Protein AF-0000000074725317 (afdb_homodimer)

Nearest PDB structures (foldseek):
  8hu6-assembly1_C  TM=9.445E-01  e=3.585E-54  Homo sapiens
  8hu6-assembly1_B  TM=9.367E-01  e=2.154E-54  Homo sapiens
  8hu6-assembly1_D  TM=9.399E-01  e=1.196E-53  Homo sapiens
  8hu6-assembly1_A  TM=9.157E-01  e=9.801E-55  Homo sapiens
  8hub-assembly1_D  TM=8.598E-01  e=1.452E-42  Homo sapiens

Sequence (1514 aa):
MTDMSREEICSQLRQALELRRKYCAPLQKQSSFPSSSGLELNWKDGLMQVCEKSSETPLLQVPSLDEYYSDMTQLFQIRSSGPVSSYAYQRLRLLQTKFELYTMVFGDQESQDAMDTGHRDFYNVRKVDTHIHHSAAMNAKHLLRFMKKKLKRFPEDIIDEKNGEKRTLQKTFDDMGIGWTDLCIDRLQVWADKSCLHRFDRFNNKYSPLGQNELRTIFLKTDNAVGGRYLAELTKELICDLEESKYQHAEWRLSIYGRKKSEWDNLSKWVLGRAGKGTDKALLSPNIMWMIQIPRLFALYKSTNQLNNFGEMLENIFTPIFEATLFPEKYPDVAEFLQHISGFDTVDDESRSERPVDRTFSSKSRAPPEWDIADNPSYKYYSYFIQSNLRLLNMLRHQKGLNTFAYRPHAGEAGEVHHLDTAFLLADGVNHGLNLRKSMGLQYLFYLAQIGLAMSPCSNNQLFLAYEKSPFPVYFARGLNVSLSTDDPLMFHQTKEPLMEEYSIAKQIWHFTSVDLCEIARNSVLQSGFPDEIKASWFGTTDFVDENKPPSTNVPNLRIAYRRRTYKEEMSLLEGCADAAGDVGAMCNLLLLSPSKRLEESELPSFGLDSPRMRPYPASLPVPGEENALEDLGSLLDSSVQQGGQADLGEQVDWAVQRNNHGGSCTSMSKMACEAILEGQTSRKKSSELISHKGTAALPNEQSGLMTEKAKDELLNRITAEIRHTQPSRDSFSAVGLAAFLGSVGGFAAAWFMQHQMTDMSREEICSQLRQALELRRKYCAPLQKQSSFPSSSGLELNWKDGLMQVCEKSSETPLLQVPSLDEYYSDMTQLFQIRSSGPVSSYAYQRLRLLQTKFELYTMVFGDQESQDAMDTGHRDFYNVRKVDTHIHHSAAMNAKHLLRFMKKKLKRFPEDIIDEKNGEKRTLQKTFDDMGIGWTDLCIDRLQVWADKSCLHRFDRFNNKYSPLGQNELRTIFLKTDNAVGGRYLAELTKELICDLEESKYQHAEWRLSIYGRKKSEWDNLSKWVLGRAGKGTDKALLSPNIMWMIQIPRLFALYKSTNQLNNFGEMLENIFTPIFEATLFPEKYPDVAEFLQHISGFDTVDDESRSERPVDRTFSSKSRAPPEWDIADNPSYKYYSYFIQSNLRLLNMLRHQKGLNTFAYRPHAGEAGEVHHLDTAFLLADGVNHGLNLRKSMGLQYLFYLAQIGLAMSPCSNNQLFLAYEKSPFPVYFARGLNVSLSTDDPLMFHQTKEPLMEEYSIAKQIWHFTSVDLCEIARNSVLQSGFPDEIKASWFGTTDFVDENKPPSTNVPNLRIAYRRRTYKEEMSLLEGCADAAGDVGAMCNLLLLSPSKRLEESELPSFGLDSPRMRPYPASLPVPGEENALEDLGSLLDSSVQQGGQADLGEQVDWAVQRNNHGGSCTSMSKMACEAILEGQTSRKKSSELISHKGTAALPNEQSGLMTEKAKDELLNRITAEIRHTQPSRDSFSAVGLAAFLGSVGGFAAAWFMQHQ

pLDDT: mean 74.7, std 31.29, range [13.34, 98.66]

Structure (mmCIF, N/CA/C/O backbone):
data_AF-0000000074725317-model_v1
#
loop_
_entity.id
_entity.type
_entity.pdbx_description
1 polymer 'AMP deaminase'
#
loop_
_atom_site.group_PDB
_atom_site.id
_atom_site.type_symbol
_atom_site.label_atom_id
_atom_site.label_alt_id
_atom_site.label_comp_id
_atom_site.label_asym_id
_atom_site.label_entity_id
_atom_site.label_seq_id
_atom_site.pdbx_PDB_ins_code
_atom_site.Cartn_x
_atom_site.Cartn_y
_atom_site.Cartn_z
_atom_site.occupancy
_atom_site.B_iso_or_equiv
_atom_site.auth_seq_id
_atom_site.auth_comp_id
_atom_site.auth_asym_id
_atom_site.auth_atom_id
_atom_site.pdbx_PDB_model_num
ATOM 1 N N . MET A 1 1 ? -3.511 45 -22.399 1 33.13 1 MET A N 1
ATOM 2 C CA . MET A 1 1 ? -2.894 44.356 -21.243 1 33.13 1 MET A CA 1
ATOM 3 C C . MET A 1 1 ? -1.389 44.599 -21.225 1 33.13 1 MET A C 1
ATOM 5 O O . MET A 1 1 ? -0.673 44.153 -22.123 1 33.13 1 MET A O 1
ATOM 9 N N . THR A 1 2 ? -0.974 45.67 -20.824 1 43.46 2 THR A N 1
ATOM 10 C CA . THR A 1 2 ? 0.34 46.302 -20.851 1 43.46 2 THR A CA 1
ATOM 11 C C . THR A 1 2 ? 1.411 45.346 -20.333 1 43.46 2 THR A C 1
ATOM 13 O O . THR A 1 2 ? 1.217 44.682 -19.314 1 43.46 2 THR A O 1
ATOM 16 N N . ASP A 1 3 ? 2.311 44.869 -21.131 1 57.2 3 ASP A N 1
ATOM 17 C CA . ASP A 1 3 ? 3.452 43.973 -20.97 1 57.2 3 ASP A CA 1
ATOM 18 C C . ASP A 1 3 ? 4.332 44.41 -19.801 1 57.2 3 ASP A C 1
ATOM 20 O O . ASP A 1 3 ? 4.913 45.497 -19.827 1 57.2 3 ASP A O 1
ATOM 24 N N . MET A 1 4 ? 3.915 44.119 -18.525 1 73.11 4 MET A N 1
ATOM 25 C CA . MET A 1 4 ? 4.752 44.415 -17.365 1 73.11 4 MET A CA 1
ATOM 26 C C . MET A 1 4 ? 6.169 43.89 -17.568 1 73.11 4 MET A C 1
ATOM 28 O O . MET A 1 4 ? 6.361 42.82 -18.149 1 73.11 4 MET A O 1
ATOM 32 N N . SER A 1 5 ? 7.102 44.779 -17.37 1 78.15 5 SER A N 1
ATOM 33 C CA . SER A 1 5 ? 8.505 44.384 -17.435 1 78.15 5 SER A CA 1
ATOM 34 C C . SER A 1 5 ? 8.834 43.337 -16.378 1 78.15 5 SER A C 1
ATOM 36 O O . SER A 1 5 ? 8.075 43.148 -15.425 1 78.15 5 SER A O 1
ATOM 38 N N . ARG A 1 6 ? 9.754 42.584 -16.55 1 84.5 6 ARG A N 1
ATOM 39 C CA . ARG A 1 6 ? 10.229 41.575 -15.61 1 84.5 6 ARG A CA 1
ATOM 40 C C . ARG A 1 6 ? 10.527 42.192 -14.247 1 84.5 6 ARG A C 1
ATOM 42 O O . ARG A 1 6 ? 10.253 41.584 -13.211 1 84.5 6 ARG A O 1
ATOM 49 N N . GLU A 1 7 ? 11.013 43.365 -14.307 1 85.94 7 GLU A N 1
ATOM 50 C CA . GLU A 1 7 ? 11.345 44.055 -13.064 1 85.94 7 GLU A CA 1
ATOM 51 C C . GLU A 1 7 ? 10.088 44.385 -12.263 1 85.94 7 GLU A C 1
ATOM 53 O O . GLU A 1 7 ? 10.091 44.306 -11.033 1 85.94 7 GLU A O 1
ATOM 58 N N . GLU A 1 8 ? 9.175 44.745 -12.97 1 90.47 8 GLU A N 1
ATOM 59 C CA . GLU A 1 8 ? 7.918 45.064 -12.3 1 90.47 8 GLU A CA 1
ATOM 60 C C . GLU A 1 8 ? 7.288 43.817 -11.686 1 90.47 8 GLU A C 1
ATOM 62 O O . GLU A 1 8 ? 6.723 43.875 -10.592 1 90.47 8 GLU A O 1
ATOM 67 N N . ILE A 1 9 ? 7.374 42.784 -12.432 1 93.21 9 ILE A N 1
ATOM 68 C CA . ILE A 1 9 ? 6.828 41.522 -11.944 1 93.21 9 ILE A CA 1
ATOM 69 C C . ILE A 1 9 ? 7.57 41.092 -10.681 1 93.21 9 ILE A C 1
ATOM 71 O O . ILE A 1 9 ? 6.948 40.71 -9.687 1 93.21 9 ILE A O 1
ATOM 75 N N . CYS A 1 10 ? 8.847 41.179 -10.671 1 93.2 10 CYS A N 1
ATOM 76 C CA . CYS A 1 10 ? 9.668 40.8 -9.527 1 93.2 10 CYS A CA 1
ATOM 77 C C . CYS A 1 10 ? 9.386 41.701 -8.331 1 93.2 10 CYS A C 1
ATOM 79 O O . CYS A 1 10 ? 9.388 41.242 -7.187 1 93.2 10 CYS A O 1
ATOM 81 N N . SER A 1 11 ? 9.219 42.917 -8.661 1 93.33 11 SER A N 1
ATOM 82 C CA . SER A 1 11 ? 8.881 43.848 -7.589 1 93.33 11 SER A CA 1
ATOM 83 C C . SER A 1 11 ? 7.558 43.474 -6.929 1 93.33 11 SER A C 1
ATOM 85 O O . SER A 1 11 ? 7.42 43.565 -5.708 1 93.33 11 SER A O 1
ATOM 87 N N . GLN A 1 12 ? 6.642 43.109 -7.721 1 95.26 12 GLN A N 1
ATOM 88 C CA . GLN A 1 12 ? 5.348 42.689 -7.194 1 95.26 12 GLN A CA 1
ATOM 89 C C . GLN A 1 12 ? 5.485 41.435 -6.336 1 95.26 12 GLN A C 1
ATOM 91 O O . GLN A 1 12 ? 4.858 41.327 -5.28 1 95.26 12 GLN A O 1
ATOM 96 N N . LEU A 1 13 ? 6.239 40.519 -6.771 1 96.35 13 LEU A N 1
ATOM 97 C CA . LEU A 1 13 ? 6.456 39.287 -6.021 1 96.35 13 LEU A CA 1
ATOM 98 C C . LEU A 1 13 ? 7.165 39.573 -4.701 1 96.35 13 LEU A C 1
ATOM 100 O O . LEU A 1 13 ? 6.844 38.968 -3.676 1 96.35 13 LEU A O 1
ATOM 104 N N . ARG A 1 14 ? 8.088 40.47 -4.7 1 96.09 14 ARG A N 1
ATOM 105 C CA . ARG A 1 14 ? 8.746 40.89 -3.466 1 96.09 14 ARG A CA 1
ATOM 106 C C . ARG A 1 14 ? 7.752 41.54 -2.51 1 96.09 14 ARG A C 1
ATOM 108 O O . ARG A 1 14 ? 7.828 41.337 -1.296 1 96.09 14 ARG A O 1
ATOM 115 N N . GLN A 1 15 ? 7.008 42.308 -3.138 1 96.33 15 GLN A N 1
ATOM 116 C CA . GLN A 1 15 ? 5.98 42.951 -2.326 1 96.33 15 GLN A CA 1
ATOM 117 C C . GLN A 1 15 ? 5.095 41.915 -1.638 1 96.33 15 GLN A C 1
ATOM 119 O O . GLN A 1 15 ? 4.737 42.075 -0.469 1 96.33 15 GLN A O 1
ATOM 124 N N . ALA A 1 16 ? 4.698 40.9 -2.356 1 97.57 16 ALA A N 1
ATOM 125 C CA . ALA A 1 16 ? 3.891 39.832 -1.772 1 97.57 16 ALA A CA 1
ATOM 126 C C . ALA A 1 16 ? 4.622 39.165 -0.61 1 97.57 16 ALA A C 1
ATOM 128 O O . ALA A 1 16 ? 4.016 38.857 0.419 1 97.57 16 ALA A O 1
ATOM 129 N N . LEU A 1 17 ? 5.859 38.905 -0.739 1 97.34 17 LEU A N 1
ATOM 130 C CA . LEU A 1 17 ? 6.66 38.297 0.318 1 97.34 17 LEU A CA 1
ATOM 131 C C . LEU A 1 17 ? 6.755 39.221 1.527 1 97.34 17 LEU A C 1
ATOM 133 O O . LEU A 1 17 ? 6.774 38.756 2.669 1 97.34 17 LEU A O 1
ATOM 137 N N . GLU A 1 18 ? 6.833 40.494 1.228 1 96.47 18 GLU A N 1
ATOM 138 C CA . GLU A 1 18 ? 6.863 41.469 2.314 1 96.47 18 GLU A CA 1
ATOM 139 C C . GLU A 1 18 ? 5.537 41.496 3.068 1 96.47 18 GLU A C 1
ATOM 141 O O . GLU A 1 18 ? 5.511 41.708 4.282 1 96.47 18 GLU A O 1
ATOM 146 N N . LEU A 1 19 ? 4.527 41.428 2.279 1 97.57 19 LEU A N 1
ATOM 147 C CA . LEU A 1 19 ? 3.221 41.342 2.924 1 97.57 19 LEU A CA 1
ATOM 148 C C . LEU A 1 19 ? 3.168 40.163 3.889 1 97.57 19 LEU A C 1
ATOM 150 O O . LEU A 1 19 ? 2.65 40.288 5 1 97.57 19 LEU A O 1
ATOM 154 N N . ARG A 1 20 ? 3.642 39.01 3.507 1 97.59 20 ARG A N 1
ATOM 155 C CA . ARG A 1 20 ? 3.651 37.833 4.37 1 97.59 20 ARG A CA 1
ATOM 156 C C . ARG A 1 20 ? 4.496 38.075 5.617 1 97.59 20 ARG A C 1
ATOM 158 O O . ARG A 1 20 ? 4.118 37.666 6.717 1 97.59 20 ARG A O 1
ATOM 165 N N . ARG A 1 21 ? 5.617 38.7 5.471 1 95.67 21 ARG A N 1
ATOM 166 C CA . ARG A 1 21 ? 6.531 38.951 6.58 1 95.67 21 ARG A CA 1
ATOM 167 C C . ARG A 1 21 ? 5.856 39.778 7.669 1 95.67 21 ARG A C 1
ATOM 169 O O . ARG A 1 21 ? 6.166 39.627 8.853 1 95.67 21 ARG A O 1
ATOM 176 N N . LYS A 1 22 ? 4.951 40.583 7.223 1 95.52 22 LYS A N 1
ATOM 177 C CA . LYS A 1 22 ? 4.201 41.408 8.167 1 95.52 22 LYS A CA 1
ATOM 178 C C . LYS A 1 22 ? 3.45 40.543 9.176 1 95.52 22 LYS A C 1
ATOM 180 O O . LYS A 1 22 ? 3.271 40.94 10.329 1 95.52 22 LYS A O 1
ATOM 185 N N . TYR A 1 23 ? 3.035 39.383 8.799 1 96.5 23 TYR A N 1
ATOM 186 C CA . TYR A 1 23 ? 2.179 38.544 9.63 1 96.5 23 TYR A CA 1
ATOM 187 C C . TYR A 1 23 ? 2.962 37.374 10.213 1 96.5 23 TYR A C 1
ATOM 189 O O . TYR A 1 23 ? 2.593 36.829 11.256 1 96.5 23 TYR A O 1
ATOM 197 N N . CYS A 1 24 ? 4.017 36.901 9.569 1 92.72 24 CYS A N 1
ATOM 198 C CA . CYS A 1 24 ? 4.739 35.702 9.98 1 92.72 24 CYS A CA 1
ATOM 199 C C . CYS A 1 24 ? 6.188 36.029 10.324 1 92.72 24 CYS A C 1
ATOM 201 O O . CYS A 1 24 ? 7.036 35.136 10.369 1 92.72 24 CYS A O 1
ATOM 203 N N . ALA A 1 25 ? 6.443 37.229 10.62 1 89.61 25 ALA A N 1
ATOM 204 C CA . ALA A 1 25 ? 7.802 37.623 10.983 1 89.61 25 ALA A CA 1
ATOM 205 C C . ALA A 1 25 ? 8.242 36.944 12.277 1 89.61 25 ALA A C 1
ATOM 207 O O . ALA A 1 25 ? 7.416 36.648 13.142 1 89.61 25 ALA A O 1
ATOM 208 N N . PRO A 1 26 ? 9.485 36.678 12.372 1 89.93 26 PRO A N 1
ATOM 209 C CA . PRO A 1 26 ? 9.993 36.091 13.614 1 89.93 26 PRO A CA 1
ATOM 210 C C . PRO A 1 26 ? 9.693 36.952 14.839 1 89.93 26 PRO A C 1
ATOM 212 O O . PRO A 1 26 ? 9.737 38.182 14.76 1 89.93 26 PRO A O 1
ATOM 215 N N . LEU A 1 27 ? 9.456 36.324 15.868 1 93.03 27 LEU A N 1
ATOM 216 C CA . LEU A 1 27 ? 9.128 36.998 17.12 1 93.03 27 LEU A CA 1
ATOM 217 C C . LEU A 1 27 ? 10.351 37.705 17.694 1 93.03 27 LEU A C 1
ATOM 219 O O . LEU A 1 27 ? 11.47 37.196 17.597 1 93.03 27 LEU A O 1
ATOM 223 N N . GLN A 1 28 ? 10.166 38.849 18.23 1 89.88 28 GLN A N 1
ATOM 224 C CA . GLN A 1 28 ? 11.248 39.628 18.821 1 89.88 28 GLN A CA 1
ATOM 225 C C . GLN A 1 28 ? 11.065 39.769 20.329 1 89.88 28 GLN A C 1
ATOM 227 O O . GLN A 1 28 ? 9.938 39.901 20.813 1 89.88 28 GLN A O 1
ATOM 232 N N . LYS A 1 29 ? 12.139 39.681 21.019 1 90.72 29 LYS A N 1
ATOM 233 C CA . LYS A 1 29 ? 12.11 39.899 22.462 1 90.72 29 LYS A CA 1
ATOM 234 C C . LYS A 1 29 ? 12.248 41.381 22.797 1 90.72 29 LYS A C 1
ATOM 236 O O . LYS A 1 29 ? 13.11 42.069 22.246 1 90.72 29 LYS A O 1
ATOM 241 N N . GLN A 1 30 ? 11.399 41.833 23.607 1 86.35 30 GLN A N 1
ATOM 242 C CA . GLN A 1 30 ? 11.475 43.22 24.054 1 86.35 30 GLN A CA 1
ATOM 243 C C . GLN A 1 30 ? 12.486 43.378 25.186 1 86.35 30 GLN A C 1
ATOM 245 O O . GLN A 1 30 ? 12.66 42.471 26.002 1 86.35 30 GLN A O 1
ATOM 250 N N . SER A 1 31 ? 13.195 44.518 25.137 1 79.28 31 SER A N 1
ATOM 251 C CA . SER A 1 31 ? 14.232 44.794 26.127 1 79.28 31 SER A CA 1
ATOM 252 C C . SER A 1 31 ? 13.659 44.801 27.54 1 79.28 31 SER A C 1
ATOM 254 O O . SER A 1 31 ? 14.29 44.3 28.473 1 79.28 31 SER A O 1
ATOM 256 N N . SER A 1 32 ? 12.509 45.428 27.665 1 82.85 32 SER A N 1
ATOM 257 C CA . SER A 1 32 ? 11.885 45.436 28.985 1 82.85 32 SER A CA 1
ATOM 258 C C . SER A 1 32 ? 10.433 44.975 28.912 1 82.85 32 SER A C 1
ATOM 260 O O . SER A 1 32 ? 9.674 45.429 28.053 1 82.85 32 SER A O 1
ATOM 262 N N . PHE A 1 33 ? 10.094 43.901 29.514 1 87.68 33 PHE A N 1
ATOM 263 C CA . PHE A 1 33 ? 8.729 43.395 29.589 1 87.68 33 PHE A CA 1
ATOM 264 C C . PHE A 1 33 ? 8.296 43.216 31.039 1 87.68 33 PHE A C 1
ATOM 266 O O . PHE A 1 33 ? 9.018 42.615 31.838 1 87.68 33 PHE A O 1
ATOM 273 N N . PRO A 1 34 ? 7.17 43.8 31.398 1 87.04 34 PRO A N 1
ATOM 274 C CA . PRO A 1 34 ? 6.735 43.728 32.795 1 87.04 34 PRO A CA 1
ATOM 275 C C . PRO A 1 34 ? 6.498 42.296 33.267 1 87.04 34 PRO A C 1
ATOM 277 O O . PRO A 1 34 ? 6.29 41.398 32.446 1 87.04 34 PRO A O 1
ATOM 280 N N . SER A 1 35 ? 6.594 42.207 34.512 1 87.66 35 SER A N 1
ATOM 281 C CA . SER A 1 35 ? 6.293 40.903 35.094 1 87.66 35 SER A CA 1
ATOM 282 C C . SER A 1 35 ? 4.808 40.577 34.983 1 87.66 35 SER A C 1
ATOM 284 O O . SER A 1 35 ? 3.989 41.466 34.739 1 87.66 35 SER A O 1
ATOM 286 N N . SER A 1 36 ? 4.417 39.326 35.147 1 88.22 36 SER A N 1
ATOM 287 C CA . SER A 1 36 ? 3.051 38.848 34.963 1 88.22 36 SER A CA 1
ATOM 288 C C . SER A 1 36 ? 2.08 39.584 35.88 1 88.22 36 SER A C 1
ATOM 290 O O . SER A 1 36 ? 0.938 39.849 35.499 1 88.22 36 SER A O 1
ATOM 292 N N . SER A 1 37 ? 2.512 39.866 37.058 1 87.23 37 SER A N 1
ATOM 293 C CA . SER A 1 37 ? 1.663 40.533 38.04 1 87.23 37 SER A CA 1
ATOM 294 C C . SER A 1 37 ? 1.321 41.953 37.602 1 87.23 37 SER A C 1
ATOM 296 O O . SER A 1 37 ? 0.327 42.526 38.054 1 87.23 37 SER A O 1
ATOM 298 N N . GLY A 1 38 ? 2.1 42.438 36.75 1 89.95 38 GLY A N 1
ATOM 299 C CA . GLY A 1 38 ? 1.871 43.794 36.278 1 89.95 38 GLY A CA 1
ATOM 300 C C . GLY A 1 38 ? 1.083 43.851 34.983 1 89.95 38 GLY A C 1
ATOM 301 O O . GLY A 1 38 ? 0.861 44.931 34.432 1 89.95 38 GLY A O 1
ATOM 302 N N . LEU A 1 39 ? 0.705 42.732 34.54 1 93.08 39 LEU A N 1
ATOM 303 C CA . LEU A 1 39 ? 0.029 42.673 33.249 1 93.08 39 LEU A CA 1
ATOM 304 C C . LEU A 1 39 ? -1.453 42.36 33.425 1 93.08 39 LEU A C 1
ATOM 306 O O . LEU A 1 39 ? -1.848 41.748 34.42 1 93.08 39 LEU A O 1
ATOM 310 N N . GLU A 1 40 ? -2.216 42.874 32.558 1 92.85 40 GLU A N 1
ATOM 311 C CA . GLU A 1 40 ? -3.65 42.604 32.517 1 92.85 40 GLU A CA 1
ATOM 312 C C . GLU A 1 40 ? -4.098 42.211 31.112 1 92.85 40 GLU A C 1
ATOM 314 O O . GLU A 1 40 ? -3.543 42.691 30.121 1 92.85 40 GLU A O 1
ATOM 319 N N . LEU A 1 41 ? -5.057 41.288 31.053 1 94.97 41 LEU A N 1
ATOM 320 C CA . LEU A 1 41 ? -5.617 40.815 29.792 1 94.97 41 LEU A CA 1
ATOM 321 C C . LEU A 1 41 ? -6.98 41.449 29.53 1 94.97 41 LEU A C 1
ATOM 323 O O . LEU A 1 41 ? -7.842 41.462 30.411 1 94.97 41 LEU A O 1
ATOM 327 N N . ASN A 1 42 ? -7.16 42.036 28.352 1 94.12 42 ASN A N 1
ATOM 328 C CA . ASN A 1 42 ? -8.434 42.639 27.972 1 94.12 42 ASN A CA 1
ATOM 329 C C . ASN A 1 42 ? -8.805 42.303 26.531 1 94.12 42 ASN A C 1
ATOM 331 O O . ASN A 1 42 ? -7.941 42.274 25.653 1 94.12 42 ASN A O 1
ATOM 335 N N . TRP A 1 43 ? -10.046 41.986 26.327 1 95.77 43 TRP A N 1
ATOM 336 C CA . TRP A 1 43 ? -10.527 41.726 24.974 1 95.77 43 TRP A CA 1
ATOM 337 C C . TRP A 1 43 ? -10.975 43.017 24.297 1 95.77 43 TRP A C 1
ATOM 339 O O . TRP A 1 43 ? -11.662 43.839 24.908 1 95.77 43 TRP A O 1
ATOM 349 N N . LYS A 1 44 ? -10.488 43.207 23.132 1 94 44 LYS A N 1
ATOM 350 C CA . LYS A 1 44 ? -10.939 44.328 22.313 1 94 44 LYS A CA 1
ATOM 351 C C . LYS A 1 44 ? -11.164 43.897 20.866 1 94 44 LYS A C 1
ATOM 353 O O . LYS A 1 44 ? -10.226 43.479 20.184 1 94 44 LYS A O 1
ATOM 358 N N . ASP A 1 45 ? -12.371 44 20.343 1 92.63 45 ASP A N 1
ATOM 359 C CA . ASP A 1 45 ? -12.754 43.728 18.961 1 92.63 45 ASP A CA 1
ATOM 360 C C . ASP A 1 45 ? -12.255 42.357 18.512 1 92.63 45 ASP A C 1
ATOM 362 O O . ASP A 1 45 ? -11.7 42.219 17.42 1 92.63 45 ASP A O 1
ATOM 366 N N . GLY A 1 46 ? -12.293 41.413 19.386 1 94.92 46 GLY A N 1
ATOM 367 C CA . GLY A 1 46 ? -11.986 40.035 19.039 1 94.92 46 GLY A CA 1
ATOM 368 C C . GLY A 1 46 ? -10.529 39.675 19.258 1 94.92 46 GLY A C 1
ATOM 369 O O . GLY A 1 46 ? -10.126 38.532 19.032 1 94.92 46 GLY A O 1
ATOM 370 N N . LEU A 1 47 ? -9.698 40.601 19.748 1 96.95 47 LEU A N 1
ATOM 371 C CA . LEU A 1 47 ? -8.282 40.351 19.992 1 96.95 47 LEU A CA 1
ATOM 372 C C . LEU A 1 47 ? -7.946 40.522 21.469 1 96.95 47 LEU A C 1
ATOM 374 O O . LEU A 1 47 ? -8.429 41.454 22.116 1 96.95 47 LEU A O 1
ATOM 378 N N . MET A 1 48 ? -7.194 39.588 21.989 1 96.65 48 MET A N 1
ATOM 379 C CA . MET A 1 48 ? -6.713 39.693 23.363 1 96.65 48 MET A CA 1
ATOM 380 C C . MET A 1 48 ? -5.585 40.714 23.469 1 96.65 48 MET A C 1
ATOM 382 O O . MET A 1 48 ? -4.573 40.601 22.775 1 96.65 48 MET A O 1
ATOM 386 N N . GLN A 1 49 ? -5.761 41.695 24.349 1 95.45 49 GLN A N 1
ATOM 387 C CA . GLN A 1 49 ? -4.746 42.721 24.561 1 95.45 49 GLN A CA 1
ATOM 388 C C . GLN A 1 49 ? -4.008 42.501 25.878 1 95.45 49 GLN A C 1
ATOM 390 O O . GLN A 1 49 ? -4.632 42.243 26.91 1 95.45 49 GLN A O 1
ATOM 395 N N . VAL A 1 50 ? -2.742 42.506 25.755 1 94.84 50 VAL A N 1
ATOM 396 C CA . VAL A 1 50 ? -1.899 42.447 26.945 1 94.84 50 VAL A CA 1
ATOM 397 C C . VAL A 1 50 ? -1.443 43.854 27.325 1 94.84 50 VAL A C 1
ATOM 399 O O . VAL A 1 50 ? -0.713 44.502 26.571 1 94.84 50 VAL A O 1
ATOM 402 N N . CYS A 1 51 ? -1.879 44.312 28.438 1 94.36 51 CYS A N 1
ATOM 403 C CA . CYS A 1 51 ? -1.581 45.672 28.874 1 94.36 51 CYS A CA 1
ATOM 404 C C . CYS A 1 51 ? -0.939 45.673 30.256 1 94.36 51 CYS A C 1
ATOM 406 O O . CYS A 1 51 ? -1.113 44.728 31.027 1 94.36 51 CYS A O 1
ATOM 408 N N . GLU A 1 52 ? -0.181 46.697 30.432 1 92.04 52 GLU A N 1
ATOM 409 C CA . GLU A 1 52 ? 0.27 46.935 31.8 1 92.04 52 GLU A CA 1
ATOM 410 C C . GLU A 1 52 ? -0.876 47.427 32.68 1 92.04 52 GLU A C 1
ATOM 412 O O . GLU A 1 52 ? -1.757 48.151 32.214 1 92.04 52 GLU A O 1
ATOM 417 N N . LYS A 1 53 ? -0.733 47.015 33.899 1 88.59 53 LYS A N 1
ATOM 418 C CA . LYS A 1 53 ? -1.784 47.456 34.81 1 88.59 53 LYS A CA 1
ATOM 419 C C . LYS A 1 53 ? -1.903 48.978 34.817 1 88.59 53 LYS A C 1
ATOM 421 O O . LYS A 1 53 ? -0.895 49.684 34.902 1 88.59 53 LYS A O 1
ATOM 426 N N . SER A 1 54 ? -3.044 49.561 34.663 1 83.18 54 SER A N 1
ATOM 427 C CA . SER A 1 54 ? -3.387 50.979 34.712 1 83.18 54 SER A CA 1
ATOM 428 C C . SER A 1 54 ? -3.07 51.67 33.39 1 83.18 54 SER A C 1
ATOM 430 O O . SER A 1 54 ? -3.113 52.899 33.301 1 83.18 54 SER A O 1
ATOM 432 N N . SER A 1 55 ? -2.62 50.841 32.469 1 86.31 55 SER A N 1
ATOM 433 C CA . SER A 1 55 ? -2.402 51.398 31.139 1 86.31 55 SER A CA 1
ATOM 434 C C . SER A 1 55 ? -3.388 50.821 30.129 1 86.31 55 SER A C 1
ATOM 436 O O . SER A 1 55 ? -3.772 49.654 30.225 1 86.31 55 SER A O 1
ATOM 438 N N . GLU A 1 56 ? -3.838 51.624 29.302 1 84.18 56 GLU A N 1
ATOM 439 C CA . GLU A 1 56 ? -4.775 51.159 28.284 1 84.18 56 GLU A CA 1
ATOM 440 C C . GLU A 1 56 ? -4.054 50.821 26.982 1 84.18 56 GLU A C 1
ATOM 442 O O . GLU A 1 56 ? -4.648 50.244 26.069 1 84.18 56 GLU A O 1
ATOM 447 N N . THR A 1 57 ? -2.818 51.007 26.96 1 88.8 57 THR A N 1
ATOM 448 C CA . THR A 1 57 ? -2.078 50.765 25.727 1 88.8 57 THR A CA 1
ATOM 449 C C . THR A 1 57 ? -1.559 49.33 25.681 1 88.8 57 THR A C 1
ATOM 451 O O . THR A 1 57 ? -0.842 48.895 26.584 1 88.8 57 THR A O 1
ATOM 454 N N . PRO A 1 58 ? -1.885 48.62 24.613 1 92.77 58 PRO A N 1
ATOM 455 C CA . PRO A 1 58 ? -1.403 47.241 24.511 1 92.77 58 PRO A CA 1
ATOM 456 C C . PRO A 1 58 ? 0.106 47.158 24.294 1 92.77 58 PRO A C 1
ATOM 458 O O . PRO A 1 58 ? 0.676 47.977 23.568 1 92.77 58 PRO A O 1
ATOM 461 N N . LEU A 1 59 ? 0.786 46.254 24.907 1 92.56 59 LEU A N 1
ATOM 462 C CA . LEU A 1 59 ? 2.227 46.047 24.813 1 92.56 59 LEU A CA 1
ATOM 463 C C . LEU A 1 59 ? 2.585 45.288 23.539 1 92.56 59 LEU A C 1
ATOM 465 O O . LEU A 1 59 ? 3.708 45.396 23.042 1 92.56 59 LEU A O 1
ATOM 469 N N . LEU A 1 60 ? 1.66 44.496 23.082 1 94.06 60 LEU A N 1
ATOM 470 C CA . LEU A 1 60 ? 1.841 43.673 21.891 1 94.06 60 LEU A CA 1
ATOM 471 C C . LEU A 1 60 ? 0.824 44.041 20.816 1 94.06 60 LEU A C 1
ATOM 473 O O . LEU A 1 60 ? -0.334 44.331 21.124 1 94.06 60 LEU A O 1
ATOM 477 N N . GLN A 1 61 ? 1.276 44.055 19.583 1 92.68 61 GLN A N 1
ATOM 478 C CA . GLN A 1 61 ? 0.381 44.482 18.513 1 92.68 61 GLN A CA 1
ATOM 479 C C . GLN A 1 61 ? 0.524 43.586 17.286 1 92.68 61 GLN A C 1
ATOM 481 O O . GLN A 1 61 ? 1.607 43.062 17.017 1 92.68 61 GLN A O 1
ATOM 486 N N . VAL A 1 62 ? -0.546 43.382 16.616 1 95.81 62 VAL A N 1
ATOM 487 C CA . VAL A 1 62 ? -0.634 42.699 15.329 1 95.81 62 VAL A CA 1
ATOM 488 C C . VAL A 1 62 ? -1.31 43.609 14.306 1 95.81 62 VAL A C 1
ATOM 490 O O . VAL A 1 62 ? -1.94 44.605 14.672 1 95.81 62 VAL A O 1
ATOM 493 N N . PRO A 1 63 ? -1.117 43.326 13.018 1 95.81 63 PRO A N 1
ATOM 494 C CA . PRO A 1 63 ? -1.811 44.151 12.026 1 95.81 63 PRO A CA 1
ATOM 495 C C . PRO A 1 63 ? -3.326 44.154 12.217 1 95.81 63 PRO A C 1
ATOM 497 O O . PRO A 1 63 ? -3.912 43.119 12.548 1 95.81 63 PRO A O 1
ATOM 500 N N . SER A 1 64 ? -3.944 45.269 12.054 1 94.33 64 SER A N 1
ATOM 501 C CA . SER A 1 64 ? -5.385 45.412 12.241 1 94.33 64 SER A CA 1
ATOM 502 C C . SER A 1 64 ? -6.159 44.677 11.151 1 94.33 64 SER A C 1
ATOM 504 O O . SER A 1 64 ? -5.59 44.301 10.124 1 94.33 64 SER A O 1
ATOM 506 N N . LEU A 1 65 ? -7.445 44.438 11.31 1 93.71 65 LEU A N 1
ATOM 507 C CA . LEU A 1 65 ? -8.311 43.773 10.342 1 93.71 65 LEU A CA 1
ATOM 508 C C . LEU A 1 65 ? -8.354 44.547 9.029 1 93.71 65 LEU A C 1
ATOM 510 O O . LEU A 1 65 ? -8.358 43.949 7.951 1 93.71 65 LEU A O 1
ATOM 514 N N . ASP A 1 66 ? -8.391 45.878 9.189 1 92.27 66 ASP A N 1
ATOM 515 C CA . ASP A 1 66 ? -8.421 46.726 8.001 1 92.27 66 ASP A CA 1
ATOM 516 C C . ASP A 1 66 ? -7.137 46.577 7.188 1 92.27 66 ASP A C 1
ATOM 518 O O . ASP A 1 66 ? -7.179 46.503 5.958 1 92.27 66 ASP A O 1
ATOM 522 N N . GLU A 1 67 ? -6.075 46.587 7.911 1 94.81 67 GLU A N 1
ATOM 523 C CA . GLU A 1 67 ? -4.795 46.382 7.24 1 94.81 67 GLU A CA 1
ATOM 524 C C . GLU A 1 67 ? -4.74 45.016 6.562 1 94.81 67 GLU A C 1
ATOM 526 O O . GLU A 1 67 ? -4.232 44.891 5.446 1 94.81 67 GLU A O 1
ATOM 531 N N . TYR A 1 68 ? -5.221 44.097 7.212 1 95.21 68 TYR A N 1
ATOM 532 C CA . TYR A 1 68 ? -5.244 42.733 6.697 1 95.21 68 TYR A CA 1
ATOM 533 C C . TYR A 1 68 ? -6.032 42.655 5.395 1 95.21 68 TYR A C 1
ATOM 535 O O . TYR A 1 68 ? -5.571 42.061 4.417 1 95.21 68 TYR A O 1
ATOM 543 N N . TYR A 1 69 ? -7.187 43.213 5.339 1 92.84 69 TYR A N 1
ATOM 544 C CA . TYR A 1 69 ? -8.008 43.169 4.134 1 92.84 69 TYR A CA 1
ATOM 545 C C . TYR A 1 69 ? -7.348 43.939 2.997 1 92.84 69 TYR A C 1
ATOM 547 O O . TYR A 1 69 ? -7.444 43.543 1.833 1 92.84 69 TYR A O 1
ATOM 555 N N . SER A 1 70 ? -6.789 45.027 3.377 1 94.77 70 SER A N 1
ATOM 556 C CA . SER A 1 70 ? -6.044 45.774 2.369 1 94.77 70 SER A CA 1
ATOM 557 C C . SER A 1 70 ? -4.898 44.945 1.801 1 94.77 70 SER A C 1
ATOM 559 O O . SER A 1 70 ? -4.685 44.919 0.587 1 94.77 70 SER A O 1
ATOM 561 N N . ASP A 1 71 ? -4.205 44.312 2.68 1 96.84 71 ASP A N 1
ATOM 562 C CA . ASP A 1 71 ? -3.09 43.467 2.261 1 96.84 71 ASP A CA 1
ATOM 563 C C . ASP A 1 71 ? -3.58 42.284 1.428 1 96.84 71 ASP A C 1
ATOM 565 O O . ASP A 1 71 ? -2.915 41.87 0.477 1 96.84 71 ASP A O 1
ATOM 569 N N . MET A 1 72 ? -4.689 41.716 1.768 1 95.34 72 MET A N 1
ATOM 570 C CA . MET A 1 72 ? -5.279 40.616 1.009 1 95.34 72 MET A CA 1
ATOM 571 C C . MET A 1 72 ? -5.619 41.057 -0.411 1 95.34 72 MET A C 1
ATOM 573 O O . MET A 1 72 ? -5.422 40.3 -1.364 1 95.34 72 MET A O 1
ATOM 577 N N . THR A 1 73 ? -6.176 42.208 -0.497 1 94.36 73 THR A N 1
ATOM 578 C CA . THR A 1 73 ? -6.517 42.75 -1.808 1 94.36 73 THR A CA 1
ATOM 579 C C . THR A 1 73 ? -5.263 42.939 -2.658 1 94.36 73 THR A C 1
ATOM 581 O O . THR A 1 73 ? -5.259 42.615 -3.847 1 94.36 73 THR A O 1
ATOM 584 N N . GLN A 1 74 ? -4.289 43.458 -1.995 1 96.38 74 GLN A N 1
ATOM 585 C CA . GLN A 1 74 ? -3.027 43.642 -2.704 1 96.38 74 GLN A CA 1
ATOM 586 C C . GLN A 1 74 ? -2.457 42.305 -3.168 1 96.38 74 GLN A C 1
ATOM 588 O O . GLN A 1 74 ? -1.998 42.181 -4.306 1 96.38 74 GLN A O 1
ATOM 593 N N . LEU A 1 75 ? -2.465 41.359 -2.345 1 97.16 75 LEU A N 1
ATOM 594 C CA . LEU A 1 75 ? -1.98 40.031 -2.705 1 97.16 75 LEU A CA 1
ATOM 595 C C . LEU A 1 75 ? -2.78 39.458 -3.87 1 97.16 75 LEU A C 1
ATOM 597 O O . LEU A 1 75 ? -2.209 38.867 -4.79 1 97.16 75 LEU A O 1
ATOM 601 N N . PHE A 1 76 ? -4.049 39.592 -3.76 1 94.5 76 PHE A N 1
ATOM 602 C CA . PHE A 1 76 ? -4.926 39.09 -4.811 1 94.5 76 PHE A CA 1
ATOM 603 C C . PHE A 1 76 ? -4.58 39.724 -6.153 1 94.5 76 PHE A C 1
ATOM 605 O O . PHE A 1 76 ? -4.543 39.04 -7.178 1 94.5 76 PHE A O 1
ATOM 612 N N . GLN A 1 77 ? -4.345 40.992 -6.125 1 94.46 77 GLN A N 1
ATOM 613 C CA . GLN A 1 77 ? -3.992 41.707 -7.347 1 94.46 77 GLN A CA 1
ATOM 614 C C . GLN A 1 77 ? -2.676 41.193 -7.925 1 94.46 77 GLN A C 1
ATOM 616 O O . GLN A 1 77 ? -2.547 41.029 -9.14 1 94.46 77 GLN A O 1
ATOM 621 N N . ILE A 1 78 ? -1.797 40.926 -7.093 1 95.62 78 ILE A N 1
ATOM 622 C CA . ILE A 1 78 ? -0.476 40.49 -7.532 1 95.62 78 ILE A CA 1
ATOM 623 C C . ILE A 1 78 ? -0.569 39.094 -8.142 1 95.62 78 ILE A C 1
ATOM 625 O O . ILE A 1 78 ? -0.162 38.881 -9.287 1 95.62 78 ILE A O 1
ATOM 629 N N . ARG A 1 79 ? -1.129 38.134 -7.466 1 91.62 79 ARG A N 1
ATOM 630 C CA . ARG A 1 79 ? -1.06 36.74 -7.892 1 91.62 79 ARG A CA 1
ATOM 631 C C . ARG A 1 79 ? -2.02 36.472 -9.046 1 91.62 79 ARG A C 1
ATOM 633 O O . ARG A 1 79 ? -1.847 35.507 -9.794 1 91.62 79 ARG A O 1
ATOM 640 N N . SER A 1 80 ? -3.056 37.353 -9.202 1 89.98 80 SER A N 1
ATOM 641 C CA . SER A 1 80 ? -4.026 37.15 -10.272 1 89.98 80 SER A CA 1
ATOM 642 C C . SER A 1 80 ? -3.63 37.916 -11.53 1 89.98 80 SER A C 1
ATOM 644 O O . SER A 1 80 ? -4.319 37.845 -12.55 1 89.98 80 SER A O 1
ATOM 646 N N . SER A 1 81 ? -2.556 38.657 -11.398 1 92.18 81 SER A N 1
ATOM 647 C CA . SER A 1 81 ? -2.083 39.4 -12.562 1 92.18 81 SER A CA 1
ATOM 648 C C . SER A 1 81 ? -1.658 38.458 -13.683 1 92.18 81 SER A C 1
ATOM 650 O O . SER A 1 81 ? -0.98 37.458 -13.437 1 92.18 81 SER A O 1
ATOM 652 N N . GLY A 1 82 ? -2.094 38.701 -14.868 1 89.82 82 GLY A N 1
ATOM 653 C CA . GLY A 1 82 ? -1.727 37.889 -16.018 1 89.82 82 GLY A CA 1
ATOM 654 C C . GLY A 1 82 ? -0.228 37.725 -16.177 1 89.82 82 GLY A C 1
ATOM 655 O O . GLY A 1 82 ? 0.27 36.603 -16.294 1 89.82 82 GLY A O 1
ATOM 656 N N . PRO A 1 83 ? 0.461 38.86 -16.155 1 92.17 83 PRO A N 1
ATOM 657 C CA . PRO A 1 83 ? 1.917 38.787 -16.294 1 92.17 83 PRO A CA 1
ATOM 658 C C . PRO A 1 83 ? 2.575 37.96 -15.191 1 92.17 83 PRO A C 1
ATOM 660 O O . PRO A 1 83 ? 3.506 37.197 -15.459 1 92.17 83 PRO A O 1
ATOM 663 N N . VAL A 1 84 ? 2.133 38.106 -14.002 1 94.19 84 VAL A N 1
ATOM 664 C CA . VAL A 1 84 ? 2.699 37.347 -12.891 1 94.19 84 VAL A CA 1
ATOM 665 C C . VAL A 1 84 ? 2.405 35.861 -13.077 1 94.19 84 VAL A C 1
ATOM 667 O O . VAL A 1 84 ? 3.268 35.015 -12.831 1 94.19 84 VAL A O 1
ATOM 670 N N . SER A 1 85 ? 1.219 35.56 -13.468 1 93.71 85 SER A N 1
ATOM 671 C CA . SER A 1 85 ? 0.83 34.171 -13.693 1 93.71 85 SER A CA 1
ATOM 672 C C . SER A 1 85 ? 1.685 33.527 -14.779 1 93.71 85 SER A C 1
ATOM 674 O O . SER A 1 85 ? 2.119 32.382 -14.638 1 93.71 85 SER A O 1
ATOM 676 N N . SER A 1 86 ? 1.832 34.264 -15.855 1 92.69 86 SER A N 1
ATOM 677 C CA . SER A 1 86 ? 2.644 33.747 -16.951 1 92.69 86 SER A CA 1
ATOM 678 C C . SER A 1 86 ? 4.096 33.561 -16.522 1 92.69 86 SER A C 1
ATOM 680 O O . SER A 1 86 ? 4.729 32.562 -16.87 1 92.69 86 SER A O 1
ATOM 682 N N . TYR A 1 87 ? 4.552 34.539 -15.819 1 93.11 87 TYR A N 1
ATOM 683 C CA . TYR A 1 87 ? 5.92 34.46 -15.319 1 93.11 87 TYR A CA 1
ATOM 684 C C . TYR A 1 87 ? 6.083 33.288 -14.359 1 93.11 87 TYR A C 1
ATOM 686 O O . TYR A 1 87 ? 7.043 32.52 -14.465 1 93.11 87 TYR A O 1
ATOM 694 N N . ALA A 1 88 ? 5.191 33.163 -13.427 1 95.85 88 ALA A N 1
ATOM 695 C CA . ALA A 1 88 ? 5.23 32.08 -12.448 1 95.85 88 ALA A CA 1
ATOM 696 C C . ALA A 1 88 ? 5.16 30.718 -13.132 1 95.85 88 ALA A C 1
ATOM 698 O O . ALA A 1 88 ? 5.848 29.778 -12.73 1 95.85 88 ALA A O 1
ATOM 699 N N . TYR A 1 89 ? 4.311 30.617 -14.093 1 94.94 89 TYR A N 1
ATOM 700 C CA . TYR A 1 89 ? 4.196 29.373 -14.847 1 94.94 89 TYR A CA 1
ATOM 701 C C . TYR A 1 89 ? 5.534 28.984 -15.464 1 94.94 89 TYR A C 1
ATOM 703 O O . TYR A 1 89 ? 5.952 27.827 -15.376 1 94.94 89 TYR A O 1
ATOM 711 N N . GLN A 1 90 ? 6.104 29.911 -16.055 1 92.27 90 GLN A N 1
ATOM 712 C CA . GLN A 1 90 ? 7.388 29.662 -16.702 1 92.27 90 GLN A CA 1
ATOM 713 C C . GLN A 1 90 ? 8.448 29.256 -15.683 1 92.27 90 GLN A C 1
ATOM 715 O O . GLN A 1 90 ? 9.22 28.324 -15.919 1 92.27 90 GLN A O 1
ATOM 720 N N . ARG A 1 91 ? 8.502 29.962 -14.595 1 93.69 91 ARG A N 1
ATOM 721 C CA . ARG A 1 91 ? 9.495 29.672 -13.566 1 93.69 91 ARG A CA 1
ATOM 722 C C . ARG A 1 91 ? 9.278 28.285 -12.97 1 93.69 91 ARG A C 1
ATOM 724 O O . ARG A 1 91 ? 10.236 27.539 -12.756 1 93.69 91 ARG A O 1
ATOM 731 N N . LEU A 1 92 ? 8.083 27.999 -12.693 1 96.81 92 LEU A N 1
ATOM 732 C CA . LEU A 1 92 ? 7.747 26.698 -12.125 1 96.81 92 LEU A CA 1
ATOM 733 C C . LEU A 1 92 ? 8.083 25.576 -13.103 1 96.81 92 LEU A C 1
ATOM 735 O O . LEU A 1 92 ? 8.575 24.521 -12.697 1 96.81 92 LEU A O 1
ATOM 739 N N . ARG A 1 93 ? 7.745 25.803 -14.317 1 94.29 93 ARG A N 1
ATOM 740 C CA . ARG A 1 93 ? 8.082 24.815 -15.336 1 94.29 93 ARG A CA 1
ATOM 741 C C . ARG A 1 93 ? 9.592 24.623 -15.435 1 94.29 93 ARG A C 1
ATOM 743 O O . ARG A 1 93 ? 10.07 23.501 -15.617 1 94.29 93 ARG A O 1
ATOM 750 N N . LEU A 1 94 ? 10.288 25.705 -15.326 1 91.86 94 LEU A N 1
ATOM 751 C CA . LEU A 1 94 ? 11.745 25.641 -15.359 1 91.86 94 LEU A CA 1
ATOM 752 C C . LEU A 1 94 ? 12.281 24.845 -14.173 1 91.86 94 LEU A C 1
ATOM 754 O O . LEU A 1 94 ? 13.201 24.039 -14.327 1 91.86 94 LEU A O 1
ATOM 758 N N . LEU A 1 95 ? 11.754 25.1 -13.046 1 95.47 95 LEU A N 1
ATOM 759 C CA . LEU A 1 95 ? 12.17 24.367 -11.855 1 95.47 95 LEU A CA 1
ATOM 760 C C . LEU A 1 95 ? 11.922 22.872 -12.022 1 95.47 95 LEU A C 1
ATOM 762 O O . LEU A 1 95 ? 12.768 22.053 -11.654 1 95.47 95 LEU A O 1
ATOM 766 N N . GLN A 1 96 ? 10.791 22.559 -12.546 1 95.96 96 GLN A N 1
ATOM 767 C CA . GLN A 1 96 ? 10.442 21.163 -12.788 1 95.96 96 GLN A CA 1
ATOM 768 C C . GLN A 1 96 ? 11.418 20.515 -13.766 1 95.96 96 GLN A C 1
ATOM 770 O O . GLN A 1 96 ? 11.892 19.401 -13.531 1 95.96 96 GLN A O 1
ATOM 775 N N . THR A 1 97 ? 11.684 21.19 -14.837 1 92.39 97 THR A N 1
ATOM 776 C CA . THR A 1 97 ? 12.579 20.68 -15.871 1 92.39 97 THR A CA 1
ATOM 777 C C . THR A 1 97 ? 14.004 20.557 -15.339 1 92.39 97 THR A C 1
ATOM 779 O O . THR A 1 97 ? 14.711 19.598 -15.659 1 92.39 97 THR A O 1
ATOM 782 N N . LYS A 1 98 ? 14.396 21.53 -14.565 1 91.45 98 LYS A N 1
ATOM 783 C CA . LYS A 1 98 ? 15.717 21.472 -13.945 1 91.45 98 LYS A CA 1
ATOM 784 C C . LYS A 1 98 ? 15.868 20.218 -13.089 1 91.45 98 LYS A C 1
ATOM 786 O O . LYS A 1 98 ? 16.924 19.583 -13.09 1 91.45 98 LYS A O 1
ATOM 791 N N . PHE A 1 99 ? 14.884 19.924 -12.393 1 95.54 99 PHE A N 1
ATOM 792 C CA . PHE A 1 99 ? 14.95 18.748 -11.533 1 95.54 99 PHE A CA 1
ATOM 793 C C . PHE A 1 99 ? 15.034 17.473 -12.364 1 95.54 99 PHE A C 1
ATOM 795 O O . PHE A 1 99 ? 15.766 16.545 -12.014 1 95.54 99 PHE A O 1
ATOM 802 N N . GLU A 1 100 ? 14.243 17.415 -13.366 1 90.94 100 GLU A N 1
ATOM 803 C CA . GLU A 1 100 ? 14.294 16.261 -14.258 1 90.94 100 GLU A CA 1
ATOM 804 C C . GLU A 1 100 ? 15.695 16.068 -14.831 1 90.94 100 GLU A C 1
ATOM 806 O O . GLU A 1 100 ? 16.209 14.948 -14.865 1 90.94 100 GLU A O 1
ATOM 811 N N . LEU A 1 101 ? 16.253 17.176 -15.25 1 88.31 101 LEU A N 1
ATOM 812 C CA . LEU A 1 101 ? 17.611 17.131 -15.782 1 88.31 101 LEU A CA 1
ATOM 813 C C . LEU A 1 101 ? 18.603 16.712 -14.703 1 88.31 101 LEU A C 1
ATOM 815 O O . LEU A 1 101 ? 19.503 15.909 -14.959 1 88.31 101 LEU A O 1
ATOM 819 N N . TYR A 1 102 ? 18.443 17.269 -13.561 1 91.76 102 TYR A N 1
ATOM 820 C CA . TYR A 1 102 ? 19.302 16.934 -12.431 1 91.76 102 TYR A CA 1
ATOM 821 C C . TYR A 1 102 ? 19.276 15.436 -12.151 1 91.76 102 TYR A C 1
ATOM 823 O O . TYR A 1 102 ? 20.325 14.814 -11.97 1 91.76 102 TYR A O 1
ATOM 831 N N . THR A 1 103 ? 18.141 14.861 -12.121 1 92.22 103 THR A N 1
ATOM 832 C CA . THR A 1 103 ? 17.994 13.446 -11.799 1 92.22 103 THR A CA 1
ATOM 833 C C . THR A 1 103 ? 18.583 12.576 -12.905 1 92.22 103 THR A C 1
ATOM 835 O O . THR A 1 103 ? 19.111 11.494 -12.637 1 92.22 103 THR A O 1
ATOM 838 N N . MET A 1 104 ? 18.477 13.027 -14.101 1 86.71 104 MET A N 1
ATOM 839 C CA . MET A 1 104 ? 19.035 12.287 -15.229 1 86.71 104 MET A CA 1
ATOM 840 C C . MET A 1 104 ? 20.558 12.254 -15.159 1 86.71 104 MET A C 1
ATOM 842 O O . MET A 1 104 ? 21.178 11.244 -15.496 1 86.71 104 MET A O 1
ATOM 846 N N . VAL A 1 105 ? 21.112 13.345 -14.653 1 85.83 105 VAL A N 1
ATOM 847 C CA . VAL A 1 105 ? 22.564 13.484 -14.685 1 85.83 105 VAL A CA 1
ATOM 848 C C . VAL A 1 105 ? 23.165 12.934 -13.393 1 85.83 105 VAL A C 1
ATOM 850 O O . VAL A 1 105 ? 24.193 12.254 -13.42 1 85.83 105 VAL A O 1
ATOM 853 N N . PHE A 1 106 ? 22.468 13.208 -12.306 1 90.03 106 PHE A N 1
ATOM 854 C CA . PHE A 1 106 ? 23.107 12.938 -11.024 1 90.03 106 PHE A CA 1
ATOM 855 C C . PHE A 1 106 ? 22.389 11.813 -10.288 1 90.03 106 PHE A C 1
ATOM 857 O O . PHE A 1 106 ? 22.761 11.461 -9.167 1 90.03 106 PHE A O 1
ATOM 864 N N . GLY A 1 107 ? 21.433 11.265 -10.862 1 89.65 107 GLY A N 1
ATOM 865 C CA . GLY A 1 107 ? 20.664 10.218 -10.207 1 89.65 107 GLY A CA 1
ATOM 866 C C . GLY A 1 107 ? 21.52 9.065 -9.719 1 89.65 107 GLY A C 1
ATOM 867 O O . GLY A 1 107 ? 21.358 8.599 -8.589 1 89.65 107 GLY A O 1
ATOM 868 N N . ASP A 1 108 ? 22.405 8.612 -10.486 1 86.77 108 ASP A N 1
ATOM 869 C CA . ASP A 1 108 ? 23.272 7.491 -10.137 1 86.77 108 ASP A CA 1
ATOM 870 C C . ASP A 1 108 ? 24.218 7.864 -8.998 1 86.77 108 ASP A C 1
ATOM 872 O O . ASP A 1 108 ? 24.467 7.056 -8.1 1 86.77 108 ASP A O 1
ATOM 876 N N . GLN A 1 109 ? 24.697 9.049 -9.132 1 90.26 109 GLN A N 1
ATOM 877 C CA . GLN A 1 109 ? 25.586 9.517 -8.074 1 90.26 109 GLN A CA 1
ATOM 878 C C . GLN A 1 109 ? 24.85 9.621 -6.742 1 90.26 109 GLN A C 1
ATOM 880 O O . GLN A 1 109 ? 25.397 9.269 -5.695 1 90.26 109 GLN A O 1
ATOM 885 N N . GLU A 1 110 ? 23.646 10.135 -6.75 1 92.53 110 GLU A N 1
ATOM 886 C CA . GLU A 1 110 ? 22.841 10.209 -5.533 1 92.53 110 GLU A CA 1
ATOM 887 C C . GLU A 1 110 ? 22.639 8.826 -4.92 1 92.53 110 GLU A C 1
ATOM 889 O O . GLU A 1 110 ? 22.716 8.665 -3.7 1 92.53 110 GLU A O 1
ATOM 894 N N . SER A 1 111 ? 22.355 7.93 -5.787 1 90.06 111 SER A N 1
ATOM 895 C CA . SER A 1 111 ? 22.14 6.565 -5.32 1 90.06 111 SER A CA 1
ATOM 896 C C . SER A 1 111 ? 23.397 5.998 -4.67 1 90.06 111 SER A C 1
ATOM 898 O O . SER A 1 111 ? 23.32 5.328 -3.638 1 90.06 111 SER A O 1
ATOM 900 N N . GLN A 1 112 ? 24.495 6.262 -5.287 1 89.53 112 GLN A N 1
ATOM 901 C CA . GLN A 1 112 ? 25.766 5.797 -4.741 1 89.53 112 GLN A CA 1
ATOM 902 C C . GLN A 1 112 ? 26.058 6.45 -3.393 1 89.53 112 GLN A C 1
ATOM 904 O O . GLN A 1 112 ? 26.504 5.783 -2.457 1 89.53 112 GLN A O 1
ATOM 909 N N . ASP A 1 113 ? 25.828 7.746 -3.354 1 92.43 113 ASP A N 1
ATOM 910 C CA . ASP A 1 113 ? 26.046 8.462 -2.101 1 92.43 113 ASP A CA 1
ATOM 911 C C . ASP A 1 113 ? 25.18 7.886 -0.982 1 92.43 113 ASP A C 1
ATOM 913 O O . ASP A 1 113 ? 25.63 7.767 0.159 1 92.43 113 ASP A O 1
ATOM 917 N N . ALA A 1 114 ? 23.97 7.62 -1.308 1 90.47 114 ALA A N 1
ATOM 918 C CA . ALA A 1 114 ? 23.06 7.039 -0.324 1 90.47 114 ALA A CA 1
ATOM 919 C C . ALA A 1 114 ? 23.553 5.671 0.137 1 90.47 114 ALA A C 1
ATOM 921 O O . ALA A 1 114 ? 23.435 5.326 1.316 1 90.47 114 ALA A O 1
ATOM 922 N N . MET A 1 115 ? 24.081 4.914 -0.756 1 88.04 115 MET A N 1
ATOM 923 C CA . MET A 1 115 ? 24.616 3.593 -0.437 1 88.04 115 MET A CA 1
ATOM 924 C C . MET A 1 115 ? 25.835 3.705 0.472 1 88.04 115 MET A C 1
ATOM 926 O O . MET A 1 115 ? 26.044 2.859 1.344 1 88.04 115 MET A O 1
ATOM 930 N N . ASP A 1 116 ? 26.534 4.754 0.305 1 87.68 116 ASP A N 1
ATOM 931 C CA . ASP A 1 116 ? 27.797 4.922 1.016 1 87.68 116 ASP A CA 1
ATOM 932 C C . ASP A 1 116 ? 27.567 5.478 2.42 1 87.68 116 ASP A C 1
ATOM 934 O O . ASP A 1 116 ? 28.462 5.432 3.266 1 87.68 116 ASP A O 1
ATOM 938 N N . THR A 1 117 ? 26.498 6.134 2.692 1 85.23 117 THR A N 1
ATOM 939 C CA . THR A 1 117 ? 26.195 6.686 4.008 1 85.23 117 THR A CA 1
ATOM 940 C C . THR A 1 117 ? 26.136 5.581 5.058 1 85.23 117 THR A C 1
ATOM 942 O O . THR A 1 117 ? 26.468 5.806 6.224 1 85.23 117 THR A O 1
ATOM 945 N N . GLY A 1 118 ? 26.015 4.442 4.713 1 76.56 118 GLY A N 1
ATOM 946 C CA . GLY A 1 118 ? 25.97 3.302 5.615 1 76.56 118 GLY A CA 1
ATOM 947 C C . GLY A 1 118 ? 24.953 3.461 6.729 1 76.56 118 GLY A C 1
ATOM 948 O O . GLY A 1 118 ? 24.506 4.575 7.013 1 76.56 118 GLY A O 1
ATOM 949 N N . HIS A 1 119 ? 24.326 2.596 7.266 1 81.4 119 HIS A N 1
ATOM 950 C CA . HIS A 1 119 ? 23.512 2.338 8.448 1 81.4 119 HIS A CA 1
ATOM 951 C C . HIS A 1 119 ? 22.141 2.995 8.328 1 81.4 119 HIS A C 1
ATOM 953 O O . HIS A 1 119 ? 21.207 2.629 9.045 1 81.4 119 HIS A O 1
ATOM 959 N N . ARG A 1 120 ? 22.058 4.081 7.472 1 87.61 120 ARG A N 1
ATOM 960 C CA . ARG A 1 120 ? 20.791 4.801 7.394 1 87.61 120 ARG A CA 1
ATOM 961 C C . ARG A 1 120 ? 20.091 4.533 6.065 1 87.61 120 ARG A C 1
ATOM 963 O O . ARG A 1 120 ? 20.738 4.478 5.017 1 87.61 120 ARG A O 1
ATOM 970 N N . ASP A 1 121 ? 18.904 4.291 6.202 1 91.11 121 ASP A N 1
ATOM 971 C CA . ASP A 1 121 ? 18.054 4.093 5.031 1 91.11 121 ASP A CA 1
ATOM 972 C C . ASP A 1 121 ? 16.644 4.623 5.281 1 91.11 121 ASP A C 1
ATOM 974 O O . ASP A 1 121 ? 16.388 5.264 6.302 1 91.11 121 ASP A O 1
ATOM 978 N N . PHE A 1 122 ? 15.819 4.478 4.381 1 93.29 122 PHE A N 1
ATOM 979 C CA . PHE A 1 122 ? 14.469 5.027 4.434 1 93.29 122 PHE A CA 1
ATOM 980 C C . PHE A 1 122 ? 13.749 4.571 5.697 1 93.29 122 PHE A C 1
ATOM 982 O O . PHE A 1 122 ? 12.976 5.331 6.286 1 93.29 122 PHE A O 1
ATOM 989 N N . TYR A 1 123 ? 13.974 3.366 6.173 1 91.53 123 TYR A N 1
ATOM 990 C CA . TYR A 1 123 ? 13.245 2.813 7.309 1 91.53 123 TYR A CA 1
ATOM 991 C C . TYR A 1 123 ? 13.717 3.438 8.617 1 91.53 123 TYR A C 1
ATOM 993 O O . TYR A 1 123 ? 12.931 3.599 9.554 1 91.53 123 TYR A O 1
ATOM 1001 N N . ASN A 1 124 ? 14.99 3.79 8.666 1 92.58 124 ASN A N 1
ATOM 1002 C CA . ASN A 1 124 ? 15.511 4.23 9.956 1 92.58 124 ASN A CA 1
ATOM 1003 C C . ASN A 1 124 ? 15.856 5.716 9.944 1 92.58 124 ASN A C 1
ATOM 1005 O O . ASN A 1 124 ? 16.684 6.172 10.734 1 92.58 124 ASN A O 1
ATOM 1009 N N . VAL A 1 125 ? 15.366 6.459 8.988 1 95.77 125 VAL A N 1
ATOM 1010 C CA . VAL A 1 125 ? 15.4 7.915 9.074 1 95.77 125 VAL A CA 1
ATOM 1011 C C . VAL A 1 125 ? 14.131 8.422 9.755 1 95.77 125 VAL A C 1
ATOM 1013 O O . VAL A 1 125 ? 13.076 7.789 9.667 1 95.77 125 VAL A O 1
ATOM 1016 N N . ARG A 1 126 ? 14.29 9.58 10.407 1 97.06 126 ARG A N 1
ATOM 1017 C CA . ARG A 1 126 ? 13.151 10.129 11.135 1 97.06 126 ARG A CA 1
ATOM 1018 C C . ARG A 1 126 ? 12.097 10.67 10.174 1 97.06 126 ARG A C 1
ATOM 1020 O O . ARG A 1 126 ? 12.431 11.287 9.161 1 97.06 126 ARG A O 1
ATOM 1027 N N . LYS A 1 127 ? 10.915 10.349 10.385 1 97.55 127 LYS A N 1
ATOM 1028 C CA . LYS A 1 127 ? 9.778 10.866 9.628 1 97.55 127 LYS A CA 1
ATOM 1029 C C . LYS A 1 127 ? 8.61 11.201 10.552 1 97.55 127 LYS A C 1
ATOM 1031 O O . LYS A 1 127 ? 8.385 10.515 11.551 1 97.55 127 LYS A O 1
ATOM 1036 N N . VAL A 1 128 ? 7.877 12.254 10.278 1 98.53 128 VAL A N 1
ATOM 1037 C CA . VAL A 1 128 ? 6.797 12.726 11.138 1 98.53 128 VAL A CA 1
ATOM 1038 C C . VAL A 1 128 ? 5.489 12.764 10.351 1 98.53 128 VAL A C 1
ATOM 1040 O O . VAL A 1 128 ? 5.44 13.298 9.241 1 98.53 128 VAL A O 1
ATOM 1043 N N . ASP A 1 129 ? 4.476 12.129 10.836 1 98.31 129 ASP A N 1
ATOM 1044 C CA . ASP A 1 129 ? 3.124 12.333 10.326 1 98.31 129 ASP A CA 1
ATOM 1045 C C . ASP A 1 129 ? 2.551 13.664 10.808 1 98.31 129 ASP A C 1
ATOM 1047 O O . ASP A 1 129 ? 1.959 13.738 11.887 1 98.31 129 ASP A O 1
ATOM 1051 N N . THR A 1 130 ? 2.612 14.703 10.015 1 97.9 130 THR A N 1
ATOM 1052 C CA . THR A 1 130 ? 2.35 16.072 10.447 1 97.9 130 THR A CA 1
ATOM 1053 C C . THR A 1 130 ? 0.863 16.398 10.336 1 97.9 130 THR A C 1
ATOM 1055 O O . THR A 1 130 ? 0.423 17.466 10.769 1 97.9 130 THR A O 1
ATOM 1058 N N . HIS A 1 131 ? 0.076 15.55 9.751 1 98 131 HIS A N 1
ATOM 1059 C CA . HIS A 1 131 ? -1.361 15.765 9.62 1 98 131 HIS A CA 1
ATOM 1060 C C . HIS A 1 131 ? -2.135 14.473 9.861 1 98 131 HIS A C 1
ATOM 1062 O O . HIS A 1 131 ? -2.27 13.646 8.956 1 98 131 HIS A O 1
ATOM 1068 N N . ILE A 1 132 ? -2.638 14.376 11.029 1 97.53 132 ILE A N 1
ATOM 1069 C CA . ILE A 1 132 ? -3.357 13.171 11.43 1 97.53 132 ILE A CA 1
ATOM 1070 C C . ILE A 1 132 ? -4.329 13.503 12.56 1 97.53 132 ILE A C 1
ATOM 1072 O O . ILE A 1 132 ? -3.942 14.108 13.562 1 97.53 132 ILE A O 1
ATOM 1076 N N . HIS A 1 133 ? -5.557 13.127 12.393 1 96.63 133 HIS A N 1
ATOM 1077 C CA . HIS A 1 133 ? -6.566 13.304 13.431 1 96.63 133 HIS A CA 1
ATOM 1078 C C . HIS A 1 133 ? -6.463 12.213 14.491 1 96.63 133 HIS A C 1
ATOM 1080 O O . HIS A 1 133 ? -6.511 11.023 14.171 1 96.63 133 HIS A O 1
ATOM 1086 N N . HIS A 1 134 ? -6.42 12.558 15.683 1 97.32 134 HIS A N 1
ATOM 1087 C CA . HIS A 1 134 ? -6.156 11.62 16.769 1 97.32 134 HIS A CA 1
ATOM 1088 C C . HIS A 1 134 ? -7.258 10.572 16.872 1 97.32 134 HIS A C 1
ATOM 1090 O O . HIS A 1 134 ? -6.976 9.376 16.976 1 97.32 134 HIS A O 1
ATOM 1096 N N . SER A 1 135 ? -8.497 10.982 16.859 1 94.84 135 SER A N 1
ATOM 1097 C CA . SER A 1 135 ? -9.623 10.077 17.069 1 94.84 135 SER A CA 1
ATOM 1098 C C . SER A 1 135 ? -9.753 9.082 15.921 1 94.84 135 SER A C 1
ATOM 1100 O O . SER A 1 135 ? -10.522 8.122 16.01 1 94.84 135 SER A O 1
ATOM 1102 N N . ALA A 1 136 ? -9.001 9.314 14.876 1 95.5 136 ALA A N 1
ATOM 1103 C CA . ALA A 1 136 ? -8.998 8.409 13.73 1 95.5 136 ALA A CA 1
ATOM 1104 C C . ALA A 1 136 ? -7.582 7.944 13.402 1 95.5 136 ALA A C 1
ATOM 1106 O O . ALA A 1 136 ? -7.268 7.657 12.244 1 95.5 136 ALA A O 1
ATOM 1107 N N . ALA A 1 137 ? -6.785 7.873 14.402 1 95.69 137 ALA A N 1
ATOM 1108 C CA . ALA A 1 137 ? -5.372 7.579 14.181 1 95.69 137 ALA A CA 1
ATOM 1109 C C . ALA A 1 137 ? -5.133 6.075 14.081 1 95.69 137 ALA A C 1
ATOM 1111 O O . ALA A 1 137 ? -4.089 5.637 13.593 1 95.69 137 ALA A O 1
ATOM 1112 N N . MET A 1 138 ? -6.094 5.283 14.528 1 94.22 138 MET A N 1
ATOM 1113 C CA . MET A 1 138 ? -5.964 3.832 14.429 1 94.22 138 MET A CA 1
ATOM 1114 C C . MET A 1 138 ? -6.562 3.319 13.124 1 94.22 138 MET A C 1
ATOM 1116 O O . MET A 1 138 ? -7.379 4 12.501 1 94.22 138 MET A O 1
ATOM 1120 N N . ASN A 1 139 ? -6.147 2.206 12.654 1 91.02 139 ASN A N 1
ATOM 1121 C CA . ASN A 1 139 ? -6.863 1.622 11.525 1 91.02 139 ASN A CA 1
ATOM 1122 C C . ASN A 1 139 ? -8.117 0.881 11.978 1 91.02 139 ASN A C 1
ATOM 1124 O O . ASN A 1 139 ? -8.342 0.709 13.178 1 91.02 139 ASN A O 1
ATOM 1128 N N . ALA A 1 140 ? -8.892 0.425 11.11 1 92.92 140 ALA A N 1
ATOM 1129 C CA . ALA A 1 140 ? -10.203 -0.152 11.396 1 92.92 140 ALA A CA 1
ATOM 1130 C C . ALA A 1 140 ? -10.069 -1.465 12.162 1 92.92 140 ALA A C 1
ATOM 1132 O O . ALA A 1 140 ? -10.865 -1.752 13.059 1 92.92 140 ALA A O 1
ATOM 1133 N N . LYS A 1 141 ? -9.116 -2.263 11.808 1 92.27 141 LYS A N 1
ATOM 1134 C CA . LYS A 1 141 ? -8.899 -3.54 12.482 1 92.27 141 LYS A CA 1
ATOM 1135 C C . LYS A 1 141 ? -8.562 -3.333 13.956 1 92.27 141 LYS A C 1
ATOM 1137 O O . LYS A 1 141 ? -9.035 -4.078 14.817 1 92.27 141 LYS A O 1
ATOM 1142 N N . HIS A 1 142 ? -7.725 -2.382 14.225 1 94.42 142 HIS A N 1
ATOM 1143 C CA . HIS A 1 142 ? -7.334 -2.081 15.597 1 94.42 142 HIS A CA 1
ATOM 1144 C C . HIS A 1 142 ? -8.534 -1.642 16.429 1 94.42 142 HIS A C 1
ATOM 1146 O O . HIS A 1 142 ? -8.708 -2.094 17.563 1 94.42 142 HIS A O 1
ATOM 1152 N N . LEU A 1 143 ? -9.34 -0.742 15.922 1 95.62 143 LEU A N 1
ATOM 1153 C CA . LEU A 1 143 ? -10.532 -0.287 16.629 1 95.62 143 LEU A CA 1
ATOM 1154 C C . LEU A 1 143 ? -11.483 -1.449 16.895 1 95.62 143 LEU A C 1
ATOM 1156 O O . LEU A 1 143 ? -12.023 -1.576 17.996 1 95.62 143 LEU A O 1
ATOM 1160 N N . LEU A 1 144 ? -11.647 -2.282 15.867 1 94.23 144 LEU A N 1
ATOM 1161 C CA . LEU A 1 144 ? -12.534 -3.433 15.995 1 94.23 144 LEU A CA 1
ATOM 1162 C C . LEU A 1 144 ? -12.062 -4.361 17.109 1 94.23 144 LEU A C 1
ATOM 1164 O O . LEU A 1 144 ? -12.86 -4.791 17.945 1 94.23 144 LEU A O 1
ATOM 1168 N N . ARG A 1 145 ? -10.802 -4.683 17.055 1 93.83 145 ARG A N 1
ATOM 1169 C CA . ARG A 1 145 ? -10.236 -5.555 18.078 1 93.83 145 ARG A CA 1
ATOM 1170 C C . ARG A 1 145 ? -10.412 -4.955 19.469 1 93.83 145 ARG A C 1
ATOM 1172 O O . ARG A 1 145 ? -10.715 -5.67 20.426 1 93.83 145 ARG A O 1
ATOM 1179 N N . PHE A 1 146 ? -10.236 -3.638 19.583 1 96.05 146 PHE A N 1
ATOM 1180 C CA . PHE A 1 146 ? -10.375 -2.954 20.863 1 96.05 146 PHE A CA 1
ATOM 1181 C C . PHE A 1 146 ? -11.812 -3.029 21.364 1 96.05 146 PHE A C 1
ATOM 1183 O O . PHE A 1 146 ? -12.052 -3.338 22.533 1 96.05 146 PHE A O 1
ATOM 1190 N N . MET A 1 147 ? -12.719 -2.785 20.526 1 94.85 147 MET A N 1
ATOM 1191 C CA . MET A 1 147 ? -14.134 -2.815 20.886 1 94.85 147 MET A CA 1
ATOM 1192 C C . MET A 1 147 ? -14.556 -4.215 21.319 1 94.85 147 MET A C 1
ATOM 1194 O O . MET A 1 147 ? -15.257 -4.375 22.319 1 94.85 147 MET A O 1
ATOM 1198 N N . LYS A 1 148 ? -14.099 -5.216 20.554 1 93.68 148 LYS A N 1
ATOM 1199 C CA . LYS A 1 148 ? -14.406 -6.599 20.909 1 93.68 148 LYS A CA 1
ATOM 1200 C C . LYS A 1 148 ? -13.826 -6.958 22.273 1 93.68 148 LYS A C 1
ATOM 1202 O O . LYS A 1 148 ? -14.493 -7.601 23.087 1 93.68 148 LYS A O 1
ATOM 1207 N N . LYS A 1 149 ? -12.634 -6.571 22.481 1 95 149 LYS A N 1
ATOM 1208 C CA . LYS A 1 149 ? -11.967 -6.827 23.755 1 95 149 LYS A CA 1
ATOM 1209 C C . LYS A 1 149 ? -12.729 -6.188 24.912 1 95 149 LYS A C 1
ATOM 1211 O O . LYS A 1 149 ? -12.917 -6.812 25.959 1 95 149 LYS A O 1
ATOM 1216 N N . LYS A 1 150 ? -13.175 -4.959 24.733 1 94.55 150 LYS A N 1
ATOM 1217 C CA . LYS A 1 150 ? -13.896 -4.255 25.79 1 94.55 150 LYS A CA 1
ATOM 1218 C C . LYS A 1 150 ? -15.251 -4.902 26.056 1 94.55 150 LYS A C 1
ATOM 1220 O O . LYS A 1 150 ? -15.665 -5.036 27.21 1 94.55 150 LYS A O 1
ATOM 1225 N N . LEU A 1 151 ? -15.951 -5.264 25.027 1 93.64 151 LEU A N 1
ATOM 1226 C CA . LEU A 1 151 ? -17.26 -5.892 25.172 1 93.64 151 LEU A CA 1
ATOM 1227 C C . LEU A 1 151 ? -17.142 -7.243 25.87 1 93.64 151 LEU A C 1
ATOM 1229 O O . LEU A 1 151 ? -18.022 -7.626 26.644 1 93.64 151 LEU A O 1
ATOM 1233 N N . LYS A 1 152 ? -16.073 -7.97 25.63 1 93.61 152 LYS A N 1
ATOM 1234 C CA . LYS A 1 152 ? -15.875 -9.304 26.189 1 93.61 152 LYS A CA 1
ATOM 1235 C C . LYS A 1 152 ? -15.374 -9.227 27.629 1 93.61 152 LYS A C 1
ATOM 1237 O O . LYS A 1 152 ? -15.835 -9.976 28.493 1 93.61 152 LYS A O 1
ATOM 1242 N N . ARG A 1 153 ? -14.495 -8.32 27.88 1 93.76 153 ARG A N 1
ATOM 1243 C CA . ARG A 1 153 ? -13.788 -8.333 29.156 1 93.76 153 ARG A CA 1
ATOM 1244 C C . ARG A 1 153 ? -14.428 -7.367 30.148 1 93.76 153 ARG A C 1
ATOM 1246 O O . ARG A 1 153 ? -14.327 -7.558 31.361 1 93.76 153 ARG A O 1
ATOM 1253 N N . PHE A 1 154 ? -15.078 -6.295 29.588 1 93.88 154 PHE A N 1
ATOM 1254 C CA . PHE A 1 154 ? -15.636 -5.283 30.478 1 93.88 154 PHE A CA 1
ATOM 1255 C C . PHE A 1 154 ? -17.076 -4.962 30.098 1 93.88 154 PHE A C 1
ATOM 1257 O O . PHE A 1 154 ? -17.434 -3.794 29.931 1 93.88 154 PHE A O 1
ATOM 1264 N N . PRO A 1 155 ? -17.894 -5.92 30.009 1 93.58 155 PRO A N 1
ATOM 1265 C CA . PRO A 1 155 ? -19.28 -5.699 29.588 1 93.58 155 PRO A CA 1
ATOM 1266 C C . PRO A 1 155 ? -20.085 -4.895 30.607 1 93.58 155 PRO A C 1
ATOM 1268 O O . PRO A 1 155 ? -21.057 -4.228 30.244 1 93.58 155 PRO A O 1
ATOM 1271 N N . GLU A 1 156 ? -19.633 -4.846 31.845 1 93.35 156 GLU A N 1
ATOM 1272 C CA . GLU A 1 156 ? -20.415 -4.232 32.914 1 93.35 156 GLU A CA 1
ATOM 1273 C C . GLU A 1 156 ? -19.982 -2.79 33.157 1 93.35 156 GLU A C 1
ATOM 1275 O O . GLU A 1 156 ? -20.554 -2.098 34.002 1 93.35 156 GLU A O 1
ATOM 1280 N N . ASP A 1 157 ? -19.078 -2.319 32.393 1 93.02 157 ASP A N 1
ATOM 1281 C CA . ASP A 1 157 ? -18.657 -0.93 32.544 1 93.02 157 ASP A CA 1
ATOM 1282 C C . ASP A 1 157 ? -19.827 0.026 32.326 1 93.02 157 ASP A C 1
ATOM 1284 O O . ASP A 1 157 ? -20.613 -0.149 31.392 1 93.02 157 ASP A O 1
ATOM 1288 N N . ILE A 1 158 ? -19.96 0.931 33.183 1 91.36 158 ILE A N 1
ATOM 1289 C CA . ILE A 1 158 ? -21.006 1.939 33.047 1 91.36 158 ILE A CA 1
ATOM 1290 C C . ILE A 1 158 ? -20.557 3.02 32.066 1 91.36 158 ILE A C 1
ATOM 1292 O O . ILE A 1 158 ? -19.559 3.705 32.302 1 91.36 158 ILE A O 1
ATOM 1296 N N . ILE A 1 159 ? -21.282 3.19 30.957 1 89.28 159 ILE A N 1
ATOM 1297 C CA . ILE A 1 159 ? -20.828 4.055 29.874 1 89.28 159 ILE A CA 1
ATOM 1298 C C . ILE A 1 159 ? -21.64 5.347 29.871 1 89.28 159 ILE A C 1
ATOM 1300 O O . ILE A 1 159 ? -21.204 6.361 29.32 1 89.28 159 ILE A O 1
ATOM 1304 N N . ASP A 1 160 ? -22.921 5.287 30.282 1 83.4 160 ASP A N 1
ATOM 1305 C CA . ASP A 1 160 ? -23.776 6.469 30.276 1 83.4 160 ASP A CA 1
ATOM 1306 C C . ASP A 1 160 ? -24.825 6.395 31.383 1 83.4 160 ASP A C 1
ATOM 1308 O O . ASP A 1 160 ? -25.034 5.335 31.977 1 83.4 160 ASP A O 1
ATOM 1312 N N . GLU A 1 161 ? -25.228 7.481 31.844 1 79.81 161 GLU A N 1
ATOM 1313 C CA . GLU A 1 161 ? -26.326 7.581 32.801 1 79.81 161 GLU A CA 1
ATOM 1314 C C . GLU A 1 161 ? -27.451 8.46 32.26 1 79.81 161 GLU A C 1
ATOM 1316 O O . GLU A 1 161 ? -27.234 9.632 31.948 1 79.81 161 GLU A O 1
ATOM 1321 N N . LYS A 1 162 ? -28.476 7.867 31.705 1 72.84 162 LYS A N 1
ATOM 1322 C CA . LYS A 1 162 ? -29.648 8.581 31.207 1 72.84 162 LYS A CA 1
ATOM 1323 C C . LYS A 1 162 ? -30.851 8.37 32.123 1 72.84 162 LYS A C 1
ATOM 1325 O O . LYS A 1 162 ? -31.225 7.232 32.412 1 72.84 162 LYS A O 1
ATOM 1330 N N . ASN A 1 163 ? -31.549 9.596 32.418 1 71.91 163 ASN A N 1
ATOM 1331 C CA . ASN A 1 163 ? -32.762 9.636 33.227 1 71.91 163 ASN A CA 1
ATOM 1332 C C . ASN A 1 163 ? -32.626 8.781 34.484 1 71.91 163 ASN A C 1
ATOM 1334 O O . ASN A 1 163 ? -33.547 8.044 34.841 1 71.91 163 ASN A O 1
ATOM 1338 N N . GLY A 1 164 ? -31.315 8.7 35.161 1 73.73 164 GLY A N 1
ATOM 1339 C CA . GLY A 1 164 ? -31.075 8.004 36.415 1 73.73 164 GLY A CA 1
ATOM 1340 C C . GLY A 1 164 ? -30.732 6.539 36.228 1 73.73 164 GLY A C 1
ATOM 1341 O O . GLY A 1 164 ? -30.397 5.846 37.192 1 73.73 164 GLY A O 1
ATOM 1342 N N . GLU A 1 165 ? -30.777 6.061 35.066 1 81.72 165 GLU A N 1
ATOM 1343 C CA . GLU A 1 165 ? -30.462 4.657 34.822 1 81.72 165 GLU A CA 1
ATOM 1344 C C . GLU A 1 165 ? -29.067 4.5 34.223 1 81.72 165 GLU A C 1
ATOM 1346 O O . GLU A 1 165 ? -28.744 5.132 33.215 1 81.72 165 GLU A O 1
ATOM 1351 N N . LYS A 1 166 ? -28.241 3.726 34.939 1 88.42 166 LYS A N 1
ATOM 1352 C CA . LYS A 1 166 ? -26.896 3.4 34.474 1 88.42 166 LYS A CA 1
ATOM 1353 C C . LYS A 1 166 ? -26.938 2.386 33.335 1 88.42 166 LYS A C 1
ATOM 1355 O O . LYS A 1 166 ? -27.632 1.371 33.426 1 88.42 166 LYS A O 1
ATOM 1360 N N . ARG A 1 167 ? -26.365 2.736 32.297 1 91.61 167 ARG A N 1
ATOM 1361 C CA . ARG A 1 167 ? -26.298 1.848 31.142 1 91.61 167 ARG A CA 1
ATOM 1362 C C . ARG A 1 167 ? -24.903 1.25 30.991 1 91.61 167 ARG A C 1
ATOM 1364 O O . ARG A 1 167 ? -23.907 1.976 31 1 91.61 167 ARG A O 1
ATOM 1371 N N . THR A 1 168 ? -24.871 0.009 30.91 1 94.35 168 THR A N 1
ATOM 1372 C CA . THR A 1 168 ? -23.6 -0.692 30.761 1 94.35 168 THR A CA 1
ATOM 1373 C C . THR A 1 168 ? -23.224 -0.823 29.288 1 94.35 168 THR A C 1
ATOM 1375 O O . THR A 1 168 ? -24.049 -0.574 28.407 1 94.35 168 THR A O 1
ATOM 1378 N N . LEU A 1 169 ? -22.003 -1.15 29.052 1 94.66 169 LEU A N 1
ATOM 1379 C CA . LEU A 1 169 ? -21.543 -1.367 27.685 1 94.66 169 LEU A CA 1
ATOM 1380 C C . LEU A 1 169 ? -22.341 -2.479 27.013 1 94.66 169 LEU A C 1
ATOM 1382 O O . LEU A 1 169 ? -22.761 -2.34 25.862 1 94.66 169 LEU A O 1
ATOM 1386 N N . GLN A 1 170 ? -22.533 -3.541 27.693 1 94.18 170 GLN A N 1
ATOM 1387 C CA . GLN A 1 170 ? -23.295 -4.673 27.175 1 94.18 170 GLN A CA 1
ATOM 1388 C C . GLN A 1 170 ? -24.716 -4.256 26.806 1 94.18 170 GLN A C 1
ATOM 1390 O O . GLN A 1 170 ? -25.218 -4.62 25.741 1 94.18 170 GLN A O 1
ATOM 1395 N N . LYS A 1 171 ? -25.343 -3.579 27.685 1 92.34 171 LYS A N 1
ATOM 1396 C CA . LYS A 1 171 ? -26.714 -3.139 27.441 1 92.34 171 LYS A CA 1
ATOM 1397 C C . LYS A 1 171 ? -26.792 -2.242 26.209 1 92.34 171 LYS A C 1
ATOM 1399 O O . LYS A 1 171 ? -27.751 -2.32 25.438 1 92.34 171 LYS A O 1
ATOM 1404 N N . THR A 1 172 ? -25.847 -1.372 26.077 1 92 172 THR A N 1
ATOM 1405 C CA . THR A 1 172 ? -25.806 -0.486 24.919 1 92 172 THR A CA 1
ATOM 1406 C C . THR A 1 172 ? -25.764 -1.291 23.623 1 92 172 THR A C 1
ATOM 1408 O O . THR A 1 172 ? -26.485 -0.985 22.672 1 92 172 THR A O 1
ATOM 1411 N N . PHE A 1 173 ? -24.943 -2.321 23.597 1 93.07 173 PHE A N 1
ATOM 1412 C CA . PHE A 1 173 ? -24.831 -3.15 22.403 1 93.07 173 PHE A CA 1
ATOM 1413 C C . PHE A 1 173 ? -26.075 -4.012 22.225 1 93.07 173 PHE A C 1
ATOM 1415 O O . PHE A 1 173 ? -26.53 -4.23 21.1 1 93.07 173 PHE A O 1
ATOM 1422 N N . ASP A 1 174 ? -26.616 -4.452 23.3 1 91.98 174 ASP A N 1
ATOM 1423 C CA . ASP A 1 174 ? -27.848 -5.232 23.238 1 91.98 174 ASP A CA 1
ATOM 1424 C C . ASP A 1 174 ? -28.994 -4.404 22.661 1 91.98 174 ASP A C 1
ATOM 1426 O O . ASP A 1 174 ? -29.804 -4.912 21.883 1 91.98 174 ASP A O 1
ATOM 1430 N N . ASP A 1 175 ? -29.03 -3.171 23.073 1 90.06 175 ASP A N 1
ATOM 1431 C CA . ASP A 1 175 ? -30.068 -2.269 22.583 1 90.06 175 ASP A CA 1
ATOM 1432 C C . ASP A 1 175 ? -29.972 -2.092 21.07 1 90.06 175 ASP A C 1
ATOM 1434 O O . ASP A 1 175 ? -30.979 -1.846 20.403 1 90.06 175 ASP A O 1
ATOM 1438 N N . MET A 1 176 ? -28.769 -2.26 20.617 1 89 176 MET A N 1
ATOM 1439 C CA . MET A 1 176 ? -28.556 -2.132 19.179 1 89 176 MET A CA 1
ATOM 1440 C C . MET A 1 176 ? -28.74 -3.475 18.48 1 89 176 MET A C 1
ATOM 1442 O O . MET A 1 176 ? -28.682 -3.554 17.252 1 89 176 MET A O 1
ATOM 1446 N N . GLY A 1 177 ? -28.878 -4.501 19.232 1 87.37 177 GLY A N 1
ATOM 1447 C CA . GLY A 1 177 ? -29.04 -5.839 18.687 1 87.37 177 GLY A CA 1
ATOM 1448 C C . GLY A 1 177 ? -27.754 -6.413 18.121 1 87.37 177 GLY A C 1
ATOM 1449 O O . GLY A 1 177 ? -27.78 -7.162 17.143 1 87.37 177 GLY A O 1
ATOM 1450 N N . ILE A 1 178 ? -26.673 -5.965 18.725 1 88.41 178 ILE A N 1
ATOM 1451 C CA . ILE A 1 178 ? -25.385 -6.381 18.181 1 88.41 178 ILE A CA 1
ATOM 1452 C C . ILE A 1 178 ? -24.583 -7.111 19.256 1 88.41 178 ILE A C 1
ATOM 1454 O O . ILE A 1 178 ? -24.372 -6.58 20.349 1 88.41 178 ILE A O 1
ATOM 1458 N N . GLY A 1 179 ? -24.238 -8.309 18.989 1 84.95 179 GLY A N 1
ATOM 1459 C CA . GLY A 1 179 ? -23.311 -9.035 19.843 1 84.95 179 GLY A CA 1
ATOM 1460 C C . GLY A 1 179 ? -21.873 -8.954 19.367 1 84.95 179 GLY A C 1
ATOM 1461 O O . GLY A 1 179 ? -21.6 -8.427 18.287 1 84.95 179 GLY A O 1
ATOM 1462 N N . TRP A 1 180 ? -20.993 -9.42 20.232 1 84.03 180 TRP A N 1
ATOM 1463 C CA . TRP A 1 180 ? -19.576 -9.318 19.898 1 84.03 180 TRP A CA 1
ATOM 1464 C C . TRP A 1 180 ? -19.252 -10.127 18.647 1 84.03 180 TRP A C 1
ATOM 1466 O O . TRP A 1 180 ? -18.34 -9.776 17.893 1 84.03 180 TRP A O 1
ATOM 1476 N N . THR A 1 181 ? -19.998 -11.147 18.265 1 83.49 181 THR A N 1
ATOM 1477 C CA . THR A 1 181 ? -19.775 -11.986 17.093 1 83.49 181 THR A CA 1
ATOM 1478 C C . THR A 1 181 ? -20.266 -11.288 15.827 1 83.49 181 THR A C 1
ATOM 1480 O O . THR A 1 181 ? -19.906 -11.683 14.716 1 83.49 181 THR A O 1
ATOM 1483 N N . ASP A 1 182 ? -21.045 -10.272 16.09 1 85.39 182 ASP A N 1
ATOM 1484 C CA . ASP A 1 182 ? -21.608 -9.558 14.948 1 85.39 182 ASP A CA 1
ATOM 1485 C C . ASP A 1 182 ? -20.662 -8.46 14.467 1 85.39 182 ASP A C 1
ATOM 1487 O O . ASP A 1 182 ? -20.838 -7.917 13.374 1 85.39 182 ASP A O 1
ATOM 1491 N N . LEU A 1 183 ? -19.684 -8.24 15.279 1 89.11 183 LEU A N 1
ATOM 1492 C CA . LEU A 1 183 ? -18.784 -7.134 14.968 1 89.11 183 LEU A CA 1
ATOM 1493 C C . LEU A 1 183 ? -17.766 -7.543 13.909 1 89.11 183 LEU A C 1
ATOM 1495 O O . LEU A 1 183 ? -17.072 -8.55 14.065 1 89.11 183 LEU A O 1
ATOM 1499 N N . CYS A 1 184 ? -17.78 -6.8 12.848 1 90.15 184 CYS A N 1
ATOM 1500 C CA . CYS A 1 184 ? -16.797 -6.958 11.781 1 90.15 184 CYS A CA 1
ATOM 1501 C C . CYS A 1 184 ? -16.507 -5.623 11.105 1 90.15 184 CYS A C 1
ATOM 1503 O O . CYS A 1 184 ? -17.183 -4.628 11.372 1 90.15 184 CYS A O 1
ATOM 1505 N N . ILE A 1 185 ? -15.581 -5.563 10.317 1 90.81 185 ILE A N 1
ATOM 1506 C CA . ILE A 1 185 ? -15.13 -4.319 9.704 1 90.81 185 ILE A CA 1
ATOM 1507 C C . ILE A 1 185 ? -16.233 -3.754 8.812 1 90.81 185 ILE A C 1
ATOM 1509 O O . ILE A 1 185 ? -16.431 -2.538 8.753 1 90.81 185 ILE A O 1
ATOM 1513 N N . ASP A 1 186 ? -16.889 -4.586 8.15 1 89.67 186 ASP A N 1
ATOM 1514 C CA . ASP A 1 186 ? -17.946 -4.145 7.245 1 89.67 186 ASP A CA 1
ATOM 1515 C C . ASP A 1 186 ? -19.095 -3.501 8.017 1 89.67 186 ASP A C 1
ATOM 1517 O O . ASP A 1 186 ? -19.685 -2.521 7.557 1 89.67 186 ASP A O 1
ATOM 1521 N N . ARG A 1 187 ? -19.336 -4.059 9.118 1 89.18 187 ARG A N 1
ATOM 1522 C CA . ARG A 1 187 ? -20.414 -3.526 9.944 1 89.18 187 ARG A CA 1
ATOM 1523 C C . ARG A 1 187 ? -19.996 -2.221 10.615 1 89.18 187 ARG A C 1
ATOM 1525 O O . ARG A 1 187 ? -20.833 -1.353 10.871 1 89.18 187 ARG A O 1
ATOM 1532 N N . LEU A 1 188 ? -18.723 -2.149 10.925 1 90.91 188 LEU A N 1
ATOM 1533 C CA . LEU A 1 188 ? -18.219 -0.922 11.531 1 90.91 188 LEU A CA 1
ATOM 1534 C C . LEU A 1 188 ? -18.469 0.276 10.621 1 90.91 188 LEU A C 1
ATOM 1536 O O . LEU A 1 188 ? -18.665 1.395 11.101 1 90.91 188 LEU A O 1
ATOM 1540 N N . GLN A 1 189 ? -18.346 0.104 9.274 1 88.19 189 GLN A N 1
ATOM 1541 C CA . GLN A 1 189 ? -18.648 1.099 8.25 1 88.19 189 GLN A CA 1
ATOM 1542 C C . GLN A 1 189 ? -17.782 2.344 8.421 1 88.19 189 GLN A C 1
ATOM 1544 O O . GLN A 1 189 ? -18.278 3.469 8.331 1 88.19 189 GLN A O 1
ATOM 1549 N N . VAL A 1 190 ? -16.567 2.125 8.699 1 91.15 190 VAL A N 1
ATOM 1550 C CA . VAL A 1 190 ? -15.701 3.274 8.945 1 91.15 190 VAL A CA 1
ATOM 1551 C C . VAL A 1 190 ? -14.858 3.562 7.705 1 91.15 190 VAL A C 1
ATOM 1553 O O . VAL A 1 190 ? -14.294 4.65 7.569 1 91.15 190 VAL A O 1
ATOM 1556 N N . TRP A 1 191 ? -14.752 2.596 6.797 1 89.22 191 TRP A N 1
ATOM 1557 C CA . TRP A 1 191 ? -13.937 2.794 5.602 1 89.22 191 TRP A CA 1
ATOM 1558 C C . TRP A 1 191 ? -14.61 3.767 4.64 1 89.22 191 TRP A C 1
ATOM 1560 O O . TRP A 1 191 ? -15.82 3.691 4.415 1 89.22 191 TRP A O 1
ATOM 1570 N N . ALA A 1 192 ? -13.757 4.61 4.183 1 88.81 192 ALA A N 1
ATOM 1571 C CA . ALA A 1 192 ? -14.252 5.48 3.119 1 88.81 192 ALA A CA 1
ATOM 1572 C C . ALA A 1 192 ? -14.405 4.712 1.809 1 88.81 192 ALA A C 1
ATOM 1574 O O . ALA A 1 192 ? -13.586 3.846 1.491 1 88.81 192 ALA A O 1
ATOM 1575 N N . ASP A 1 193 ? -15.523 4.95 1.114 1 81.95 193 ASP A N 1
ATOM 1576 C CA . ASP A 1 193 ? -15.777 4.285 -0.161 1 81.95 193 ASP A CA 1
ATOM 1577 C C . ASP A 1 193 ? -16.177 5.293 -1.236 1 81.95 193 ASP A C 1
ATOM 1579 O O . ASP A 1 193 ? -16.027 6.502 -1.048 1 81.95 193 ASP A O 1
ATOM 1583 N N . LYS A 1 194 ? -16.547 4.822 -2.27 1 78.2 194 LYS A N 1
ATOM 1584 C CA . LYS A 1 194 ? -16.847 5.648 -3.436 1 78.2 194 LYS A CA 1
ATOM 1585 C C . LYS A 1 194 ? -17.98 6.627 -3.14 1 78.2 194 LYS A C 1
ATOM 1587 O O . LYS A 1 194 ? -18.078 7.681 -3.771 1 78.2 194 LYS A O 1
ATOM 1592 N N . SER A 1 195 ? -18.748 6.273 -2.158 1 77.58 195 SER A N 1
ATOM 1593 C CA . SER A 1 195 ? -19.886 7.13 -1.843 1 77.58 195 SER A CA 1
ATOM 1594 C C . SER A 1 195 ? -19.434 8.425 -1.177 1 77.58 195 SER A C 1
ATOM 1596 O O . SER A 1 195 ? -20.203 9.385 -1.089 1 77.58 195 SER A O 1
ATOM 1598 N N . CYS A 1 196 ? -18.16 8.453 -0.81 1 81.54 196 CYS A N 1
ATOM 1599 C CA . CYS A 1 196 ? -17.658 9.612 -0.079 1 81.54 196 CYS A CA 1
ATOM 1600 C C . CYS A 1 196 ? -17.109 10.664 -1.036 1 81.54 196 CYS A C 1
ATOM 1602 O O . CYS A 1 196 ? -16.842 11.797 -0.632 1 81.54 196 CYS A O 1
ATOM 1604 N N . LEU A 1 197 ? -17.038 10.326 -2.249 1 77.05 197 LEU A N 1
ATOM 1605 C CA . LEU A 1 197 ? -16.44 11.257 -3.2 1 77.05 197 LEU A CA 1
ATOM 1606 C C . LEU A 1 197 ? -17.272 12.53 -3.31 1 77.05 197 LEU A C 1
ATOM 1608 O O . LEU A 1 197 ? -18.426 12.488 -3.744 1 77.05 197 LEU A O 1
ATOM 1612 N N . HIS A 1 198 ? -16.759 13.584 -2.881 1 71.45 198 HIS A N 1
ATOM 1613 C CA . HIS A 1 198 ? -17.356 14.914 -2.882 1 71.45 198 HIS A CA 1
ATOM 1614 C C . HIS A 1 198 ? -18.549 14.982 -1.933 1 71.45 198 HIS A C 1
ATOM 1616 O O . HIS A 1 198 ? -19.459 15.79 -2.131 1 71.45 198 HIS A O 1
ATOM 1622 N N . ARG A 1 199 ? -18.954 13.92 -0.792 1 74.4 199 ARG A N 1
ATOM 1623 C CA . ARG A 1 199 ? -19.996 13.875 0.229 1 74.4 199 ARG A CA 1
ATOM 1624 C C . ARG A 1 199 ? -19.39 13.796 1.626 1 74.4 199 ARG A C 1
ATOM 1626 O O . ARG A 1 199 ? -19.329 12.718 2.221 1 74.4 199 ARG A O 1
ATOM 1633 N N . PHE A 1 200 ? -18.812 15.029 1.796 1 77.11 200 PHE A N 1
ATOM 1634 C CA . PHE A 1 200 ? -18.148 15.143 3.089 1 77.11 200 PHE A CA 1
ATOM 1635 C C . PHE A 1 200 ? -19.081 14.719 4.216 1 77.11 200 PHE A C 1
ATOM 1637 O O . PHE A 1 200 ? -18.629 14.233 5.255 1 77.11 200 PHE A O 1
ATOM 1644 N N . ASP A 1 201 ? -20.364 14.933 3.991 1 75.73 201 ASP A N 1
ATOM 1645 C CA . ASP A 1 201 ? -21.338 14.511 4.992 1 75.73 201 ASP A CA 1
ATOM 1646 C C . ASP A 1 201 ? -21.272 13.003 5.221 1 75.73 201 ASP A C 1
ATOM 1648 O O . ASP A 1 201 ? -21.313 12.541 6.364 1 75.73 201 ASP A O 1
ATOM 1652 N N . ARG A 1 202 ? -21.099 12.359 4.096 1 79.64 202 ARG A N 1
ATOM 1653 C CA . ARG A 1 202 ? -20.991 10.909 4.211 1 79.64 202 ARG A CA 1
ATOM 1654 C C . ARG A 1 202 ? -19.663 10.507 4.843 1 79.64 202 ARG A C 1
ATOM 1656 O O . ARG A 1 202 ? -19.588 9.509 5.563 1 79.64 202 ARG A O 1
ATOM 1663 N N . PHE A 1 203 ? -18.761 11.286 4.523 1 84.59 203 PHE A N 1
ATOM 1664 C CA . PHE A 1 203 ? -17.451 11.029 5.111 1 84.59 203 PHE A CA 1
ATOM 1665 C C . PHE A 1 203 ? -17.495 11.194 6.625 1 84.59 203 PHE A C 1
ATOM 1667 O O . PHE A 1 203 ? -16.936 10.377 7.36 1 84.59 203 PHE A O 1
ATOM 1674 N N . ASN A 1 204 ? -18.141 12.204 7.098 1 80.1 204 ASN A N 1
ATOM 1675 C CA . ASN A 1 204 ? -18.222 12.47 8.53 1 80.1 204 ASN A CA 1
ATOM 1676 C C . ASN A 1 204 ? -18.923 11.337 9.273 1 80.1 204 ASN A C 1
ATOM 1678 O O . ASN A 1 204 ? -18.611 11.063 10.434 1 80.1 204 ASN A O 1
ATOM 1682 N N . ASN A 1 205 ? -19.759 10.688 8.519 1 82.7 205 ASN A N 1
ATOM 1683 C CA . ASN A 1 205 ? -20.48 9.57 9.118 1 82.7 205 ASN A CA 1
ATOM 1684 C C . ASN A 1 205 ? -19.555 8.387 9.389 1 82.7 205 ASN A C 1
ATOM 1686 O O . ASN A 1 205 ? -19.862 7.532 10.222 1 82.7 205 ASN A O 1
ATOM 1690 N N . LYS A 1 206 ? -18.5 8.432 8.753 1 87.52 206 LYS A N 1
ATOM 1691 C CA . LYS A 1 206 ? -17.581 7.304 8.88 1 87.52 206 LYS A CA 1
ATOM 1692 C C . LYS A 1 206 ? -16.864 7.329 10.227 1 87.52 206 LYS A C 1
ATOM 1694 O O . LYS A 1 206 ? -16.279 6.327 10.643 1 87.52 206 LYS A O 1
ATOM 1699 N N . TYR A 1 207 ? -17.034 8.434 10.924 1 88.26 207 TYR A N 1
ATOM 1700 C CA . TYR A 1 207 ? -16.451 8.533 12.258 1 88.26 207 TYR A CA 1
ATOM 1701 C C . TYR A 1 207 ? -17.321 7.823 13.288 1 88.26 207 TYR A C 1
ATOM 1703 O O . TYR A 1 207 ? -16.915 7.649 14.439 1 88.26 207 TYR A O 1
ATOM 1711 N N . SER A 1 208 ? -18.449 7.331 12.86 1 89.63 208 SER A N 1
ATOM 1712 C CA . SER A 1 208 ? -19.38 6.661 13.762 1 89.63 208 SER A CA 1
ATOM 1713 C C . SER A 1 208 ? -19.413 5.158 13.508 1 89.63 208 SER A C 1
ATOM 1715 O O . SER A 1 208 ? -20.176 4.682 12.664 1 89.63 208 SER A O 1
ATOM 1717 N N . PRO A 1 209 ? -18.695 4.501 14.372 1 88.95 209 PRO A N 1
ATOM 1718 C CA . PRO A 1 209 ? -18.705 3.051 14.16 1 88.95 209 PRO A CA 1
ATOM 1719 C C . PRO A 1 209 ? -20.116 2.468 14.139 1 88.95 209 PRO A C 1
ATOM 1721 O O . PRO A 1 209 ? -20.964 2.865 14.941 1 88.95 209 PRO A O 1
ATOM 1724 N N . LEU A 1 210 ? -20.387 1.564 13.167 1 85.31 210 LEU A N 1
ATOM 1725 C CA . LEU A 1 210 ? -21.677 0.916 12.958 1 85.31 210 LEU A CA 1
ATOM 1726 C C . LEU A 1 210 ? -22.735 1.933 12.544 1 85.31 210 LEU A C 1
ATOM 1728 O O . LEU A 1 210 ? -23.934 1.661 12.638 1 85.31 210 LEU A O 1
ATOM 1732 N N . GLY A 1 211 ? -21.769 2.93 11.545 1 82.67 211 GLY A N 1
ATOM 1733 C CA . GLY A 1 211 ? -22.67 4.014 11.189 1 82.67 211 GLY A CA 1
ATOM 1734 C C . GLY A 1 211 ? -23.366 4.629 12.389 1 82.67 211 GLY A C 1
ATOM 1735 O O . GLY A 1 211 ? -24.366 5.334 12.239 1 82.67 211 GLY A O 1
ATOM 1736 N N . GLN A 1 212 ? -23.338 4.508 14.206 1 86.44 212 GLN A N 1
ATOM 1737 C CA . GLN A 1 212 ? -23.988 4.927 15.444 1 86.44 212 GLN A CA 1
ATOM 1738 C C . GLN A 1 212 ? -23.184 6.018 16.144 1 86.44 212 GLN A C 1
ATOM 1740 O O . GLN A 1 212 ? -22.068 5.774 16.608 1 86.44 212 GLN A O 1
ATOM 1745 N N . ASN A 1 213 ? -23.796 7.081 16.455 1 86.82 213 ASN A N 1
ATOM 1746 C CA . ASN A 1 213 ? -23.136 8.203 17.113 1 86.82 213 ASN A CA 1
ATOM 1747 C C . ASN A 1 213 ? -22.785 7.875 18.562 1 86.82 213 ASN A C 1
ATOM 1749 O O . ASN A 1 213 ? -21.791 8.374 19.092 1 86.82 213 ASN A O 1
ATOM 1753 N N . GLU A 1 214 ? -23.605 7.035 19.07 1 88.78 214 GLU A N 1
ATOM 1754 C CA . GLU A 1 214 ? -23.373 6.651 20.46 1 88.78 214 GLU A CA 1
ATOM 1755 C C . GLU A 1 214 ? -22.026 5.953 20.622 1 88.78 214 GLU A C 1
ATOM 1757 O O . GLU A 1 214 ? -21.324 6.17 21.612 1 88.78 214 GLU A O 1
ATOM 1762 N N . LEU A 1 215 ? -21.728 5.143 19.729 1 91.19 215 LEU A N 1
ATOM 1763 C CA . LEU A 1 215 ? -20.467 4.414 19.813 1 91.19 215 LEU A CA 1
ATOM 1764 C C . LEU A 1 215 ? -19.283 5.349 19.588 1 91.19 215 LEU A C 1
ATOM 1766 O O . LEU A 1 215 ? -18.209 5.147 20.16 1 91.19 215 LEU A O 1
ATOM 1770 N N . ARG A 1 216 ? -19.486 6.364 18.785 1 92.62 216 ARG A N 1
ATOM 1771 C CA . ARG A 1 216 ? -18.461 7.391 18.631 1 92.62 216 ARG A CA 1
ATOM 1772 C C . ARG A 1 216 ? -18.18 8.088 19.958 1 92.62 216 ARG A C 1
ATOM 1774 O O . ARG A 1 216 ? -17.021 8.291 20.325 1 92.62 216 ARG A O 1
ATOM 1781 N N . THR A 1 217 ? -19.225 8.412 20.631 1 92.1 217 THR A N 1
ATOM 1782 C CA . THR A 1 217 ? -19.107 9.106 21.909 1 92.1 217 THR A CA 1
ATOM 1783 C C . THR A 1 217 ? -18.412 8.223 22.942 1 92.1 217 THR A C 1
ATOM 1785 O O . THR A 1 217 ? -17.563 8.696 23.7 1 92.1 217 THR A O 1
ATOM 1788 N N . ILE A 1 218 ? -18.721 6.964 22.908 1 93.39 218 ILE A N 1
ATOM 1789 C CA . ILE A 1 218 ? -18.209 6.037 23.911 1 93.39 218 ILE A CA 1
ATOM 1790 C C . ILE A 1 218 ? -16.731 5.757 23.649 1 93.39 218 ILE A C 1
ATOM 1792 O O . ILE A 1 218 ? -15.915 5.782 24.573 1 93.39 218 ILE A O 1
ATOM 1796 N N . PHE A 1 219 ? -16.372 5.593 22.437 1 94.8 219 PHE A N 1
ATOM 1797 C CA . PHE A 1 219 ? -15.053 5.036 22.16 1 94.8 219 PHE A CA 1
ATOM 1798 C C . PHE A 1 219 ? -14.108 6.114 21.644 1 94.8 219 PHE A C 1
ATOM 1800 O O . PHE A 1 219 ? -12.887 5.965 21.723 1 94.8 219 PHE A O 1
ATOM 1807 N N . LEU A 1 220 ? -14.632 7.273 21.116 1 94.72 220 LEU A N 1
ATOM 1808 C CA . LEU A 1 220 ? -13.743 8.131 20.341 1 94.72 220 LEU A CA 1
ATOM 1809 C C . LEU A 1 220 ? -13.792 9.567 20.851 1 94.72 220 LEU A C 1
ATOM 1811 O O . LEU A 1 220 ? -13.297 10.482 20.19 1 94.72 220 LEU A O 1
ATOM 1815 N N . LYS A 1 221 ? -14.328 9.769 21.983 1 93.12 221 LYS A N 1
ATOM 1816 C CA . LYS A 1 221 ? -14.363 11.115 22.547 1 93.12 221 LYS A CA 1
ATOM 1817 C C . LYS A 1 221 ? -13.59 11.182 23.861 1 93.12 221 LYS A C 1
ATOM 1819 O O . LYS A 1 221 ? -13.569 10.214 24.624 1 93.12 221 LYS A O 1
ATOM 1824 N N . THR A 1 222 ? -13.044 12.299 24.08 1 91.62 222 THR A N 1
ATOM 1825 C CA . THR A 1 222 ? -12.249 12.516 25.284 1 91.62 222 THR A CA 1
ATOM 1826 C C . THR A 1 222 ? -13.14 12.92 26.455 1 91.62 222 THR A C 1
ATOM 1828 O O . THR A 1 222 ? -12.766 12.742 27.616 1 91.62 222 THR A O 1
ATOM 1831 N N . ASP A 1 223 ? -14.253 13.516 26.069 1 87.83 223 ASP A N 1
ATOM 1832 C CA . ASP A 1 223 ? -15.168 14.03 27.083 1 87.83 223 ASP A CA 1
ATOM 1833 C C . ASP A 1 223 ? -16.52 13.322 27.013 1 87.83 223 ASP A C 1
ATOM 1835 O O . ASP A 1 223 ? -17.406 13.738 26.264 1 87.83 223 ASP A O 1
ATOM 1839 N N . ASN A 1 224 ? -16.621 12.25 27.662 1 88.7 224 ASN A N 1
ATOM 1840 C CA . ASN A 1 224 ? -17.864 11.493 27.755 1 88.7 224 ASN A CA 1
ATOM 1841 C C . ASN A 1 224 ? -18.117 11.002 29.178 1 88.7 224 ASN A C 1
ATOM 1843 O O . ASN A 1 224 ? -17.421 11.407 30.111 1 88.7 224 ASN A O 1
ATOM 1847 N N . ALA A 1 225 ? -19.093 10.211 29.345 1 85.63 225 ALA A N 1
ATOM 1848 C CA . ALA A 1 225 ? -19.55 9.823 30.677 1 85.63 225 ALA A CA 1
ATOM 1849 C C . ALA A 1 225 ? -18.497 8.985 31.396 1 85.63 225 ALA A C 1
ATOM 1851 O O . ALA A 1 225 ? -18.444 8.966 32.628 1 85.63 225 ALA A O 1
ATOM 1852 N N . VAL A 1 226 ? -17.576 8.385 30.634 1 88.02 226 VAL A N 1
ATOM 1853 C CA . VAL A 1 226 ? -16.55 7.557 31.259 1 88.02 226 VAL A CA 1
ATOM 1854 C C . VAL A 1 226 ? -15.232 8.324 31.318 1 88.02 226 VAL A C 1
ATOM 1856 O O . VAL A 1 226 ? -14.18 7.743 31.597 1 88.02 226 VAL A O 1
ATOM 1859 N N . GLY A 1 227 ? -15.331 9.606 30.947 1 88.46 227 GLY A N 1
ATOM 1860 C CA . GLY A 1 227 ? -14.149 10.451 31.022 1 88.46 227 GLY A CA 1
ATOM 1861 C C . GLY A 1 227 ? -13.152 10.181 29.911 1 88.46 227 GLY A C 1
ATOM 1862 O O . GLY A 1 227 ? -11.942 10.306 30.111 1 88.46 227 GLY A O 1
ATOM 1863 N N . GLY A 1 228 ? -13.624 9.574 28.873 1 93.15 228 GLY A N 1
ATOM 1864 C CA . GLY A 1 228 ? -12.756 9.29 27.742 1 93.15 228 GLY A CA 1
ATOM 1865 C C . GLY A 1 228 ? -11.822 8.12 27.985 1 93.15 228 GLY A C 1
ATOM 1866 O O . GLY A 1 228 ? -10.779 8.006 27.338 1 93.15 228 GLY A O 1
ATOM 1867 N N . ARG A 1 229 ? -12.097 7.305 28.902 1 94.18 229 ARG A N 1
ATOM 1868 C CA . ARG A 1 229 ? -11.233 6.21 29.329 1 94.18 229 ARG A CA 1
ATOM 1869 C C . ARG A 1 229 ? -10.892 5.293 28.159 1 94.18 229 ARG A C 1
ATOM 1871 O O . ARG A 1 229 ? -9.733 4.914 27.978 1 94.18 229 ARG A O 1
ATOM 1878 N N . TYR A 1 230 ? -11.874 4.9 27.393 1 95.22 230 TYR A N 1
ATOM 1879 C CA . TYR A 1 230 ? -11.637 3.971 26.294 1 95.22 230 TYR A CA 1
ATOM 1880 C C . TYR A 1 230 ? -10.7 4.579 25.258 1 95.22 230 TYR A C 1
ATOM 1882 O O . TYR A 1 230 ? -9.783 3.912 24.774 1 95.22 230 TYR A O 1
ATOM 1890 N N . LEU A 1 231 ? -10.924 5.822 24.935 1 96.05 231 LEU A N 1
ATOM 1891 C CA . LEU A 1 231 ? -10.041 6.473 23.973 1 96.05 231 LEU A CA 1
ATOM 1892 C C . LEU A 1 231 ? -8.628 6.603 24.533 1 96.05 231 LEU A C 1
ATOM 1894 O O . LEU A 1 231 ? -7.65 6.494 23.79 1 96.05 231 LEU A O 1
ATOM 1898 N N . ALA A 1 232 ? -8.544 6.87 25.791 1 96.41 232 ALA A N 1
ATOM 1899 C CA . ALA A 1 232 ? -7.238 6.965 26.438 1 96.41 232 ALA A CA 1
ATOM 1900 C C . ALA A 1 232 ? -6.49 5.637 26.361 1 96.41 232 ALA A C 1
ATOM 1902 O O . ALA A 1 232 ? -5.29 5.609 26.077 1 96.41 232 ALA A O 1
ATOM 1903 N N . GLU A 1 233 ? -7.238 4.582 26.671 1 95.98 233 GLU A N 1
ATOM 1904 C CA . GLU A 1 233 ? -6.628 3.257 26.605 1 95.98 233 GLU A CA 1
ATOM 1905 C C . GLU A 1 233 ? -6.196 2.919 25.181 1 95.98 233 GLU A C 1
ATOM 1907 O O . GLU A 1 233 ? -5.119 2.356 24.971 1 95.98 233 GLU A O 1
ATOM 1912 N N . LEU A 1 234 ? -7.029 3.219 24.268 1 96.53 234 LEU A N 1
ATOM 1913 C CA . LEU A 1 234 ? -6.691 3.01 22.864 1 96.53 234 LEU A CA 1
ATOM 1914 C C . LEU A 1 234 ? -5.463 3.825 22.473 1 96.53 234 LEU A C 1
ATOM 1916 O O . LEU A 1 234 ? -4.59 3.335 21.754 1 96.53 234 LEU A O 1
ATOM 1920 N N . THR A 1 235 ? -5.41 5.053 22.929 1 97.21 235 THR A N 1
ATOM 1921 C CA . THR A 1 235 ? -4.29 5.943 22.644 1 97.21 235 THR A CA 1
ATOM 1922 C C . THR A 1 235 ? -2.99 5.375 23.207 1 97.21 235 THR A C 1
ATOM 1924 O O . THR A 1 235 ? -1.935 5.486 22.58 1 97.21 235 THR A O 1
ATOM 1927 N N . LYS A 1 236 ? -3.039 4.798 24.331 1 96.35 236 LYS A N 1
ATOM 1928 C CA . LYS A 1 236 ? -1.859 4.173 24.921 1 96.35 236 LYS A CA 1
ATOM 1929 C C . LYS A 1 236 ? -1.326 3.053 24.031 1 96.35 236 LYS A C 1
ATOM 1931 O O . LYS A 1 236 ? -0.113 2.896 23.881 1 96.35 236 LYS A O 1
ATOM 1936 N N . GLU A 1 237 ? -2.28 2.311 23.472 1 96.22 237 GLU A N 1
ATOM 1937 C CA . GLU A 1 237 ? -1.86 1.26 22.55 1 96.22 237 GLU A CA 1
ATOM 1938 C C . GLU A 1 237 ? -1.183 1.849 21.315 1 96.22 237 GLU A C 1
ATOM 1940 O O . GLU A 1 237 ? -0.19 1.305 20.826 1 96.22 237 GLU A O 1
ATOM 1945 N N . LEU A 1 238 ? -1.711 2.902 20.848 1 96.69 238 LEU A N 1
ATOM 1946 C CA . LEU A 1 238 ? -1.145 3.549 19.669 1 96.69 238 LEU A CA 1
ATOM 1947 C C . LEU A 1 238 ? 0.241 4.109 19.97 1 96.69 238 LEU A C 1
ATOM 1949 O O . LEU A 1 238 ? 1.132 4.062 19.119 1 96.69 238 LEU A O 1
ATOM 1953 N N . ILE A 1 239 ? 0.429 4.674 21.181 1 97.04 239 ILE A N 1
ATOM 1954 C CA . ILE A 1 239 ? 1.724 5.201 21.6 1 97.04 239 ILE A CA 1
ATOM 1955 C C . ILE A 1 239 ? 2.751 4.071 21.643 1 97.04 239 ILE A C 1
ATOM 1957 O O . ILE A 1 239 ? 3.883 4.235 21.182 1 97.04 239 ILE A O 1
ATOM 1961 N N . CYS A 1 240 ? 2.308 2.959 22.099 1 95.88 240 CYS A N 1
ATOM 1962 C CA . CYS A 1 240 ? 3.193 1.8 22.149 1 95.88 240 CYS A CA 1
ATOM 1963 C C . CYS A 1 240 ? 3.625 1.383 20.748 1 95.88 240 CYS A C 1
ATOM 1965 O O . CYS A 1 240 ? 4.795 1.071 20.522 1 95.88 240 CYS A O 1
ATOM 1967 N N . ASP A 1 241 ? 2.707 1.364 19.888 1 93.69 241 ASP A N 1
ATOM 1968 C CA . ASP A 1 241 ? 3.016 1.012 18.505 1 93.69 241 ASP A CA 1
ATOM 1969 C C . ASP A 1 241 ? 4.014 1.994 17.898 1 93.69 241 ASP A C 1
ATOM 1971 O O . ASP A 1 241 ? 4.937 1.591 17.187 1 93.69 241 ASP A O 1
ATOM 1975 N N . LEU A 1 242 ? 3.805 3.271 18.135 1 94.01 242 LEU A N 1
ATOM 1976 C CA . LEU A 1 242 ?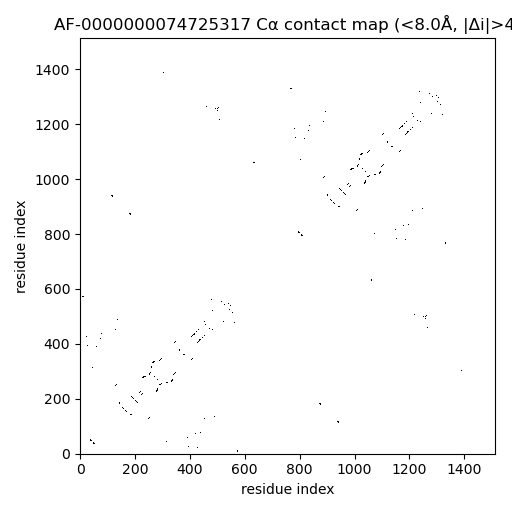 4.68 4.308 17.6 1 94.01 242 LEU A CA 1
ATOM 1977 C C . LEU A 1 242 ? 6.081 4.197 18.193 1 94.01 242 LEU A C 1
ATOM 1979 O O . LEU A 1 242 ? 7.074 4.409 17.494 1 94.01 242 LEU A O 1
ATOM 1983 N N . GLU A 1 243 ? 6.148 3.883 19.47 1 94.45 243 GLU A N 1
ATOM 1984 C CA . GLU A 1 243 ? 7.439 3.74 20.136 1 94.45 243 GLU A CA 1
ATOM 1985 C C . GLU A 1 243 ? 8.191 2.514 19.627 1 94.45 243 GLU A C 1
ATOM 1987 O O . GLU A 1 243 ? 9.421 2.518 19.558 1 94.45 243 GLU A O 1
ATOM 1992 N N . GLU A 1 244 ? 7.43 1.529 19.261 1 90.91 244 GLU A N 1
ATOM 1993 C CA . GLU A 1 244 ? 8.045 0.346 18.667 1 90.91 244 GLU A CA 1
ATOM 1994 C C . GLU A 1 244 ? 8.619 0.656 17.288 1 90.91 244 GLU A C 1
ATOM 1996 O O . GLU A 1 244 ? 9.626 0.07 16.883 1 90.91 244 GLU A O 1
ATOM 2001 N N . SER A 1 245 ? 7.95 1.535 16.632 1 89.07 245 SER A N 1
ATOM 2002 C CA . SER A 1 245 ? 8.468 2.035 15.362 1 89.07 245 SER A CA 1
ATOM 2003 C C . SER A 1 245 ? 9.408 3.217 15.576 1 89.07 245 SER A C 1
ATOM 2005 O O . SER A 1 245 ? 9.078 4.351 15.222 1 89.07 245 SER A O 1
ATOM 2007 N N . LYS A 1 246 ? 10.531 3.089 16.013 1 87.21 246 LYS A N 1
ATOM 2008 C CA . LYS A 1 246 ? 11.497 4.018 16.59 1 87.21 246 LYS A CA 1
ATOM 2009 C C . LYS A 1 246 ? 11.634 5.272 15.731 1 87.21 246 LYS A C 1
ATOM 2011 O O . LYS A 1 246 ? 11.777 6.378 16.257 1 87.21 246 LYS A O 1
ATOM 2016 N N . TYR A 1 247 ? 11.529 5.227 14.52 1 93.99 247 TYR A N 1
ATOM 2017 C CA . TYR A 1 247 ? 11.903 6.34 13.656 1 93.99 247 TYR A CA 1
ATOM 2018 C C . TYR A 1 247 ? 10.668 7.021 13.077 1 93.99 247 TYR A C 1
ATOM 2020 O O . TYR A 1 247 ? 10.774 7.838 12.16 1 93.99 247 TYR A O 1
ATOM 2028 N N . GLN A 1 248 ? 9.5 6.674 13.55 1 95.85 248 GLN A N 1
ATOM 2029 C CA . GLN A 1 248 ? 8.253 7.307 13.136 1 95.85 248 GLN A CA 1
ATOM 2030 C C . GLN A 1 248 ? 7.665 8.153 14.262 1 95.85 248 GLN A C 1
ATOM 2032 O O . GLN A 1 248 ? 7.638 7.725 15.417 1 95.85 248 GLN A O 1
ATOM 2037 N N . HIS A 1 249 ? 7.276 9.352 13.963 1 97.97 249 HIS A N 1
ATOM 2038 C CA . HIS A 1 249 ? 6.704 10.305 14.907 1 97.97 249 HIS A CA 1
ATOM 2039 C C . HIS A 1 249 ? 5.39 10.876 14.384 1 97.97 249 HIS A C 1
ATOM 2041 O O . HIS A 1 249 ? 5.058 10.705 13.209 1 97.97 249 HIS A O 1
ATOM 2047 N N . ALA A 1 250 ? 4.611 11.515 15.302 1 98.18 250 ALA A N 1
ATOM 2048 C CA . ALA A 1 250 ? 3.307 11.998 14.858 1 98.18 250 ALA A CA 1
ATOM 2049 C C . ALA A 1 250 ? 2.905 13.264 15.611 1 98.18 250 ALA A C 1
ATOM 2051 O O . ALA A 1 250 ? 3.278 13.447 16.771 1 98.18 250 ALA A O 1
ATOM 2052 N N . GLU A 1 251 ? 2.208 14.133 14.973 1 98.26 251 GLU A N 1
ATOM 2053 C CA . GLU A 1 251 ? 1.497 15.255 15.579 1 98.26 251 GLU A CA 1
ATOM 2054 C C . GLU A 1 251 ? -0.011 15.025 15.565 1 98.26 251 GLU A C 1
ATOM 2056 O O . GLU A 1 251 ? -0.698 15.43 14.625 1 98.26 251 GLU A O 1
ATOM 2061 N N . TRP A 1 252 ? -0.526 14.462 16.605 1 98.2 252 TRP A N 1
ATOM 2062 C CA . TRP A 1 252 ? -1.936 14.094 16.681 1 98.2 252 TRP A CA 1
ATOM 2063 C C . TRP A 1 252 ? -2.8 15.311 16.993 1 98.2 252 TRP A C 1
ATOM 2065 O O . TRP A 1 252 ? -2.467 16.109 17.872 1 98.2 252 TRP A O 1
ATOM 2075 N N . ARG A 1 253 ? -3.872 15.467 16.341 1 98.05 253 ARG A N 1
ATOM 2076 C CA . ARG A 1 253 ? -4.76 16.613 16.51 1 98.05 253 ARG A CA 1
ATOM 2077 C C . ARG A 1 253 ? -5.885 16.295 17.49 1 98.05 253 ARG A C 1
ATOM 2079 O O . ARG A 1 253 ? -6.604 15.309 17.318 1 98.05 253 ARG A O 1
ATOM 2086 N N . LEU A 1 254 ? -5.964 17.085 18.486 1 97.73 254 LEU A N 1
ATOM 2087 C CA . LEU A 1 254 ? -7.073 17.079 19.434 1 97.73 254 LEU A CA 1
ATOM 2088 C C . LEU A 1 254 ? -7.989 18.276 19.206 1 97.73 254 LEU A C 1
ATOM 2090 O O . LEU A 1 254 ? -7.523 19.363 18.857 1 97.73 254 LEU A O 1
ATOM 2094 N N . SER A 1 255 ? -9.209 18.142 19.571 1 95.76 255 SER A N 1
ATOM 2095 C CA . SER A 1 255 ? -10.166 19.175 19.185 1 95.76 255 SER A CA 1
ATOM 2096 C C . SER A 1 255 ? -10.497 20.089 20.359 1 95.76 255 SER A C 1
ATOM 2098 O O . SER A 1 255 ? -10.698 19.62 21.481 1 95.76 255 SER A O 1
ATOM 2100 N N . ILE A 1 256 ? -10.486 21.334 20.16 1 97.36 256 ILE A N 1
ATOM 2101 C CA . ILE A 1 256 ? -11.109 22.387 20.955 1 97.36 256 ILE A CA 1
ATOM 2102 C C . ILE A 1 256 ? -12.196 23.078 20.135 1 97.36 256 ILE A C 1
ATOM 2104 O O . ILE A 1 256 ? -11.913 23.674 19.093 1 97.36 256 ILE A O 1
ATOM 2108 N N . TYR A 1 257 ? -13.351 23.116 20.622 1 95.32 257 TYR A N 1
ATOM 2109 C CA . TYR A 1 257 ? -14.499 23.544 19.829 1 95.32 257 TYR A CA 1
ATOM 2110 C C . TYR A 1 257 ? -14.828 25.008 20.093 1 95.32 257 TYR A C 1
ATOM 2112 O O . TYR A 1 257 ? -15.518 25.649 19.296 1 95.32 257 TYR A O 1
ATOM 2120 N N . GLY A 1 258 ? -14.378 25.529 21.199 1 96.43 258 GLY A N 1
ATOM 2121 C CA . GLY A 1 258 ? -14.633 26.918 21.546 1 96.43 258 GLY A CA 1
ATOM 2122 C C . GLY A 1 258 ? -16.027 27.148 22.099 1 96.43 258 GLY A C 1
ATOM 2123 O O . GLY A 1 258 ? -16.54 28.268 22.054 1 96.43 258 GLY A O 1
ATOM 2124 N N . ARG A 1 259 ? -16.644 26.103 22.648 1 95.54 259 ARG A N 1
ATOM 2125 C CA . ARG A 1 259 ? -17.99 26.216 23.203 1 95.54 259 ARG A CA 1
ATOM 2126 C C . ARG A 1 259 ? -17.948 26.718 24.642 1 95.54 259 ARG A C 1
ATOM 2128 O O . ARG A 1 259 ? -18.826 27.471 25.068 1 95.54 259 ARG A O 1
ATOM 2135 N N . LYS A 1 260 ? -16.944 26.192 25.308 1 95.2 260 LYS A N 1
ATOM 2136 C CA . LYS A 1 260 ? -16.782 26.535 26.718 1 95.2 260 LYS A CA 1
ATOM 2137 C C . LYS A 1 260 ? -15.307 26.65 27.09 1 95.2 260 LYS A C 1
ATOM 2139 O O . LYS A 1 260 ? -14.459 25.971 26.506 1 95.2 260 LYS A O 1
ATOM 2144 N N . LYS A 1 261 ? -15.037 27.417 28.057 1 93.89 261 LYS A N 1
ATOM 2145 C CA . LYS A 1 261 ? -13.67 27.611 28.531 1 93.89 261 LYS A CA 1
ATOM 2146 C C . LYS A 1 261 ? -13.136 26.348 29.2 1 93.89 261 LYS A C 1
ATOM 2148 O O . LYS A 1 261 ? -11.926 26.112 29.215 1 93.89 261 LYS A O 1
ATOM 2153 N N . SER A 1 262 ? -14.059 25.55 29.682 1 94.86 262 SER A N 1
ATOM 2154 C CA . SER A 1 262 ? -13.685 24.366 30.449 1 94.86 262 SER A CA 1
ATOM 2155 C C . SER A 1 262 ? -13.086 23.291 29.548 1 94.86 262 SER A C 1
ATOM 2157 O O . SER A 1 262 ? -12.472 22.338 30.033 1 94.86 262 SER A O 1
ATOM 2159 N N . GLU A 1 263 ? -13.221 23.483 28.246 1 96.43 263 GLU A N 1
ATOM 2160 C CA . GLU A 1 263 ? -12.69 22.492 27.314 1 96.43 263 GLU A CA 1
ATOM 2161 C C . GLU A 1 263 ? -11.189 22.298 27.511 1 96.43 263 GLU A C 1
ATOM 2163 O O . GLU A 1 263 ? -10.688 21.174 27.437 1 96.43 263 GLU A O 1
ATOM 2168 N N . TRP A 1 264 ? -10.484 23.345 27.757 1 97.93 264 TRP A N 1
ATOM 2169 C CA . TRP A 1 264 ? -9.038 23.284 27.939 1 97.93 264 TRP A CA 1
ATOM 2170 C C . TRP A 1 264 ? -8.68 22.509 29.203 1 97.93 264 TRP A C 1
ATOM 2172 O O . TRP A 1 264 ? -7.762 21.685 29.195 1 97.93 264 TRP A O 1
ATOM 2182 N N . ASP A 1 265 ? -9.377 22.809 30.24 1 96.11 265 ASP A N 1
ATOM 2183 C CA . ASP A 1 265 ? -9.131 22.115 31.501 1 96.11 265 ASP A CA 1
ATOM 2184 C C . ASP A 1 265 ? -9.39 20.617 31.363 1 96.11 265 ASP A C 1
ATOM 2186 O O . ASP A 1 265 ? -8.577 19.798 31.797 1 96.11 265 ASP A O 1
ATOM 2190 N N . ASN A 1 266 ? -10.51 20.32 30.763 1 95.16 266 ASN A N 1
ATOM 2191 C CA . ASN A 1 266 ? -10.883 18.921 30.584 1 95.16 266 ASN A CA 1
ATOM 2192 C C . ASN A 1 266 ? -9.873 18.178 29.714 1 95.16 266 ASN A C 1
ATOM 2194 O O . ASN A 1 266 ? -9.449 17.072 30.054 1 95.16 266 ASN A O 1
ATOM 2198 N N . LEU A 1 267 ? -9.5 18.783 28.627 1 96.95 267 LEU A N 1
ATOM 2199 C CA . LEU A 1 267 ? -8.584 18.146 27.686 1 96.95 267 LEU A CA 1
ATOM 2200 C C . LEU A 1 267 ? -7.204 17.966 28.308 1 96.95 267 LEU A C 1
ATOM 2202 O O . LEU A 1 267 ? -6.568 16.924 28.128 1 96.95 267 LEU A O 1
ATOM 2206 N N . SER A 1 268 ? -6.727 19.004 29.056 1 97.48 268 SER A N 1
ATOM 2207 C CA . SER A 1 268 ? -5.415 18.929 29.692 1 97.48 268 SER A CA 1
ATOM 2208 C C . SER A 1 268 ? -5.366 17.81 30.726 1 97.48 268 SER A C 1
ATOM 2210 O O . SER A 1 268 ? -4.4 17.045 30.776 1 97.48 268 SER A O 1
ATOM 2212 N N . LYS A 1 269 ? -6.385 17.719 31.489 1 95.97 269 LYS A N 1
ATOM 2213 C CA . LYS A 1 269 ? -6.447 16.667 32.501 1 95.97 269 LYS A CA 1
ATOM 2214 C C . LYS A 1 269 ? -6.503 15.286 31.855 1 95.97 269 LYS A C 1
ATOM 2216 O O . LYS A 1 269 ? -5.927 14.328 32.375 1 95.97 269 LYS A O 1
ATOM 2221 N N . TRP A 1 270 ? -7.163 15.226 30.73 1 96.39 270 TRP A N 1
ATOM 2222 C CA . TRP A 1 270 ? -7.266 13.958 30.016 1 96.39 270 TRP A CA 1
ATOM 2223 C C . TRP A 1 270 ? -5.904 13.518 29.49 1 96.39 270 TRP A C 1
ATOM 2225 O O . TRP A 1 270 ? -5.509 12.362 29.661 1 96.39 270 TRP A O 1
ATOM 2235 N N . VAL A 1 271 ? -5.143 14.385 28.896 1 97.7 271 VAL A N 1
ATOM 2236 C CA . VAL A 1 271 ? -3.844 14.066 28.312 1 97.7 271 VAL A CA 1
ATOM 2237 C C . VAL A 1 271 ? -2.845 13.739 29.42 1 97.7 271 VAL A C 1
ATOM 2239 O O . VAL A 1 271 ? -2.036 12.819 29.283 1 97.7 271 VAL A O 1
ATOM 2242 N N . LEU A 1 272 ? -2.988 14.485 30.572 1 96.92 272 LEU A N 1
ATOM 2243 C CA . LEU A 1 272 ? -2.013 14.353 31.649 1 96.92 272 LEU A CA 1
ATOM 2244 C C . LEU A 1 272 ? -2.391 13.212 32.588 1 96.92 272 LEU A C 1
ATOM 2246 O O . LEU A 1 272 ? -1.666 12.922 33.542 1 96.92 272 LEU A O 1
ATOM 2250 N N . GLY A 1 273 ? -3.475 12.553 32.261 1 93.95 273 GLY A N 1
ATOM 2251 C CA . GLY A 1 273 ? -3.897 11.418 33.066 1 93.95 273 GLY A CA 1
ATOM 2252 C C . GLY A 1 273 ? -4.432 11.818 34.428 1 93.95 273 GLY A C 1
ATOM 2253 O O . GLY A 1 273 ? -4.16 11.151 35.428 1 93.95 273 GLY A O 1
ATOM 2254 N N . ARG A 1 274 ? -5.126 13.006 34.483 1 91.22 274 ARG A N 1
ATOM 2255 C CA . ARG A 1 274 ? -5.607 13.541 35.753 1 91.22 274 ARG A CA 1
ATOM 2256 C C . ARG A 1 274 ? -7.121 13.722 35.733 1 91.22 274 ARG A C 1
ATOM 2258 O O . ARG A 1 274 ? -7.679 14.426 36.577 1 91.22 274 ARG A O 1
ATOM 2265 N N . ALA A 1 275 ? -7.792 13.261 34.63 1 82.56 275 ALA A N 1
ATOM 2266 C CA . ALA A 1 275 ? -9.231 13.454 34.469 1 82.56 275 ALA A CA 1
ATOM 2267 C C . ALA A 1 275 ? -10.016 12.496 35.362 1 82.56 275 ALA A C 1
ATOM 2269 O O . ALA A 1 275 ? -11.228 12.649 35.531 1 82.56 275 ALA A O 1
ATOM 2270 N N . GLY A 1 276 ? -9.353 11.621 35.926 1 73.01 276 GLY A N 1
ATOM 2271 C CA . GLY A 1 276 ? -10.062 10.667 36.762 1 73.01 276 GLY A CA 1
ATOM 2272 C C . GLY A 1 276 ? -10.749 9.572 35.968 1 73.01 276 GLY A C 1
ATOM 2273 O O . GLY A 1 276 ? -10.51 9.426 34.767 1 73.01 276 GLY A O 1
ATOM 2274 N N . LYS A 1 277 ? -11.458 8.68 36.412 1 73.37 277 LYS A N 1
ATOM 2275 C CA . LYS A 1 277 ? -12.302 7.624 35.861 1 73.37 277 LYS A CA 1
ATOM 2276 C C . LYS A 1 277 ? -11.483 6.642 35.029 1 73.37 277 LYS A C 1
ATOM 2278 O O . LYS A 1 277 ? -11.857 6.312 33.902 1 73.37 277 LYS A O 1
ATOM 2283 N N . GLY A 1 278 ? -10.296 6.438 35.428 1 70.9 278 GLY A N 1
ATOM 2284 C CA . GLY A 1 278 ? -9.538 5.356 34.819 1 70.9 278 GLY A CA 1
ATOM 2285 C C . GLY A 1 278 ? -8.468 5.843 33.861 1 70.9 278 GLY A C 1
ATOM 2286 O O . GLY A 1 278 ? -7.761 5.038 33.251 1 70.9 278 GLY A O 1
ATOM 2287 N N . THR A 1 279 ? -8.452 7.102 33.727 1 76.09 279 THR A N 1
ATOM 2288 C CA . THR A 1 279 ? -7.376 7.654 32.911 1 76.09 279 THR A CA 1
ATOM 2289 C C . THR A 1 279 ? -6.166 7.999 33.774 1 76.09 279 THR A C 1
ATOM 2291 O O . THR A 1 279 ? -5.936 9.168 34.092 1 76.09 279 THR A O 1
ATOM 2294 N N . ASP A 1 280 ? -5.476 7.101 34.191 1 79.9 280 ASP A N 1
ATOM 2295 C CA . ASP A 1 280 ? -4.487 7.358 35.232 1 79.9 280 ASP A CA 1
ATOM 2296 C C . ASP A 1 280 ? -3.093 7.537 34.634 1 79.9 280 ASP A C 1
ATOM 2298 O O . ASP A 1 280 ? -2.146 7.88 35.344 1 79.9 280 ASP A O 1
ATOM 2302 N N . LYS A 1 281 ? -3.042 7.364 33.461 1 88.39 281 LYS A N 1
ATOM 2303 C CA . LYS A 1 281 ? -1.704 7.495 32.892 1 88.39 281 LYS A CA 1
ATOM 2304 C C . LYS A 1 281 ? -1.662 8.594 31.833 1 88.39 281 LYS A C 1
ATOM 2306 O O . LYS A 1 281 ? -2.571 8.703 31.008 1 88.39 281 LYS A O 1
ATOM 2311 N N . ALA A 1 282 ? -0.611 9.415 31.982 1 95.53 282 ALA A N 1
ATOM 2312 C CA . ALA A 1 282 ? -0.434 10.501 31.021 1 95.53 282 ALA A CA 1
ATOM 2313 C C . ALA A 1 282 ? -0.242 9.957 29.608 1 95.53 282 ALA A C 1
ATOM 2315 O O . ALA A 1 282 ? 0.409 8.928 29.415 1 95.53 282 ALA A O 1
ATOM 2316 N N . LEU A 1 283 ? -0.83 10.589 28.699 1 97.24 283 LEU A N 1
ATOM 2317 C CA . LEU A 1 283 ? -0.711 10.234 27.289 1 97.24 283 LEU A CA 1
ATOM 2318 C C . LEU A 1 283 ? 0.388 11.048 26.615 1 97.24 283 LEU A C 1
ATOM 2320 O O . LEU A 1 283 ? 0.117 11.819 25.691 1 97.24 283 LEU A O 1
ATOM 2324 N N . LEU A 1 284 ? 1.603 10.892 27.111 1 96.95 284 LEU A N 1
ATOM 2325 C CA . LEU A 1 284 ? 2.774 11.602 26.607 1 96.95 284 LEU A CA 1
ATOM 2326 C C . LEU A 1 284 ? 3.84 10.623 26.13 1 96.95 284 LEU A C 1
ATOM 2328 O O . LEU A 1 284 ? 3.945 9.51 26.651 1 96.95 284 LEU A O 1
ATOM 2332 N N . SER A 1 285 ? 4.469 10.996 25.064 1 96.68 285 SER A N 1
ATOM 2333 C CA . SER A 1 285 ? 5.559 10.215 24.488 1 96.68 285 SER A CA 1
ATOM 2334 C C . SER A 1 285 ? 6.533 11.104 23.724 1 96.68 285 SER A C 1
ATOM 2336 O O . SER A 1 285 ? 6.142 12.138 23.179 1 96.68 285 SER A O 1
ATOM 2338 N N . PRO A 1 286 ? 7.827 10.734 23.696 1 95.36 286 PRO A N 1
ATOM 2339 C CA . PRO A 1 286 ? 8.772 11.483 22.864 1 95.36 286 PRO A CA 1
ATOM 2340 C C . PRO A 1 286 ? 8.453 11.385 21.374 1 95.36 286 PRO A C 1
ATOM 2342 O O . PRO A 1 286 ? 8.973 12.168 20.575 1 95.36 286 PRO A O 1
ATOM 2345 N N . ASN A 1 287 ? 7.594 10.436 21.06 1 97.02 287 ASN A N 1
ATOM 2346 C CA . ASN A 1 287 ? 7.3 10.217 19.648 1 97.02 287 ASN A CA 1
ATOM 2347 C C . ASN A 1 287 ? 6.072 11.005 19.202 1 97.02 287 ASN A C 1
ATOM 2349 O O . ASN A 1 287 ? 5.681 10.946 18.035 1 97.02 287 ASN A O 1
ATOM 2353 N N . ILE A 1 288 ? 5.523 11.802 20.14 1 97.68 288 ILE A N 1
ATOM 2354 C CA . ILE A 1 288 ? 4.307 12.489 19.717 1 97.68 288 ILE A CA 1
ATOM 2355 C C . ILE A 1 288 ? 4.333 13.934 20.209 1 97.68 288 ILE A C 1
ATOM 2357 O O . ILE A 1 288 ? 4.985 14.244 21.209 1 97.68 288 ILE A O 1
ATOM 2361 N N . MET A 1 289 ? 3.769 14.775 19.52 1 97.95 289 MET A N 1
ATOM 2362 C CA . MET A 1 289 ? 3.334 16.114 19.905 1 97.95 289 MET A CA 1
ATOM 2363 C C . MET A 1 289 ? 1.852 16.312 19.605 1 97.95 289 MET A C 1
ATOM 2365 O O . MET A 1 289 ? 1.288 15.617 18.758 1 97.95 289 MET A O 1
ATOM 2369 N N . TRP A 1 290 ? 1.309 17.168 20.337 1 98.41 290 TRP A N 1
ATOM 2370 C CA . TRP A 1 290 ? -0.115 17.41 20.129 1 98.41 290 TRP A CA 1
ATOM 2371 C C . TRP A 1 290 ? -0.338 18.679 19.314 1 98.41 290 TRP A C 1
ATOM 2373 O O . TRP A 1 290 ? 0.448 19.626 19.4 1 98.41 290 TRP A O 1
ATOM 2383 N N . MET A 1 291 ? -1.353 18.68 18.524 1 98.27 291 MET A N 1
ATOM 2384 C CA . MET A 1 291 ? -1.886 19.863 17.855 1 98.27 291 MET A CA 1
ATOM 2385 C C . MET A 1 291 ? -3.35 20.081 18.221 1 98.27 291 MET A C 1
ATOM 2387 O O . MET A 1 291 ? -4.074 19.124 18.502 1 98.27 291 MET A O 1
ATOM 2391 N N . ILE A 1 292 ? -3.695 21.292 18.242 1 98.56 292 ILE A N 1
ATOM 2392 C CA . ILE A 1 292 ? -5.08 21.613 18.572 1 98.56 292 ILE A CA 1
ATOM 2393 C C . ILE A 1 292 ? -5.849 21.948 17.297 1 98.56 292 ILE A C 1
ATOM 2395 O O . ILE A 1 292 ? -5.445 22.828 16.533 1 98.56 292 ILE A O 1
ATOM 2399 N N . GLN A 1 293 ? -6.838 21.217 17.113 1 97.77 293 GLN A N 1
ATOM 2400 C CA . GLN A 1 293 ? -7.682 21.448 15.945 1 97.77 293 GLN A CA 1
ATOM 2401 C C . GLN A 1 293 ? -8.967 22.176 16.33 1 97.77 293 GLN A C 1
ATOM 2403 O O . GLN A 1 293 ? -9.705 21.722 17.206 1 97.77 293 GLN A O 1
ATOM 2408 N N . ILE A 1 294 ? -9.261 23.293 15.712 1 97.55 294 ILE A N 1
ATOM 2409 C CA . ILE A 1 294 ? -10.464 24.088 15.935 1 97.55 294 ILE A CA 1
ATOM 2410 C C . ILE A 1 294 ? -11.392 23.97 14.728 1 97.55 294 ILE A C 1
ATOM 2412 O O . ILE A 1 294 ? -11.196 24.649 13.717 1 97.55 294 ILE A O 1
ATOM 2416 N N . PRO A 1 295 ? -12.39 23.195 14.864 1 94.39 295 PRO A N 1
ATOM 2417 C CA . PRO A 1 295 ? -13.346 23.119 13.757 1 94.39 295 PRO A CA 1
ATOM 2418 C C . PRO A 1 295 ? -14.131 24.415 13.565 1 94.39 295 PRO A C 1
ATOM 2420 O O . PRO A 1 295 ? -14.526 25.053 14.544 1 94.39 295 PRO A O 1
ATOM 2423 N N . ARG A 1 296 ? -14.35 24.872 12.418 1 92.71 296 ARG A N 1
ATOM 2424 C CA . ARG A 1 296 ? -15.109 26.083 12.118 1 92.71 296 ARG A CA 1
ATOM 2425 C C . ARG A 1 296 ? -16.609 25.812 12.154 1 92.71 296 ARG A C 1
ATOM 2427 O O . ARG A 1 296 ? -17.282 25.879 11.123 1 92.71 296 ARG A O 1
ATOM 2434 N N . LEU A 1 297 ? -17.077 25.696 13.352 1 91.02 297 LEU A N 1
ATOM 2435 C CA . LEU A 1 297 ? -18.454 25.253 13.542 1 91.02 297 LEU A CA 1
ATOM 2436 C C . LEU A 1 297 ? -19.256 26.292 14.319 1 91.02 297 LEU A C 1
ATOM 2438 O O . LEU A 1 297 ? -20.144 25.94 15.099 1 91.02 297 LEU A O 1
ATOM 2442 N N . PHE A 1 298 ? -18.953 27.54 14.216 1 92.1 298 PHE A N 1
ATOM 2443 C CA . PHE A 1 298 ? -19.674 28.589 14.929 1 92.1 298 PHE A CA 1
ATOM 2444 C C . PHE A 1 298 ? -21.157 28.561 14.577 1 92.1 298 PHE A C 1
ATOM 2446 O O . PHE A 1 298 ? -22.011 28.68 15.458 1 92.1 298 PHE A O 1
ATOM 2453 N N . ALA A 1 299 ? -21.468 28.411 13.293 1 89.16 299 ALA A N 1
ATOM 2454 C CA . ALA A 1 299 ? -22.854 28.412 12.831 1 89.16 299 ALA A CA 1
ATOM 2455 C C . ALA A 1 299 ? -23.679 27.362 13.57 1 89.16 299 ALA A C 1
ATOM 2457 O O . ALA A 1 299 ? -24.821 27.62 13.957 1 89.16 299 ALA A O 1
ATOM 2458 N N . LEU A 1 300 ? -23.092 26.278 13.702 1 88.86 300 LEU A N 1
ATOM 2459 C CA . LEU A 1 300 ? -23.778 25.188 14.388 1 88.86 300 LEU A CA 1
ATOM 2460 C C . LEU A 1 300 ? -24.015 25.532 15.854 1 88.86 300 LEU A C 1
ATOM 2462 O O . LEU A 1 300 ? -25.113 25.322 16.376 1 88.86 300 LEU A O 1
ATOM 2466 N N . TYR A 1 301 ? -23.082 26.135 16.518 1 93.65 301 TYR A N 1
ATOM 2467 C CA . TYR A 1 301 ? -23.18 26.447 17.94 1 93.65 301 TYR A CA 1
ATOM 2468 C C . TYR A 1 301 ? -24.113 27.629 18.175 1 93.65 301 TYR A C 1
ATOM 2470 O O . TYR A 1 301 ? -24.81 27.686 19.191 1 93.65 301 TYR A O 1
ATOM 2478 N N . LYS A 1 302 ? -24.098 28.507 17.231 1 92.27 302 LYS A N 1
ATOM 2479 C CA . LYS A 1 302 ? -25.01 29.644 17.309 1 92.27 302 LYS A CA 1
ATOM 2480 C C . LYS A 1 302 ? -26.458 29.201 17.119 1 92.27 302 LYS A C 1
ATOM 2482 O O . LYS A 1 302 ? -27.347 29.631 17.858 1 92.27 302 LYS A O 1
ATOM 2487 N N . SER A 1 303 ? -26.739 28.34 16.07 1 91.19 303 SER A N 1
ATOM 2488 C CA . SER A 1 303 ? -28.09 27.879 15.768 1 91.19 303 SER A CA 1
ATOM 2489 C C . SER A 1 303 ? -28.663 27.056 16.916 1 91.19 303 SER A C 1
ATOM 2491 O O . SER A 1 303 ? -29.878 27.033 17.124 1 91.19 303 SER A O 1
ATOM 2493 N N . THR A 1 304 ? -27.75 26.436 17.74 1 92.05 304 THR A N 1
ATOM 2494 C CA . THR A 1 304 ? -28.189 25.624 18.869 1 92.05 304 THR A CA 1
ATOM 2495 C C . THR A 1 304 ? -28.082 26.408 20.174 1 92.05 304 THR A C 1
ATOM 2497 O O . THR A 1 304 ? -28.126 25.826 21.26 1 92.05 304 THR A O 1
ATOM 2500 N N . ASN A 1 305 ? -27.769 27.623 20.141 1 92.33 305 ASN A N 1
ATOM 2501 C CA . ASN A 1 305 ? -27.754 28.587 21.236 1 92.33 305 ASN A CA 1
ATOM 2502 C C . ASN A 1 305 ? -26.681 28.248 22.267 1 92.33 305 ASN A C 1
ATOM 2504 O O . ASN A 1 305 ? -26.891 28.424 23.468 1 92.33 305 ASN A O 1
ATOM 2508 N N . GLN A 1 306 ? -25.64 27.696 21.839 1 93.42 306 GLN A N 1
ATOM 2509 C CA . GLN A 1 306 ? -24.518 27.418 22.729 1 93.42 306 GLN A CA 1
ATOM 2510 C C . GLN A 1 306 ? -23.577 28.615 22.819 1 93.42 306 GLN A C 1
ATOM 2512 O O . GLN A 1 306 ? -22.827 28.751 23.788 1 93.42 306 GLN A O 1
ATOM 2517 N N . LEU A 1 307 ? -23.61 29.463 21.799 1 95.84 307 LEU A N 1
ATOM 2518 C CA . LEU A 1 307 ? -22.816 30.685 21.735 1 95.84 307 LEU A CA 1
ATOM 2519 C C . LEU A 1 307 ? -23.679 31.873 21.323 1 95.84 307 LEU A C 1
ATOM 2521 O O . LEU A 1 307 ? -24.617 31.721 20.537 1 95.84 307 LEU A O 1
ATOM 2525 N N . ASN A 1 308 ? -23.274 32.977 21.779 1 94.43 308 ASN A N 1
ATOM 2526 C CA . ASN A 1 308 ? -24.038 34.177 21.456 1 94.43 308 ASN A CA 1
ATOM 2527 C C . ASN A 1 308 ? -23.463 34.897 20.24 1 94.43 308 ASN A C 1
ATOM 2529 O O . ASN A 1 308 ? -24.206 35.493 19.457 1 94.43 308 ASN A O 1
ATOM 2533 N N . ASN A 1 309 ? -22.303 34.918 20.154 1 94.47 309 ASN A N 1
ATOM 2534 C CA . ASN A 1 309 ? -21.591 35.57 19.06 1 94.47 309 ASN A CA 1
ATOM 2535 C C . ASN A 1 309 ? -20.208 34.96 18.849 1 94.47 309 ASN A C 1
ATOM 2537 O O . ASN A 1 309 ? -19.785 34.091 19.613 1 94.47 309 ASN A O 1
ATOM 2541 N N . PHE A 1 310 ? -19.572 35.35 17.778 1 95.04 310 PHE A N 1
ATOM 2542 C CA . PHE A 1 310 ? -18.281 34.777 17.416 1 95.04 310 PHE A CA 1
ATOM 2543 C C . PHE A 1 310 ? -17.208 35.184 18.419 1 95.04 310 PHE A C 1
ATOM 2545 O O . PHE A 1 310 ? -16.257 34.436 18.656 1 95.04 310 PHE A O 1
ATOM 2552 N N . GLY A 1 311 ? -17.285 36.372 19.036 1 96.42 311 GLY A N 1
ATOM 2553 C CA . GLY A 1 311 ? -16.352 36.822 20.056 1 96.42 311 GLY A CA 1
ATOM 2554 C C . GLY A 1 311 ? -16.287 35.897 21.256 1 96.42 311 GLY A C 1
ATOM 2555 O O . GLY A 1 311 ? -15.213 35.677 21.819 1 96.42 311 GLY A O 1
ATOM 2556 N N . GLU A 1 312 ? -17.428 35.424 21.611 1 97.04 312 GLU A N 1
ATOM 2557 C CA . GLU A 1 312 ? -17.491 34.486 22.727 1 97.04 312 GLU A CA 1
ATOM 2558 C C . GLU A 1 312 ? -16.707 33.212 22.422 1 97.04 312 GLU A C 1
ATOM 2560 O O . GLU A 1 312 ? -16.057 32.651 23.306 1 97.04 312 GLU A O 1
ATOM 2565 N N . MET A 1 313 ? -16.797 32.74 21.219 1 97.38 313 MET A N 1
ATOM 2566 C CA . MET A 1 313 ? -16.035 31.562 20.815 1 97.38 313 MET A CA 1
ATOM 2567 C C . MET A 1 313 ? -14.537 31.805 20.966 1 97.38 313 MET A C 1
ATOM 2569 O O . MET A 1 313 ? -13.817 30.958 21.497 1 97.38 313 MET A O 1
ATOM 2573 N N . LEU A 1 314 ? -14.093 32.961 20.506 1 98.13 314 LEU A N 1
ATOM 2574 C CA . LEU A 1 314 ? -12.681 33.317 20.595 1 98.13 314 LEU A CA 1
ATOM 2575 C C . LEU A 1 314 ? -12.233 33.401 22.051 1 98.13 314 LEU A C 1
ATOM 2577 O O . LEU A 1 314 ? -11.134 32.957 22.393 1 98.13 314 LEU A O 1
ATOM 2581 N N . GLU A 1 315 ? -13.047 33.953 22.87 1 97.98 315 GLU A N 1
ATOM 2582 C CA . GLU A 1 315 ? -12.735 34.065 24.291 1 97.98 315 GLU A CA 1
ATOM 2583 C C . GLU A 1 315 ? -12.587 32.689 24.935 1 97.98 315 GLU A C 1
ATOM 2585 O O . GLU A 1 315 ? -11.678 32.469 25.738 1 97.98 315 GLU A O 1
ATOM 2590 N N . ASN A 1 316 ? -13.518 31.839 24.541 1 97.92 316 ASN A N 1
ATOM 2591 C CA . ASN A 1 316 ? -13.479 30.486 25.084 1 97.92 316 ASN A CA 1
ATOM 2592 C C . ASN A 1 316 ? -12.209 29.75 24.663 1 97.92 316 ASN A C 1
ATOM 2594 O O . ASN A 1 316 ? -11.692 28.919 25.411 1 97.92 316 ASN A O 1
ATOM 2598 N N . ILE A 1 317 ? -11.731 30.042 23.52 1 98.35 317 ILE A N 1
ATOM 2599 C CA . ILE A 1 317 ? -10.574 29.339 22.978 1 98.35 317 ILE A CA 1
ATOM 2600 C C . ILE A 1 317 ? -9.292 29.925 23.565 1 98.35 317 ILE A C 1
ATOM 2602 O O . ILE A 1 317 ? -8.397 29.185 23.98 1 98.35 317 ILE A O 1
ATOM 2606 N N . PHE A 1 318 ? -9.206 31.268 23.725 1 98.57 318 PHE A N 1
ATOM 2607 C CA . PHE A 1 318 ? -7.888 31.861 23.917 1 98.57 318 PHE A CA 1
ATOM 2608 C C . PHE A 1 318 ? -7.717 32.347 25.351 1 98.57 318 PHE A C 1
ATOM 2610 O O . PHE A 1 318 ? -6.598 32.402 25.864 1 98.57 318 PHE A O 1
ATOM 2617 N N . THR A 1 319 ? -8.786 32.737 26.077 1 98.14 319 THR A N 1
ATOM 2618 C CA . THR A 1 319 ? -8.657 33.249 27.436 1 98.14 319 THR A CA 1
ATOM 2619 C C . THR A 1 319 ? -7.925 32.247 28.325 1 98.14 319 THR A C 1
ATOM 2621 O O . THR A 1 319 ? -6.967 32.604 29.014 1 98.14 319 THR A O 1
ATOM 2624 N N . PRO A 1 320 ? -8.326 30.963 28.253 1 98.03 320 PRO A N 1
ATOM 2625 C CA . PRO A 1 320 ? -7.681 30.001 29.15 1 98.03 320 PRO A CA 1
ATOM 2626 C C . PRO A 1 320 ? -6.183 29.863 28.889 1 98.03 320 PRO A C 1
ATOM 2628 O O . PRO A 1 320 ? -5.402 29.689 29.828 1 98.03 320 PRO A O 1
ATOM 2631 N N . ILE A 1 321 ? -5.767 29.892 27.696 1 98.09 321 ILE A N 1
ATOM 2632 C CA . ILE A 1 321 ? -4.365 29.617 27.4 1 98.09 321 ILE A CA 1
ATOM 2633 C C . ILE A 1 321 ? -3.531 30.873 27.641 1 98.09 321 ILE A C 1
ATOM 2635 O O . ILE A 1 321 ? -2.358 30.785 28.012 1 98.09 321 ILE A O 1
ATOM 2639 N N . PHE A 1 322 ? -4.118 32.113 27.456 1 98.15 322 PHE A N 1
ATOM 2640 C CA . PHE A 1 322 ? -3.435 33.335 27.862 1 98.15 322 PHE A CA 1
ATOM 2641 C C . PHE A 1 322 ? -3.258 33.38 29.375 1 98.15 322 PHE A C 1
ATOM 2643 O O . PHE A 1 322 ? -2.183 33.725 29.87 1 98.15 322 PHE A O 1
ATOM 2650 N N . GLU A 1 323 ? -4.339 33.043 30.082 1 97.21 323 GLU A N 1
ATOM 2651 C CA . GLU A 1 323 ? -4.296 33.056 31.541 1 97.21 323 GLU A CA 1
ATOM 2652 C C . GLU A 1 323 ? -3.29 32.038 32.072 1 97.21 323 GLU A C 1
ATOM 2654 O O . GLU A 1 323 ? -2.541 32.328 33.007 1 97.21 323 GLU A O 1
ATOM 2659 N N . ALA A 1 324 ? -3.269 30.877 31.471 1 97.58 324 ALA A N 1
ATOM 2660 C CA . ALA A 1 324 ? -2.337 29.839 31.904 1 97.58 324 ALA A CA 1
ATOM 2661 C C . ALA A 1 324 ? -0.894 30.247 31.623 1 97.58 324 ALA A C 1
ATOM 2663 O O . ALA A 1 324 ? 0.025 29.831 32.334 1 97.58 324 ALA A O 1
ATOM 2664 N N . THR A 1 325 ? -0.675 31.04 30.557 1 97.3 325 THR A N 1
ATOM 2665 C CA . THR A 1 325 ? 0.66 31.519 30.215 1 97.3 325 THR A CA 1
ATOM 2666 C C . THR A 1 325 ? 1.124 32.582 31.206 1 97.3 325 THR A C 1
ATOM 2668 O O . THR A 1 325 ? 2.285 32.586 31.622 1 97.3 325 THR A O 1
ATOM 2671 N N . LEU A 1 326 ? 0.241 33.418 31.661 1 95.63 326 LEU A N 1
ATOM 2672 C CA . LEU A 1 326 ? 0.583 34.518 32.556 1 95.63 326 LEU A CA 1
ATOM 2673 C C . LEU A 1 326 ? 0.63 34.045 34.005 1 95.63 326 LEU A C 1
ATOM 2675 O O . LEU A 1 326 ? 1.455 34.518 34.791 1 95.63 326 LEU A O 1
ATOM 2679 N N . PHE A 1 327 ? -0.427 33.163 34.332 1 94.39 327 PHE A N 1
ATOM 2680 C CA . PHE A 1 327 ? -0.562 32.692 35.706 1 94.39 327 PHE A CA 1
ATOM 2681 C C . PHE A 1 327 ? -0.567 31.169 35.758 1 94.39 327 PHE A C 1
ATOM 2683 O O . PHE A 1 327 ? -1.564 30.559 36.152 1 94.39 327 PHE A O 1
ATOM 2690 N N . PRO A 1 328 ? 0.506 30.577 35.482 1 95.66 328 PRO A N 1
ATOM 2691 C CA . PRO A 1 328 ? 0.556 29.114 35.427 1 95.66 328 PRO A CA 1
ATOM 2692 C C . PRO A 1 328 ? 0.199 28.46 36.759 1 95.66 328 PRO A C 1
ATOM 2694 O O . PRO A 1 328 ? -0.295 27.33 36.784 1 95.66 328 PRO A O 1
ATOM 2697 N N . GLU A 1 329 ? 0.384 29.102 37.853 1 95.42 329 GLU A N 1
ATOM 2698 C CA . GLU A 1 329 ? 0.082 28.544 39.168 1 95.42 329 GLU A CA 1
ATOM 2699 C C . GLU A 1 329 ? -1.422 28.386 39.37 1 95.42 329 GLU A C 1
ATOM 2701 O O . GLU A 1 329 ? -1.868 27.47 40.063 1 95.42 329 GLU A O 1
ATOM 2706 N N . LYS A 1 330 ? -2.171 29.296 38.794 1 94.96 330 LYS A N 1
ATOM 2707 C CA . LYS A 1 330 ? -3.626 29.244 38.911 1 94.96 330 LYS A CA 1
ATOM 2708 C C . LYS A 1 330 ? -4.213 28.178 37.989 1 94.96 330 LYS A C 1
ATOM 2710 O O . LYS A 1 330 ? -5.294 27.648 38.254 1 94.96 330 LYS A O 1
ATOM 2715 N N . TYR A 1 331 ? -3.478 27.919 36.909 1 96.39 331 TYR A N 1
ATOM 2716 C CA . TYR A 1 331 ? -3.917 26.956 35.905 1 96.39 331 TYR A CA 1
ATOM 2717 C C . TYR A 1 331 ? -2.816 25.947 35.599 1 96.39 331 TYR A C 1
ATOM 2719 O O . TYR A 1 331 ? -2.369 25.834 34.455 1 96.39 331 TYR A O 1
ATOM 2727 N N . PRO A 1 332 ? -2.413 25.12 36.483 1 96.77 332 PRO A N 1
ATOM 2728 C CA . PRO A 1 332 ? -1.215 24.287 36.354 1 96.77 332 PRO A CA 1
ATOM 2729 C C . PRO A 1 332 ? -1.349 23.226 35.264 1 96.77 332 PRO A C 1
ATOM 2731 O O . PRO A 1 332 ? -0.395 22.971 34.525 1 96.77 332 PRO A O 1
ATOM 2734 N N . ASP A 1 333 ? -2.548 22.581 35.163 1 96.95 333 ASP A N 1
ATOM 2735 C CA . ASP A 1 333 ? -2.732 21.515 34.184 1 96.95 333 ASP A CA 1
ATOM 2736 C C . ASP A 1 333 ? -2.666 22.06 32.759 1 96.95 333 ASP A C 1
ATOM 2738 O O . ASP A 1 333 ? -1.998 21.484 31.898 1 96.95 333 ASP A O 1
ATOM 2742 N N . VAL A 1 334 ? -3.337 23.143 32.521 1 98.27 334 VAL A N 1
ATOM 2743 C CA . VAL A 1 334 ? -3.334 23.746 31.192 1 98.27 334 VAL A CA 1
ATOM 2744 C C . VAL A 1 334 ? -1.926 24.227 30.846 1 98.27 334 VAL A C 1
ATOM 2746 O O . VAL A 1 334 ? -1.456 24.035 29.723 1 98.27 334 VAL A O 1
ATOM 2749 N N . ALA A 1 335 ? -1.245 24.835 31.805 1 98.05 335 ALA A N 1
ATOM 2750 C CA . ALA A 1 335 ? 0.11 25.338 31.593 1 98.05 335 ALA A CA 1
ATOM 2751 C C . ALA A 1 335 ? 1.061 24.207 31.21 1 98.05 335 ALA A C 1
ATOM 2753 O O . ALA A 1 335 ? 1.895 24.365 30.315 1 98.05 335 ALA A O 1
ATOM 2754 N N . GLU A 1 336 ? 0.936 23.134 31.908 1 97.68 336 GLU A N 1
ATOM 2755 C CA . GLU A 1 336 ? 1.784 21.986 31.603 1 97.68 336 GLU A CA 1
ATOM 2756 C C . GLU A 1 336 ? 1.45 21.401 30.234 1 97.68 336 GLU A C 1
ATOM 2758 O O . GLU A 1 336 ? 2.349 21.053 29.465 1 97.68 336 GLU A O 1
ATOM 2763 N N . PHE A 1 337 ? 0.174 21.239 29.945 1 98 337 PHE A N 1
ATOM 2764 C CA . PHE A 1 337 ? -0.279 20.673 28.68 1 98 337 PHE A CA 1
ATOM 2765 C C . PHE A 1 337 ? 0.235 21.494 27.504 1 98 337 PHE A C 1
ATOM 2767 O O . PHE A 1 337 ? 0.638 20.938 26.481 1 98 337 PHE A O 1
ATOM 2774 N N . LEU A 1 338 ? 0.259 22.815 27.629 1 98.24 338 LEU A N 1
ATOM 2775 C CA . LEU A 1 338 ? 0.664 23.729 26.565 1 98.24 338 LEU A CA 1
ATOM 2776 C C . LEU A 1 338 ? 2.11 23.476 26.153 1 98.24 338 LEU A C 1
ATOM 2778 O O . LEU A 1 338 ? 2.495 23.762 25.017 1 98.24 338 LEU A O 1
ATOM 2782 N N . GLN A 1 339 ? 2.87 22.911 27 1 96.91 339 GLN A N 1
ATOM 2783 C CA . GLN A 1 339 ? 4.267 22.628 26.691 1 96.91 339 GLN A CA 1
ATOM 2784 C C . GLN A 1 339 ? 4.388 21.474 25.7 1 96.91 339 GLN A C 1
ATOM 2786 O O . GLN A 1 339 ? 5.436 21.292 25.076 1 96.91 339 GLN A O 1
ATOM 2791 N N . HIS A 1 340 ? 3.31 20.752 25.557 1 97.76 340 HIS A N 1
ATOM 2792 C CA . HIS A 1 340 ? 3.335 19.575 24.696 1 97.76 340 HIS A CA 1
ATOM 2793 C C . HIS A 1 340 ? 2.592 19.832 23.389 1 97.76 340 HIS A C 1
ATOM 2795 O O . HIS A 1 340 ? 2.398 18.914 22.589 1 97.76 340 HIS A O 1
ATOM 2801 N N . ILE A 1 341 ? 2.201 21.09 23.166 1 98.31 341 ILE A N 1
ATOM 2802 C CA . ILE A 1 341 ? 1.456 21.453 21.966 1 98.31 341 ILE A CA 1
ATOM 2803 C C . ILE A 1 341 ? 2.393 22.11 20.955 1 98.31 341 ILE A C 1
ATOM 2805 O O . ILE A 1 341 ? 3.18 22.991 21.31 1 98.31 341 ILE A O 1
ATOM 2809 N N . SER A 1 342 ? 2.219 21.646 19.726 1 97.29 342 SER A N 1
ATOM 2810 C CA . SER A 1 342 ? 3.106 22.158 18.687 1 97.29 342 SER A CA 1
ATOM 2811 C C . SER A 1 342 ? 2.421 23.237 17.856 1 97.29 342 SER A C 1
ATOM 2813 O O . SER A 1 342 ? 3.087 24.085 17.259 1 97.29 342 SER A O 1
ATOM 2815 N N . GLY A 1 343 ? 1.181 23.164 17.818 1 98.06 343 GLY A N 1
ATOM 2816 C CA . GLY A 1 343 ? 0.525 24.135 16.957 1 98.06 343 GLY A CA 1
ATOM 2817 C C . GLY A 1 343 ? -0.984 23.984 16.93 1 98.06 343 GLY A C 1
ATOM 2818 O O . GLY A 1 343 ? -1.556 23.261 17.748 1 98.06 343 GLY A O 1
ATOM 2819 N N . PHE A 1 344 ? -1.621 24.785 16.064 1 98.36 344 PHE A N 1
ATOM 2820 C CA . PHE A 1 344 ? -3.07 24.84 15.909 1 98.36 344 PHE A CA 1
ATOM 2821 C C . PHE A 1 344 ? -3.467 24.623 14.454 1 98.36 344 PHE A C 1
ATOM 2823 O O . PHE A 1 344 ? -2.703 24.945 13.541 1 98.36 344 PHE A O 1
ATOM 2830 N N . ASP A 1 345 ? -4.614 24.055 14.338 1 97.23 345 ASP A N 1
ATOM 2831 C CA . ASP A 1 345 ? -5.217 23.763 13.041 1 97.23 345 ASP A CA 1
ATOM 2832 C C . ASP A 1 345 ? -6.685 24.185 13.011 1 97.23 345 ASP A C 1
ATOM 2834 O O . ASP A 1 345 ? -7.358 24.184 14.044 1 97.23 345 ASP A O 1
ATOM 2838 N N . THR A 1 346 ? -7.149 24.685 11.883 1 96.37 346 THR A N 1
ATOM 2839 C CA . THR A 1 346 ? -8.572 24.918 11.659 1 96.37 346 THR A CA 1
ATOM 2840 C C . THR A 1 346 ? -9.084 24.064 10.503 1 96.37 346 THR A C 1
ATOM 2842 O O . THR A 1 346 ? -8.385 23.878 9.505 1 96.37 346 THR A O 1
ATOM 2845 N N . VAL A 1 347 ? -10.213 23.493 10.733 1 90.73 347 VAL A N 1
ATOM 2846 C CA . VAL A 1 347 ? -10.71 22.561 9.726 1 90.73 347 VAL A CA 1
ATOM 2847 C C . VAL A 1 347 ? -12.205 22.784 9.509 1 90.73 347 VAL A C 1
ATOM 2849 O O . VAL A 1 347 ? -12.915 23.207 10.424 1 90.73 347 VAL A O 1
ATOM 2852 N N . ASP A 1 348 ? -12.63 22.649 8.263 1 80.01 348 ASP A N 1
ATOM 2853 C CA . ASP A 1 348 ? -14.041 22.592 7.893 1 80.01 348 ASP A CA 1
ATOM 2854 C C . ASP A 1 348 ? -14.214 22.097 6.459 1 80.01 348 ASP A C 1
ATOM 2856 O O . ASP A 1 348 ? -13.23 21.852 5.759 1 80.01 348 ASP A O 1
ATOM 2860 N N . ASP A 1 349 ? -15.417 21.813 6.197 1 77.68 349 ASP A N 1
ATOM 2861 C CA . ASP A 1 349 ? -15.754 21.493 4.813 1 77.68 349 ASP A CA 1
ATOM 2862 C C . ASP A 1 349 ? -15.585 22.713 3.911 1 77.68 349 ASP A C 1
ATOM 2864 O O . ASP A 1 349 ? -16.48 23.557 3.825 1 77.68 349 ASP A O 1
ATOM 2868 N N . GLU A 1 350 ? -14.529 22.78 3.241 1 77.25 350 GLU A N 1
ATOM 2869 C CA . GLU A 1 350 ? -14.194 23.945 2.427 1 77.25 350 GLU A CA 1
ATOM 2870 C C . GLU A 1 350 ? -15.091 24.034 1.195 1 77.25 350 GLU A C 1
ATOM 2872 O O . GLU A 1 350 ? -15.143 25.072 0.532 1 77.25 350 GLU A O 1
ATOM 2877 N N . SER A 1 351 ? -15.749 22.911 0.823 1 67.47 351 SER A N 1
ATOM 2878 C CA . SER A 1 351 ? -16.557 22.87 -0.392 1 67.47 351 SER A CA 1
ATOM 2879 C C . SER A 1 351 ? -17.859 23.644 -0.216 1 67.47 351 SER A C 1
ATOM 2881 O O . SER A 1 351 ? -18.529 23.973 -1.197 1 67.47 351 SER A O 1
ATOM 2883 N N . ARG A 1 352 ? -18.23 23.888 0.983 1 66.06 352 ARG A N 1
ATOM 2884 C CA . ARG A 1 352 ? -19.466 24.618 1.246 1 66.06 352 ARG A CA 1
ATOM 2885 C C . ARG A 1 352 ? -19.259 26.121 1.085 1 66.06 352 ARG A C 1
ATOM 2887 O O . ARG A 1 352 ? -18.3 26.681 1.62 1 66.06 352 ARG A O 1
ATOM 2894 N N . SER A 1 353 ? -20.071 26.624 0.036 1 59.31 353 SER A N 1
ATOM 2895 C CA . SER A 1 353 ? -19.931 28.057 -0.206 1 59.31 353 SER A CA 1
ATOM 2896 C C . SER A 1 353 ? -20.408 28.869 0.993 1 59.31 353 SER A C 1
ATOM 2898 O O . SER A 1 353 ? -21.434 28.551 1.597 1 59.31 353 SER A O 1
ATOM 2900 N N . GLU A 1 354 ? -19.603 29.55 1.474 1 56.9 354 GLU A N 1
ATOM 2901 C CA . GLU A 1 354 ? -20.002 30.493 2.514 1 56.9 354 GLU A CA 1
ATOM 2902 C C . GLU A 1 354 ? -21.161 31.37 2.05 1 56.9 354 GLU A C 1
ATOM 2904 O O . GLU A 1 354 ? -21.265 31.695 0.865 1 56.9 354 GLU A O 1
ATOM 2909 N N . ARG A 1 355 ? -22.318 31.215 2.493 1 49.82 355 ARG A N 1
ATOM 2910 C CA . ARG A 1 355 ? -23.435 32.047 2.056 1 49.82 355 ARG A CA 1
ATOM 2911 C C . ARG A 1 355 ? -22.952 33.424 1.613 1 49.82 355 ARG A C 1
ATOM 2913 O O . ARG A 1 355 ? -21.942 33.924 2.113 1 49.82 355 ARG A O 1
ATOM 2920 N N . PRO A 1 356 ? -23.531 33.861 0.423 1 47.87 356 PRO A N 1
ATOM 2921 C CA . PRO A 1 356 ? -23.183 35.079 -0.312 1 47.87 356 PRO A CA 1
ATOM 2922 C C . PRO A 1 356 ? -22.729 36.212 0.605 1 47.87 356 PRO A C 1
ATOM 2924 O O . PRO A 1 356 ? -22.124 37.182 0.141 1 47.87 356 PRO A O 1
ATOM 2927 N N . VAL A 1 357 ? -23.135 36.139 1.719 1 45.7 357 VAL A N 1
ATOM 2928 C CA . VAL A 1 357 ? -23.054 37.41 2.432 1 45.7 357 VAL A CA 1
ATOM 2929 C C . VAL A 1 357 ? -21.591 37.805 2.621 1 45.7 357 VAL A C 1
ATOM 2931 O O . VAL A 1 357 ? -21.252 38.99 2.585 1 45.7 357 VAL A O 1
ATOM 2934 N N . ASP A 1 358 ? -20.651 36.943 2.856 1 49.66 358 ASP A N 1
ATOM 2935 C CA . ASP A 1 358 ? -19.356 37.466 3.282 1 49.66 358 ASP A CA 1
ATOM 2936 C C . ASP A 1 358 ? -18.306 37.293 2.187 1 49.66 358 ASP A C 1
ATOM 2938 O O . ASP A 1 358 ? -17.105 37.342 2.459 1 49.66 358 ASP A O 1
ATOM 2942 N N . ARG A 1 359 ? -18.704 36.818 1.033 1 48.45 359 ARG A N 1
ATOM 2943 C CA . ARG A 1 359 ? -17.742 36.791 -0.064 1 48.45 359 ARG A CA 1
ATOM 2944 C C . ARG A 1 359 ? -17.149 38.174 -0.307 1 48.45 359 ARG A C 1
ATOM 2946 O O . ARG A 1 359 ? -16.042 38.297 -0.835 1 48.45 359 ARG A O 1
ATOM 2953 N N . THR A 1 360 ? -18.042 39.202 -0.029 1 45.2 360 THR A N 1
ATOM 2954 C CA . THR A 1 360 ? -17.698 40.565 -0.42 1 45.2 360 THR A CA 1
ATOM 2955 C C . THR A 1 360 ? -17.125 41.339 0.763 1 45.2 360 THR A C 1
ATOM 2957 O O . THR A 1 360 ? -17.284 42.558 0.851 1 45.2 360 THR A O 1
ATOM 2960 N N . PHE A 1 361 ? -16.162 40.839 1.464 1 52.33 361 PHE A N 1
ATOM 2961 C CA . PHE A 1 361 ? -15.449 41.53 2.531 1 52.33 361 PHE A CA 1
ATOM 2962 C C . PHE A 1 361 ? -16.426 42.203 3.488 1 52.33 361 PHE A C 1
ATOM 2964 O O . PHE A 1 361 ? -16.084 43.194 4.137 1 52.33 361 PHE A O 1
ATOM 2971 N N . SER A 1 362 ? -17.858 41.904 3.475 1 51.54 362 SER A N 1
ATOM 2972 C CA . SER A 1 362 ? -18.851 42.543 4.333 1 51.54 362 SER A CA 1
ATOM 2973 C C . SER A 1 362 ? -18.53 42.325 5.807 1 51.54 362 SER A C 1
ATOM 2975 O O . SER A 1 362 ? -19.022 43.055 6.67 1 51.54 362 SER A O 1
ATOM 2977 N N . SER A 1 363 ? -17.681 41.364 6.052 1 57.82 363 SER A N 1
ATOM 2978 C CA . SER A 1 363 ? -17.312 41.04 7.426 1 57.82 363 SER A CA 1
ATOM 2979 C C . SER A 1 363 ? -16.342 42.069 7.996 1 57.82 363 SER A C 1
ATOM 2981 O O . SER A 1 363 ? -16.155 42.149 9.212 1 57.82 363 SER A O 1
ATOM 2983 N N . LYS A 1 364 ? -15.882 42.945 7.146 1 63.78 364 LYS A N 1
ATOM 2984 C CA . LYS A 1 364 ? -14.934 43.96 7.595 1 63.78 364 LYS A CA 1
ATOM 2985 C C . LYS A 1 364 ? -15.563 44.875 8.642 1 63.78 364 LYS A C 1
ATOM 2987 O O . LYS A 1 364 ? -14.879 45.35 9.551 1 63.78 364 LYS A O 1
ATOM 2992 N N . SER A 1 365 ? -16.81 44.882 8.546 1 66.52 365 SER A N 1
ATOM 2993 C CA . SER A 1 365 ? -17.436 45.929 9.347 1 66.52 365 SER A CA 1
ATOM 2994 C C . SER A 1 365 ? -17.966 45.375 10.665 1 66.52 365 SER A C 1
ATOM 2996 O O . SER A 1 365 ? -18.423 46.132 11.524 1 66.52 365 SER A O 1
ATOM 2998 N N . ARG A 1 366 ? -17.804 44.138 10.927 1 82.77 366 ARG A N 1
ATOM 2999 C CA . ARG A 1 366 ? -18.36 43.595 12.161 1 82.77 366 ARG A CA 1
ATOM 3000 C C . ARG A 1 366 ? -17.274 42.944 13.012 1 82.77 366 ARG A C 1
ATOM 3002 O O . ARG A 1 366 ? -16.671 41.95 12.603 1 82.77 366 ARG A O 1
ATOM 3009 N N . ALA A 1 367 ? -17.117 43.558 14.149 1 90.72 367 ALA A N 1
ATOM 3010 C CA . ALA A 1 367 ? -16.188 42.929 15.084 1 90.72 367 ALA A CA 1
ATOM 3011 C C . ALA A 1 367 ? -16.758 41.623 15.629 1 90.72 367 ALA A C 1
ATOM 3013 O O . ALA A 1 367 ? -17.976 41.433 15.655 1 90.72 367 ALA A O 1
ATOM 3014 N N . PRO A 1 368 ? -15.976 40.705 16.058 1 93.87 368 PRO A N 1
ATOM 3015 C CA . PRO A 1 368 ? -16.414 39.368 16.467 1 93.87 368 PRO A CA 1
ATOM 3016 C C . PRO A 1 368 ? -17.518 39.406 17.521 1 93.87 368 PRO A C 1
ATOM 3018 O O . PRO A 1 368 ? -18.466 38.62 17.456 1 93.87 368 PRO A O 1
ATOM 3021 N N . PRO A 1 369 ? -17.458 40.335 18.537 1 93.53 369 PRO A N 1
ATOM 3022 C CA . PRO A 1 369 ? -18.554 40.377 19.508 1 93.53 369 PRO A CA 1
ATOM 3023 C C . PRO A 1 369 ? -19.88 40.803 18.882 1 93.53 369 PRO A C 1
ATOM 3025 O O . PRO A 1 369 ? -20.945 40.558 19.456 1 93.53 369 PRO A O 1
ATOM 3028 N N . GLU A 1 370 ? -19.783 41.348 17.738 1 91.51 370 GLU A N 1
ATOM 3029 C CA . GLU A 1 370 ? -20.983 41.794 17.035 1 91.51 370 GLU A CA 1
ATOM 3030 C C . GLU A 1 370 ? -21.438 40.759 16.011 1 91.51 370 GLU A C 1
ATOM 3032 O O . GLU A 1 370 ? -22.52 40.884 15.433 1 91.51 370 GLU A O 1
ATOM 3037 N N . TRP A 1 371 ? -20.642 39.788 15.78 1 91.15 371 TRP A N 1
ATOM 3038 C CA . TRP A 1 371 ? -21.034 38.733 14.851 1 91.15 371 TRP A CA 1
ATOM 3039 C C . TRP A 1 371 ? -22.006 37.76 15.51 1 91.15 371 TRP A C 1
ATOM 3041 O O . TRP A 1 371 ? -21.603 36.697 15.986 1 91.15 371 TRP A O 1
ATOM 3051 N N . ASP A 1 372 ? -23.236 38.015 15.437 1 88.84 372 ASP A N 1
ATOM 3052 C CA . ASP A 1 372 ? -24.249 37.206 16.108 1 88.84 372 ASP A CA 1
ATOM 3053 C C . ASP A 1 372 ? -25.201 36.57 15.098 1 88.84 372 ASP A C 1
ATOM 3055 O O . ASP A 1 372 ? -26.324 36.198 15.444 1 88.84 372 ASP A O 1
ATOM 3059 N N . ILE A 1 373 ? -24.724 36.515 13.885 1 83.94 373 ILE A N 1
ATOM 3060 C CA . ILE A 1 373 ? -25.548 35.857 12.876 1 83.94 373 ILE A CA 1
ATOM 3061 C C . ILE A 1 373 ? -25.25 34.36 12.862 1 83.94 373 ILE A C 1
ATOM 3063 O O . ILE A 1 373 ? -24.17 33.932 13.275 1 83.94 373 ILE A O 1
ATOM 3067 N N . ALA A 1 374 ? -26.229 33.59 12.382 1 83.5 374 ALA A N 1
ATOM 3068 C CA . ALA A 1 374 ? -26.139 32.133 12.439 1 83.5 374 ALA A CA 1
ATOM 3069 C C . ALA A 1 374 ? -25.338 31.586 11.261 1 83.5 374 ALA A C 1
ATOM 3071 O O . ALA A 1 374 ? -25.676 30.538 10.706 1 83.5 374 ALA A O 1
ATOM 3072 N N . ASP A 1 375 ? -24.424 32.304 10.772 1 82.88 375 ASP A N 1
ATOM 3073 C CA . ASP A 1 375 ? -23.537 31.858 9.702 1 82.88 375 ASP A CA 1
ATOM 3074 C C . ASP A 1 375 ? -22.083 31.831 10.167 1 82.88 375 ASP A C 1
ATOM 3076 O O . ASP A 1 375 ? -21.67 32.665 10.976 1 82.88 375 ASP A O 1
ATOM 3080 N N . ASN A 1 376 ? -21.379 30.903 9.639 1 86.89 376 ASN A N 1
ATOM 3081 C CA . ASN A 1 376 ? -19.946 30.918 9.911 1 86.89 376 ASN A CA 1
ATOM 3082 C C . ASN A 1 376 ? -19.27 32.137 9.29 1 86.89 376 ASN A C 1
ATOM 3084 O O . ASN A 1 376 ? -19.604 32.535 8.172 1 86.89 376 ASN A O 1
ATOM 3088 N N . PRO A 1 377 ? -18.387 32.706 10.079 1 87.22 377 PRO A N 1
ATOM 3089 C CA . PRO A 1 377 ? -17.569 33.717 9.406 1 87.22 377 PRO A CA 1
ATOM 3090 C C . PRO A 1 377 ? -16.785 33.151 8.224 1 87.22 377 PRO A C 1
ATOM 3092 O O . PRO A 1 377 ? -16.536 31.944 8.165 1 87.22 377 PRO A O 1
ATOM 3095 N N . SER A 1 378 ? -16.488 33.974 7.315 1 87.06 378 SER A N 1
ATOM 3096 C CA . SER A 1 378 ? -15.713 33.536 6.158 1 87.06 378 SER A CA 1
ATOM 3097 C C . SER A 1 378 ? -14.376 32.938 6.583 1 87.06 378 SER A C 1
ATOM 3099 O O . SER A 1 378 ? -13.89 33.208 7.683 1 87.06 378 SER A O 1
ATOM 3101 N N . TYR A 1 379 ? -13.836 32.137 5.737 1 91.71 379 TYR A N 1
ATOM 3102 C CA . TYR A 1 379 ? -12.555 31.493 6.007 1 91.71 379 TYR A CA 1
ATO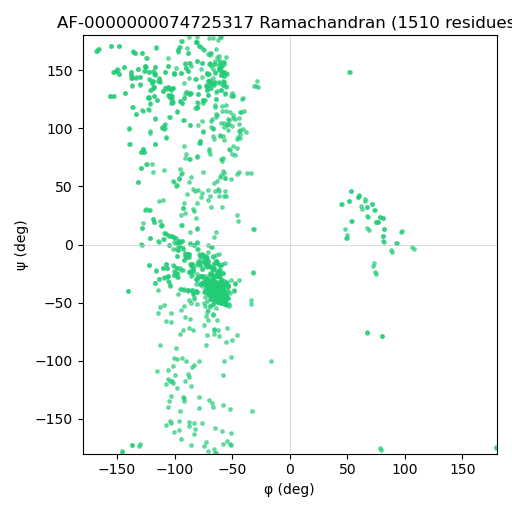M 3103 C C . TYR A 1 379 ? -11.492 32.524 6.371 1 91.71 379 TYR A C 1
ATOM 3105 O O . TYR A 1 379 ? -10.727 32.327 7.318 1 91.71 379 TYR A O 1
ATOM 3113 N N . LYS A 1 380 ? -11.363 33.649 5.631 1 91.99 380 LYS A N 1
ATOM 3114 C CA . LYS A 1 380 ? -10.342 34.67 5.845 1 91.99 380 LYS A CA 1
ATOM 3115 C C . LYS A 1 380 ? -10.544 35.378 7.182 1 91.99 380 LYS A C 1
ATOM 3117 O O . LYS A 1 380 ? -9.58 35.643 7.902 1 91.99 380 LYS A O 1
ATOM 3122 N N . TYR A 1 381 ? -11.84 35.666 7.432 1 92.32 381 TYR A N 1
ATOM 3123 C CA . TYR A 1 381 ? -12.176 36.338 8.683 1 92.32 381 TYR A CA 1
ATOM 3124 C C . TYR A 1 381 ? -11.868 35.446 9.88 1 92.32 381 TYR A C 1
ATOM 3126 O O . TYR A 1 381 ? -11.227 35.883 10.839 1 92.32 381 TYR A O 1
ATOM 3134 N N . TYR A 1 382 ? -12.29 34.261 9.787 1 92.91 382 TYR A N 1
ATOM 3135 C CA . TYR A 1 382 ? -12.069 33.274 10.838 1 92.91 382 TYR A CA 1
ATOM 3136 C C . TYR A 1 382 ? -10.58 33.065 11.086 1 92.91 382 TYR A C 1
ATOM 3138 O O . TYR A 1 382 ? -10.121 33.115 12.23 1 92.91 382 TYR A O 1
ATOM 3146 N N . SER A 1 383 ? -9.851 32.889 10.051 1 95.38 383 SER A N 1
ATOM 3147 C CA . SER A 1 383 ? -8.423 32.597 10.134 1 95.38 383 SER A CA 1
ATOM 3148 C C . SER A 1 383 ? -7.646 33.79 10.679 1 95.38 383 SER A C 1
ATOM 3150 O O . SER A 1 383 ? -6.658 33.619 11.396 1 95.38 383 SER A O 1
ATOM 3152 N N . TYR A 1 384 ? -8.066 34.968 10.317 1 95.81 384 TYR A N 1
ATOM 3153 C CA . TYR A 1 384 ? -7.397 36.159 10.828 1 95.81 384 TYR A CA 1
ATOM 3154 C C . TYR A 1 384 ? -7.446 36.201 12.351 1 95.81 384 TYR A C 1
ATOM 3156 O O . TYR A 1 384 ? -6.424 36.422 13.005 1 95.81 384 TYR A O 1
ATOM 3164 N N . PHE A 1 385 ? -8.589 36.022 12.882 1 96.78 385 PHE A N 1
ATOM 3165 C CA . PHE A 1 385 ? -8.738 36.178 14.324 1 96.78 385 PHE A CA 1
ATOM 3166 C C . PHE A 1 385 ? -8.06 35.032 15.066 1 96.78 385 PHE A C 1
ATOM 3168 O O . PHE A 1 385 ? -7.52 35.226 16.157 1 96.78 385 PHE A O 1
ATOM 3175 N N . ILE A 1 386 ? -8.079 33.823 14.484 1 97.8 386 ILE A N 1
ATOM 3176 C CA . ILE A 1 386 ? -7.381 32.709 15.118 1 97.8 386 ILE A CA 1
ATOM 3177 C C . ILE A 1 386 ? -5.876 32.967 15.103 1 97.8 386 ILE A C 1
ATOM 3179 O O . ILE A 1 386 ? -5.214 32.875 16.14 1 97.8 386 ILE A O 1
ATOM 3183 N N . GLN A 1 387 ? -5.39 33.277 13.99 1 98.16 387 GLN A N 1
ATOM 3184 C CA . GLN A 1 387 ? -3.948 33.45 13.848 1 98.16 387 GLN A CA 1
ATOM 3185 C C . GLN A 1 387 ? -3.46 34.664 14.634 1 98.16 387 GLN A C 1
ATOM 3187 O O . GLN A 1 387 ? -2.388 34.627 15.241 1 98.16 387 GLN A O 1
ATOM 3192 N N . SER A 1 388 ? -4.167 35.787 14.599 1 97.74 388 SER A N 1
ATOM 3193 C CA . SER A 1 388 ? -3.742 36.998 15.293 1 97.74 388 SER A CA 1
ATOM 3194 C C . SER A 1 388 ? -3.686 36.78 16.802 1 97.74 388 SER A C 1
ATOM 3196 O O . SER A 1 388 ? -2.758 37.243 17.468 1 97.74 388 SER A O 1
ATOM 3198 N N . ASN A 1 389 ? -4.689 36.14 17.317 1 98.42 389 ASN A N 1
ATOM 3199 C CA . ASN A 1 389 ? -4.645 35.825 18.741 1 98.42 389 ASN A CA 1
ATOM 3200 C C . ASN A 1 389 ? -3.507 34.863 19.067 1 98.42 389 ASN A C 1
ATOM 3202 O O . ASN A 1 389 ? -2.864 34.986 20.111 1 98.42 389 ASN A O 1
ATOM 3206 N N . LEU A 1 390 ? -3.297 33.89 18.196 1 98.34 390 LEU A N 1
ATOM 3207 C CA . LEU A 1 390 ? -2.183 32.966 18.384 1 98.34 390 LEU A CA 1
ATOM 3208 C C . LEU A 1 390 ? -0.851 33.708 18.356 1 98.34 390 LEU A C 1
ATOM 3210 O O . LEU A 1 390 ? 0.056 33.393 19.13 1 98.34 390 LEU A O 1
ATOM 3214 N N . ARG A 1 391 ? -0.745 34.614 17.422 1 97.95 391 ARG A N 1
ATOM 3215 C CA . ARG A 1 391 ? 0.487 35.388 17.312 1 97.95 391 ARG A CA 1
ATOM 3216 C C . ARG A 1 391 ? 0.725 36.221 18.567 1 97.95 391 ARG A C 1
ATOM 3218 O O . ARG A 1 391 ? 1.854 36.311 19.054 1 97.95 391 ARG A O 1
ATOM 3225 N N . LEU A 1 392 ? -0.343 36.893 19.076 1 97.65 392 LEU A N 1
ATOM 3226 C CA . LEU A 1 392 ? -0.238 37.643 20.322 1 97.65 392 LEU A CA 1
ATOM 3227 C C . LEU A 1 392 ? 0.201 36.736 21.467 1 97.65 392 LEU A C 1
ATOM 3229 O O . LEU A 1 392 ? 1.051 37.117 22.275 1 97.65 392 LEU A O 1
ATOM 3233 N N . LEU A 1 393 ? -0.407 35.571 21.492 1 98.09 393 LEU A N 1
ATOM 3234 C CA . LEU A 1 393 ? -0.024 34.599 22.511 1 98.09 393 LEU A CA 1
ATOM 3235 C C . LEU A 1 393 ? 1.441 34.203 22.361 1 98.09 393 LEU A C 1
ATOM 3237 O O . LEU A 1 393 ? 2.167 34.105 23.353 1 98.09 393 LEU A O 1
ATOM 3241 N N . ASN A 1 394 ? 1.848 33.913 21.173 1 98.05 394 ASN A N 1
ATOM 3242 C CA . ASN A 1 394 ? 3.23 33.535 20.898 1 98.05 394 ASN A CA 1
ATOM 3243 C C . ASN A 1 394 ? 4.205 34.631 21.318 1 98.05 394 ASN A C 1
ATOM 3245 O O . ASN A 1 394 ? 5.282 34.341 21.842 1 98.05 394 ASN A O 1
ATOM 3249 N N . MET A 1 395 ? 3.856 35.906 21.032 1 96.83 395 MET A N 1
ATOM 3250 C CA . MET A 1 395 ? 4.695 37.022 21.459 1 96.83 395 MET A CA 1
ATOM 3251 C C . MET A 1 395 ? 4.851 37.035 22.976 1 96.83 395 MET A C 1
ATOM 3253 O O . MET A 1 395 ? 5.952 37.243 23.49 1 96.83 395 MET A O 1
ATOM 3257 N N . LEU A 1 396 ? 3.732 36.843 23.649 1 96.16 396 LEU A N 1
ATOM 3258 C CA . LEU A 1 396 ? 3.758 36.801 25.107 1 96.16 396 LEU A CA 1
ATOM 3259 C C . LEU A 1 396 ? 4.617 35.643 25.603 1 96.16 396 LEU A C 1
ATOM 3261 O O . LEU A 1 396 ? 5.463 35.824 26.482 1 96.16 396 LEU A O 1
ATOM 3265 N N . ARG A 1 397 ? 4.398 34.468 25.037 1 96.9 397 ARG A N 1
ATOM 3266 C CA . ARG A 1 397 ? 5.127 33.277 25.461 1 96.9 397 ARG A CA 1
ATOM 3267 C C . ARG A 1 397 ? 6.615 33.406 25.15 1 96.9 397 ARG A C 1
ATOM 3269 O O . ARG A 1 397 ? 7.459 32.974 25.938 1 96.9 397 ARG A O 1
ATOM 3276 N N . HIS A 1 398 ? 6.836 33.969 23.986 1 96.14 398 HIS A N 1
ATOM 3277 C CA . HIS A 1 398 ? 8.228 34.193 23.612 1 96.14 398 HIS A CA 1
ATOM 3278 C C . HIS A 1 398 ? 8.933 35.091 24.623 1 96.14 398 HIS A C 1
ATOM 3280 O O . HIS A 1 398 ? 10.092 34.852 24.969 1 96.14 398 HIS A O 1
ATOM 3286 N N . GLN A 1 399 ? 8.245 36.141 25.132 1 94.54 399 GLN A N 1
ATOM 3287 C CA . GLN A 1 399 ? 8.805 37.04 26.135 1 94.54 399 GLN A CA 1
ATOM 3288 C C . GLN A 1 399 ? 9.107 36.296 27.433 1 94.54 399 GLN A C 1
ATOM 3290 O O . GLN A 1 399 ? 10.047 36.645 28.151 1 94.54 399 GLN A O 1
ATOM 3295 N N . LYS A 1 400 ? 8.381 35.241 27.655 1 93.37 400 LYS A N 1
ATOM 3296 C CA . LYS A 1 400 ? 8.508 34.496 28.904 1 93.37 400 LYS A CA 1
ATOM 3297 C C . LYS A 1 400 ? 9.433 33.294 28.736 1 93.37 400 LYS A C 1
ATOM 3299 O O . LYS A 1 400 ? 9.638 32.525 29.678 1 93.37 400 LYS A O 1
ATOM 3304 N N . GLY A 1 401 ? 9.902 33.03 27.507 1 92.23 401 GLY A N 1
ATOM 3305 C CA . GLY A 1 401 ? 10.823 31.937 27.239 1 92.23 401 GLY A CA 1
ATOM 3306 C C . GLY A 1 401 ? 10.133 30.591 27.119 1 92.23 401 GLY A C 1
ATOM 3307 O O . GLY A 1 401 ? 10.737 29.552 27.393 1 92.23 401 GLY A O 1
ATOM 3308 N N . LEU A 1 402 ? 8.883 30.573 26.818 1 95.45 402 LEU A N 1
ATOM 3309 C CA . LEU A 1 402 ? 8.103 29.35 26.66 1 95.45 402 LEU A CA 1
ATOM 3310 C C . LEU A 1 402 ? 8.004 28.954 25.191 1 95.45 402 LEU A C 1
ATOM 3312 O O . LEU A 1 402 ? 8.398 29.72 24.309 1 95.45 402 LEU A O 1
ATOM 3316 N N . ASN A 1 403 ? 7.551 27.763 24.941 1 95.84 403 ASN A N 1
ATOM 3317 C CA . ASN A 1 403 ? 7.37 27.325 23.561 1 95.84 403 ASN A CA 1
ATOM 3318 C C . ASN A 1 403 ? 6.285 28.132 22.854 1 95.84 403 ASN A C 1
ATOM 3320 O O . ASN A 1 403 ? 5.396 28.687 23.503 1 95.84 403 ASN A O 1
ATOM 3324 N N . THR A 1 404 ? 6.323 28.226 21.571 1 97.05 404 THR A N 1
ATOM 3325 C CA . THR A 1 404 ? 5.342 28.92 20.744 1 97.05 404 THR A CA 1
ATOM 3326 C C . THR A 1 404 ? 4.62 27.94 19.823 1 97.05 404 THR A C 1
ATOM 3328 O O . THR A 1 404 ? 4.993 26.767 19.742 1 97.05 404 THR A O 1
ATOM 3331 N N . PHE A 1 405 ? 3.575 28.376 19.173 1 97.88 405 PHE A N 1
ATOM 3332 C CA . PHE A 1 405 ? 2.689 27.495 18.422 1 97.88 405 PHE A CA 1
ATOM 3333 C C . PHE A 1 405 ? 2.658 27.887 16.949 1 97.88 405 PHE A C 1
ATOM 3335 O O . PHE A 1 405 ? 2.64 29.075 16.618 1 97.88 405 PHE A O 1
ATOM 3342 N N . ALA A 1 406 ? 2.662 26.866 16.117 1 97.53 406 ALA A N 1
ATOM 3343 C CA . ALA A 1 406 ? 2.485 27.095 14.686 1 97.53 406 ALA A CA 1
ATOM 3344 C C . ALA A 1 406 ? 1.006 27.091 14.309 1 97.53 406 ALA A C 1
ATOM 3346 O O . ALA A 1 406 ? 0.188 26.461 14.984 1 97.53 406 ALA A O 1
ATOM 3347 N N . TYR A 1 407 ? 0.655 27.847 13.307 1 98.14 407 TYR A N 1
ATOM 3348 C CA . TYR A 1 407 ? -0.677 27.791 12.716 1 98.14 407 TYR A CA 1
ATOM 3349 C C . TYR A 1 407 ? -0.651 27.056 11.381 1 98.14 407 TYR A C 1
ATOM 3351 O O . TYR A 1 407 ? -0.097 27.557 10.4 1 98.14 407 TYR A O 1
ATOM 3359 N N . ARG A 1 408 ? -1.222 25.848 11.302 1 98.07 408 ARG A N 1
ATOM 3360 C CA . ARG A 1 408 ? -1.223 25.009 10.108 1 98.07 408 ARG A CA 1
ATOM 3361 C C . ARG A 1 408 ? -2.639 24.579 9.742 1 98.07 408 ARG A C 1
ATOM 3363 O O . ARG A 1 408 ? -2.991 23.405 9.875 1 98.07 408 ARG A O 1
ATOM 3370 N N . PRO A 1 409 ? -3.41 25.41 9.116 1 97.61 409 PRO A N 1
ATOM 3371 C CA . PRO A 1 409 ? -4.819 25.141 8.819 1 97.61 409 PRO A CA 1
ATOM 3372 C C . PRO A 1 409 ? -5.005 24.249 7.594 1 97.61 409 PRO A C 1
ATOM 3374 O O . PRO A 1 409 ? -4.09 24.119 6.776 1 97.61 409 PRO A O 1
ATOM 3377 N N . HIS A 1 410 ? -6.12 23.623 7.515 1 95.92 410 HIS A N 1
ATOM 3378 C CA . HIS A 1 410 ? -6.572 23.056 6.25 1 95.92 410 HIS A CA 1
ATOM 3379 C C . HIS A 1 410 ? -6.833 24.149 5.218 1 95.92 410 HIS A C 1
ATOM 3381 O O . HIS A 1 410 ? -7.542 25.118 5.5 1 95.92 410 HIS A O 1
ATOM 3387 N N . ALA A 1 411 ? -6.236 24.036 4.144 1 95.61 411 ALA A N 1
ATOM 3388 C CA . ALA A 1 411 ? -6.456 25.04 3.106 1 95.61 411 ALA A CA 1
ATOM 3389 C C . ALA A 1 411 ? -6.227 24.451 1.717 1 95.61 411 ALA A C 1
ATOM 3391 O O . ALA A 1 411 ? -5.185 23.844 1.458 1 95.61 411 ALA A O 1
ATOM 3392 N N . GLY A 1 412 ? -7.174 24.613 0.866 1 92.99 412 GLY A N 1
ATOM 3393 C CA . GLY A 1 412 ? -7.028 24.221 -0.527 1 92.99 412 GLY A CA 1
ATOM 3394 C C . GLY A 1 412 ? -7.276 22.743 -0.76 1 92.99 412 GLY A C 1
ATOM 3395 O O . GLY A 1 412 ? -6.786 22.173 -1.737 1 92.99 412 GLY A O 1
ATOM 3396 N N . GLU A 1 413 ? -7.804 22.094 0.148 1 90.43 413 GLU A N 1
ATOM 3397 C CA . GLU A 1 413 ? -8.216 20.719 -0.117 1 90.43 413 GLU A CA 1
ATOM 3398 C C . GLU A 1 413 ? -9.353 20.669 -1.133 1 90.43 413 GLU A C 1
ATOM 3400 O O . GLU A 1 413 ? -9.225 20.04 -2.185 1 90.43 413 GLU A O 1
ATOM 3405 N N . ALA A 1 414 ? -10.473 21.299 -0.799 1 86.72 414 ALA A N 1
ATOM 3406 C CA . ALA A 1 414 ? -11.619 21.429 -1.695 1 86.72 414 ALA A CA 1
ATOM 3407 C C . ALA A 1 414 ? -12.077 22.881 -1.794 1 86.72 414 ALA A C 1
ATOM 3409 O O . ALA A 1 414 ? -12.982 23.202 -2.568 1 86.72 414 ALA A O 1
ATOM 3410 N N . GLY A 1 415 ? -11.346 23.726 -1.055 1 85.61 415 GLY A N 1
ATOM 3411 C CA . GLY A 1 415 ? -11.749 25.123 -1.01 1 85.61 415 GLY A CA 1
ATOM 3412 C C . GLY A 1 415 ? -11.268 25.922 -2.206 1 85.61 415 GLY A C 1
ATOM 3413 O O . GLY A 1 415 ? -10.466 25.432 -3.004 1 85.61 415 GLY A O 1
ATOM 3414 N N . GLU A 1 416 ? -11.721 27.097 -2.219 1 87.02 416 GLU A N 1
ATOM 3415 C CA . GLU A 1 416 ? -11.342 28.014 -3.29 1 87.02 416 GLU A CA 1
ATOM 3416 C C . GLU A 1 416 ? -9.909 28.507 -3.114 1 87.02 416 GLU A C 1
ATOM 3418 O O . GLU A 1 416 ? -9.335 28.389 -2.029 1 87.02 416 GLU A O 1
ATOM 3423 N N . VAL A 1 417 ? -9.388 29.085 -4.039 1 91.25 417 VAL A N 1
ATOM 3424 C CA . VAL A 1 417 ? -7.997 29.523 -4.082 1 91.25 417 VAL A CA 1
ATOM 3425 C C . VAL A 1 417 ? -7.772 30.63 -3.055 1 91.25 417 VAL A C 1
ATOM 3427 O O . VAL A 1 417 ? -6.684 30.746 -2.486 1 91.25 417 VAL A O 1
ATOM 3430 N N . HIS A 1 418 ? -8.812 31.374 -2.743 1 89.96 418 HIS A N 1
ATOM 3431 C CA . HIS A 1 418 ? -8.64 32.487 -1.816 1 89.96 418 HIS A CA 1
ATOM 3432 C C . HIS A 1 418 ? -8.326 31.989 -0.409 1 89.96 418 HIS A C 1
ATOM 3434 O O . HIS A 1 418 ? -7.75 32.721 0.399 1 89.96 418 HIS A O 1
ATOM 3440 N N . HIS A 1 419 ? -8.755 30.77 -0.057 1 93.38 419 HIS A N 1
ATOM 3441 C CA . HIS A 1 419 ? -8.321 30.186 1.207 1 93.38 419 HIS A CA 1
ATOM 3442 C C . HIS A 1 419 ? -6.8 30.102 1.281 1 93.38 419 HIS A C 1
ATOM 3444 O O . HIS A 1 419 ? -6.216 30.287 2.352 1 93.38 419 HIS A O 1
ATOM 3450 N N . LEU A 1 420 ? -6.263 29.852 0.117 1 95.99 420 LEU A N 1
ATOM 3451 C CA . LEU A 1 420 ? -4.811 29.725 0.049 1 95.99 420 LEU A CA 1
ATOM 3452 C C . LEU A 1 420 ? -4.143 31.096 0.089 1 95.99 420 LEU A C 1
ATOM 3454 O O . LEU A 1 420 ? -3.014 31.227 0.566 1 95.99 420 LEU A O 1
ATOM 3458 N N . ASP A 1 421 ? -4.852 32.17 -0.38 1 96.09 421 ASP A N 1
ATOM 3459 C CA . ASP A 1 421 ? -4.382 33.534 -0.153 1 96.09 421 ASP A CA 1
ATOM 3460 C C . ASP A 1 421 ? -4.244 33.826 1.339 1 96.09 421 ASP A C 1
ATOM 3462 O O . ASP A 1 421 ? -3.227 34.367 1.779 1 96.09 421 ASP A O 1
ATOM 3466 N N . THR A 1 422 ? -5.287 33.432 2.002 1 95.99 422 THR A N 1
ATOM 3467 C CA . THR A 1 422 ? -5.326 33.621 3.448 1 95.99 422 THR A CA 1
ATOM 3468 C C . THR A 1 422 ? -4.186 32.864 4.124 1 95.99 422 THR A C 1
ATOM 3470 O O . THR A 1 422 ? -3.486 33.416 4.975 1 95.99 422 THR A O 1
ATOM 3473 N N . ALA A 1 423 ? -4.015 31.648 3.733 1 97.06 423 ALA A N 1
ATOM 3474 C CA . ALA A 1 423 ? -2.977 30.811 4.328 1 97.06 423 ALA A CA 1
ATOM 3475 C C . ALA A 1 423 ? -1.587 31.363 4.025 1 97.06 423 ALA A C 1
ATOM 3477 O O . ALA A 1 423 ? -0.676 31.257 4.85 1 97.06 423 ALA A O 1
ATOM 3478 N N . PHE A 1 424 ? -1.399 31.898 2.854 1 98.07 424 PHE A N 1
ATOM 3479 C CA . PHE A 1 424 ? -0.103 32.468 2.503 1 98.07 424 PHE A CA 1
ATOM 3480 C C . PHE A 1 424 ? 0.287 33.57 3.481 1 98.07 424 PHE A C 1
ATOM 3482 O O . PHE A 1 424 ? 1.432 33.63 3.932 1 98.07 424 PHE A O 1
ATOM 3489 N N . LEU A 1 425 ? -0.619 34.412 3.821 1 97.98 425 LEU A N 1
ATOM 3490 C CA . LEU A 1 425 ? -0.322 35.551 4.683 1 97.98 425 LEU A CA 1
ATOM 3491 C C . LEU A 1 425 ? -0.184 35.111 6.137 1 97.98 425 LEU A C 1
ATOM 3493 O O . LEU A 1 425 ? 0.627 35.664 6.883 1 97.98 425 LEU A O 1
ATOM 3497 N N . LEU A 1 426 ? -0.944 34.105 6.483 1 97.95 426 LEU A N 1
ATOM 3498 C CA . LEU A 1 426 ? -1.134 33.92 7.918 1 97.95 426 LEU A CA 1
ATOM 3499 C C . LEU A 1 426 ? -0.49 32.619 8.387 1 97.95 426 LEU A C 1
ATOM 3501 O O . LEU A 1 426 ? -0.1 32.5 9.551 1 97.95 426 LEU A O 1
ATOM 3505 N N . ALA A 1 427 ? -0.374 31.578 7.6 1 97.92 427 ALA A N 1
ATOM 3506 C CA . ALA A 1 427 ? -0.102 30.223 8.074 1 97.92 427 ALA A CA 1
ATOM 3507 C C . ALA A 1 427 ? 1.393 29.921 8.042 1 97.92 427 ALA A C 1
ATOM 3509 O O . ALA A 1 427 ? 2.108 30.383 7.149 1 97.92 427 ALA A O 1
ATOM 3510 N N . ASP A 1 428 ? 1.82 29.117 8.966 1 97.14 428 ASP A N 1
ATOM 3511 C CA . ASP A 1 428 ? 3.189 28.61 8.979 1 97.14 428 ASP A CA 1
ATOM 3512 C C . ASP A 1 428 ? 3.33 27.387 8.076 1 97.14 428 ASP A C 1
ATOM 3514 O O . ASP A 1 428 ? 4.439 27.033 7.67 1 97.14 428 ASP A O 1
ATOM 3518 N N . GLY A 1 429 ? 2.263 26.756 7.794 1 97.53 429 GLY A N 1
ATOM 3519 C CA . GLY A 1 429 ? 2.104 25.592 6.936 1 97.53 429 GLY A CA 1
ATOM 3520 C C . GLY A 1 429 ? 0.655 25.291 6.602 1 97.53 429 GLY A C 1
ATOM 3521 O O . GLY A 1 429 ? -0.258 25.859 7.205 1 97.53 429 GLY A O 1
ATOM 3522 N N . VAL A 1 430 ? 0.517 24.449 5.634 1 97.59 430 VAL A N 1
ATOM 3523 C CA . VAL A 1 430 ? -0.834 24.153 5.168 1 97.59 430 VAL A CA 1
ATOM 3524 C C . VAL A 1 430 ? -1.037 22.641 5.099 1 97.59 430 VAL A C 1
ATOM 3526 O O . VAL A 1 430 ? -0.136 21.905 4.691 1 97.59 430 VAL A O 1
ATOM 3529 N N . ASN A 1 431 ? -2.169 22.197 5.531 1 97.18 431 ASN A N 1
ATOM 3530 C CA . ASN A 1 431 ? -2.559 20.806 5.328 1 97.18 431 ASN A CA 1
ATOM 3531 C C . ASN A 1 431 ? -3.311 20.622 4.012 1 97.18 431 ASN A C 1
ATOM 3533 O O . ASN A 1 431 ? -4.226 21.387 3.703 1 97.18 431 ASN A O 1
ATOM 3537 N N . HIS A 1 432 ? -2.965 19.614 3.127 1 95.37 432 HIS A N 1
ATOM 3538 C CA . HIS A 1 432 ? -3.488 19.244 1.817 1 95.37 432 HIS A CA 1
ATOM 3539 C C . HIS A 1 432 ? -2.918 20.141 0.723 1 95.37 432 HIS A C 1
ATOM 3541 O O . HIS A 1 432 ? -1.838 19.87 0.193 1 95.37 432 HIS A O 1
ATOM 3547 N N . GLY A 1 433 ? -3.458 21.357 0.583 1 95.85 433 GLY A N 1
ATOM 3548 C CA . GLY A 1 433 ? -2.925 22.288 -0.398 1 95.85 433 GLY A CA 1
ATOM 3549 C C . GLY A 1 433 ? -3.167 21.849 -1.83 1 95.85 433 GLY A C 1
ATOM 3550 O O . GLY A 1 433 ? -2.443 22.257 -2.741 1 95.85 433 GLY A O 1
ATOM 3551 N N . LEU A 1 434 ? -4.135 21.044 -2.143 1 94.7 434 LEU A N 1
ATOM 3552 C CA . LEU A 1 434 ? -4.418 20.442 -3.441 1 94.7 434 LEU A CA 1
ATOM 3553 C C . LEU A 1 434 ? -4.678 21.515 -4.493 1 94.7 434 LEU A C 1
ATOM 3555 O O . LEU A 1 434 ? -4.156 21.438 -5.607 1 94.7 434 LEU A O 1
ATOM 3559 N N . ASN A 1 435 ? -5.39 22.491 -4.178 1 94.65 435 ASN A N 1
ATOM 3560 C CA . ASN A 1 435 ? -5.894 23.46 -5.145 1 94.65 435 ASN A CA 1
ATOM 3561 C C . ASN A 1 435 ? -4.856 24.536 -5.453 1 94.65 435 ASN A C 1
ATOM 3563 O O . ASN A 1 435 ? -5.102 25.425 -6.27 1 94.65 435 ASN A O 1
ATOM 3567 N N . LEU A 1 436 ? -3.762 24.401 -4.825 1 96.1 436 LEU A N 1
ATOM 3568 C CA . LEU A 1 436 ? -2.659 25.271 -5.218 1 96.1 436 LEU A CA 1
ATOM 3569 C C . LEU A 1 436 ? -2.322 25.088 -6.694 1 96.1 436 LEU A C 1
ATOM 3571 O O . LEU A 1 436 ? -1.771 25.992 -7.326 1 96.1 436 LEU A O 1
ATOM 3575 N N . ARG A 1 437 ? -2.655 23.939 -7.223 1 95.2 437 ARG A N 1
ATOM 3576 C CA . ARG A 1 437 ? -2.406 23.604 -8.621 1 95.2 437 ARG A CA 1
ATOM 3577 C C . ARG A 1 437 ? -3.175 24.536 -9.552 1 95.2 437 ARG A C 1
ATOM 3579 O O . ARG A 1 437 ? -2.84 24.657 -10.733 1 95.2 437 ARG A O 1
ATOM 3586 N N . LYS A 1 438 ? -4.164 25.251 -9.047 1 94.09 438 LYS A N 1
ATOM 3587 C CA . LYS A 1 438 ? -5.045 26.075 -9.87 1 94.09 438 LYS A CA 1
ATOM 3588 C C . LYS A 1 438 ? -4.502 27.495 -10.004 1 94.09 438 LYS A C 1
ATOM 3590 O O . LYS A 1 438 ? -5.008 28.287 -10.802 1 94.09 438 LYS A O 1
ATOM 3595 N N . SER A 1 439 ? -3.502 27.848 -9.269 1 95.48 439 SER A N 1
ATOM 3596 C CA . SER A 1 439 ? -2.928 29.189 -9.313 1 95.48 439 SER A CA 1
ATOM 3597 C C . SER A 1 439 ? -1.405 29.137 -9.38 1 95.48 439 SER A C 1
ATOM 3599 O O . SER A 1 439 ? -0.742 28.918 -8.364 1 95.48 439 SER A O 1
ATOM 3601 N N . MET A 1 440 ? -0.881 29.54 -10.48 1 95.61 440 MET A N 1
ATOM 3602 C CA . MET A 1 440 ? 0.565 29.48 -10.676 1 95.61 440 MET A CA 1
ATOM 3603 C C . MET A 1 440 ? 1.269 30.565 -9.868 1 95.61 440 MET A C 1
ATOM 3605 O O . MET A 1 440 ? 2.354 30.339 -9.33 1 95.61 440 MET A O 1
ATOM 3609 N N . GLY A 1 441 ? 0.606 31.735 -9.85 1 95.8 441 GLY A N 1
ATOM 3610 C CA . GLY A 1 441 ? 1.181 32.807 -9.053 1 95.8 441 GLY A CA 1
ATOM 3611 C C . GLY A 1 441 ? 1.315 32.453 -7.584 1 95.8 441 GLY A C 1
ATOM 3612 O O . GLY A 1 441 ? 2.371 32.661 -6.984 1 95.8 441 GLY A O 1
ATOM 3613 N N . LEU A 1 442 ? 0.322 31.893 -7.066 1 97.21 442 LEU A N 1
ATOM 3614 C CA . LEU A 1 442 ? 0.331 31.521 -5.656 1 97.21 442 LEU A CA 1
ATOM 3615 C C . LEU A 1 442 ? 1.275 30.349 -5.409 1 97.21 442 LEU A C 1
ATOM 3617 O O . LEU A 1 442 ? 1.955 30.3 -4.381 1 97.21 442 LEU A O 1
ATOM 3621 N N . GLN A 1 443 ? 1.206 29.396 -6.302 1 97.95 443 GLN A N 1
ATOM 3622 C CA . GLN A 1 443 ? 2.104 28.256 -6.16 1 97.95 443 GLN A CA 1
ATOM 3623 C C . GLN A 1 443 ? 3.561 28.707 -6.098 1 97.95 443 GLN A C 1
ATOM 3625 O O . GLN A 1 443 ? 4.342 28.193 -5.294 1 97.95 443 GLN A O 1
ATOM 3630 N N . TYR A 1 444 ? 3.92 29.649 -6.974 1 97.93 444 TYR A N 1
ATOM 3631 C CA . TYR A 1 444 ? 5.28 30.178 -6.989 1 97.93 444 TYR A CA 1
ATOM 3632 C C . TYR A 1 444 ? 5.593 30.911 -5.69 1 97.93 444 TYR A C 1
ATOM 3634 O O . TYR A 1 444 ? 6.696 30.789 -5.152 1 97.93 444 TYR A O 1
ATOM 3642 N N . LEU A 1 445 ? 4.674 31.617 -5.186 1 98.12 445 LEU A N 1
ATOM 3643 C CA . LEU A 1 445 ? 4.859 32.316 -3.918 1 98.12 445 LEU A CA 1
ATOM 3644 C C . LEU A 1 445 ? 5.08 31.326 -2.779 1 98.12 445 LEU A C 1
ATOM 3646 O O . LEU A 1 445 ? 5.902 31.567 -1.893 1 98.12 445 LEU A O 1
ATOM 3650 N N . PHE A 1 446 ? 4.312 30.201 -2.781 1 98.51 446 PHE A N 1
ATOM 3651 C CA . PHE A 1 446 ? 4.497 29.16 -1.778 1 98.51 446 PHE A CA 1
ATOM 3652 C C . PHE A 1 446 ? 5.903 28.577 -1.857 1 98.51 446 PHE A C 1
ATOM 3654 O O . PHE A 1 446 ? 6.504 28.25 -0.831 1 98.51 446 PHE A O 1
ATOM 3661 N N . TYR A 1 447 ? 6.351 28.414 -3.06 1 98.17 447 TYR A N 1
ATOM 3662 C CA . TYR A 1 447 ? 7.723 27.957 -3.254 1 98.17 447 TYR A CA 1
ATOM 3663 C C . TYR A 1 447 ? 8.718 28.966 -2.695 1 98.17 447 TYR A C 1
ATOM 3665 O O . TYR A 1 447 ? 9.626 28.602 -1.943 1 98.17 447 TYR A O 1
ATOM 3673 N N . LEU A 1 448 ? 8.556 30.237 -3.047 1 97.51 448 LEU A N 1
ATOM 3674 C CA . LEU A 1 448 ? 9.492 31.278 -2.637 1 97.51 448 LEU A CA 1
ATOM 3675 C C . LEU A 1 448 ? 9.532 31.406 -1.118 1 97.51 448 LEU A C 1
ATOM 3677 O O . LEU A 1 448 ? 10.595 31.64 -0.538 1 97.51 448 LEU A O 1
ATOM 3681 N N . ALA A 1 449 ? 8.385 31.217 -0.522 1 97.38 449 ALA A N 1
ATOM 3682 C CA . ALA A 1 449 ? 8.311 31.339 0.932 1 97.38 449 ALA A CA 1
ATOM 3683 C C . ALA A 1 449 ? 8.578 29.998 1.609 1 97.38 449 ALA A C 1
ATOM 3685 O O . ALA A 1 449 ? 8.678 29.924 2.836 1 97.38 449 ALA A O 1
ATOM 3686 N N . GLN A 1 450 ? 8.625 28.884 0.855 1 96.6 450 GLN A N 1
ATOM 3687 C CA . GLN A 1 450 ? 8.838 27.522 1.333 1 96.6 450 GLN A CA 1
ATOM 3688 C C . GLN A 1 450 ? 7.849 27.166 2.439 1 96.6 450 GLN A C 1
ATOM 3690 O O . GLN A 1 450 ? 8.245 26.683 3.502 1 96.6 450 GLN A O 1
ATOM 3695 N N . ILE A 1 451 ? 6.601 27.489 2.19 1 98.04 451 ILE A N 1
ATOM 3696 C CA . ILE A 1 451 ? 5.534 27.113 3.11 1 98.04 451 ILE A CA 1
ATOM 3697 C C . ILE A 1 451 ? 5.307 25.604 3.047 1 98.04 451 ILE A C 1
ATOM 3699 O O . ILE A 1 451 ? 5.114 25.044 1.966 1 98.04 451 ILE A O 1
ATOM 3703 N N . GLY A 1 452 ? 5.308 24.983 4.155 1 97.97 452 GLY A N 1
ATOM 3704 C CA . GLY A 1 452 ? 5.139 23.54 4.192 1 97.97 452 GLY A CA 1
ATOM 3705 C C . GLY A 1 452 ? 3.745 23.092 3.795 1 97.97 452 GLY A C 1
ATOM 3706 O O . GLY A 1 452 ? 2.754 23.713 4.184 1 97.97 452 GLY A O 1
ATOM 3707 N N . LEU A 1 453 ? 3.665 22.093 2.975 1 98.44 453 LEU A N 1
ATOM 3708 C CA . LEU A 1 453 ? 2.419 21.446 2.577 1 98.44 453 LEU A CA 1
ATOM 3709 C C . LEU A 1 453 ? 2.396 19.988 3.024 1 98.44 453 LEU A C 1
ATOM 3711 O O . LEU A 1 453 ? 3.113 19.153 2.468 1 98.44 453 LEU A O 1
ATOM 3715 N N . ALA A 1 454 ? 1.602 19.687 3.987 1 98.27 454 ALA A N 1
ATOM 3716 C CA . ALA A 1 454 ? 1.382 18.298 4.382 1 98.27 454 ALA A CA 1
ATOM 3717 C C . ALA A 1 454 ? 0.266 17.663 3.557 1 98.27 454 ALA A C 1
ATOM 3719 O O . ALA A 1 454 ? -0.917 17.872 3.837 1 98.27 454 ALA A O 1
ATOM 3720 N N . MET A 1 455 ? 0.648 16.87 2.62 1 97.76 455 MET A N 1
ATOM 3721 C CA . MET A 1 455 ? -0.333 16.341 1.676 1 97.76 455 MET A CA 1
ATOM 3722 C C . MET A 1 455 ? -0.722 14.912 2.04 1 97.76 455 MET A C 1
ATOM 3724 O O . MET A 1 455 ? 0.083 14.169 2.603 1 97.76 455 MET A O 1
ATOM 3728 N N . SER A 1 456 ? -1.915 14.531 1.777 1 96.78 456 SER A N 1
ATOM 3729 C CA . SER A 1 456 ? -2.478 13.225 2.102 1 96.78 456 SER A CA 1
ATOM 3730 C C . SER A 1 456 ? -3.136 12.588 0.882 1 96.78 456 SER A C 1
ATOM 3732 O O . SER A 1 456 ? -4.363 12.501 0.807 1 96.78 456 SER A O 1
ATOM 3734 N N . PRO A 1 457 ? -2.385 12.012 0.015 1 95.9 457 PRO A N 1
ATOM 3735 C CA . PRO A 1 457 ? -2.92 11.528 -1.26 1 95.9 457 PRO A CA 1
ATOM 3736 C C . PRO A 1 457 ? -3.968 10.433 -1.082 1 95.9 457 PRO A C 1
ATOM 3738 O O . PRO A 1 457 ? -4.931 10.364 -1.85 1 95.9 457 PRO A O 1
ATOM 3741 N N . CYS A 1 458 ? -3.835 9.542 -0.171 1 94.71 458 CYS A N 1
ATOM 3742 C CA . CYS A 1 458 ? -4.822 8.487 0.03 1 94.71 458 CYS A CA 1
ATOM 3743 C C . CYS A 1 458 ? -6.166 9.07 0.448 1 94.71 458 CYS A C 1
ATOM 3745 O O . CYS A 1 458 ? -7.214 8.635 -0.034 1 94.71 458 CYS A O 1
ATOM 3747 N N . SER A 1 459 ? -6.143 10.04 1.342 1 94.09 459 SER A N 1
ATOM 3748 C CA . SER A 1 459 ? -7.36 10.732 1.755 1 94.09 459 SER A CA 1
ATOM 3749 C C . SER A 1 459 ? -7.99 11.486 0.59 1 94.09 459 SER A C 1
ATOM 3751 O O . SER A 1 459 ? -9.194 11.375 0.35 1 94.09 459 SER A O 1
ATOM 3753 N N . ASN A 1 460 ? -7.163 12.236 -0.151 1 93 460 ASN A N 1
ATOM 3754 C CA . ASN A 1 460 ? -7.655 13.027 -1.274 1 93 460 ASN A CA 1
ATOM 3755 C C . ASN A 1 460 ? -8.225 12.14 -2.377 1 93 460 ASN A C 1
ATOM 3757 O O . ASN A 1 460 ? -9.154 12.539 -3.083 1 93 460 ASN A O 1
ATOM 3761 N N . ASN A 1 461 ? -7.626 11.008 -2.516 1 92.06 461 ASN A N 1
ATOM 3762 C CA . ASN A 1 461 ? -8.056 10.044 -3.524 1 92.06 461 ASN A CA 1
ATOM 3763 C C . ASN A 1 461 ? -9.491 9.583 -3.282 1 92.06 461 ASN A C 1
ATOM 3765 O O . ASN A 1 461 ? -10.246 9.366 -4.231 1 92.06 461 ASN A O 1
ATOM 3769 N N . GLN A 1 462 ? -9.876 9.438 -2.096 1 90.51 462 GLN A N 1
ATOM 3770 C CA . GLN A 1 462 ? -11.199 8.929 -1.748 1 90.51 462 GLN A CA 1
ATOM 3771 C C . GLN A 1 462 ? -12.227 10.056 -1.705 1 90.51 462 GLN A C 1
ATOM 3773 O O . GLN A 1 462 ? -13.43 9.81 -1.825 1 90.51 462 GLN A O 1
ATOM 3778 N N . LEU A 1 463 ? -11.737 11.281 -1.643 1 87.65 463 LEU A N 1
ATOM 3779 C CA . LEU A 1 463 ? -12.694 12.341 -1.345 1 87.65 463 LEU A CA 1
ATOM 3780 C C . LEU A 1 463 ? -12.79 13.329 -2.503 1 87.65 463 LEU A C 1
ATOM 3782 O O . LEU A 1 463 ? -13.857 13.894 -2.756 1 87.65 463 LEU A O 1
ATOM 3786 N N . PHE A 1 464 ? -11.613 13.527 -3.209 1 85.82 464 PHE A N 1
ATOM 3787 C CA . PHE A 1 464 ? -11.692 14.702 -4.069 1 85.82 464 PHE A CA 1
ATOM 3788 C C . PHE A 1 464 ? -11.012 14.44 -5.407 1 85.82 464 PHE A C 1
ATOM 3790 O O . PHE A 1 464 ? -11.438 14.963 -6.439 1 85.82 464 PHE A O 1
ATOM 3797 N N . LEU A 1 465 ? -9.877 13.746 -5.297 1 88.67 465 LEU A N 1
ATOM 3798 C CA . LEU A 1 465 ? -9.042 13.638 -6.489 1 88.67 465 LEU A CA 1
ATOM 3799 C C . LEU A 1 465 ? -8.39 12.261 -6.573 1 88.67 465 LEU A C 1
ATOM 3801 O O . LEU A 1 465 ? -7.762 11.807 -5.613 1 88.67 465 LEU A O 1
ATOM 3805 N N . ALA A 1 466 ? -8.534 11.709 -7.721 1 89.26 466 ALA A N 1
ATOM 3806 C CA . ALA A 1 466 ? -7.932 10.393 -7.92 1 89.26 466 ALA A CA 1
ATOM 3807 C C . ALA A 1 466 ? -6.427 10.435 -7.67 1 89.26 466 ALA A C 1
ATOM 3809 O O . ALA A 1 466 ? -5.768 11.43 -7.981 1 89.26 466 ALA A O 1
ATOM 3810 N N . TYR A 1 467 ? -5.914 9.394 -7.21 1 92.47 467 TYR A N 1
ATOM 3811 C CA . TYR A 1 467 ? -4.521 9.318 -6.784 1 92.47 467 TYR A CA 1
ATOM 3812 C C . TYR A 1 467 ? -3.582 9.712 -7.918 1 92.47 467 TYR A C 1
ATOM 3814 O O . TYR A 1 467 ? -2.611 10.441 -7.703 1 92.47 467 TYR A O 1
ATOM 3822 N N . GLU A 1 468 ? -3.834 9.253 -9.141 1 87.19 468 GLU A N 1
ATOM 3823 C CA . GLU A 1 468 ? -2.964 9.473 -10.292 1 87.19 468 GLU A CA 1
ATOM 3824 C C . GLU A 1 468 ? -2.928 10.948 -10.683 1 87.19 468 GLU A C 1
ATOM 3826 O O . GLU A 1 468 ? -1.978 11.403 -11.324 1 87.19 468 GLU A O 1
ATOM 3831 N N . LYS A 1 469 ? -3.898 11.609 -10.278 1 90.65 469 LYS A N 1
ATOM 3832 C CA . LYS A 1 469 ? -4 13.02 -10.638 1 90.65 469 LYS A CA 1
ATOM 3833 C C . LYS A 1 469 ? -3.463 13.913 -9.523 1 90.65 469 LYS A C 1
ATOM 3835 O O . LYS A 1 469 ? -3.46 15.139 -9.65 1 90.65 469 LYS A O 1
ATOM 3840 N N . SER A 1 470 ? -3.025 13.356 -8.493 1 94.5 470 SER A N 1
ATOM 3841 C CA . SER A 1 470 ? -2.484 14.138 -7.386 1 94.5 470 SER A CA 1
ATOM 3842 C C . SER A 1 470 ? -1.325 15.017 -7.845 1 94.5 470 SER A C 1
ATOM 3844 O O . SER A 1 470 ? -0.452 14.565 -8.589 1 94.5 470 SER A O 1
ATOM 3846 N N . PRO A 1 471 ? -1.256 16.252 -7.406 1 96.81 471 PRO A N 1
ATOM 3847 C CA . PRO A 1 471 ? -0.177 17.154 -7.815 1 96.81 471 PRO A CA 1
ATOM 3848 C C . PRO A 1 471 ? 1.111 16.93 -7.026 1 96.81 471 PRO A C 1
ATOM 3850 O O . PRO A 1 471 ? 2.12 17.593 -7.281 1 96.81 471 PRO A O 1
ATOM 3853 N N . PHE A 1 472 ? 1.155 15.998 -6.142 1 97.91 472 PHE A N 1
ATOM 3854 C CA . PHE A 1 472 ? 2.283 15.811 -5.238 1 97.91 472 PHE A CA 1
ATOM 3855 C C . PHE A 1 472 ? 3.584 15.665 -6.018 1 97.91 472 PHE A C 1
ATOM 3857 O O . PHE A 1 472 ? 4.567 16.351 -5.73 1 97.91 472 PHE A O 1
ATOM 3864 N N . PRO A 1 473 ? 3.645 14.752 -7.018 1 97.21 473 PRO A N 1
ATOM 3865 C CA . PRO A 1 473 ? 4.931 14.568 -7.695 1 97.21 473 PRO A CA 1
ATOM 3866 C C . PRO A 1 473 ? 5.405 15.828 -8.415 1 97.21 473 PRO A C 1
ATOM 3868 O O . PRO A 1 473 ? 6.607 16.101 -8.464 1 97.21 473 PRO A O 1
ATOM 3871 N N . VAL A 1 474 ? 4.478 16.624 -8.962 1 97.54 474 VAL A N 1
ATOM 3872 C CA . VAL A 1 474 ? 4.806 17.873 -9.641 1 97.54 474 VAL A CA 1
ATOM 3873 C C . VAL A 1 474 ? 5.317 18.895 -8.628 1 97.54 474 VAL A C 1
ATOM 3875 O O . VAL A 1 474 ? 6.328 19.56 -8.864 1 97.54 474 VAL A O 1
ATOM 3878 N N . TYR A 1 475 ? 4.636 19.03 -7.411 1 98.66 475 TYR A N 1
ATOM 3879 C CA . TYR A 1 475 ? 5.071 19.921 -6.341 1 98.66 475 TYR A CA 1
ATOM 3880 C C . TYR A 1 475 ? 6.478 19.566 -5.874 1 98.66 475 TYR A C 1
ATOM 3882 O O . TYR A 1 475 ? 7.316 20.45 -5.682 1 98.66 475 TYR A O 1
ATOM 3890 N N . PHE A 1 476 ? 6.705 18.288 -5.709 1 98.49 476 PHE A N 1
ATOM 3891 C CA . PHE A 1 476 ? 7.995 17.796 -5.24 1 98.49 476 PHE A CA 1
ATOM 3892 C C . PHE A 1 476 ? 9.1 18.142 -6.231 1 98.49 476 PHE A C 1
ATOM 3894 O O . PHE A 1 476 ? 10.16 18.634 -5.84 1 98.49 476 PHE A O 1
ATOM 3901 N N . ALA A 1 477 ? 8.854 17.889 -7.505 1 97.79 477 ALA A N 1
ATOM 3902 C CA . ALA A 1 477 ? 9.837 18.16 -8.551 1 97.79 477 ALA A CA 1
ATOM 3903 C C . ALA A 1 477 ? 10.172 19.648 -8.617 1 97.79 477 ALA A C 1
ATOM 3905 O O . ALA A 1 477 ? 11.332 20.022 -8.804 1 97.79 477 ALA A O 1
ATOM 3906 N N . ARG A 1 478 ? 9.179 20.477 -8.436 1 97.88 478 ARG A N 1
ATOM 3907 C CA . ARG A 1 478 ? 9.341 21.924 -8.523 1 97.88 478 ARG A CA 1
ATOM 3908 C C . ARG A 1 478 ? 10.074 22.468 -7.301 1 97.88 478 ARG A C 1
ATOM 3910 O O . ARG A 1 478 ? 10.524 23.615 -7.3 1 97.88 478 ARG A O 1
ATOM 3917 N N . GLY A 1 479 ? 10.133 21.62 -6.263 1 97.95 479 GLY A N 1
ATOM 3918 C CA . GLY A 1 479 ? 10.902 22.016 -5.094 1 97.95 479 GLY A CA 1
ATOM 3919 C C . GLY A 1 479 ? 10.047 22.618 -3.994 1 97.95 479 GLY A C 1
ATOM 3920 O O . GLY A 1 479 ? 10.57 23.224 -3.056 1 97.95 479 GLY A O 1
ATOM 3921 N N . LEU A 1 480 ? 8.729 22.532 -4.063 1 98.39 480 LEU A N 1
ATOM 3922 C CA . LEU A 1 480 ? 7.893 22.936 -2.938 1 98.39 480 LEU A CA 1
ATOM 3923 C C . LEU A 1 480 ? 8.187 22.085 -1.708 1 98.39 480 LEU A C 1
ATOM 3925 O O . LEU A 1 480 ? 8.66 20.952 -1.831 1 98.39 480 LEU A O 1
ATOM 3929 N N . ASN A 1 481 ? 8.004 22.655 -0.56 1 98.05 481 ASN A N 1
ATOM 3930 C CA . ASN A 1 481 ? 8.194 21.941 0.698 1 98.05 481 ASN A CA 1
ATOM 3931 C C . ASN A 1 481 ? 7.005 21.04 1.016 1 98.05 481 ASN A C 1
ATOM 3933 O O . ASN A 1 481 ? 6.093 21.44 1.741 1 98.05 481 ASN A O 1
ATOM 3937 N N . VAL A 1 482 ? 7.045 19.8 0.505 1 98.56 482 VAL A N 1
ATOM 3938 C CA . VAL A 1 482 ? 5.899 18.904 0.625 1 98.56 482 VAL A CA 1
ATOM 3939 C C . VAL A 1 482 ? 6.28 17.686 1.462 1 98.56 482 VAL A C 1
ATOM 3941 O O . VAL A 1 482 ? 7.432 17.245 1.439 1 98.56 482 VAL A O 1
ATOM 3944 N N . SER A 1 483 ? 5.382 17.176 2.192 1 98.42 483 SER A N 1
ATOM 3945 C CA . SER A 1 483 ? 5.511 15.94 2.958 1 98.42 483 SER A CA 1
ATOM 3946 C C . SER A 1 483 ? 4.263 15.075 2.826 1 98.42 483 SER A C 1
ATOM 3948 O O . SER A 1 483 ? 3.244 15.522 2.295 1 98.42 483 SER A O 1
ATOM 3950 N N . LEU A 1 484 ? 4.35 13.81 3.222 1 98.21 484 LEU A N 1
ATOM 3951 C CA . LEU A 1 484 ? 3.231 12.875 3.189 1 98.21 484 LEU A CA 1
ATOM 3952 C C . LEU A 1 484 ? 2.656 12.665 4.585 1 98.21 484 LEU A C 1
ATOM 3954 O O . LEU A 1 484 ? 3.404 12.565 5.561 1 98.21 484 LEU A O 1
ATOM 3958 N N . SER A 1 485 ? 1.377 12.714 4.665 1 98.05 485 SER A N 1
ATOM 3959 C CA . SER A 1 485 ? 0.686 12.487 5.93 1 98.05 485 SER A CA 1
ATOM 3960 C C . SER A 1 485 ? -0.498 11.544 5.751 1 98.05 485 SER A C 1
ATOM 3962 O O . SER A 1 485 ? -0.944 11.304 4.627 1 98.05 485 SER A O 1
ATOM 3964 N N . THR A 1 486 ? -1.062 10.988 6.799 1 97.47 486 THR A N 1
ATOM 3965 C CA . THR A 1 486 ? -2.076 9.943 6.712 1 97.47 486 THR A CA 1
ATOM 3966 C C . THR A 1 486 ? -3.476 10.536 6.844 1 97.47 486 THR A C 1
ATOM 3968 O O . THR A 1 486 ? -4.457 9.927 6.412 1 97.47 486 THR A O 1
ATOM 3971 N N . ASP A 1 487 ? -3.651 11.698 7.491 1 95.82 487 ASP A N 1
ATOM 3972 C CA . ASP A 1 487 ? -4.919 12.385 7.712 1 95.82 487 ASP A CA 1
ATOM 3973 C C . ASP A 1 487 ? -5.819 11.588 8.654 1 95.82 487 ASP A C 1
ATOM 3975 O O . ASP A 1 487 ? -5.777 11.78 9.871 1 95.82 487 ASP A O 1
ATOM 3979 N N . ASP A 1 488 ? -6.489 10.463 8.17 1 95.87 488 ASP A N 1
ATOM 3980 C CA . ASP A 1 488 ? -7.352 9.613 8.983 1 95.87 4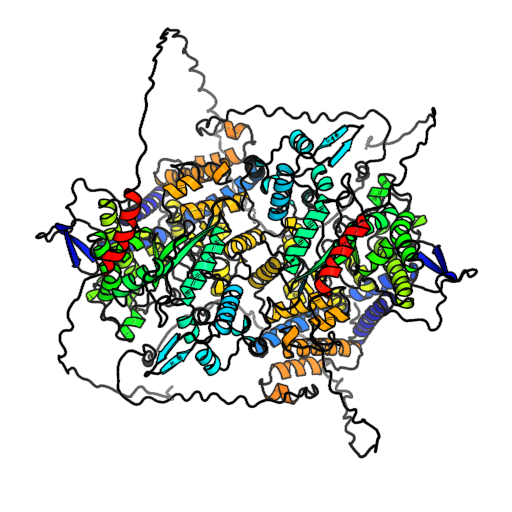88 ASP A CA 1
ATOM 3981 C C . ASP A 1 488 ? -7.131 8.137 8.66 1 95.87 488 ASP A C 1
ATOM 3983 O O . ASP A 1 488 ? -7.934 7.523 7.954 1 95.87 488 ASP A O 1
ATOM 3987 N N . PRO A 1 489 ? -6.198 7.492 9.272 1 95.83 489 PRO A N 1
ATOM 3988 C CA . PRO A 1 489 ? -5.906 6.083 8.997 1 95.83 489 PRO A CA 1
ATOM 3989 C C . PRO A 1 489 ? -7.123 5.18 9.191 1 95.83 489 PRO A C 1
ATOM 3991 O O . PRO A 1 489 ? -7.263 4.17 8.497 1 95.83 489 PRO A O 1
ATOM 3994 N N . LEU A 1 490 ? -8.012 5.472 10.059 1 95.52 490 LEU A N 1
ATOM 3995 C CA . LEU A 1 490 ? -9.214 4.695 10.337 1 95.52 490 LEU A CA 1
ATOM 3996 C C . LEU A 1 490 ? -10.034 4.49 9.067 1 95.52 490 LEU A C 1
ATOM 3998 O O . LEU A 1 490 ? -10.619 3.423 8.866 1 95.52 490 LEU A O 1
ATOM 4002 N N . MET A 1 491 ? -10.025 5.457 8.226 1 94.75 491 MET A N 1
ATOM 4003 C CA . MET A 1 491 ? -10.899 5.45 7.057 1 94.75 491 MET A CA 1
ATOM 4004 C C . MET A 1 491 ? -10.136 5.019 5.809 1 94.75 491 MET A C 1
ATOM 4006 O O . MET A 1 491 ? -10.731 4.515 4.855 1 94.75 491 MET A O 1
ATOM 4010 N N . PHE A 1 492 ? -8.832 5.171 5.816 1 94.08 492 PHE A N 1
ATOM 4011 C CA . PHE A 1 492 ? -8.188 5.15 4.508 1 94.08 492 PHE A CA 1
ATOM 4012 C C . PHE A 1 492 ? -7.13 4.055 4.443 1 94.08 492 PHE A C 1
ATOM 4014 O O . PHE A 1 492 ? -6.685 3.678 3.356 1 94.08 492 PHE A O 1
ATOM 4021 N N . HIS A 1 493 ? -6.667 3.531 5.505 1 93.12 493 HIS A N 1
ATOM 4022 C CA . HIS A 1 493 ? -5.513 2.64 5.467 1 93.12 493 HIS A CA 1
ATOM 4023 C C . HIS A 1 493 ? -5.883 1.238 5.938 1 93.12 493 HIS A C 1
ATOM 4025 O O . HIS A 1 493 ? -6.793 1.072 6.753 1 93.12 493 HIS A O 1
ATOM 4031 N N . GLN A 1 494 ? -5.108 0.243 5.411 1 89.93 494 GLN A N 1
ATOM 4032 C CA . GLN A 1 494 ? -5.457 -1.154 5.644 1 89.93 494 GLN A CA 1
ATOM 4033 C C . GLN A 1 494 ? -4.371 -1.866 6.446 1 89.93 494 GLN A C 1
ATOM 4035 O O . GLN A 1 494 ? -4.627 -2.902 7.064 1 89.93 494 GLN A O 1
ATOM 4040 N N . THR A 1 495 ? -3.177 -1.357 6.425 1 89.35 495 THR A N 1
ATOM 4041 C CA . THR A 1 495 ? -2.075 -2.049 7.085 1 89.35 495 THR A CA 1
ATOM 4042 C C . THR A 1 495 ? -1.873 -1.517 8.5 1 89.35 495 THR A C 1
ATOM 4044 O O . THR A 1 495 ? -2.44 -0.486 8.868 1 89.35 495 THR A O 1
ATOM 4047 N N . LYS A 1 496 ? -0.952 -2.152 9.231 1 87.89 496 LYS A N 1
ATOM 4048 C CA . LYS A 1 496 ? -0.622 -1.767 10.6 1 87.89 496 LYS A CA 1
ATOM 4049 C C . LYS A 1 496 ? 0.28 -0.536 10.623 1 87.89 496 LYS A C 1
ATOM 4051 O O . LYS A 1 496 ? 0.469 0.082 11.672 1 87.89 496 LYS A O 1
ATOM 4056 N N . GLU A 1 497 ? 0.737 -0.149 9.5 1 90.94 497 GLU A N 1
ATOM 4057 C CA . GLU A 1 497 ? 1.649 0.984 9.376 1 90.94 497 GLU A CA 1
ATOM 4058 C C . GLU A 1 497 ? 1.137 1.996 8.356 1 90.94 497 GLU A C 1
ATOM 4060 O O . GLU A 1 497 ? 1.694 2.121 7.263 1 90.94 497 GLU A O 1
ATOM 4065 N N . PRO A 1 498 ? 0.269 2.787 8.816 1 94.01 498 PRO A N 1
ATOM 4066 C CA . PRO A 1 498 ? -0.407 3.66 7.853 1 94.01 498 PRO A CA 1
ATOM 4067 C C . PRO A 1 498 ? 0.552 4.621 7.155 1 94.01 498 PRO A C 1
ATOM 4069 O O . PRO A 1 498 ? 0.423 4.862 5.951 1 94.01 498 PRO A O 1
ATOM 4072 N N . LEU A 1 499 ? 1.493 5.247 7.884 1 96.44 499 LEU A N 1
ATOM 4073 C CA . LEU A 1 499 ? 2.404 6.195 7.252 1 96.44 499 LEU A CA 1
ATOM 4074 C C . LEU A 1 499 ? 3.28 5.499 6.216 1 96.44 499 LEU A C 1
ATOM 4076 O O . LEU A 1 499 ? 3.505 6.032 5.127 1 96.44 499 LEU A O 1
ATOM 4080 N N . MET A 1 500 ? 3.788 4.274 6.502 1 94.37 500 MET A N 1
ATOM 4081 C CA . MET A 1 500 ? 4.584 3.503 5.552 1 94.37 500 MET A CA 1
ATOM 4082 C C . MET A 1 500 ? 3.758 3.131 4.325 1 94.37 500 MET A C 1
ATOM 4084 O O . MET A 1 500 ? 4.285 3.063 3.214 1 94.37 500 MET A O 1
ATOM 4088 N N . GLU A 1 501 ? 2.503 2.812 4.611 1 94.12 501 GLU A N 1
ATOM 4089 C CA . GLU A 1 501 ? 1.602 2.521 3.5 1 94.12 501 GLU A CA 1
ATOM 4090 C C . GLU A 1 501 ? 1.503 3.707 2.544 1 94.12 501 GLU A C 1
ATOM 4092 O O . GLU A 1 501 ? 1.517 3.531 1.324 1 94.12 501 GLU A O 1
ATOM 4097 N N . GLU A 1 502 ? 1.403 4.948 3.145 1 95.94 502 GLU A N 1
ATOM 4098 C CA . GLU A 1 502 ? 1.389 6.158 2.329 1 95.94 502 GLU A CA 1
ATOM 4099 C C . GLU A 1 502 ? 2.631 6.243 1.446 1 95.94 502 GLU A C 1
ATOM 4101 O O . GLU A 1 502 ? 2.532 6.537 0.253 1 95.94 502 GLU A O 1
ATOM 4106 N N . TYR A 1 503 ? 3.77 6.008 2.006 1 96.89 503 TYR A N 1
ATOM 4107 C CA . TYR A 1 503 ? 5.031 6.083 1.277 1 96.89 503 TYR A CA 1
ATOM 4108 C C . TYR A 1 503 ? 5.119 4.983 0.226 1 96.89 503 TYR A C 1
ATOM 4110 O O . TYR A 1 503 ? 5.627 5.207 -0.876 1 96.89 503 TYR A O 1
ATOM 4118 N N . SER A 1 504 ? 4.638 3.785 0.559 1 94.5 504 SER A N 1
ATOM 4119 C CA . SER A 1 504 ? 4.696 2.654 -0.362 1 94.5 504 SER A CA 1
ATOM 4120 C C . SER A 1 504 ? 3.869 2.919 -1.616 1 94.5 504 SER A C 1
ATOM 4122 O O . SER A 1 504 ? 4.324 2.66 -2.732 1 94.5 504 SER A O 1
ATOM 4124 N N . ILE A 1 505 ? 2.689 3.38 -1.433 1 95.16 505 ILE A N 1
ATOM 4125 C CA . ILE A 1 505 ? 1.807 3.664 -2.56 1 95.16 505 ILE A CA 1
ATOM 4126 C C . ILE A 1 505 ? 2.428 4.745 -3.442 1 95.16 505 ILE A C 1
ATOM 4128 O O . ILE A 1 505 ? 2.43 4.628 -4.67 1 95.16 505 ILE A O 1
ATOM 4132 N N . ALA A 1 506 ? 2.951 5.772 -2.743 1 95.51 506 ALA A N 1
ATOM 4133 C CA . ALA A 1 506 ? 3.603 6.849 -3.483 1 95.51 506 ALA A CA 1
ATOM 4134 C C . ALA A 1 506 ? 4.78 6.32 -4.298 1 95.51 506 ALA A C 1
ATOM 4136 O O . ALA A 1 506 ? 4.965 6.706 -5.455 1 95.51 506 ALA A O 1
ATOM 4137 N N . LYS A 1 507 ? 5.566 5.468 -3.715 1 94.11 507 LYS A N 1
ATOM 4138 C CA . LYS A 1 507 ? 6.713 4.879 -4.4 1 94.11 507 LYS A CA 1
ATOM 4139 C C . LYS A 1 507 ? 6.273 4.083 -5.625 1 94.11 507 LYS A C 1
ATOM 4141 O O . LYS A 1 507 ? 6.879 4.191 -6.693 1 94.11 507 LYS A O 1
ATOM 4146 N N . GLN A 1 508 ? 5.256 3.28 -5.434 1 91.67 508 GLN A N 1
ATOM 4147 C CA . GLN A 1 508 ? 4.781 2.406 -6.502 1 91.67 508 GLN A CA 1
ATOM 4148 C C . GLN A 1 508 ? 4.222 3.216 -7.668 1 91.67 508 GLN A C 1
ATOM 4150 O O . GLN A 1 508 ? 4.521 2.931 -8.829 1 91.67 508 GLN A O 1
ATOM 4155 N N . ILE A 1 509 ? 3.524 4.243 -7.384 1 92.45 509 ILE A N 1
ATOM 4156 C CA . ILE A 1 509 ? 2.768 4.939 -8.42 1 92.45 509 ILE A CA 1
ATOM 4157 C C . ILE A 1 509 ? 3.645 6.008 -9.068 1 92.45 509 ILE A C 1
ATOM 4159 O O . ILE A 1 509 ? 3.606 6.197 -10.286 1 92.45 509 ILE A O 1
ATOM 4163 N N . TRP A 1 510 ? 4.429 6.668 -8.234 1 93.88 510 TRP A N 1
ATOM 4164 C CA . TRP A 1 510 ? 5.173 7.804 -8.767 1 93.88 510 TRP A CA 1
ATOM 4165 C C . TRP A 1 510 ? 6.645 7.451 -8.956 1 93.88 510 TRP A C 1
ATOM 4167 O O . TRP A 1 510 ? 7.449 8.302 -9.345 1 93.88 510 TRP A O 1
ATOM 4177 N N . HIS A 1 511 ? 7.059 6.187 -8.612 1 91.22 511 HIS A N 1
ATOM 4178 C CA . HIS A 1 511 ? 8.389 5.639 -8.855 1 91.22 511 HIS A CA 1
ATOM 4179 C C . HIS A 1 511 ? 9.464 6.474 -8.166 1 91.22 511 HIS A C 1
ATOM 4181 O O . HIS A 1 511 ? 10.484 6.804 -8.775 1 91.22 511 HIS A O 1
ATOM 4187 N N . PHE A 1 512 ? 9.186 6.895 -6.983 1 94.31 512 PHE A N 1
ATOM 4188 C CA . PHE A 1 512 ? 10.158 7.633 -6.185 1 94.31 512 PHE A CA 1
ATOM 4189 C C . PHE A 1 512 ? 11.35 6.751 -5.832 1 94.31 512 PHE A C 1
ATOM 4191 O O . PHE A 1 512 ? 11.186 5.563 -5.547 1 94.31 512 PHE A O 1
ATOM 4198 N N . THR A 1 513 ? 12.542 7.342 -5.895 1 93.09 513 THR A N 1
ATOM 4199 C CA . THR A 1 513 ? 13.754 6.653 -5.466 1 93.09 513 THR A CA 1
ATOM 4200 C C . THR A 1 513 ? 13.878 6.674 -3.945 1 93.09 513 THR A C 1
ATOM 4202 O O . THR A 1 513 ? 13.112 7.359 -3.264 1 93.09 513 THR A O 1
ATOM 4205 N N . SER A 1 514 ? 14.803 5.95 -3.453 1 93.32 514 SER A N 1
ATOM 4206 C CA . SER A 1 514 ? 15.073 5.972 -2.019 1 93.32 514 SER A CA 1
ATOM 4207 C C . SER A 1 514 ? 15.461 7.37 -1.551 1 93.32 514 SER A C 1
ATOM 4209 O O . SER A 1 514 ? 15.088 7.789 -0.453 1 93.32 514 SER A O 1
ATOM 4211 N N . VAL A 1 515 ? 16.235 8.062 -2.384 1 95.99 515 VAL A N 1
ATOM 4212 C CA . VAL A 1 515 ? 16.653 9.421 -2.055 1 95.99 515 VAL A CA 1
ATOM 4213 C C . VAL A 1 515 ? 15.431 10.334 -1.98 1 95.99 515 VAL A C 1
ATOM 4215 O O . VAL A 1 515 ? 15.321 11.161 -1.072 1 95.99 515 VAL A O 1
ATOM 4218 N N . ASP A 1 516 ? 14.53 10.174 -2.942 1 97.27 516 ASP A N 1
ATOM 4219 C CA . ASP A 1 516 ? 13.295 10.951 -2.924 1 97.27 516 ASP A CA 1
ATOM 4220 C C . ASP A 1 516 ? 12.528 10.734 -1.621 1 97.27 516 ASP A C 1
ATOM 4222 O O . ASP A 1 516 ? 12.057 11.692 -1.005 1 97.27 516 ASP A O 1
ATOM 4226 N N . LEU A 1 517 ? 12.415 9.515 -1.228 1 97.34 517 LEU A N 1
ATOM 4227 C CA . LEU A 1 517 ? 11.678 9.172 -0.017 1 97.34 517 LEU A CA 1
ATOM 4228 C C . LEU A 1 517 ? 12.321 9.809 1.21 1 97.34 517 LEU A C 1
ATOM 4230 O O . LEU A 1 517 ? 11.623 10.319 2.089 1 97.34 517 LEU A O 1
ATOM 4234 N N . CYS A 1 518 ? 13.593 9.762 1.261 1 97.66 518 CYS A N 1
ATOM 4235 C CA . CYS A 1 518 ? 14.31 10.339 2.392 1 97.66 518 CYS A CA 1
ATOM 4236 C C . CYS A 1 518 ? 14.166 11.856 2.412 1 97.66 518 CYS A C 1
ATOM 4238 O O . CYS A 1 518 ? 14.094 12.463 3.482 1 97.66 518 CYS A O 1
ATOM 4240 N N . GLU A 1 519 ? 14.19 12.47 1.246 1 97.87 519 GLU A N 1
ATOM 4241 C CA . GLU A 1 519 ? 13.969 13.911 1.188 1 97.87 519 GLU A CA 1
ATOM 4242 C C . GLU A 1 519 ? 12.58 14.278 1.701 1 97.87 519 GLU A C 1
ATOM 4244 O O . GLU A 1 519 ? 12.422 15.255 2.437 1 97.87 519 GLU A O 1
ATOM 4249 N N . ILE A 1 520 ? 11.591 13.521 1.289 1 98.57 520 ILE A N 1
ATOM 4250 C CA . ILE A 1 520 ? 10.225 13.755 1.743 1 98.57 520 ILE A CA 1
ATOM 4251 C C . ILE A 1 520 ? 10.15 13.595 3.259 1 98.57 520 ILE A C 1
ATOM 4253 O O . ILE A 1 520 ? 9.497 14.387 3.942 1 98.57 520 ILE A O 1
ATOM 4257 N N . ALA A 1 521 ? 10.794 12.577 3.773 1 98.19 521 ALA A N 1
ATOM 4258 C CA . ALA A 1 521 ? 10.865 12.364 5.216 1 98.19 521 ALA A CA 1
ATOM 4259 C C . ALA A 1 521 ? 11.527 13.549 5.913 1 98.19 521 ALA A C 1
ATOM 4261 O O . ALA A 1 521 ? 11.055 14.007 6.956 1 98.19 521 ALA A O 1
ATOM 4262 N N . ARG A 1 522 ? 12.616 13.997 5.366 1 97.79 522 ARG A N 1
ATOM 4263 C CA . ARG A 1 522 ? 13.302 15.164 5.909 1 97.79 522 ARG A CA 1
ATOM 4264 C C . ARG A 1 522 ? 12.367 16.366 5.98 1 97.79 522 ARG A C 1
ATOM 4266 O O . ARG A 1 522 ? 12.36 17.097 6.973 1 97.79 522 ARG A O 1
ATOM 4273 N N . ASN A 1 523 ? 11.648 16.588 4.922 1 98.03 523 ASN A N 1
ATOM 4274 C CA . ASN A 1 523 ? 10.704 17.7 4.89 1 98.03 523 ASN A CA 1
ATOM 4275 C C . ASN A 1 523 ? 9.646 17.57 5.981 1 98.03 523 ASN A C 1
ATOM 4277 O O . ASN A 1 523 ? 9.2 18.573 6.542 1 98.03 523 ASN A O 1
ATOM 4281 N N . SER A 1 524 ? 9.21 16.343 6.261 1 98.43 524 SER A N 1
ATOM 4282 C CA . SER A 1 524 ? 8.222 16.132 7.315 1 98.43 524 SER A CA 1
ATOM 4283 C C . SER A 1 524 ? 8.759 16.572 8.673 1 98.43 524 SER A C 1
ATOM 4285 O O . SER A 1 524 ? 8.017 17.116 9.493 1 98.43 524 SER A O 1
ATOM 4287 N N . VAL A 1 525 ? 10.033 16.372 8.935 1 98 525 VAL A N 1
ATOM 4288 C CA . VAL A 1 525 ? 10.663 16.785 10.184 1 98 525 VAL A CA 1
ATOM 4289 C C . VAL A 1 525 ? 10.764 18.308 10.233 1 98 525 VAL A C 1
ATOM 4291 O O . VAL A 1 525 ? 10.451 18.925 11.254 1 98 525 VAL A O 1
ATOM 4294 N N . LEU A 1 526 ? 11.115 18.87 9.113 1 97.05 526 LEU A N 1
ATOM 4295 C CA . LEU A 1 526 ? 11.251 20.321 9.048 1 97.05 526 LEU A CA 1
ATOM 4296 C C . LEU A 1 526 ? 9.907 21.003 9.282 1 97.05 526 LEU A C 1
ATOM 4298 O O . LEU A 1 526 ? 9.848 22.076 9.888 1 97.05 526 LEU A O 1
ATOM 4302 N N . GLN A 1 527 ? 8.859 20.391 8.807 1 97.41 527 GLN A N 1
ATOM 4303 C CA . GLN A 1 527 ? 7.523 20.966 8.913 1 97.41 527 GLN A CA 1
ATOM 4304 C C . GLN A 1 527 ? 6.952 20.776 10.315 1 97.41 527 GLN A C 1
ATOM 4306 O O . GLN A 1 527 ? 5.999 21.457 10.701 1 97.41 527 GLN A O 1
ATOM 4311 N N . SER A 1 528 ? 7.521 19.87 11.077 1 97.37 528 SER A N 1
ATOM 4312 C CA . SER A 1 528 ? 6.93 19.47 12.35 1 97.37 528 SER A CA 1
ATOM 4313 C C . SER A 1 528 ? 7.172 20.523 13.426 1 97.37 528 SER A C 1
ATOM 4315 O O . SER A 1 528 ? 8.063 21.364 13.29 1 97.37 528 SER A O 1
ATOM 4317 N N . GLY A 1 529 ? 6.336 20.525 14.413 1 96.07 529 GLY A N 1
ATOM 4318 C CA . GLY A 1 529 ? 6.454 21.468 15.513 1 96.07 529 GLY A CA 1
ATOM 4319 C C . GLY A 1 529 ? 7.228 20.914 16.694 1 96.07 529 GLY A C 1
ATOM 4320 O O . GLY A 1 529 ? 7.099 21.41 17.815 1 96.07 529 GLY A O 1
ATOM 4321 N N . PHE A 1 530 ? 7.993 19.803 16.462 1 96.88 530 PHE A N 1
ATOM 4322 C CA . PHE A 1 530 ? 8.879 19.32 17.514 1 96.88 530 PHE A CA 1
ATOM 4323 C C . PHE A 1 530 ? 9.919 20.374 17.874 1 96.88 530 PHE A C 1
ATOM 4325 O O . PHE A 1 530 ? 10.307 21.184 17.029 1 96.88 530 PHE A O 1
ATOM 4332 N N . PRO A 1 531 ? 10.403 20.401 19.057 1 95.45 531 PRO A N 1
ATOM 4333 C CA . PRO A 1 531 ? 11.398 21.391 19.475 1 95.45 531 PRO A CA 1
ATOM 4334 C C . PRO A 1 531 ? 12.682 21.322 18.651 1 95.45 531 PRO A C 1
ATOM 4336 O O . PRO A 1 531 ? 13.086 20.238 18.22 1 95.45 531 PRO A O 1
ATOM 4339 N N . ASP A 1 532 ? 13.286 22.403 18.504 1 94.09 532 ASP A N 1
ATOM 4340 C CA . ASP A 1 532 ? 14.481 22.515 17.673 1 94.09 532 ASP A CA 1
ATOM 4341 C C . ASP A 1 532 ? 15.594 21.603 18.186 1 94.09 532 ASP A C 1
ATOM 4343 O O . ASP A 1 532 ? 16.373 21.063 17.398 1 94.09 532 ASP A O 1
ATOM 4347 N N . GLU A 1 533 ? 15.647 21.467 19.454 1 94.66 533 GLU A N 1
ATOM 4348 C CA . GLU A 1 533 ? 16.683 20.609 20.021 1 94.66 533 GLU A CA 1
ATOM 4349 C C . GLU A 1 533 ? 16.503 19.159 19.58 1 94.66 533 GLU A C 1
ATOM 4351 O O . GLU A 1 533 ? 17.481 18.468 19.288 1 94.66 533 GLU A O 1
ATOM 4356 N N . ILE A 1 534 ? 15.234 18.783 19.573 1 96.31 534 ILE A N 1
ATOM 4357 C CA . ILE A 1 534 ? 14.925 17.419 19.16 1 96.31 534 ILE A CA 1
ATOM 4358 C C . ILE A 1 534 ? 15.205 17.255 17.668 1 96.31 534 ILE A C 1
ATOM 4360 O O . ILE A 1 534 ? 15.83 16.277 17.251 1 96.31 534 ILE A O 1
ATOM 4364 N N . LYS A 1 535 ? 14.786 18.208 16.885 1 96.75 535 LYS A N 1
ATOM 4365 C CA . LYS A 1 535 ? 15.049 18.157 15.45 1 96.75 535 LYS A CA 1
ATOM 4366 C C . LYS A 1 535 ? 16.548 18.153 15.166 1 96.75 535 LYS A C 1
ATOM 4368 O O . LYS A 1 535 ? 17.015 17.438 14.277 1 96.75 535 LYS A O 1
ATOM 4373 N N . ALA A 1 536 ? 17.268 18.968 15.928 1 96.51 536 ALA A N 1
ATOM 4374 C CA . ALA A 1 536 ? 18.72 19.011 15.776 1 96.51 536 ALA A CA 1
ATOM 4375 C C . ALA A 1 536 ? 19.339 17.64 16.028 1 96.51 536 ALA A C 1
ATOM 4377 O O . ALA A 1 536 ? 20.253 17.223 15.313 1 96.51 536 ALA A O 1
ATOM 4378 N N . SER A 1 537 ? 18.826 17.019 17.016 1 95.49 537 SER A N 1
ATOM 4379 C CA . SER A 1 537 ? 19.317 15.679 17.32 1 95.49 537 SER A CA 1
ATOM 4380 C C . SER A 1 537 ? 18.997 14.704 16.192 1 95.49 537 SER A C 1
ATOM 4382 O O . SER A 1 537 ? 19.805 13.83 15.872 1 95.49 537 SER A O 1
ATOM 4384 N N . TRP A 1 538 ? 17.817 14.817 15.608 1 96.1 538 TRP A N 1
ATOM 4385 C CA . TRP A 1 538 ? 17.395 13.946 14.517 1 96.1 538 TRP A CA 1
ATOM 4386 C C . TRP A 1 538 ? 18.254 14.17 13.277 1 96.1 538 TRP A C 1
ATOM 4388 O O . TRP A 1 538 ? 18.601 13.218 12.574 1 96.1 538 TRP A O 1
ATOM 4398 N N . PHE A 1 539 ? 18.64 15.454 13.066 1 95.87 539 PHE A N 1
ATOM 4399 C CA . PHE A 1 539 ? 19.376 15.829 11.865 1 95.87 539 PHE A CA 1
ATOM 4400 C C . PHE A 1 539 ? 20.879 15.744 12.103 1 95.87 539 PHE A C 1
ATOM 4402 O O . PHE A 1 539 ? 21.668 15.808 11.157 1 95.87 539 PHE A O 1
ATOM 4409 N N . GLY A 1 540 ? 21.332 15.63 13.402 1 93.29 540 GLY A N 1
ATOM 4410 C CA . GLY A 1 540 ? 22.739 15.512 13.753 1 93.29 540 GLY A CA 1
ATOM 4411 C C . GLY A 1 540 ? 23.464 16.844 13.769 1 93.29 540 GLY A C 1
ATOM 4412 O O . GLY A 1 540 ? 24.696 16.886 13.796 1 93.29 540 GLY A O 1
ATOM 4413 N N . THR A 1 541 ? 22.666 17.953 13.608 1 94.12 541 THR A N 1
ATOM 4414 C CA . THR A 1 541 ? 23.25 19.289 13.609 1 94.12 541 THR A CA 1
ATOM 4415 C C . THR A 1 541 ? 22.248 20.318 14.124 1 94.12 541 THR A C 1
ATOM 4417 O O . THR A 1 541 ? 21.047 20.203 13.87 1 94.12 541 THR A O 1
ATOM 4420 N N . THR A 1 542 ? 22.719 21.349 14.743 1 92.25 542 THR A N 1
ATOM 4421 C CA . THR A 1 542 ? 21.866 22.413 15.261 1 92.25 542 THR A CA 1
ATOM 4422 C C . THR A 1 542 ? 21.388 23.321 14.132 1 92.25 542 THR A C 1
ATOM 4424 O O . THR A 1 542 ? 20.357 23.986 14.258 1 92.25 542 THR A O 1
ATOM 4427 N N . ASP A 1 543 ? 22.191 23.39 13.101 1 92.01 543 ASP A N 1
ATOM 4428 C CA . ASP A 1 543 ? 21.799 24.179 11.938 1 92.01 543 ASP A CA 1
ATOM 4429 C C . ASP A 1 543 ? 21.152 23.3 10.871 1 92.01 543 ASP A C 1
ATOM 4431 O O . ASP A 1 543 ? 21.578 23.302 9.714 1 92.01 543 ASP A O 1
ATOM 4435 N N . PHE A 1 544 ? 20.128 22.651 11.307 1 89.64 544 PHE A N 1
ATOM 4436 C CA . PHE A 1 544 ? 19.546 21.617 10.46 1 89.64 544 PHE A CA 1
ATOM 4437 C C . PHE A 1 544 ? 18.791 22.236 9.29 1 89.64 544 PHE A C 1
ATOM 4439 O O . PHE A 1 544 ? 18.484 21.553 8.311 1 89.64 544 PHE A O 1
ATOM 4446 N N . VAL A 1 545 ? 18.529 23.453 9.244 1 84.7 545 VAL A N 1
ATOM 4447 C CA . VAL A 1 545 ? 17.85 24.1 8.126 1 84.7 545 VAL A CA 1
ATOM 4448 C C . VAL A 1 545 ? 18.833 24.313 6.977 1 84.7 545 VAL A C 1
ATOM 4450 O O . VAL A 1 545 ? 18.494 24.088 5.813 1 84.7 545 VAL A O 1
ATOM 4453 N N . ASP A 1 546 ? 20.113 24.584 7.371 1 85.03 546 ASP A N 1
ATOM 4454 C CA . ASP A 1 546 ? 21.083 24.993 6.36 1 85.03 546 ASP A CA 1
ATOM 4455 C C . ASP A 1 546 ? 22.127 23.904 6.129 1 85.03 546 ASP A C 1
ATOM 4457 O O . ASP A 1 546 ? 22.795 23.886 5.093 1 85.03 546 ASP A O 1
ATOM 4461 N N . GLU A 1 547 ? 22.189 23.068 7.146 1 90.16 547 GLU A N 1
ATOM 4462 C CA . GLU A 1 547 ? 23.197 22.017 7.04 1 90.16 547 GLU A CA 1
ATOM 4463 C C . GLU A 1 547 ? 22.548 20.64 6.932 1 90.16 547 GLU A C 1
ATOM 4465 O O . GLU A 1 547 ? 21.513 20.385 7.551 1 90.16 547 GLU A O 1
ATOM 4470 N N . ASN A 1 548 ? 23.182 19.84 6.117 1 92.98 548 ASN A N 1
ATOM 4471 C CA . ASN A 1 548 ? 22.724 18.464 5.951 1 92.98 548 ASN A CA 1
ATOM 4472 C C . ASN A 1 548 ? 23.787 17.463 6.394 1 92.98 548 ASN A C 1
ATOM 4474 O O . ASN A 1 548 ? 24.969 17.629 6.087 1 92.98 548 ASN A O 1
ATOM 4478 N N . LYS A 1 549 ? 23.383 16.558 7.242 1 94.59 549 LYS A N 1
ATOM 4479 C CA . LYS A 1 549 ? 24.234 15.43 7.611 1 94.59 549 LYS A CA 1
ATOM 4480 C C . LYS A 1 549 ? 23.682 14.121 7.056 1 94.59 549 LYS A C 1
ATOM 4482 O O . LYS A 1 549 ? 22.833 13.483 7.682 1 94.59 549 LYS A O 1
ATOM 4487 N N . PRO A 1 550 ? 24.215 13.655 6.018 1 92.98 550 PRO A N 1
ATOM 4488 C CA . PRO A 1 550 ? 23.701 12.455 5.354 1 92.98 550 PRO A CA 1
ATOM 4489 C C . PRO A 1 550 ? 23.574 11.264 6.301 1 92.98 550 PRO A C 1
ATOM 4491 O O . PRO A 1 550 ? 22.6 10.511 6.224 1 92.98 550 PRO A O 1
ATOM 4494 N N . PRO A 1 551 ? 24.445 11.057 7.28 1 91.66 551 PRO A N 1
ATOM 4495 C CA . PRO A 1 551 ? 24.304 9.917 8.189 1 91.66 551 PRO A CA 1
ATOM 4496 C C . PRO A 1 551 ? 23.028 9.985 9.025 1 91.66 551 PRO A C 1
ATOM 4498 O O . PRO A 1 551 ? 22.628 8.986 9.63 1 91.66 551 PRO A O 1
ATOM 4501 N N . SER A 1 552 ? 22.438 11.15 9.026 1 93.94 552 SER A N 1
ATOM 4502 C CA . SER A 1 552 ? 21.208 11.293 9.797 1 93.94 552 SER A CA 1
ATOM 4503 C C . SER A 1 552 ? 19.984 11.303 8.888 1 93.94 552 SER A C 1
ATOM 4505 O O . SER A 1 552 ? 18.932 10.771 9.248 1 93.94 552 SER A O 1
ATOM 4507 N N . THR A 1 553 ? 20.113 11.892 7.7 1 94.74 553 THR A N 1
ATOM 4508 C CA . THR A 1 553 ? 18.95 12.1 6.844 1 94.74 553 THR A CA 1
ATOM 4509 C C . THR A 1 553 ? 18.977 11.145 5.654 1 94.74 553 THR A C 1
ATOM 4511 O O . THR A 1 553 ? 17.966 10.967 4.971 1 94.74 553 THR A O 1
ATOM 4514 N N . ASN A 1 554 ? 20.105 10.545 5.35 1 95.17 554 ASN A N 1
ATOM 4515 C CA . ASN A 1 554 ? 20.363 9.714 4.18 1 95.17 554 ASN A CA 1
ATOM 4516 C C . ASN A 1 554 ? 20.011 10.442 2.886 1 95.17 554 ASN A C 1
ATOM 4518 O O . ASN A 1 554 ? 19.715 9.807 1.872 1 95.17 554 ASN A O 1
ATOM 4522 N N . VAL A 1 555 ? 19.924 11.781 2.896 1 96.51 555 VAL A N 1
ATOM 4523 C CA . VAL A 1 555 ? 19.825 12.611 1.699 1 96.51 555 VAL A CA 1
ATOM 4524 C C . VAL A 1 555 ? 21.217 13.078 1.277 1 96.51 555 VAL A C 1
ATOM 4526 O O . VAL A 1 555 ? 21.923 13.725 2.054 1 96.51 555 VAL A O 1
ATOM 4529 N N . PRO A 1 556 ? 21.552 12.749 0.106 1 95.58 556 PRO A N 1
ATOM 4530 C CA . PRO A 1 556 ? 22.881 13.163 -0.349 1 95.58 556 PRO A CA 1
ATOM 4531 C C . PRO A 1 556 ? 23.062 14.68 -0.339 1 95.58 556 PRO A C 1
ATOM 4533 O O . PRO A 1 556 ? 22.123 15.419 -0.646 1 95.58 556 PRO A O 1
ATOM 4536 N N . ASN A 1 557 ? 24.225 15.124 -0.06 1 94.02 557 ASN A N 1
ATOM 4537 C CA . ASN A 1 557 ? 24.524 16.552 -0.046 1 94.02 557 ASN A CA 1
ATOM 4538 C C . ASN A 1 557 ? 24.275 17.189 -1.411 1 94.02 557 ASN A C 1
ATOM 4540 O O . ASN A 1 557 ? 23.876 18.352 -1.494 1 94.02 557 ASN A O 1
ATOM 4544 N N . LEU A 1 558 ? 24.547 16.406 -2.4 1 93.24 558 LEU A N 1
ATOM 4545 C CA . LEU A 1 558 ? 24.324 16.898 -3.755 1 93.24 558 LEU A CA 1
ATOM 4546 C C . LEU A 1 558 ? 22.88 17.352 -3.937 1 93.24 558 LEU A C 1
ATOM 4548 O O . LEU A 1 558 ? 22.623 18.38 -4.568 1 93.24 558 LEU A O 1
ATOM 4552 N N . ARG A 1 559 ? 21.929 16.594 -3.44 1 95.52 559 ARG A N 1
ATOM 4553 C CA . ARG A 1 559 ? 20.508 16.913 -3.528 1 95.52 559 ARG A CA 1
ATOM 4554 C C . ARG A 1 559 ? 20.191 18.208 -2.787 1 95.52 559 ARG A C 1
ATOM 4556 O O . ARG A 1 559 ? 19.488 19.074 -3.312 1 95.52 559 ARG A O 1
ATOM 4563 N N . ILE A 1 560 ? 20.718 18.369 -1.639 1 95.15 560 ILE A N 1
ATOM 4564 C CA . ILE A 1 560 ? 20.476 19.555 -0.825 1 95.15 560 ILE A CA 1
ATOM 4565 C C . ILE A 1 560 ? 21.127 20.772 -1.478 1 95.15 560 ILE A C 1
ATOM 4567 O O . ILE A 1 560 ? 20.545 21.859 -1.5 1 95.15 560 ILE A O 1
ATOM 4571 N N . ALA A 1 561 ? 22.323 20.57 -1.972 1 92.22 561 ALA A N 1
ATOM 4572 C CA . ALA A 1 561 ? 23.009 21.654 -2.67 1 92.22 561 ALA A CA 1
ATOM 4573 C C . ALA A 1 561 ? 22.214 22.113 -3.888 1 92.22 561 ALA A C 1
ATOM 4575 O O . ALA A 1 561 ? 22.107 23.313 -4.152 1 92.22 561 ALA A O 1
ATOM 4576 N N . TYR A 1 562 ? 21.779 21.13 -4.578 1 92.91 562 TYR A N 1
ATOM 4577 C CA . TYR A 1 562 ? 20.956 21.452 -5.739 1 92.91 562 TYR A CA 1
ATOM 4578 C C . TYR A 1 562 ? 19.741 22.277 -5.334 1 92.91 562 TYR A C 1
ATOM 4580 O O . TYR A 1 562 ? 19.451 23.308 -5.946 1 92.91 562 TYR A O 1
ATOM 4588 N N . ARG A 1 563 ? 18.97 21.831 -4.316 1 95.93 563 ARG A N 1
ATOM 4589 C CA . ARG A 1 563 ? 17.774 22.527 -3.853 1 95.93 563 ARG A CA 1
ATOM 4590 C C . ARG A 1 563 ? 18.106 23.946 -3.403 1 95.93 563 ARG A C 1
ATOM 4592 O O . ARG A 1 563 ? 17.384 24.891 -3.729 1 95.93 563 ARG A O 1
ATOM 4599 N N . ARG A 1 564 ? 19.148 24.122 -2.716 1 93.68 564 ARG A N 1
ATOM 4600 C CA . ARG A 1 564 ? 19.563 25.426 -2.211 1 93.68 564 ARG A CA 1
ATOM 4601 C C . ARG A 1 564 ? 19.95 26.359 -3.353 1 93.68 564 ARG A C 1
ATOM 4603 O O . ARG A 1 564 ? 19.609 27.543 -3.338 1 93.68 564 ARG A O 1
ATOM 4610 N N . ARG A 1 565 ? 20.648 25.81 -4.277 1 90.55 565 ARG A N 1
ATOM 4611 C CA . ARG A 1 565 ? 21.091 26.617 -5.409 1 90.55 565 ARG A CA 1
ATOM 4612 C C . ARG A 1 565 ? 19.902 27.132 -6.213 1 90.55 565 ARG A C 1
ATOM 4614 O O . ARG A 1 565 ? 19.848 28.312 -6.565 1 90.55 565 ARG A O 1
ATOM 4621 N N . THR A 1 566 ? 19.033 26.22 -6.521 1 93.55 566 THR A N 1
ATOM 4622 C CA . THR A 1 566 ? 17.866 26.619 -7.299 1 93.55 566 THR A CA 1
ATOM 4623 C C . THR A 1 566 ? 17.04 27.655 -6.542 1 93.55 566 THR A C 1
ATOM 4625 O O . THR A 1 566 ? 16.522 28.6 -7.14 1 93.55 566 THR A O 1
ATOM 4628 N N . TYR A 1 567 ? 16.964 27.509 -5.286 1 94.54 567 TYR A N 1
ATOM 4629 C CA . TYR A 1 567 ? 16.226 28.463 -4.466 1 94.54 567 TYR A CA 1
ATOM 4630 C C . TYR A 1 567 ? 16.916 29.822 -4.456 1 94.54 567 TYR A C 1
ATOM 4632 O O . TYR A 1 567 ? 16.265 30.857 -4.611 1 94.54 567 TYR A O 1
ATOM 4640 N N . LYS A 1 568 ? 18.197 29.818 -4.266 1 92.55 568 LYS A N 1
ATOM 4641 C CA . LYS A 1 568 ? 18.967 31.059 -4.251 1 92.55 568 LYS A CA 1
ATOM 4642 C C . LYS A 1 568 ? 18.866 31.784 -5.59 1 92.55 568 LYS A C 1
ATOM 4644 O O . LYS A 1 568 ? 18.805 33.014 -5.632 1 92.55 568 LYS A O 1
ATOM 4649 N N . GLU A 1 569 ? 18.904 31.002 -6.614 1 90.16 569 GLU A N 1
ATOM 4650 C CA . GLU A 1 569 ? 18.77 31.585 -7.946 1 90.16 569 GLU A CA 1
ATOM 4651 C C . GLU A 1 569 ? 17.425 32.287 -8.108 1 90.16 569 GLU A C 1
ATOM 4653 O O . GLU A 1 569 ? 17.358 33.398 -8.637 1 90.16 569 GLU A O 1
ATOM 4658 N N . GLU A 1 570 ? 16.396 31.67 -7.672 1 93.4 570 GLU A N 1
ATOM 4659 C CA . GLU A 1 570 ? 15.068 32.268 -7.771 1 93.4 570 GLU A CA 1
ATOM 4660 C C . GLU A 1 570 ? 14.964 33.527 -6.915 1 93.4 570 GLU A C 1
ATOM 4662 O O . GLU A 1 570 ? 14.361 34.519 -7.331 1 93.4 570 GLU A O 1
ATOM 4667 N N . MET A 1 571 ? 15.6 33.511 -5.757 1 93.7 571 MET A N 1
ATOM 4668 C CA . MET A 1 571 ? 15.566 34.668 -4.868 1 93.7 571 MET A CA 1
ATOM 4669 C C . MET A 1 571 ? 16.389 35.818 -5.439 1 93.7 571 MET A C 1
ATOM 4671 O O . MET A 1 571 ? 16.017 36.984 -5.296 1 93.7 571 MET A O 1
ATOM 4675 N N . SER A 1 572 ? 17.444 35.453 -6.068 1 89.51 572 SER A N 1
ATOM 4676 C CA . SER A 1 572 ? 18.29 36.47 -6.684 1 89.51 572 SER A CA 1
ATOM 4677 C C . SER A 1 572 ? 17.58 37.149 -7.85 1 89.51 572 SER A C 1
ATOM 4679 O O . SER A 1 572 ? 17.787 38.337 -8.102 1 89.51 572 SER A O 1
ATOM 4681 N N . LEU A 1 573 ? 16.83 36.383 -8.578 1 87 573 LEU A N 1
ATOM 4682 C CA . LEU A 1 573 ? 16.05 36.948 -9.673 1 87 573 LEU A CA 1
ATOM 4683 C C . LEU A 1 573 ? 15.075 38.003 -9.158 1 87 573 LEU A C 1
ATOM 4685 O O . LEU A 1 573 ? 14.822 39.003 -9.833 1 87 573 LEU A O 1
ATOM 4689 N N . LEU A 1 574 ? 14.579 37.812 -7.995 1 90.4 574 LEU A N 1
ATOM 4690 C CA . LEU A 1 574 ? 13.624 38.748 -7.413 1 90.4 574 LEU A CA 1
ATOM 4691 C C . LEU A 1 574 ? 14.321 40.027 -6.961 1 90.4 574 LEU A C 1
ATOM 4693 O O . LEU A 1 574 ? 13.722 41.104 -6.975 1 90.4 574 LEU A O 1
ATOM 4697 N N . GLU A 1 575 ? 15.582 39.961 -6.475 1 82.77 575 GLU A N 1
ATOM 4698 C CA . GLU A 1 575 ? 16.315 41.118 -5.97 1 82.77 575 GLU A CA 1
ATOM 4699 C C . GLU A 1 575 ? 16.909 41.936 -7.113 1 82.77 575 GLU A C 1
ATOM 4701 O O . GLU A 1 575 ? 17.379 43.056 -6.902 1 82.77 575 GLU A O 1
ATOM 4706 N N . GLY A 1 576 ? 16.538 41.784 -8.425 1 65.04 576 GLY A N 1
ATOM 4707 C CA . GLY A 1 576 ? 16.98 42.575 -9.563 1 65.04 576 GLY A CA 1
ATOM 4708 C C . GLY A 1 576 ? 18.418 42.301 -9.958 1 65.04 576 GLY A C 1
ATOM 4709 O O . GLY A 1 576 ? 18.969 42.98 -10.827 1 65.04 576 GLY A O 1
ATOM 4710 N N . CYS A 1 577 ? 19.232 41.759 -9.205 1 46.34 577 CYS A N 1
ATOM 4711 C CA . CYS A 1 577 ? 20.662 41.625 -9.462 1 46.34 577 CYS A CA 1
ATOM 4712 C C . CYS A 1 577 ? 20.92 40.676 -10.626 1 46.34 577 CYS A C 1
ATOM 4714 O O . CYS A 1 577 ? 22.037 40.608 -11.141 1 46.34 577 CYS A O 1
ATOM 4716 N N . ALA A 1 578 ? 20.251 39.536 -10.765 1 45.87 578 ALA A N 1
ATOM 4717 C CA . ALA A 1 578 ? 20.805 38.512 -11.648 1 45.87 578 ALA A CA 1
ATOM 4718 C C . ALA A 1 578 ? 20.249 38.648 -13.062 1 45.87 578 ALA A C 1
ATOM 4720 O O . ALA A 1 578 ? 19.053 38.885 -13.246 1 45.87 578 ALA A O 1
ATOM 4721 N N . ASP A 1 579 ? 20.958 39.095 -14.078 1 37.91 579 ASP A N 1
ATOM 4722 C CA . ASP A 1 579 ? 20.719 39.004 -15.515 1 37.91 579 ASP A CA 1
ATOM 4723 C C . ASP A 1 579 ? 20.12 37.65 -15.888 1 37.91 579 ASP A C 1
ATOM 4725 O O . ASP A 1 579 ? 20.683 36.604 -15.559 1 37.91 579 ASP A O 1
ATOM 4729 N N . ALA A 1 580 ? 18.865 37.514 -16.029 1 40.65 580 ALA A N 1
ATOM 4730 C CA . ALA A 1 580 ? 18.082 36.321 -16.34 1 40.65 580 ALA A CA 1
ATOM 4731 C C . ALA A 1 580 ? 18.851 35.388 -17.271 1 40.65 580 ALA A C 1
ATOM 4733 O O . ALA A 1 580 ? 18.494 34.217 -17.42 1 40.65 580 ALA A O 1
ATOM 4734 N N . ALA A 1 581 ? 19.397 35.995 -18.325 1 36.6 581 ALA A N 1
ATOM 4735 C CA . ALA A 1 581 ? 19.949 35.28 -19.473 1 36.6 581 ALA A CA 1
ATOM 4736 C C . ALA A 1 581 ? 21.047 34.313 -19.041 1 36.6 581 ALA A C 1
ATOM 4738 O O . ALA A 1 581 ? 21.405 33.397 -19.786 1 36.6 581 ALA A O 1
ATOM 4739 N N . GLY A 1 582 ? 21.775 34.608 -18.091 1 35.27 582 GLY A N 1
ATOM 4740 C CA . GLY A 1 582 ? 22.964 33.846 -17.744 1 35.27 582 GLY A CA 1
ATOM 4741 C C . GLY A 1 582 ? 22.651 32.512 -17.094 1 35.27 582 GLY A C 1
ATOM 4742 O O . GLY A 1 582 ? 23.536 31.67 -16.936 1 35.27 582 GLY A O 1
ATOM 4743 N N . ASP A 1 583 ? 21.475 32.415 -16.374 1 37.45 583 ASP A N 1
ATOM 4744 C CA . ASP A 1 583 ? 21.238 31.34 -15.415 1 37.45 583 ASP A CA 1
ATOM 4745 C C . ASP A 1 583 ? 20.746 30.076 -16.116 1 37.45 583 ASP A C 1
ATOM 4747 O O . ASP A 1 583 ? 21.076 28.962 -15.704 1 37.45 583 ASP A O 1
ATOM 4751 N N . VAL A 1 584 ? 19.846 30.319 -16.967 1 38.92 584 VAL A N 1
ATOM 4752 C CA . VAL A 1 584 ? 19.435 29.094 -17.646 1 38.92 584 VAL A CA 1
ATOM 4753 C C . VAL A 1 584 ? 20.643 28.444 -18.316 1 38.92 584 VAL A C 1
ATOM 4755 O O . VAL A 1 584 ? 20.775 27.217 -18.317 1 38.92 584 VAL A O 1
ATOM 4758 N N . GLY A 1 585 ? 21.464 29.323 -18.855 1 36.36 585 GLY A N 1
ATOM 4759 C CA . GLY A 1 585 ? 22.646 28.871 -19.573 1 36.36 585 GLY A CA 1
ATOM 4760 C C . GLY A 1 585 ? 23.661 28.185 -18.678 1 36.36 585 GLY A C 1
ATOM 4761 O O . GLY A 1 585 ? 24.257 27.178 -19.065 1 36.36 585 GLY A O 1
ATOM 4762 N N . ALA A 1 586 ? 23.84 28.821 -17.541 1 39.23 586 ALA A N 1
ATOM 4763 C CA . ALA A 1 586 ? 24.843 28.224 -16.662 1 39.23 586 ALA A CA 1
ATOM 4764 C C . ALA A 1 586 ? 24.389 26.856 -16.162 1 39.23 586 ALA A C 1
ATOM 4766 O O . ALA A 1 586 ? 25.178 25.909 -16.124 1 39.23 586 ALA A O 1
ATOM 4767 N N . MET A 1 587 ? 23.198 26.77 -15.694 1 39.28 587 MET A N 1
ATOM 4768 C CA . MET A 1 587 ? 22.707 25.478 -15.225 1 39.28 587 MET A CA 1
ATOM 4769 C C . MET A 1 587 ? 22.634 24.475 -16.372 1 39.28 587 MET A C 1
ATOM 4771 O O . MET A 1 587 ? 23.017 23.315 -16.213 1 39.28 587 MET A O 1
ATOM 4775 N N . CYS A 1 588 ? 22.022 25.024 -17.521 1 41.58 588 CYS A N 1
ATOM 4776 C CA . CYS A 1 588 ? 22.073 24.144 -18.683 1 41.58 588 CYS A CA 1
ATOM 4777 C C . CYS A 1 588 ? 23.514 23.816 -19.056 1 41.58 588 CYS A C 1
ATOM 4779 O O . CYS A 1 588 ? 23.812 22.694 -19.469 1 41.58 588 CYS A O 1
ATOM 4781 N N . ASN A 1 589 ? 24.335 24.812 -18.984 1 40.17 589 ASN A N 1
ATOM 4782 C CA . ASN A 1 589 ? 25.746 24.563 -19.256 1 40.17 589 ASN A CA 1
ATOM 4783 C C . ASN A 1 589 ? 26.344 23.576 -18.257 1 40.17 589 ASN A C 1
ATOM 4785 O O . ASN A 1 589 ? 27.163 22.732 -18.626 1 40.17 589 ASN A O 1
ATOM 4789 N N . LEU A 1 590 ? 26.072 23.831 -17.019 1 41.98 590 LEU A N 1
ATOM 4790 C CA . LEU A 1 590 ? 26.537 22.875 -16.019 1 41.98 590 LEU A CA 1
ATOM 4791 C C . LEU A 1 590 ? 25.929 21.498 -16.26 1 41.98 590 LEU A C 1
ATOM 4793 O O . LEU A 1 590 ? 26.591 20.478 -16.055 1 41.98 590 LEU A O 1
ATOM 4797 N N . LEU A 1 591 ? 24.704 21.521 -16.516 1 41.39 591 LEU A N 1
ATOM 4798 C CA . LEU A 1 591 ? 23.994 20.27 -16.757 1 41.39 591 LEU A CA 1
ATOM 4799 C C . LEU A 1 591 ? 24.562 19.548 -17.974 1 41.39 591 LEU A C 1
ATOM 4801 O O . LEU A 1 591 ? 24.462 18.324 -18.078 1 41.39 591 LEU A O 1
ATOM 4805 N N . LEU A 1 592 ? 25.003 20.379 -18.968 1 39.03 592 LEU A N 1
ATOM 4806 C CA . LEU A 1 592 ? 25.57 19.826 -20.194 1 39.03 592 LEU A CA 1
ATOM 4807 C C . LEU A 1 592 ? 27.054 19.524 -20.018 1 39.03 592 LEU A C 1
ATOM 4809 O O . LEU A 1 592 ? 27.693 18.985 -20.925 1 39.03 592 LEU A O 1
ATOM 4813 N N . LEU A 1 593 ? 27.658 20.12 -19.018 1 38.4 593 LEU A N 1
ATOM 4814 C CA . LEU A 1 593 ? 29.062 19.779 -18.814 1 38.4 593 LEU A CA 1
ATOM 4815 C C . LEU A 1 593 ? 29.205 18.354 -18.291 1 38.4 593 LEU A C 1
ATOM 4817 O O . LEU A 1 593 ? 28.281 17.819 -17.674 1 38.4 593 LEU A O 1
ATOM 4821 N N . SER A 1 594 ? 30.327 17.659 -18.697 1 35.47 594 SER A N 1
ATOM 4822 C CA . SER A 1 594 ? 30.701 16.325 -18.239 1 35.47 594 SER A CA 1
ATOM 4823 C C . SER A 1 594 ? 30.783 16.265 -16.718 1 35.47 594 SER A C 1
ATOM 4825 O O . SER A 1 594 ? 31.052 17.276 -16.065 1 35.47 594 SER A O 1
ATOM 4827 N N . PRO A 1 595 ? 30.5 15.26 -15.966 1 34.42 595 PRO A N 1
ATOM 4828 C CA . PRO A 1 595 ? 30.462 15.09 -14.511 1 34.42 595 PRO A CA 1
ATOM 4829 C C . PRO A 1 595 ? 31.716 15.625 -13.822 1 34.42 595 PRO A C 1
ATOM 4831 O O . PRO A 1 595 ? 31.634 16.167 -12.717 1 34.42 595 PRO A O 1
ATOM 4834 N N . SER A 1 596 ? 32.911 15.497 -14.283 1 32.14 596 SER A N 1
ATOM 4835 C CA . SER A 1 596 ? 34.177 15.835 -13.641 1 32.14 596 SER A CA 1
ATOM 4836 C C . SER A 1 596 ? 34.362 17.345 -13.543 1 32.14 596 SER A C 1
ATOM 4838 O O . SER A 1 596 ? 34.81 17.856 -12.514 1 32.14 596 SER A O 1
ATOM 4840 N N . LYS A 1 597 ? 34.321 18.115 -14.58 1 36.14 597 LYS A N 1
ATOM 4841 C CA . LYS A 1 597 ? 34.675 19.53 -14.63 1 36.14 597 LYS A CA 1
ATOM 4842 C C . LYS A 1 597 ? 33.629 20.384 -13.919 1 36.14 597 LYS A C 1
ATOM 4844 O O . LYS A 1 597 ? 33.849 21.573 -13.68 1 36.14 597 LYS A O 1
ATOM 4849 N N . ARG A 1 598 ? 32.409 19.888 -13.675 1 38.36 598 ARG A N 1
ATOM 4850 C CA . ARG A 1 598 ? 31.28 20.541 -13.019 1 38.36 598 ARG A CA 1
ATOM 4851 C C . ARG A 1 598 ? 31.543 20.723 -11.528 1 38.36 598 ARG A C 1
ATOM 4853 O O . ARG A 1 598 ? 31.117 21.716 -10.934 1 38.36 598 ARG A O 1
ATOM 4860 N N . LEU A 1 599 ? 32.175 19.76 -10.763 1 32.78 599 LEU A N 1
ATOM 4861 C CA . LEU A 1 599 ? 32.563 19.849 -9.36 1 32.78 599 LEU A CA 1
ATOM 4862 C C . LEU A 1 599 ? 33.572 20.973 -9.146 1 32.78 599 LEU A C 1
ATOM 4864 O O . LEU A 1 599 ? 33.603 21.59 -8.078 1 32.78 599 LEU A O 1
ATOM 4868 N N . GLU A 1 600 ? 34.442 21.196 -10.01 1 34.08 600 GLU A N 1
ATOM 4869 C CA . GLU A 1 600 ? 35.528 22.144 -9.78 1 34.08 600 GLU A CA 1
ATOM 4870 C C . GLU A 1 600 ? 35.029 23.584 -9.852 1 34.08 600 GLU A C 1
ATOM 4872 O O . GLU A 1 600 ? 35.486 24.443 -9.095 1 34.08 600 GLU A O 1
ATOM 4877 N N . GLU A 1 601 ? 34.307 23.994 -10.881 1 35.78 601 GLU A N 1
ATOM 4878 C CA . GLU A 1 601 ? 34.046 25.418 -11.068 1 35.78 601 GLU A CA 1
ATOM 4879 C C . GLU A 1 601 ? 32.89 25.888 -10.19 1 35.78 601 GLU A C 1
ATOM 4881 O O . GLU A 1 601 ? 32.55 27.073 -10.183 1 35.78 601 GLU A O 1
ATOM 4886 N N . SER A 1 602 ? 32.005 25.005 -9.63 1 33 602 SER A N 1
ATOM 4887 C CA . SER A 1 602 ? 31.011 25.572 -8.725 1 33 602 SER A CA 1
ATOM 4888 C C . SER A 1 602 ? 31.666 26.131 -7.466 1 33 602 SER A C 1
ATOM 4890 O O . SER A 1 602 ? 32.503 25.469 -6.849 1 33 602 SER A O 1
ATOM 4892 N N . GLU A 1 603 ? 32.019 27.302 -7.296 1 33.22 603 GLU A N 1
ATOM 4893 C CA . GLU A 1 603 ? 32.445 28.014 -6.094 1 33.22 603 GLU A CA 1
ATOM 4894 C C . GLU A 1 603 ? 31.739 27.474 -4.854 1 33.22 603 GLU A C 1
ATOM 4896 O O . GLU A 1 603 ? 31.252 28.247 -4.025 1 33.22 603 GLU A O 1
ATOM 4901 N N . LEU A 1 604 ? 31.068 26.329 -4.846 1 30.15 604 LEU A N 1
ATOM 4902 C CA . LEU A 1 604 ? 30.621 25.822 -3.553 1 30.15 604 LEU A CA 1
ATOM 4903 C C . LEU A 1 604 ? 31.8 25.645 -2.601 1 30.15 604 LEU A C 1
ATOM 4905 O O . LEU A 1 604 ? 32.826 25.074 -2.977 1 30.15 604 LEU A O 1
ATOM 4909 N N . PRO A 1 605 ? 32.043 26.557 -1.548 1 29.18 605 PRO A N 1
ATOM 4910 C CA . PRO A 1 605 ? 33.174 26.344 -0.642 1 29.18 605 PRO A CA 1
ATOM 4911 C C . PRO A 1 605 ? 33.495 24.865 -0.437 1 29.18 605 PRO A C 1
ATOM 4913 O O . PRO A 1 605 ? 32.623 24.011 -0.609 1 29.18 605 PRO A O 1
ATOM 4916 N N . SER A 1 606 ? 34.764 24.472 -0.455 1 28.71 606 SER A N 1
ATOM 4917 C CA . SER A 1 606 ? 35.421 23.187 -0.243 1 28.71 606 SER A CA 1
ATOM 4918 C C . SER A 1 606 ? 34.871 22.482 0.992 1 28.71 606 SER A C 1
ATOM 4920 O O . SER A 1 606 ? 35.121 22.91 2.121 1 28.71 606 SER A O 1
ATOM 4922 N N . PHE A 1 607 ? 33.781 22.151 1.148 1 25.12 607 PHE A N 1
ATOM 4923 C CA . PHE A 1 607 ? 33.604 21.2 2.24 1 25.12 607 PHE A CA 1
ATOM 4924 C C . PHE A 1 607 ? 34.692 20.134 2.211 1 25.12 607 PHE A C 1
ATOM 4926 O O . PHE A 1 607 ? 35.147 19.733 1.138 1 25.12 607 PHE A O 1
ATOM 4933 N N . GLY A 1 608 ? 35.624 20.054 3.241 1 24.98 608 GLY A N 1
ATOM 4934 C CA . GLY A 1 608 ? 36.762 19.179 3.474 1 24.98 608 GLY A CA 1
ATOM 4935 C C . GLY A 1 608 ? 36.516 17.749 3.028 1 24.98 608 GLY A C 1
ATOM 4936 O O . GLY A 1 608 ? 36.005 16.933 3.797 1 24.98 608 GLY A O 1
ATOM 4937 N N . LEU A 1 609 ? 36.302 17.53 1.923 1 24.19 609 LEU A N 1
ATOM 4938 C CA . LEU A 1 609 ? 36.252 16.206 1.313 1 24.19 609 LEU A CA 1
ATOM 4939 C C . LEU A 1 609 ? 37.599 15.502 1.431 1 24.19 609 LEU A C 1
ATOM 4941 O O . LEU A 1 609 ? 38.532 15.807 0.685 1 24.19 609 LEU A O 1
ATOM 4945 N N . ASP A 1 610 ? 38.261 15.509 2.635 1 24.37 610 ASP A N 1
ATOM 4946 C CA . ASP A 1 610 ? 39.401 14.597 2.644 1 24.37 610 ASP A CA 1
ATOM 4947 C C . ASP A 1 610 ? 39.029 13.248 2.033 1 24.37 610 ASP A C 1
ATOM 4949 O O . ASP A 1 610 ? 38.093 12.59 2.491 1 24.37 610 ASP A O 1
ATOM 4953 N N . SER A 1 611 ? 39.265 13.205 0.883 1 23.89 611 SER A N 1
ATOM 4954 C CA . SER A 1 611 ? 39.049 12.075 -0.015 1 23.89 611 SER A CA 1
ATOM 4955 C C . SER A 1 611 ? 39.807 10.84 0.458 1 23.89 611 SER A C 1
ATOM 4957 O O . SER A 1 611 ? 41.039 10.833 0.484 1 23.89 611 SER A O 1
ATOM 4959 N N . PRO A 1 612 ? 39.591 10.233 1.559 1 22.1 612 PRO A N 1
ATOM 4960 C CA . PRO A 1 612 ? 40.515 9.097 1.555 1 22.1 612 PRO A CA 1
ATOM 4961 C C . PRO A 1 612 ? 40.458 8.294 0.258 1 22.1 612 PRO A C 1
ATOM 4963 O O . PRO A 1 612 ? 39.425 8.278 -0.417 1 22.1 612 PRO A O 1
ATOM 4966 N N . ARG A 1 613 ? 41.655 8.077 -0.338 1 23.84 613 ARG A N 1
ATOM 4967 C CA . ARG A 1 613 ? 41.943 7.293 -1.535 1 23.84 613 ARG A CA 1
ATOM 4968 C C . ARG A 1 613 ? 41.219 5.951 -1.497 1 23.84 613 ARG A C 1
ATOM 4970 O O . ARG A 1 613 ? 41.414 5.16 -0.572 1 23.84 613 ARG A O 1
ATOM 4977 N N . MET A 1 614 ? 40.147 5.971 -1.842 1 19.39 614 MET A N 1
ATOM 4978 C CA . MET A 1 614 ? 39.693 4.592 -2.004 1 19.39 614 MET A CA 1
ATOM 4979 C C . MET A 1 614 ? 40.632 3.813 -2.918 1 19.39 614 MET A C 1
ATOM 4981 O O . MET A 1 614 ? 40.966 4.275 -4.011 1 19.39 614 MET A O 1
ATOM 4985 N N . ARG A 1 615 ? 41.589 3.009 -2.336 1 20.23 615 ARG A N 1
ATOM 4986 C CA . ARG A 1 615 ? 42.358 2.078 -3.154 1 20.23 615 ARG A CA 1
ATOM 4987 C C . ARG A 1 615 ? 41.476 1.419 -4.209 1 20.23 615 ARG A C 1
ATOM 4989 O O . ARG A 1 615 ? 40.35 1.01 -3.918 1 20.23 615 ARG A O 1
ATOM 4996 N N . PRO A 1 616 ? 41.791 1.715 -5.341 1 19.71 616 PRO A N 1
ATOM 4997 C CA . PRO A 1 616 ? 41.108 1.119 -6.492 1 19.71 616 PRO A CA 1
ATOM 4998 C C . PRO A 1 616 ? 41.057 -0.405 -6.424 1 19.71 616 PRO A C 1
ATOM 5000 O O . PRO A 1 616 ? 42.065 -1.047 -6.116 1 19.71 616 PRO A O 1
ATOM 5003 N N . TYR A 1 617 ? 40.212 -0.963 -5.756 1 20.22 617 TYR A N 1
ATOM 5004 C CA . TYR A 1 617 ? 40.354 -2.41 -5.878 1 20.22 617 TYR A CA 1
ATOM 5005 C C . TYR A 1 617 ? 40.607 -2.813 -7.326 1 20.22 617 TYR A C 1
ATOM 5007 O O . TYR A 1 617 ? 39.856 -2.426 -8.225 1 20.22 617 TYR A O 1
ATOM 5015 N N . PRO A 1 618 ? 41.861 -2.892 -7.632 1 18.11 618 PRO A N 1
ATOM 5016 C CA . PRO A 1 618 ? 42.209 -3.311 -8.991 1 18.11 618 PRO A CA 1
ATOM 5017 C C . PRO A 1 618 ? 41.377 -4.497 -9.475 1 18.11 618 PRO A C 1
ATOM 5019 O O . PRO A 1 618 ? 41.232 -5.488 -8.755 1 18.11 618 PRO A O 1
ATOM 5022 N N . ALA A 1 619 ? 40.468 -4.237 -10.138 1 19.35 619 ALA A N 1
ATOM 5023 C CA . ALA A 1 619 ? 39.769 -5.31 -10.84 1 19.35 619 ALA A CA 1
ATOM 5024 C C . ALA A 1 619 ? 40.727 -6.101 -11.726 1 19.35 619 ALA A C 1
ATOM 5026 O O . ALA A 1 619 ? 41.011 -5.7 -12.857 1 19.35 619 ALA A O 1
ATOM 5027 N N . SER A 1 620 ? 41.912 -6.448 -11.119 1 17.95 620 SER A N 1
ATOM 5028 C CA . SER A 1 620 ? 42.732 -7.194 -12.067 1 17.95 620 SER A CA 1
ATOM 5029 C C . SER A 1 620 ? 41.94 -8.325 -12.714 1 17.95 620 SER A C 1
ATOM 5031 O O . SER A 1 620 ? 41.405 -9.191 -12.018 1 17.95 620 SER A O 1
ATOM 5033 N N . LEU A 1 621 ? 41.582 -8.004 -13.863 1 19.22 621 LEU A N 1
ATOM 5034 C CA . LEU A 1 621 ? 41.059 -8.993 -14.799 1 19.22 621 LEU A CA 1
ATOM 5035 C C . LEU A 1 621 ? 42.086 -10.089 -15.061 1 19.22 621 LEU A C 1
ATOM 5037 O O . LEU A 1 621 ? 43.159 -9.823 -15.609 1 19.22 621 LEU A O 1
ATOM 5041 N N . PRO A 1 622 ? 42.503 -10.794 -14.014 1 19.37 622 PRO A N 1
ATOM 5042 C CA . PRO A 1 622 ? 43.448 -11.763 -14.573 1 19.37 622 PRO A CA 1
ATOM 5043 C C . PRO A 1 622 ? 42.968 -12.359 -15.895 1 19.37 622 PRO A C 1
ATOM 5045 O O . PRO A 1 622 ? 41.762 -12.478 -16.121 1 19.37 622 PRO A O 1
ATOM 5048 N N . VAL A 1 623 ? 43.885 -12.21 -16.934 1 18.81 623 VAL A N 1
ATOM 5049 C CA . VAL A 1 623 ? 43.814 -12.737 -18.292 1 18.81 623 VAL A CA 1
ATOM 5050 C C . VAL A 1 623 ? 43.516 -14.234 -18.251 1 18.81 623 VAL A C 1
ATOM 5052 O O . VAL A 1 623 ? 43.729 -14.888 -17.227 1 18.81 623 VAL A O 1
ATOM 5055 N N . PRO A 1 624 ? 43.581 -14.805 -19.389 1 20.77 624 PRO A N 1
ATOM 5056 C CA . PRO A 1 624 ? 43.075 -16.03 -20.012 1 20.77 624 PRO A CA 1
ATOM 5057 C C . PRO A 1 624 ? 43.755 -17.288 -19.477 1 20.77 624 PRO A C 1
ATOM 5059 O O . PRO A 1 624 ? 43.403 -18.401 -19.876 1 20.77 624 PRO A O 1
ATOM 5062 N N . GLY A 1 625 ? 44.946 -17.227 -18.74 1 19.21 625 GLY A N 1
ATOM 5063 C CA . GLY A 1 625 ? 45.592 -18.435 -19.227 1 19.21 625 GLY A CA 1
ATOM 5064 C C . GLY A 1 625 ? 44.763 -19.686 -19.007 1 19.21 625 GLY A C 1
ATOM 5065 O O . GLY A 1 625 ? 44.567 -20.478 -19.931 1 19.21 625 GLY A O 1
ATOM 5066 N N . GLU A 1 626 ? 45.175 -20.336 -17.973 1 19.21 626 GLU A N 1
ATOM 5067 C CA . GLU A 1 626 ? 45.159 -21.795 -18.013 1 19.21 626 GLU A CA 1
ATOM 5068 C C . GLU A 1 626 ? 43.738 -22.327 -18.178 1 19.21 626 GLU A C 1
ATOM 5070 O O . GLU A 1 626 ? 42.769 -21.63 -17.868 1 19.21 626 GLU A O 1
ATOM 5075 N N . GLU A 1 627 ? 43.564 -23.76 -18.333 1 19.05 627 GLU A N 1
ATOM 5076 C CA . GLU A 1 627 ? 42.819 -24.825 -18.997 1 19.05 627 GLU A CA 1
ATOM 5077 C C . GLU A 1 627 ? 41.401 -24.934 -18.445 1 19.05 627 GLU A C 1
ATOM 5079 O O . GLU A 1 627 ? 40.451 -25.157 -19.199 1 19.05 627 GLU A O 1
ATOM 5084 N N . ASN A 1 628 ? 41.387 -25.236 -17.147 1 20 628 ASN A N 1
ATOM 5085 C CA . ASN A 1 628 ? 40.283 -26.097 -16.735 1 20 628 ASN A CA 1
ATOM 5086 C C . ASN A 1 628 ? 38.947 -25.362 -16.796 1 20 628 ASN A C 1
ATOM 5088 O O . ASN A 1 628 ? 38.718 -24.416 -16.041 1 20 628 ASN A O 1
ATOM 5092 N N . ALA A 1 629 ? 38.356 -25.268 -18.048 1 19.47 629 ALA A N 1
ATOM 5093 C CA . ALA A 1 629 ? 37.39 -24.451 -18.777 1 19.47 629 ALA A CA 1
ATOM 5094 C C . ALA A 1 629 ? 36.145 -24.19 -17.934 1 19.47 629 ALA A C 1
ATOM 5096 O O . ALA A 1 629 ? 35.674 -23.053 -17.846 1 19.47 629 ALA A O 1
ATOM 5097 N N . LEU A 1 630 ? 35.377 -25.273 -17.943 1 19.07 630 LEU A N 1
ATOM 5098 C CA . LEU A 1 630 ? 33.97 -25.432 -18.292 1 19.07 630 LEU A CA 1
ATOM 5099 C C . LEU A 1 630 ? 33.07 -24.912 -17.176 1 19.07 630 LEU A C 1
ATOM 5101 O O . LEU A 1 630 ? 31.859 -24.776 -17.361 1 19.07 630 LEU A O 1
ATOM 5105 N N . GLU A 1 631 ? 33.664 -25.191 -15.983 1 19.12 631 GLU A N 1
ATOM 5106 C CA . GLU A 1 631 ? 32.571 -25.619 -15.115 1 19.12 631 GLU A CA 1
ATOM 5107 C C . GLU A 1 631 ? 31.559 -24.497 -14.906 1 19.12 631 GLU A C 1
ATOM 5109 O O . GLU A 1 631 ? 30.368 -24.755 -14.718 1 19.12 631 GLU A O 1
ATOM 5114 N N . ASP A 1 632 ? 32.127 -23.341 -14.646 1 19.15 632 ASP A N 1
ATOM 5115 C CA . ASP A 1 632 ? 31.235 -22.372 -14.017 1 19.15 632 ASP A CA 1
ATOM 5116 C C . ASP A 1 632 ? 30.326 -21.71 -15.05 1 19.15 632 ASP A C 1
ATOM 5118 O O . ASP A 1 632 ? 30.797 -21.233 -16.085 1 19.15 632 ASP A O 1
ATOM 5122 N N . LEU A 1 633 ? 29.028 -22.036 -15.234 1 18.01 633 LEU A N 1
ATOM 5123 C CA . LEU A 1 633 ? 28.057 -21.72 -16.275 1 18.01 633 LEU A CA 1
ATOM 5124 C C . LEU A 1 633 ? 28.11 -20.239 -16.636 1 18.01 633 LEU A C 1
ATOM 5126 O O . LEU A 1 633 ? 27.245 -19.741 -17.361 1 18.01 633 LEU A O 1
ATOM 5130 N N . GLY A 1 634 ? 29.219 -19.562 -16.326 1 19.41 634 GLY A N 1
ATOM 5131 C CA . GLY A 1 634 ? 29.285 -18.153 -16.68 1 19.41 634 GLY A CA 1
ATOM 5132 C C . GLY A 1 634 ? 29.258 -17.912 -18.178 1 19.41 634 GLY A C 1
ATOM 5133 O O . GLY A 1 634 ? 28.793 -16.866 -18.635 1 19.41 634 GLY A O 1
ATOM 5134 N N . SER A 1 635 ? 30.191 -18.754 -18.931 1 19.35 635 SER A N 1
ATOM 5135 C CA . SER A 1 635 ? 30.783 -18.331 -20.196 1 19.35 635 SER A CA 1
ATOM 5136 C C . SER A 1 635 ? 29.722 -18.187 -21.282 1 19.35 635 SER A C 1
ATOM 5138 O O . SER A 1 635 ? 30.019 -17.741 -22.392 1 19.35 635 SER A O 1
ATOM 5140 N N . LEU A 1 636 ? 28.769 -19.095 -21.278 1 16.61 636 LEU A N 1
ATOM 5141 C CA . LEU A 1 636 ? 28.315 -19.494 -22.606 1 16.61 636 LEU A CA 1
ATOM 5142 C C . LEU A 1 636 ? 27.779 -18.294 -23.38 1 16.61 636 LEU A C 1
ATOM 5144 O O . LEU A 1 636 ? 27.737 -18.313 -24.612 1 16.61 636 LEU A O 1
ATOM 5148 N N . LEU A 1 637 ? 27.083 -17.279 -22.84 1 16.67 637 LEU A N 1
ATOM 5149 C CA . LEU A 1 637 ? 26.129 -16.787 -23.829 1 16.67 637 LEU A CA 1
ATOM 5150 C C . LEU A 1 637 ? 26.812 -15.856 -24.825 1 16.67 637 LEU A C 1
ATOM 5152 O O . LEU A 1 637 ? 26.727 -14.632 -24.697 1 16.67 637 LEU A O 1
ATOM 5156 N N . ASP A 1 638 ? 28.035 -16.081 -25.212 1 16.31 638 ASP A N 1
ATOM 5157 C CA . ASP A 1 638 ? 28.685 -15.056 -26.023 1 16.31 638 ASP A CA 1
ATOM 5158 C C . ASP A 1 638 ? 27.964 -14.872 -27.357 1 16.31 638 ASP A C 1
ATOM 5160 O O . ASP A 1 638 ? 27.866 -13.754 -27.866 1 16.31 638 ASP A O 1
ATOM 5164 N N . SER A 1 639 ? 27.917 -15.879 -28.309 1 15.83 639 SER A N 1
ATOM 5165 C CA . SER A 1 639 ? 28.333 -15.664 -29.69 1 15.83 639 SER A CA 1
ATOM 5166 C C . SER A 1 639 ? 27.312 -14.824 -30.451 1 15.83 639 SER A C 1
ATOM 5168 O O . SER A 1 639 ? 27.673 -13.848 -31.113 1 15.83 639 SER A O 1
ATOM 5170 N N . SER A 1 640 ? 26.129 -15.351 -31.137 1 15.68 640 SER A N 1
ATOM 5171 C CA . SER A 1 640 ? 25.929 -15.327 -32.582 1 15.68 640 SER A CA 1
ATOM 5172 C C . SER A 1 640 ? 25.179 -14.072 -33.016 1 15.68 640 SER A C 1
ATOM 5174 O O . SER A 1 640 ? 24.656 -14.009 -34.131 1 15.68 640 SER A O 1
ATOM 5176 N N . VAL A 1 641 ? 25.183 -12.867 -32.619 1 15.9 641 VAL A N 1
ATOM 5177 C CA . VAL A 1 641 ? 24.154 -11.96 -33.115 1 15.9 641 VAL A CA 1
ATOM 5178 C C . VAL A 1 641 ? 24.476 -11.549 -34.551 1 15.9 641 VAL A C 1
ATOM 5180 O O . VAL A 1 641 ? 24.145 -10.439 -34.974 1 15.9 641 VAL A O 1
ATOM 5183 N N . GLN A 1 642 ? 24.885 -12.297 -35.554 1 15.68 642 GLN A N 1
ATOM 5184 C CA . GLN A 1 642 ? 25.255 -11.453 -36.685 1 15.68 642 GLN A CA 1
ATOM 5185 C C . GLN A 1 642 ? 24.019 -10.883 -37.375 1 15.68 642 GLN A C 1
ATOM 5187 O O . GLN A 1 642 ? 24.053 -9.77 -37.902 1 15.68 642 GLN A O 1
ATOM 5192 N N . GLN A 1 643 ? 22.938 -11.559 -37.678 1 15.51 643 GLN A N 1
ATOM 5193 C CA . GLN A 1 643 ? 22.509 -11.414 -39.065 1 15.51 643 GLN A CA 1
ATOM 5194 C C . GLN A 1 643 ? 21.899 -10.038 -39.311 1 15.51 643 GLN A C 1
ATOM 5196 O O . GLN A 1 643 ? 21.474 -9.364 -38.37 1 15.51 643 GLN A O 1
ATOM 5201 N N . GLY A 1 644 ? 21.159 -9.749 -40.646 1 16.36 644 GLY A N 1
ATOM 5202 C CA . GLY A 1 644 ? 21.011 -8.843 -41.773 1 16.36 644 GLY A CA 1
ATOM 5203 C C . GLY A 1 644 ? 19.939 -7.791 -41.557 1 16.36 644 GLY A C 1
ATOM 5204 O O . GLY A 1 644 ? 19.296 -7.76 -40.505 1 16.36 644 GLY A O 1
ATOM 5205 N N . GLY A 1 645 ? 18.967 -7.554 -42.607 1 16.11 645 GLY A N 1
ATOM 5206 C CA . GLY A 1 645 ? 18.576 -6.489 -43.518 1 16.11 645 GLY A CA 1
ATOM 5207 C C . GLY A 1 645 ? 17.363 -5.713 -43.043 1 16.11 645 GLY A C 1
ATOM 5208 O O . GLY A 1 645 ? 17.431 -4.496 -42.86 1 16.11 645 GLY A O 1
ATOM 5209 N N . GLN A 1 646 ? 16.06 -6.091 -43.365 1 15.37 646 GLN A N 1
ATOM 5210 C CA . GLN A 1 646 ? 15.235 -5.341 -44.306 1 15.37 646 GLN A CA 1
ATOM 5211 C C . GLN A 1 646 ? 14.47 -4.226 -43.6 1 15.37 646 GLN A C 1
ATOM 5213 O O . GLN A 1 646 ? 14.321 -4.246 -42.376 1 15.37 646 GLN A O 1
ATOM 5218 N N . ALA A 1 647 ? 13.176 -3.76 -44.176 1 16.24 647 ALA A N 1
ATOM 5219 C CA . ALA A 1 647 ? 12.535 -2.65 -44.876 1 16.24 647 ALA A CA 1
ATOM 5220 C C . ALA A 1 647 ? 11.652 -1.842 -43.93 1 16.24 647 ALA A C 1
ATOM 5222 O O . ALA A 1 647 ? 11.37 -2.276 -42.811 1 16.24 647 ALA A O 1
ATOM 5223 N N . ASP A 1 648 ? 10.284 -1.43 -44.332 1 15.45 648 ASP A N 1
ATOM 5224 C CA . ASP A 1 648 ? 9.614 -0.21 -44.772 1 15.45 648 ASP A CA 1
ATOM 5225 C C . ASP A 1 648 ? 8.595 0.262 -43.737 1 15.45 648 ASP A C 1
ATOM 5227 O O . ASP A 1 648 ? 7.472 -0.243 -43.689 1 15.45 648 ASP A O 1
ATOM 5231 N N . LEU A 1 649 ? 8.902 0.12 -42.623 1 15.2 649 LEU A N 1
ATOM 5232 C CA . LEU A 1 649 ? 7.769 0.632 -41.86 1 15.2 649 LEU A CA 1
ATOM 5233 C C . LEU A 1 649 ? 7.485 2.087 -42.218 1 15.2 649 LEU A C 1
ATOM 5235 O O . LEU A 1 649 ? 8.257 2.98 -41.861 1 15.2 649 LEU A O 1
ATOM 5239 N N . GLY A 1 650 ? 6.893 2.47 -43.394 1 15.51 650 GLY A N 1
ATOM 5240 C CA . GLY A 1 650 ? 6.536 3.721 -44.043 1 15.51 650 GLY A CA 1
ATOM 5241 C C . GLY A 1 650 ? 5.754 4.658 -43.143 1 15.51 650 GLY A C 1
ATOM 5242 O O . GLY A 1 650 ? 6.123 5.823 -42.981 1 15.51 650 GLY A O 1
ATOM 5243 N N . GLU A 1 651 ? 4.452 4.496 -42.987 1 16.45 651 GLU A N 1
ATOM 5244 C CA . GLU A 1 651 ? 3.604 5.584 -43.465 1 16.45 651 GLU A CA 1
ATOM 5245 C C . GLU A 1 651 ? 3.667 6.786 -42.526 1 16.45 651 GLU A C 1
ATOM 5247 O O . GLU A 1 651 ? 4.069 6.655 -41.368 1 16.45 651 GLU A O 1
ATOM 5252 N N . GLN A 1 652 ? 2.752 7.918 -42.767 1 15.25 652 GLN A N 1
ATOM 5253 C CA . GLN A 1 652 ? 2.564 9.338 -43.047 1 15.25 652 GLN A CA 1
ATOM 5254 C C . GLN A 1 652 ? 2.173 10.101 -41.785 1 15.25 652 GLN A C 1
ATOM 5256 O O . GLN A 1 652 ? 1.052 9.96 -41.291 1 15.25 652 GLN A O 1
ATOM 5261 N N . VAL A 1 653 ? 2.86 10.042 -40.785 1 14.78 653 VAL A N 1
ATOM 5262 C CA . VAL A 1 653 ? 2.404 11.06 -39.844 1 14.78 653 VAL A CA 1
ATOM 5263 C C . VAL A 1 653 ? 2.549 12.445 -40.47 1 14.78 653 VAL A C 1
ATOM 5265 O O . VAL A 1 653 ? 3.654 12.856 -40.834 1 14.78 653 VAL A O 1
ATOM 5268 N N . ASP A 1 654 ? 1.534 13.097 -41.156 1 16.11 654 ASP A N 1
ATOM 5269 C CA . ASP A 1 654 ? 1.379 14.346 -41.896 1 16.11 654 ASP A CA 1
ATOM 5270 C C . ASP A 1 654 ? 1.599 15.554 -40.988 1 16.11 654 ASP A C 1
ATOM 5272 O O . ASP A 1 654 ? 0.709 15.932 -40.223 1 16.11 654 ASP A O 1
ATOM 5276 N N . TRP A 1 655 ? 2.569 15.817 -40.271 1 14.87 655 TRP A N 1
ATOM 5277 C CA . TRP A 1 655 ? 2.683 17.127 -39.638 1 14.87 655 TRP A CA 1
ATOM 5278 C C . TRP A 1 655 ? 2.959 18.21 -40.675 1 14.87 655 TRP A C 1
ATOM 5280 O O . TRP A 1 655 ? 3.989 18.181 -41.353 1 14.87 655 TRP A O 1
ATOM 5290 N N . ALA A 1 656 ? 2.043 18.739 -41.465 1 16.05 656 ALA A N 1
ATOM 5291 C CA . ALA A 1 656 ? 2.263 19.771 -42.475 1 16.05 656 ALA A CA 1
ATOM 5292 C C . ALA A 1 656 ? 2.818 21.045 -41.845 1 16.05 656 ALA A C 1
ATOM 5294 O O . ALA A 1 656 ? 2.115 21.739 -41.107 1 16.05 656 ALA A O 1
ATOM 5295 N N . VAL A 1 657 ? 4.033 21.196 -41.415 1 15.54 657 VAL A N 1
ATOM 5296 C CA . VAL A 1 657 ? 4.724 22.432 -41.061 1 15.54 657 VAL A CA 1
ATOM 5297 C C . VAL A 1 657 ? 4.797 23.351 -42.278 1 15.54 657 VAL A C 1
ATOM 5299 O O . VAL A 1 657 ? 5.348 22.974 -43.315 1 15.54 657 VAL A O 1
ATOM 5302 N N . GLN A 1 658 ? 3.892 24.329 -42.555 1 15.85 658 GLN A N 1
ATOM 5303 C CA . GLN A 1 658 ? 4.02 25.393 -43.545 1 15.85 658 GLN A CA 1
ATOM 5304 C C . GLN A 1 658 ? 5.303 26.191 -43.332 1 15.85 658 GLN A C 1
ATOM 5306 O O . GLN A 1 658 ? 5.548 26.701 -42.236 1 15.85 658 GLN A O 1
ATOM 5311 N N . ARG A 1 659 ? 6.358 26.035 -44.099 1 16.72 659 ARG A N 1
ATOM 5312 C CA . ARG A 1 659 ? 7.7 26.564 -44.322 1 16.72 659 ARG A CA 1
ATOM 5313 C C . ARG A 1 659 ? 7.645 27.979 -44.887 1 16.72 659 ARG A C 1
ATOM 5315 O O . ARG A 1 659 ? 7.813 28.179 -46.092 1 16.72 659 ARG A O 1
ATOM 5322 N N . ASN A 1 660 ? 6.828 28.901 -44.48 1 17.06 660 ASN A N 1
ATOM 5323 C CA . ASN A 1 660 ? 7.058 30.12 -45.248 1 17.06 660 ASN A CA 1
ATOM 5324 C C . ASN A 1 660 ? 8.502 30.598 -45.122 1 17.06 660 ASN A C 1
ATOM 5326 O O . ASN A 1 660 ? 9.143 30.385 -44.092 1 17.06 660 ASN A O 1
ATOM 5330 N N . ASN A 1 661 ? 9.284 31.153 -46.177 1 17.39 661 ASN A N 1
ATOM 5331 C CA . ASN A 1 661 ? 10.577 31.402 -46.805 1 17.39 661 ASN A CA 1
ATOM 5332 C C . ASN A 1 661 ? 11.299 32.579 -46.156 1 17.39 661 ASN A C 1
ATOM 5334 O O . ASN A 1 661 ? 12.46 32.849 -46.467 1 17.39 661 ASN A O 1
ATOM 5338 N N . HIS A 1 662 ? 10.629 33.543 -45.538 1 17.79 662 HIS A N 1
ATOM 5339 C CA . HIS A 1 662 ? 11.269 34.834 -45.765 1 17.79 662 HIS A CA 1
ATOM 5340 C C . HIS A 1 662 ? 12.664 34.873 -45.149 1 17.79 662 HIS A C 1
ATOM 5342 O O . HIS A 1 662 ? 12.975 34.083 -44.255 1 17.79 662 HIS A O 1
ATOM 5348 N N . GLY A 1 663 ? 13.629 35.932 -45.428 1 17.5 663 GLY A N 1
ATOM 5349 C CA . GLY A 1 663 ? 14.933 36.443 -45.82 1 17.5 663 GLY A CA 1
ATOM 5350 C C . GLY A 1 663 ? 15.789 36.861 -44.64 1 17.5 663 GLY A C 1
ATOM 5351 O O . GLY A 1 663 ? 15.606 37.948 -44.088 1 17.5 663 GLY A O 1
ATOM 5352 N N . GLY A 1 664 ? 15.99 35.985 -43.663 1 17.15 664 GLY A N 1
ATOM 5353 C CA . GLY A 1 664 ? 16.742 36.567 -42.563 1 17.15 664 GLY A CA 1
ATOM 5354 C C . GLY A 1 664 ? 18.151 36.975 -42.953 1 17.15 664 GLY A C 1
ATOM 5355 O O . GLY A 1 664 ? 18.819 36.27 -43.712 1 17.15 664 GLY A O 1
ATOM 5356 N N . SER A 1 665 ? 18.51 38.318 -43.055 1 17.19 665 SER A N 1
ATOM 5357 C CA . SER A 1 665 ? 19.816 38.943 -43.242 1 17.19 665 SER A CA 1
ATOM 5358 C C . SER A 1 665 ? 20.779 38.555 -42.126 1 17.19 665 SER A C 1
ATOM 5360 O O . SER A 1 665 ? 20.458 38.697 -40.944 1 17.19 665 SER A O 1
ATOM 5362 N N . CYS A 1 666 ? 21.6 37.485 -42.298 1 17.3 666 CYS A N 1
ATOM 5363 C CA . CYS A 1 666 ? 22.662 36.763 -41.606 1 17.3 666 CYS A CA 1
ATOM 5364 C C . CYS A 1 666 ? 23.801 37.702 -41.226 1 17.3 666 CYS A C 1
ATOM 5366 O O . CYS A 1 666 ? 24.843 37.718 -41.884 1 17.3 666 CYS A O 1
ATOM 5368 N N . THR A 1 667 ? 23.488 38.962 -40.729 1 16.78 667 THR A N 1
ATOM 5369 C CA . THR A 1 667 ? 24.656 39.835 -40.7 1 16.78 667 THR A CA 1
ATOM 5370 C C . THR A 1 667 ? 25.768 39.223 -39.853 1 16.78 667 THR A C 1
ATOM 5372 O O . THR A 1 667 ? 25.523 38.308 -39.064 1 16.78 667 THR A O 1
ATOM 5375 N N . SER A 1 668 ? 27.07 39.99 -39.477 1 17.06 668 SER A N 1
ATOM 5376 C CA . SER A 1 668 ? 28.525 40.094 -39.523 1 17.06 668 SER A CA 1
ATOM 5377 C C . SER A 1 668 ? 29.148 39.735 -38.178 1 17.06 668 SER A C 1
ATOM 5379 O O . SER A 1 668 ? 30.321 39.362 -38.111 1 17.06 668 SER A O 1
ATOM 5381 N N . MET A 1 669 ? 28.463 39.883 -36.879 1 16.27 669 MET A N 1
ATOM 5382 C CA . MET A 1 669 ? 29.343 40.474 -35.875 1 16.27 669 MET A CA 1
ATOM 5383 C C . MET A 1 669 ? 30.214 39.408 -35.22 1 16.27 669 MET A C 1
ATOM 5385 O O . MET A 1 669 ? 29.766 38.705 -34.312 1 16.27 669 MET A O 1
ATOM 5389 N N . SER A 1 670 ? 30.939 38.444 -35.878 1 16.26 670 SER A N 1
ATOM 5390 C CA . SER A 1 670 ? 31.81 37.33 -35.519 1 16.26 670 SER A CA 1
ATOM 5391 C C . SER A 1 670 ? 32.943 37.785 -34.605 1 16.26 670 SER A C 1
ATOM 5393 O O . SER A 1 670 ? 33.646 36.958 -34.02 1 16.26 670 SER A O 1
ATOM 5395 N N . LYS A 1 671 ? 33.569 38.999 -34.749 1 16.68 671 LYS A N 1
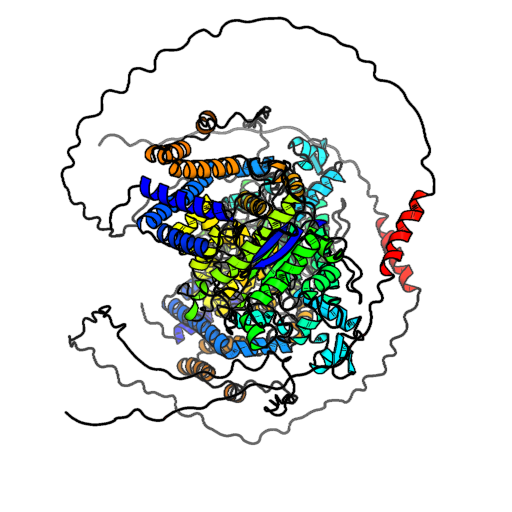ATOM 5396 C CA . LYS A 1 671 ? 35.023 39.136 -34.748 1 16.68 671 LYS A CA 1
ATOM 5397 C C . LYS A 1 671 ? 35.594 38.924 -33.349 1 16.68 671 LYS A C 1
ATOM 5399 O O . LYS A 1 671 ? 36.577 38.2 -33.176 1 16.68 671 LYS A O 1
ATOM 5404 N N . MET A 1 672 ? 35.554 39.943 -32.301 1 16.13 672 MET A N 1
ATOM 5405 C CA . MET A 1 672 ? 36.678 40.635 -31.677 1 16.13 672 MET A CA 1
ATOM 5406 C C . MET A 1 672 ? 37.081 39.953 -30.374 1 16.13 672 MET A C 1
ATOM 5408 O O . MET A 1 672 ? 38.185 40.17 -29.87 1 16.13 672 MET A O 1
ATOM 5412 N N . ALA A 1 673 ? 36.218 39.091 -29.639 1 15.93 673 ALA A N 1
ATOM 5413 C CA . ALA A 1 673 ? 36.427 39.234 -28.201 1 15.93 673 ALA A CA 1
ATOM 5414 C C . ALA A 1 673 ? 37.638 38.428 -27.74 1 15.93 673 ALA A C 1
ATOM 5416 O O . ALA A 1 673 ? 37.696 37.986 -26.59 1 15.93 673 ALA A O 1
ATOM 5417 N N . CYS A 1 674 ? 38.727 38.012 -28.532 1 16.73 674 CYS A N 1
ATOM 5418 C CA . CYS A 1 674 ? 39.796 37.074 -28.209 1 16.73 674 CYS A CA 1
ATOM 5419 C C . CYS A 1 674 ? 40.651 37.595 -27.06 1 16.73 674 CYS A C 1
ATOM 5421 O O . CYS A 1 674 ? 41.414 36.84 -26.455 1 16.73 674 CYS A O 1
ATOM 5423 N N . GLU A 1 675 ? 40.997 38.941 -26.856 1 16.55 675 GLU A N 1
ATOM 5424 C CA . GLU A 1 675 ? 42.358 39.357 -26.526 1 16.55 675 GLU A CA 1
ATOM 5425 C C . GLU A 1 675 ? 42.7 39.025 -25.077 1 16.55 675 GLU A C 1
ATOM 5427 O O . GLU A 1 675 ? 43.784 38.512 -24.792 1 16.55 675 GLU A O 1
ATOM 5432 N N . ALA A 1 676 ? 42.109 39.676 -23.957 1 16.64 676 ALA A N 1
ATOM 5433 C CA . ALA A 1 676 ? 42.934 40.438 -23.023 1 16.64 676 ALA A CA 1
ATOM 5434 C C . ALA A 1 676 ? 43.38 39.569 -21.851 1 16.64 676 ALA A C 1
ATOM 5436 O O . ALA A 1 676 ? 44.347 39.897 -21.16 1 16.64 676 ALA A O 1
ATOM 5437 N N . ILE A 1 677 ? 42.702 38.407 -21.47 1 16.67 677 ILE A N 1
ATOM 5438 C CA . ILE A 1 677 ? 42.84 38.31 -20.021 1 16.67 677 ILE A CA 1
ATOM 5439 C C . ILE A 1 677 ? 44.219 37.755 -19.67 1 16.67 677 ILE A C 1
ATOM 5441 O O . ILE A 1 677 ? 44.433 36.541 -19.701 1 16.67 677 ILE A O 1
ATOM 5445 N N . LEU A 1 678 ? 45.38 38.236 -20.261 1 16.62 678 LEU A N 1
ATOM 5446 C CA . LEU A 1 678 ? 46.766 37.814 -20.092 1 16.62 678 LEU A CA 1
ATOM 5447 C C . LEU A 1 678 ? 47.173 37.863 -18.623 1 16.62 678 LEU A C 1
ATOM 5449 O O . LEU A 1 678 ? 47.883 36.977 -18.142 1 16.62 678 LEU A O 1
ATOM 5453 N N . GLU A 1 679 ? 46.996 38.962 -17.753 1 16.42 679 GLU A N 1
ATOM 5454 C CA . GLU A 1 679 ? 48.198 39.514 -17.137 1 16.42 679 GLU A CA 1
ATOM 5455 C C . GLU A 1 679 ? 48.547 38.775 -15.848 1 16.42 679 GLU A C 1
ATOM 5457 O O . GLU A 1 679 ? 49.715 38.469 -15.599 1 16.42 679 GLU A O 1
ATOM 5462 N N . GLY A 1 680 ? 47.756 38.738 -14.656 1 16.96 680 GLY A N 1
ATOM 5463 C CA . GLY A 1 680 ? 48.333 39.268 -13.431 1 16.96 680 GLY A CA 1
ATOM 5464 C C . GLY A 1 680 ? 48.981 38.204 -12.567 1 16.96 680 GLY A C 1
ATOM 5465 O O . GLY A 1 680 ? 48.289 37.418 -11.916 1 16.96 680 GLY A O 1
ATOM 5466 N N . GLN A 1 681 ? 50.1 37.422 -12.878 1 16.22 681 GLN A N 1
ATOM 5467 C CA . GLN A 1 681 ? 50.774 36.28 -12.27 1 16.22 681 GLN A CA 1
ATOM 5468 C C . GLN A 1 681 ? 51.4 36.659 -10.931 1 16.22 681 GLN A C 1
ATOM 5470 O O . GLN A 1 681 ? 52.109 35.855 -10.321 1 16.22 681 GLN A O 1
ATOM 5475 N N . THR A 1 682 ? 51.244 37.864 -10.311 1 15.84 682 THR A N 1
ATOM 5476 C CA . THR A 1 682 ? 52.469 38.237 -9.613 1 15.84 682 THR A CA 1
ATOM 5477 C C . THR A 1 682 ? 52.732 37.296 -8.441 1 15.84 682 THR A C 1
ATOM 5479 O O . THR A 1 682 ? 51.854 36.525 -8.049 1 15.84 682 THR A O 1
ATOM 5482 N N . SER A 1 683 ? 53.173 37.859 -7.086 1 15.04 683 SER A N 1
ATOM 5483 C CA . SER A 1 683 ? 54.367 37.91 -6.249 1 15.04 683 SER A CA 1
ATOM 5484 C C . SER A 1 683 ? 54.18 37.102 -4.969 1 15.04 683 SER A C 1
ATOM 5486 O O . SER A 1 683 ? 55.005 37.175 -4.056 1 15.04 683 SER A O 1
ATOM 5488 N N . ARG A 1 684 ? 53.332 36.133 -4.683 1 15.34 684 ARG A N 1
ATOM 5489 C CA . ARG A 1 684 ? 53.114 35.949 -3.252 1 15.34 684 ARG A CA 1
ATOM 5490 C C . ARG A 1 684 ? 54.307 35.256 -2.601 1 15.34 684 ARG A C 1
ATOM 5492 O O . ARG A 1 684 ? 54.43 34.031 -2.664 1 15.34 684 ARG A O 1
ATOM 5499 N N . LYS A 1 685 ? 55.511 35.626 -2.489 1 16.25 685 LYS A N 1
ATOM 5500 C CA . LYS A 1 685 ? 56.637 34.87 -1.948 1 16.25 685 LYS A CA 1
ATOM 5501 C C . LYS A 1 685 ? 56.4 34.5 -0.487 1 16.25 685 LYS A C 1
ATOM 5503 O O . LYS A 1 685 ? 56.635 33.358 -0.085 1 16.25 685 LYS A O 1
ATOM 5508 N N . LYS A 1 686 ? 56.576 35.391 0.635 1 15.14 686 LYS A N 1
ATOM 5509 C CA . LYS A 1 686 ? 57.723 35.279 1.531 1 15.14 686 LYS A CA 1
ATOM 5510 C C . LYS A 1 686 ? 57.382 34.44 2.759 1 15.14 686 LYS A C 1
ATOM 5512 O O . LYS A 1 686 ? 58.152 33.56 3.149 1 15.14 686 LYS A O 1
ATOM 5517 N N . SER A 1 687 ? 56.576 34.958 3.929 1 14.77 687 SER A N 1
ATOM 5518 C CA . SER A 1 687 ? 57.233 35.14 5.219 1 14.77 687 SER A CA 1
ATOM 5519 C C . SER A 1 687 ? 57.125 33.883 6.076 1 14.77 687 SER A C 1
ATOM 5521 O O . SER A 1 687 ? 56.077 33.235 6.107 1 14.77 687 SER A O 1
ATOM 5523 N N . SER A 1 688 ? 58.243 33.241 6.727 1 15.58 688 SER A N 1
ATOM 5524 C CA . SER A 1 688 ? 58.966 32.172 7.407 1 15.58 688 SER A CA 1
ATOM 5525 C C . SER A 1 688 ? 58.419 31.941 8.812 1 15.58 688 SER A C 1
ATOM 5527 O O . SER A 1 688 ? 58.472 30.823 9.329 1 15.58 688 SER A O 1
ATOM 5529 N N . GLU A 1 689 ? 58.068 32.95 9.779 1 14.95 689 GLU A N 1
ATOM 5530 C CA . GLU A 1 689 ? 58.828 32.883 11.024 1 14.95 689 GLU A CA 1
ATOM 5531 C C . GLU A 1 689 ? 58.289 31.789 11.941 1 14.95 689 GLU A C 1
ATOM 5533 O O . GLU A 1 689 ? 57.202 31.256 11.708 1 14.95 689 GLU A O 1
ATOM 5538 N N . LEU A 1 690 ? 58.202 32.009 13.473 1 14.72 690 LEU A N 1
ATOM 5539 C CA . LEU A 1 690 ? 58.956 31.637 14.666 1 14.72 690 LEU A CA 1
ATOM 5540 C C . LEU A 1 690 ? 58.141 30.704 15.555 1 14.72 690 LEU A C 1
ATOM 5542 O O . LEU A 1 690 ? 58.657 29.697 16.043 1 14.72 690 LEU A O 1
ATOM 5546 N N . ILE A 1 691 ? 56.775 30.948 16.199 1 14.88 691 ILE A N 1
ATOM 5547 C CA . ILE A 1 691 ? 56.854 30.965 17.656 1 14.88 691 ILE A CA 1
ATOM 5548 C C . ILE A 1 691 ? 56.606 29.561 18.203 1 14.88 691 ILE A C 1
ATOM 5550 O O . ILE A 1 691 ? 55.685 28.87 17.76 1 14.88 691 ILE A O 1
ATOM 5554 N N . SER A 1 692 ? 57.348 28.972 19.292 1 14.84 692 SER A N 1
ATOM 5555 C CA . SER A 1 692 ? 57.936 27.88 20.061 1 14.84 692 SER A CA 1
ATOM 5556 C C . SER A 1 692 ? 56.939 27.314 21.067 1 14.84 692 SER A C 1
ATOM 5558 O O . SER A 1 692 ? 56.833 26.096 21.226 1 14.84 692 SER A O 1
ATOM 5560 N N . HIS A 1 693 ? 56.087 28.039 22.015 1 14.34 693 HIS A N 1
ATOM 5561 C CA . HIS A 1 693 ? 56.352 27.739 23.417 1 14.34 693 HIS A CA 1
ATOM 5562 C C . HIS A 1 693 ? 55.588 26.5 23.871 1 14.34 693 HIS A C 1
ATOM 5564 O O . HIS A 1 693 ? 54.548 26.164 23.3 1 14.34 693 HIS A O 1
ATOM 5570 N N . LYS A 1 694 ? 56.061 25.632 24.988 1 15.71 694 LYS A N 1
ATOM 5571 C CA . LYS A 1 694 ? 56.301 24.406 25.744 1 15.71 694 LYS A CA 1
ATOM 5572 C C . LYS A 1 694 ? 55.185 24.156 26.754 1 15.71 694 LYS A C 1
ATOM 5574 O O . LYS A 1 694 ? 55.013 23.032 27.231 1 15.71 694 LYS A O 1
ATOM 5579 N N . GLY A 1 695 ? 54.209 25.051 27.376 1 14.61 695 GLY A N 1
ATOM 5580 C CA . GLY A 1 695 ? 54.096 24.916 28.819 1 14.61 695 GLY A CA 1
ATOM 5581 C C . GLY A 1 695 ? 53.303 23.695 29.244 1 14.61 695 GLY A C 1
ATOM 5582 O O . GLY A 1 695 ? 52.52 23.153 28.461 1 14.61 695 GLY A O 1
ATOM 5583 N N . THR A 1 696 ? 53.545 22.962 30.543 1 15.08 696 THR A N 1
ATOM 5584 C CA . THR A 1 696 ? 53.673 21.832 31.456 1 15.08 696 THR A CA 1
ATOM 5585 C C . THR A 1 696 ? 52.39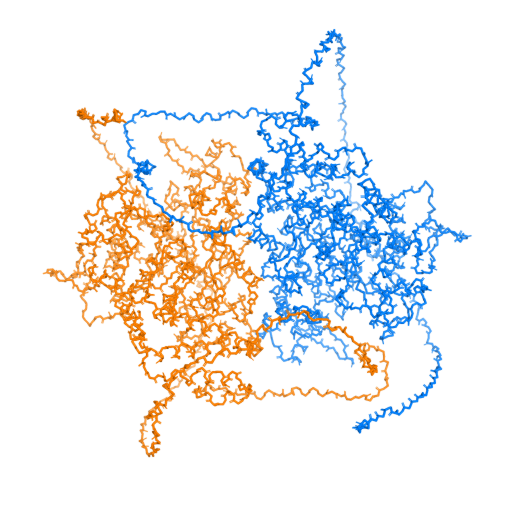8 21.65 32.274 1 15.08 696 THR A C 1
ATOM 5587 O O . THR A 1 696 ? 52.268 20.681 33.025 1 15.08 696 THR A O 1
ATOM 5590 N N . ALA A 1 697 ? 51.128 22.268 32.259 1 15.02 697 ALA A N 1
ATOM 5591 C CA . ALA A 1 697 ? 50.531 22.407 33.585 1 15.02 697 ALA A CA 1
ATOM 5592 C C . ALA A 1 697 ? 49.98 21.074 34.081 1 15.02 697 ALA A C 1
ATOM 5594 O O . ALA A 1 697 ? 49.435 20.291 33.299 1 15.02 697 ALA A O 1
ATOM 5595 N N . ALA A 1 698 ? 50.024 20.665 35.504 1 15.49 698 ALA A N 1
ATOM 5596 C CA . ALA A 1 698 ? 50.076 19.715 36.612 1 15.49 698 ALA A CA 1
ATOM 5597 C C . ALA A 1 698 ? 48.677 19.409 37.139 1 15.49 698 ALA A C 1
ATOM 5599 O O . ALA A 1 698 ? 48.517 18.611 38.066 1 15.49 698 ALA A O 1
ATOM 5600 N N . LEU A 1 699 ? 47.502 19.487 36.489 1 15.36 699 LEU A N 1
ATOM 5601 C CA . LEU A 1 699 ? 46.428 19.725 37.446 1 15.36 699 LEU A CA 1
ATOM 5602 C C . LEU A 1 699 ? 46.208 18.503 38.331 1 15.36 699 LEU A C 1
ATOM 5604 O O . LEU A 1 699 ? 46.304 17.366 37.863 1 15.36 699 LEU A O 1
ATOM 5608 N N . PRO A 1 700 ? 45.635 18.685 39.684 1 16.09 700 PRO A N 1
ATOM 5609 C CA . PRO A 1 700 ? 45.677 18.105 41.028 1 16.09 700 PRO A CA 1
ATOM 5610 C C . PRO A 1 700 ? 44.69 16.952 41.204 1 16.09 700 PRO A C 1
ATOM 5612 O O . PRO A 1 700 ? 43.753 16.811 40.415 1 16.09 700 PRO A O 1
ATOM 5615 N N . ASN A 1 701 ? 44.439 16.333 42.494 1 16.66 701 ASN A N 1
ATOM 5616 C CA . ASN A 1 701 ? 44.377 15.156 43.355 1 16.66 701 ASN A CA 1
ATOM 5617 C C . ASN A 1 701 ? 42.937 14.791 43.702 1 16.66 701 ASN A C 1
ATOM 5619 O O . ASN A 1 701 ? 42.58 13.612 43.727 1 16.66 701 ASN A O 1
ATOM 5623 N N . GLU A 1 702 ? 41.897 15.717 44.264 1 16.25 702 GLU A N 1
ATOM 5624 C CA . GLU A 1 702 ? 41.39 15.431 45.603 1 16.25 702 GLU A CA 1
ATOM 5625 C C . GLU A 1 702 ? 40.293 14.371 45.563 1 16.25 702 GLU A C 1
ATOM 5627 O O . GLU A 1 702 ? 39.696 14.127 44.513 1 16.25 702 GLU A O 1
ATOM 5632 N N . GLN A 1 703 ? 39.233 14.22 46.733 1 16.83 703 GLN A N 1
ATOM 5633 C CA . GLN A 1 703 ? 38.794 13.392 47.85 1 16.83 703 GLN A CA 1
ATOM 5634 C C . GLN A 1 703 ? 37.4 12.824 47.6 1 16.83 703 GLN A C 1
ATOM 5636 O O . GLN A 1 703 ? 37.199 11.609 47.654 1 16.83 703 GLN A O 1
ATOM 5641 N N . SER A 1 704 ? 36.198 13.328 48.394 1 17.19 704 SER A N 1
ATOM 5642 C CA . SER A 1 704 ? 35.536 12.777 49.572 1 17.19 704 SER A CA 1
ATOM 5643 C C . SER A 1 704 ? 34.197 12.144 49.209 1 17.19 704 SER A C 1
ATOM 5645 O O . SER A 1 704 ? 33.954 10.975 49.514 1 17.19 704 SER A O 1
ATOM 5647 N N . GLY A 1 705 ? 32.81 12.67 49.724 1 19.05 705 GLY A N 1
ATOM 5648 C CA . GLY A 1 705 ? 31.87 12.211 50.734 1 19.05 705 GLY A CA 1
ATOM 5649 C C . GLY A 1 705 ? 30.625 11.574 50.144 1 19.05 705 GLY A C 1
ATOM 5650 O O . GLY A 1 705 ? 30.33 11.755 48.961 1 19.05 705 GLY A O 1
ATOM 5651 N N . LEU A 1 706 ? 29.809 10.716 50.933 1 22.41 706 LEU A N 1
ATOM 5652 C CA . LEU A 1 706 ? 28.863 9.642 51.217 1 22.41 706 LEU A CA 1
ATOM 5653 C C . LEU A 1 706 ? 27.427 10.15 51.146 1 22.41 706 LEU A C 1
ATOM 5655 O O . LEU A 1 706 ? 26.957 10.827 52.064 1 22.41 706 LEU A O 1
ATOM 5659 N N . MET A 1 707 ? 26.873 10.811 50.075 1 20.36 707 MET A N 1
ATOM 5660 C CA . MET A 1 707 ? 25.593 11.503 50.196 1 20.36 707 MET A CA 1
ATOM 5661 C C . MET A 1 707 ? 24.492 10.539 50.625 1 20.36 707 MET A C 1
ATOM 5663 O O . MET A 1 707 ? 24.357 9.452 50.06 1 20.36 707 MET A O 1
ATOM 5667 N N . THR A 1 708 ? 23.805 10.77 51.86 1 21.1 708 THR A N 1
ATOM 5668 C CA . THR A 1 708 ? 22.903 10.228 52.87 1 21.1 708 THR A CA 1
ATOM 5669 C C . THR A 1 708 ? 21.523 9.963 52.275 1 21.1 708 THR A C 1
ATOM 5671 O O . THR A 1 708 ? 21.182 10.502 51.22 1 21.1 708 THR A O 1
ATOM 5674 N N . GLU A 1 709 ? 20.516 9.441 53.143 1 22.1 709 GLU A N 1
ATOM 5675 C CA . GLU A 1 709 ? 19.26 8.728 53.354 1 22.1 709 GLU A CA 1
ATOM 5676 C C . GLU A 1 709 ? 18.066 9.573 52.919 1 22.1 709 GLU A C 1
ATOM 5678 O O . GLU A 1 709 ? 17.045 9.037 52.484 1 22.1 709 GLU A O 1
ATOM 5683 N N . LYS A 1 710 ? 18.03 10.939 53.404 1 26.34 710 LYS A N 1
ATOM 5684 C CA . LYS A 1 710 ? 16.903 11.827 53.671 1 26.34 710 LYS A CA 1
ATOM 5685 C C . LYS A 1 710 ? 16.155 12.168 52.385 1 26.34 710 LYS A C 1
ATOM 5687 O O . LYS A 1 710 ? 14.938 12.36 52.401 1 26.34 710 LYS A O 1
ATOM 5692 N N . ALA A 1 711 ? 16.978 12.35 51.267 1 22.09 711 ALA A N 1
ATOM 5693 C CA . ALA A 1 711 ? 16.32 13.219 50.295 1 22.09 711 ALA A CA 1
ATOM 5694 C C . ALA A 1 711 ? 15.258 12.457 49.508 1 22.09 711 ALA A C 1
ATOM 5696 O O . ALA A 1 711 ? 14.646 13.005 48.588 1 22.09 711 ALA A O 1
ATOM 5697 N N . LYS A 1 712 ? 15.327 11.063 49.733 1 27.2 712 LYS A N 1
ATOM 5698 C CA . LYS A 1 712 ? 14.394 10.279 48.93 1 27.2 712 LYS A CA 1
ATOM 5699 C C . LYS A 1 712 ? 12.95 10.554 49.34 1 27.2 712 LYS A C 1
ATOM 5701 O O . LYS A 1 712 ? 12.06 10.623 48.49 1 27.2 712 LYS A O 1
ATOM 5706 N N . ASP A 1 713 ? 12.78 10.682 50.761 1 25.52 713 ASP A N 1
ATOM 5707 C CA . ASP A 1 713 ? 11.447 10.697 51.354 1 25.52 713 ASP A CA 1
ATOM 5708 C C . ASP A 1 713 ? 10.64 11.896 50.862 1 25.52 713 ASP A C 1
ATOM 5710 O O . ASP A 1 713 ? 9.435 11.785 50.623 1 25.52 713 ASP A O 1
ATOM 5714 N N . GLU A 1 714 ? 11.456 13.125 50.74 1 28.22 714 GLU A N 1
ATOM 5715 C CA . GLU A 1 714 ? 10.689 14.365 50.675 1 28.22 714 GLU A CA 1
ATOM 5716 C C . GLU A 1 714 ? 9.857 14.433 49.397 1 28.22 714 GLU A C 1
ATOM 5718 O O . GLU A 1 714 ? 8.77 15.015 49.388 1 28.22 714 GLU A O 1
ATOM 5723 N N . LEU A 1 715 ? 10.409 13.733 48.339 1 25.52 715 LEU A N 1
ATOM 5724 C CA . LEU A 1 715 ? 9.754 14.077 47.082 1 25.52 715 LEU A CA 1
ATOM 5725 C C . LEU A 1 715 ? 8.364 13.454 47.005 1 25.52 715 LEU A C 1
ATOM 5727 O O . LEU A 1 715 ? 7.414 14.097 46.552 1 25.52 715 LEU A O 1
ATOM 5731 N N . LEU A 1 716 ? 8.183 12.268 47.681 1 24.95 716 LEU A N 1
ATOM 5732 C CA . LEU A 1 716 ? 6.917 11.557 47.539 1 24.95 716 LEU A CA 1
ATOM 5733 C C . LEU A 1 716 ? 5.773 12.356 48.155 1 24.95 716 LEU A C 1
ATOM 5735 O O . LEU A 1 716 ? 4.671 12.396 47.604 1 24.95 716 LEU A O 1
ATOM 5739 N N . ASN A 1 717 ? 6.085 12.944 49.307 1 27.56 717 ASN A N 1
ATOM 5740 C CA . ASN A 1 717 ? 4.995 13.55 50.063 1 27.56 717 ASN A CA 1
ATOM 5741 C C . ASN A 1 717 ? 4.32 14.669 49.275 1 27.56 717 ASN A C 1
ATOM 5743 O O . ASN A 1 717 ? 3.113 14.882 49.4 1 27.56 717 ASN A O 1
ATOM 5747 N N . ARG A 1 718 ? 5.154 15.476 48.479 1 27.67 718 ARG A N 1
ATOM 5748 C CA . ARG A 1 718 ? 4.607 16.743 48.006 1 27.67 718 ARG A CA 1
ATOM 5749 C C . ARG A 1 718 ? 3.472 16.513 47.014 1 27.67 718 ARG A C 1
ATOM 5751 O O . ARG A 1 718 ? 2.615 17.381 46.831 1 27.67 718 ARG A O 1
ATOM 5758 N N . ILE A 1 719 ? 3.576 15.301 46.343 1 23.33 719 ILE A N 1
ATOM 5759 C CA . ILE A 1 719 ? 2.525 15.151 45.342 1 23.33 719 ILE A CA 1
ATOM 5760 C C . ILE A 1 719 ? 1.17 15.013 46.034 1 23.33 719 ILE A C 1
ATOM 5762 O O . ILE A 1 719 ? 0.17 15.566 45.57 1 23.33 719 ILE A O 1
ATOM 5766 N N . THR A 1 720 ? 1.265 14.296 47.202 1 20.51 720 THR A N 1
ATOM 5767 C CA . THR A 1 720 ? -0.037 13.975 47.777 1 20.51 720 THR A CA 1
ATOM 5768 C C . THR A 1 720 ? -0.795 15.249 48.143 1 20.51 720 THR A C 1
ATOM 5770 O O . THR A 1 720 ? -2.015 15.318 47.986 1 20.51 720 THR A O 1
ATOM 5773 N N . ALA A 1 721 ? 0.035 16.198 48.721 1 21.01 721 ALA A N 1
ATOM 5774 C CA . ALA A 1 721 ? -0.689 17.189 49.513 1 21.01 721 ALA A CA 1
ATOM 5775 C C . ALA A 1 721 ? -1.567 18.065 48.624 1 21.01 721 ALA A C 1
ATOM 5777 O O . ALA A 1 721 ? -2.591 18.586 49.073 1 21.01 721 ALA A O 1
ATOM 5778 N N . GLU A 1 722 ? -0.993 18.39 47.401 1 19.07 722 GLU A N 1
ATOM 5779 C CA . GLU A 1 722 ? -1.625 19.635 46.974 1 19.07 722 GLU A CA 1
ATOM 5780 C C . GLU A 1 722 ? -3.074 19.403 46.554 1 19.07 722 GLU A C 1
ATOM 5782 O O . GLU A 1 722 ? -3.751 20.329 46.103 1 19.07 722 GLU A O 1
ATOM 5787 N N . ILE A 1 723 ? -3.487 18.084 46.522 1 19.59 723 ILE A N 1
ATOM 5788 C CA . ILE A 1 723 ? -4.864 17.848 46.102 1 19.59 723 ILE A CA 1
ATOM 5789 C C . ILE A 1 723 ? -5.825 18.476 47.108 1 19.59 723 ILE A C 1
ATOM 5791 O O . ILE A 1 723 ? -7.04 18.29 47.015 1 19.59 723 ILE A O 1
ATOM 5795 N N . ARG A 1 724 ? -5.178 18.893 48.187 1 17.33 724 ARG A N 1
ATOM 5796 C CA . ARG A 1 724 ? -6.147 19.087 49.261 1 17.33 724 ARG A CA 1
ATOM 5797 C C . ARG A 1 724 ? -7.26 20.036 48.829 1 17.33 724 ARG A C 1
ATOM 5799 O O . ARG A 1 724 ? -8.441 19.751 49.036 1 17.33 724 ARG A O 1
ATOM 5806 N N . HIS A 1 725 ? -7.031 21.382 48.944 1 16.93 725 HIS A N 1
ATOM 5807 C CA . HIS A 1 725 ? -7.898 22.176 49.807 1 16.93 725 HIS A CA 1
ATOM 5808 C C . HIS A 1 725 ? -9.146 22.637 49.061 1 16.93 725 HIS A C 1
ATOM 5810 O O . HIS A 1 725 ? -10.195 22.854 49.671 1 16.93 725 HIS A O 1
ATOM 5816 N N . THR A 1 726 ? -9.01 23.254 47.84 1 16.55 726 THR A N 1
ATOM 5817 C CA . THR A 1 726 ? -9.827 24.458 47.941 1 16.55 726 THR A CA 1
ATOM 5818 C C . THR A 1 726 ? -11.311 24.116 47.831 1 16.55 726 THR A C 1
ATOM 5820 O O . THR A 1 726 ? -11.714 23.36 46.945 1 16.55 726 THR A O 1
ATOM 5823 N N . GLN A 1 727 ? -12.186 24.462 48.869 1 16.71 727 GLN A N 1
ATOM 5824 C CA . GLN A 1 727 ? -13.53 24.349 49.426 1 16.71 727 GLN A CA 1
ATOM 5825 C C . GLN A 1 727 ? -14.552 25.064 48.547 1 16.71 727 GLN A C 1
ATOM 5827 O O . GLN A 1 727 ? -15.756 24.996 48.805 1 16.71 727 GLN A O 1
ATOM 5832 N N . PRO A 1 728 ? -14.216 25.735 47.442 1 16.89 728 PRO A N 1
ATOM 5833 C CA . PRO A 1 728 ? -15.162 26.845 47.578 1 16.89 728 PRO A CA 1
ATOM 5834 C C . PRO A 1 728 ? -16.618 26.389 47.518 1 16.89 728 PRO A C 1
ATOM 5836 O O . PRO A 1 728 ? -16.91 25.311 46.994 1 16.89 728 PRO A O 1
ATOM 5839 N N . SER A 1 729 ? -17.493 27.288 48.034 1 15.37 729 SER A N 1
ATOM 5840 C CA . SER A 1 729 ? -18.85 27.511 48.524 1 15.37 729 SER A CA 1
ATOM 5841 C C . SER A 1 729 ? -19.866 27.438 47.389 1 15.37 729 SER A C 1
ATOM 5843 O O . SER A 1 729 ? -19.551 27.771 46.244 1 15.37 729 SER A O 1
ATOM 5845 N N . ARG A 1 730 ? -21.049 26.832 47.693 1 16.87 730 ARG A N 1
ATOM 5846 C CA . ARG A 1 730 ? -22.328 26.333 47.196 1 16.87 730 ARG A CA 1
ATOM 5847 C C . ARG A 1 730 ? -23.155 27.458 46.583 1 16.87 730 ARG A C 1
ATOM 5849 O O . ARG A 1 730 ? -24.311 27.253 46.21 1 16.87 730 ARG A O 1
ATOM 5856 N N . ASP A 1 731 ? -22.723 28.73 46.727 1 15.42 731 ASP A N 1
ATOM 5857 C CA . ASP A 1 731 ? -23.974 29.453 46.936 1 15.42 731 ASP A CA 1
ATOM 5858 C C . ASP A 1 731 ? -24.927 29.252 45.76 1 15.42 731 ASP A C 1
ATOM 5860 O O . ASP A 1 731 ? -24.533 28.729 44.716 1 15.42 731 ASP A O 1
ATOM 5864 N N . SER A 1 732 ? -25.563 30.419 45.391 1 15.63 732 SER A N 1
ATOM 5865 C CA . SER A 1 732 ? -26.915 30.965 45.339 1 15.63 732 SER A CA 1
ATOM 5866 C C . SER A 1 732 ? -27.597 30.627 44.017 1 15.63 732 SER A C 1
ATOM 5868 O O . SER A 1 732 ? -26.93 30.453 42.995 1 15.63 732 SER A O 1
ATOM 5870 N N . PHE A 1 733 ? -28.942 30.363 44.117 1 16.22 733 PHE A N 1
ATOM 5871 C CA . PHE A 1 733 ? -30.183 29.847 43.552 1 16.22 733 PHE A CA 1
ATOM 5872 C C . PHE A 1 733 ? -30.483 30.506 42.211 1 16.22 733 PHE A C 1
ATOM 5874 O O . PHE A 1 733 ? -30.816 29.824 41.239 1 16.22 733 PHE A O 1
ATOM 5881 N N . SER A 1 734 ? -30.896 31.843 42.267 1 14.49 734 SER A N 1
ATOM 5882 C CA . SER A 1 734 ? -32.274 32.258 42.024 1 14.49 734 SER A CA 1
ATOM 5883 C C . SER A 1 734 ? -32.523 32.507 40.54 1 14.49 734 SER A C 1
ATOM 5885 O O . SER A 1 734 ? -33.599 32.197 40.025 1 14.49 734 SER A O 1
ATOM 5887 N N . ALA A 1 735 ? -31.995 33.58 39.981 1 14.18 735 ALA A N 1
ATOM 5888 C CA . ALA A 1 735 ? -32.878 34.611 39.441 1 14.18 735 ALA A CA 1
ATOM 5889 C C . ALA A 1 735 ? -33.473 34.178 38.105 1 14.18 735 ALA A C 1
ATOM 5891 O O . ALA A 1 735 ? -32.948 33.277 37.446 1 14.18 735 ALA A O 1
ATOM 5892 N N . VAL A 1 736 ? -33.868 35.292 37.181 1 14.35 736 VAL A N 1
ATOM 5893 C CA . VAL A 1 736 ? -35.036 35.968 36.626 1 14.35 736 VAL A CA 1
ATOM 5894 C C . VAL A 1 736 ? -35.289 35.478 35.202 1 14.35 736 VAL A C 1
ATOM 5896 O O . VAL A 1 736 ? -36.394 35.036 34.879 1 14.35 736 VAL A O 1
ATOM 5899 N N . GLY A 1 737 ? -35.246 36.439 34.121 1 14.18 737 GLY A N 1
ATOM 5900 C CA . GLY A 1 737 ? -36.311 37.128 33.41 1 14.18 737 GLY A CA 1
ATOM 5901 C C . GLY A 1 737 ? -36.682 36.461 32.099 1 14.18 737 GLY A C 1
ATOM 5902 O O . GLY A 1 737 ? -35.899 35.684 31.549 1 14.18 737 GLY A O 1
ATOM 5903 N N . LEU A 1 738 ? -37.941 36.876 31.451 1 13.95 738 LEU A N 1
ATOM 5904 C CA . LEU A 1 738 ? -39.216 36.762 30.751 1 13.95 738 LEU A CA 1
ATOM 5905 C C . LEU A 1 738 ? -39.016 36.836 29.241 1 13.95 738 LEU A C 1
ATOM 5907 O O . LEU A 1 738 ? -39.636 36.079 28.49 1 13.95 738 LEU A O 1
ATOM 5911 N N . ALA A 1 739 ? -38.482 37.976 28.52 1 13.34 739 ALA A N 1
ATOM 5912 C CA . ALA A 1 739 ? -39.344 38.779 27.658 1 13.34 739 ALA A CA 1
ATOM 5913 C C . ALA A 1 739 ? -39.486 38.143 26.278 1 13.34 739 ALA A C 1
ATOM 5915 O O . ALA A 1 739 ? -40.6 37.97 25.778 1 13.34 739 ALA A O 1
ATOM 5916 N N . ALA A 1 740 ? -38.783 38.677 25.201 1 13.47 740 ALA A N 1
ATOM 5917 C CA . ALA A 1 740 ? -39.344 39.512 24.141 1 13.47 740 ALA A CA 1
ATOM 5918 C C . ALA A 1 740 ? -39.898 38.657 23.005 1 13.47 740 ALA A C 1
ATOM 5920 O O . ALA A 1 740 ? -39.44 37.533 22.785 1 13.47 740 ALA A O 1
ATOM 5921 N N . PHE A 1 741 ? -40.52 39.397 21.906 1 13.5 741 PHE A N 1
ATOM 5922 C CA . PHE A 1 741 ? -41.731 39.745 21.172 1 13.5 741 PHE A CA 1
ATOM 5923 C C . PHE A 1 741 ? -41.806 38.98 19.857 1 13.5 741 PHE A C 1
ATOM 5925 O O . PHE A 1 741 ? -40.841 38.326 19.456 1 13.5 741 PHE A O 1
ATOM 5932 N N . LEU A 1 742 ? -42.099 39.801 18.615 1 13.82 742 LEU A N 1
ATOM 5933 C CA . LEU A 1 742 ? -43.307 40.003 17.823 1 13.82 742 LEU A CA 1
ATOM 5934 C C . LEU A 1 742 ? -43.263 39.175 16.543 1 13.82 742 LEU A C 1
ATOM 5936 O O . LEU A 1 742 ? -44.193 38.418 16.256 1 13.82 742 LEU A O 1
ATOM 5940 N N . GLY A 1 743 ? -43.275 39.98 15.233 1 13.65 743 GLY A N 1
ATOM 5941 C CA . GLY A 1 743 ? -44.375 40.265 14.326 1 13.65 743 GLY A CA 1
ATOM 5942 C C . GLY A 1 743 ? -44.45 39.303 13.156 1 13.65 743 GLY A C 1
ATOM 5943 O O . GLY A 1 743 ? -43.484 38.594 12.866 1 13.65 743 GLY A O 1
ATOM 5944 N N . SER A 1 744 ? -45.205 39.71 11.902 1 13.96 744 SER A N 1
ATOM 5945 C CA . SER A 1 744 ? -46.415 39.444 11.132 1 13.96 744 SER A CA 1
ATOM 5946 C C . SER A 1 744 ? -46.086 38.802 9.788 1 13.96 744 SER A C 1
ATOM 5948 O O . SER A 1 744 ? -46.651 37.765 9.435 1 13.96 744 SER A O 1
ATOM 5950 N N . VAL A 1 745 ? -45.748 39.617 8.523 1 13.96 745 VAL A N 1
ATOM 5951 C CA . VAL A 1 745 ? -46.755 39.939 7.518 1 13.96 745 VAL A CA 1
ATOM 5952 C C . VAL A 1 745 ? -46.751 38.874 6.423 1 13.96 745 VAL A C 1
ATOM 5954 O O . VAL A 1 745 ? -45.79 38.113 6.292 1 13.96 745 VAL A O 1
ATOM 5957 N N . GLY A 1 746 ? -46.715 39.349 4.893 1 14.24 746 GLY A N 1
ATOM 5958 C CA . GLY A 1 746 ? -47.748 39.433 3.874 1 14.24 746 GLY A CA 1
ATOM 5959 C C . GLY A 1 746 ? -47.674 38.31 2.856 1 14.24 746 GLY A C 1
ATOM 5960 O O . GLY A 1 746 ? -46.676 37.59 2.79 1 14.24 746 GLY A O 1
ATOM 5961 N N . GLY A 1 747 ? -48.272 38.619 1.411 1 14.92 747 GLY A N 1
ATOM 5962 C CA . GLY A 1 747 ? -49.345 38.245 0.504 1 14.92 747 GLY A CA 1
ATOM 5963 C C . GLY A 1 747 ? -48.898 37.288 -0.585 1 14.92 747 GLY A C 1
ATOM 5964 O O . GLY A 1 747 ? -47.699 37.087 -0.789 1 14.92 747 GLY A O 1
ATOM 5965 N N . PHE A 1 748 ? -49.766 37.168 -1.793 1 15.1 748 PHE A N 1
ATOM 5966 C CA . PHE A 1 748 ? -50.585 36.326 -2.657 1 15.1 748 PHE A CA 1
ATOM 5967 C C . PHE A 1 748 ? -49.878 36.061 -3.981 1 15.1 748 PHE A C 1
ATOM 5969 O O . PHE A 1 748 ? -49.809 34.917 -4.435 1 15.1 748 PHE A O 1
ATOM 5976 N N . ALA A 1 749 ? -49.536 37.053 -5.063 1 14.47 749 ALA A N 1
ATOM 5977 C CA . ALA A 1 749 ? -50.264 37.253 -6.313 1 14.47 749 ALA A CA 1
ATOM 5978 C C . ALA A 1 749 ? -49.679 36.395 -7.432 1 14.47 749 ALA A C 1
ATOM 5980 O O . ALA A 1 749 ? -50.418 35.846 -8.253 1 14.47 749 ALA A O 1
ATOM 5981 N N . ALA A 1 750 ? -48.51 36.624 -8.059 1 15.17 750 ALA A N 1
ATOM 5982 C CA . ALA A 1 750 ? -48.522 37.001 -9.47 1 15.17 750 ALA A CA 1
ATOM 5983 C C . ALA A 1 750 ? -48.936 35.823 -10.348 1 15.17 750 ALA A C 1
ATOM 5985 O O . ALA A 1 750 ? -48.614 34.672 -10.046 1 15.17 750 ALA A O 1
ATOM 5986 N N . ALA A 1 751 ? -49.553 36.196 -11.735 1 15.17 751 ALA A N 1
ATOM 5987 C CA . ALA A 1 751 ? -50.572 36.093 -12.776 1 15.17 751 ALA A CA 1
ATOM 5988 C C . ALA A 1 751 ? -50.198 35.032 -13.807 1 15.17 751 ALA A C 1
ATOM 5990 O O . ALA A 1 751 ? -49.061 34.554 -13.83 1 15.17 751 ALA A O 1
ATOM 5991 N N . TRP A 1 752 ? -50.445 35.603 -15.26 1 16.61 752 TRP A N 1
ATOM 5992 C CA . TRP A 1 752 ? -51.34 35.481 -16.406 1 16.61 752 TRP A CA 1
ATOM 5993 C C . TRP A 1 752 ? -50.735 34.578 -17.475 1 16.61 752 TRP A C 1
ATOM 5995 O O . TRP A 1 752 ? -49.53 34.632 -17.733 1 16.61 752 TRP A O 1
ATOM 6005 N N . PHE A 1 753 ? -51.694 33.887 -18.296 1 18.37 753 PHE A N 1
ATOM 6006 C CA . PHE A 1 753 ? -52.131 32.781 -19.139 1 18.37 753 PHE A CA 1
ATOM 6007 C C . PHE A 1 753 ? -51.571 32.922 -20.549 1 18.37 753 PHE A C 1
ATOM 6009 O O . PHE A 1 753 ? -50.963 31.988 -21.077 1 18.37 753 PHE A O 1
ATOM 6016 N N . MET A 1 754 ? -52.596 33.463 -21.416 1 18.68 754 MET A N 1
ATOM 6017 C CA . MET A 1 754 ? -53.3 32.99 -22.604 1 18.68 754 MET A CA 1
ATOM 6018 C C . MET A 1 754 ? -52.494 33.281 -23.866 1 18.68 754 MET A C 1
ATOM 6020 O O . MET A 1 754 ? -52.229 32.377 -24.66 1 18.68 754 MET A O 1
ATOM 6024 N N . GLN A 1 755 ? -52.995 34.256 -24.53 1 18.01 755 GLN A N 1
ATOM 6025 C CA . GLN A 1 755 ? -53.711 34.607 -25.752 1 18.01 755 GLN A CA 1
ATOM 6026 C C . GLN A 1 755 ? -52.759 35.166 -26.806 1 18.01 755 GLN A C 1
ATOM 6028 O O . GLN A 1 755 ? -52.766 34.721 -27.955 1 18.01 755 GLN A O 1
ATOM 6033 N N . HIS A 1 756 ? -52.671 36.759 -26.918 1 16.01 756 HIS A N 1
ATOM 6034 C CA . HIS A 1 756 ? -53.052 37.967 -27.641 1 16.01 756 HIS A CA 1
ATOM 6035 C C . HIS A 1 756 ? -51.858 38.569 -28.375 1 16.01 756 HIS A C 1
ATOM 6037 O O . HIS A 1 756 ? -51.095 39.346 -27.796 1 16.01 756 HIS A O 1
ATOM 6043 N N . GLN A 1 757 ? -50.999 38.152 -29.451 1 19.64 757 GLN A N 1
ATOM 6044 C CA . GLN A 1 757 ? -51.509 38.1 -30.817 1 19.64 757 GLN A CA 1
ATOM 6045 C C . GLN A 1 757 ? -52.411 36.886 -31.022 1 19.64 757 GLN A C 1
ATOM 6047 O O . GLN A 1 757 ? -52.138 35.806 -30.494 1 19.64 757 GLN A O 1
ATOM 6052 N N . MET B 1 1 ? -13.961 -12.11 -46.551 1 33.46 1 MET B N 1
ATOM 6053 C CA . MET B 1 1 ? -13.894 -12.611 -45.18 1 33.46 1 MET B CA 1
ATOM 6054 C C . MET B 1 1 ? -15.258 -13.11 -44.716 1 33.46 1 MET B C 1
ATOM 6056 O O . MET B 1 1 ? -16.206 -12.33 -44.611 1 33.46 1 MET B O 1
ATOM 6060 N N . THR B 1 2 ? -15.656 -14.212 -45.095 1 42.84 2 THR B N 1
ATOM 6061 C CA . THR B 1 2 ? -16.938 -14.904 -45.048 1 42.84 2 THR B CA 1
ATOM 6062 C C . THR B 1 2 ? -17.53 -14.852 -43.643 1 42.84 2 THR B C 1
ATOM 6064 O O . THR B 1 2 ? -16.824 -15.072 -42.657 1 42.84 2 THR B O 1
ATOM 6067 N N . ASP B 1 3 ? -18.566 -14.11 -43.397 1 57.05 3 ASP B N 1
ATOM 6068 C CA . ASP B 1 3 ? -19.395 -13.858 -42.223 1 57.05 3 ASP B CA 1
ATOM 6069 C C . ASP B 1 3 ? -19.802 -15.165 -41.547 1 57.05 3 ASP B C 1
ATOM 6071 O O . ASP B 1 3 ? -20.511 -15.982 -42.138 1 57.05 3 ASP B O 1
ATOM 6075 N N . MET B 1 4 ? -18.89 -15.833 -40.763 1 72.86 4 MET B N 1
ATOM 6076 C CA . MET B 1 4 ? -19.232 -17.034 -40.006 1 72.86 4 MET B CA 1
ATOM 6077 C C . MET B 1 4 ? -20.481 -16.807 -39.161 1 72.86 4 MET B C 1
ATOM 6079 O O . MET B 1 4 ? -20.68 -15.718 -38.619 1 72.86 4 MET B O 1
ATOM 6083 N N . SER B 1 5 ? -21.392 -17.718 -39.354 1 77.52 5 SER B N 1
ATOM 6084 C CA . SER B 1 5 ? -22.599 -17.672 -38.535 1 77.52 5 SER B CA 1
ATOM 6085 C C . SER B 1 5 ? -22.268 -17.822 -37.054 1 77.52 5 SER B C 1
ATOM 6087 O O . SER B 1 5 ? -21.169 -18.253 -36.699 1 77.52 5 SER B O 1
ATOM 6089 N N . ARG B 1 6 ? -23.023 -17.381 -36.223 1 84.1 6 ARG B N 1
ATOM 6090 C CA . ARG B 1 6 ? -22.879 -17.497 -34.776 1 84.1 6 ARG B CA 1
ATOM 6091 C C . ARG B 1 6 ? -22.717 -18.954 -34.357 1 84.1 6 ARG B C 1
ATOM 6093 O O . ARG B 1 6 ? -21.937 -19.263 -33.453 1 84.1 6 ARG B O 1
ATOM 6100 N N . GLU B 1 7 ? -23.383 -19.778 -35.04 1 85.38 7 GLU B N 1
ATOM 6101 C CA . GLU B 1 7 ? -23.313 -21.201 -34.724 1 85.38 7 GLU B CA 1
ATOM 6102 C C . GLU B 1 7 ? -21.928 -21.766 -35.027 1 85.38 7 GLU B C 1
ATOM 6104 O O . GLU B 1 7 ? -21.423 -22.614 -34.288 1 85.38 7 GLU B O 1
ATOM 6109 N N . GLU B 1 8 ? -21.462 -21.322 -36.057 1 90.1 8 GLU B N 1
ATOM 6110 C CA . GLU B 1 8 ? -20.127 -21.785 -36.424 1 90.1 8 GLU B CA 1
ATOM 6111 C C . GLU B 1 8 ? -19.08 -21.295 -35.428 1 90.1 8 GLU B C 1
ATOM 6113 O O . GLU B 1 8 ? -18.149 -22.027 -35.087 1 90.1 8 GLU B O 1
ATOM 6118 N N . ILE B 1 9 ? -19.261 -20.079 -35.062 1 92.86 9 ILE B N 1
ATOM 6119 C CA . ILE B 1 9 ? -18.336 -19.503 -34.093 1 92.86 9 ILE B CA 1
ATOM 6120 C C . ILE B 1 9 ? -18.413 -20.279 -32.78 1 92.86 9 ILE B C 1
ATOM 6122 O O . ILE B 1 9 ? -17.385 -20.641 -32.204 1 92.86 9 ILE B O 1
ATOM 6126 N N . CYS B 1 10 ? -19.562 -20.581 -32.323 1 92.84 10 CYS B N 1
ATOM 6127 C CA . CYS B 1 10 ? -19.767 -21.32 -31.082 1 92.84 10 CYS B CA 1
ATOM 6128 C C . CYS B 1 10 ? -19.208 -22.733 -31.189 1 92.84 10 CYS B C 1
ATOM 6130 O O . CYS B 1 10 ? -18.665 -23.266 -30.22 1 92.84 10 CYS B O 1
ATOM 6132 N N . SER B 1 11 ? -19.429 -23.273 -32.337 1 93.02 11 SER B N 1
ATOM 6133 C CA . SER B 1 11 ? -18.873 -24.603 -32.558 1 93.02 11 SER B CA 1
ATOM 6134 C C . SER B 1 11 ? -17.352 -24.591 -32.451 1 93.02 11 SER B C 1
ATOM 6136 O O . SER B 1 11 ? -16.755 -25.517 -31.897 1 93.02 11 SER B O 1
ATOM 6138 N N . GLN B 1 12 ? -16.781 -23.592 -32.986 1 95.06 12 GLN B N 1
ATOM 6139 C CA . GLN B 1 12 ? -15.33 -23.459 -32.908 1 95.06 12 GLN B CA 1
ATOM 6140 C C . GLN B 1 12 ? -14.87 -23.285 -31.463 1 95.06 12 GLN B C 1
ATOM 6142 O O . GLN B 1 12 ? -13.864 -23.867 -31.052 1 95.06 12 GLN B O 1
ATOM 6147 N N . LEU B 1 13 ? -15.546 -22.509 -30.742 1 96.16 13 LEU B N 1
ATOM 6148 C CA . LEU B 1 13 ? -15.206 -22.288 -29.34 1 96.16 13 LEU B CA 1
ATOM 6149 C C . LEU B 1 13 ? -15.367 -23.571 -28.533 1 96.16 13 LEU B C 1
ATOM 6151 O O . LEU B 1 13 ? -14.554 -23.862 -27.653 1 96.16 13 LEU B O 1
ATOM 6155 N N . ARG B 1 14 ? -16.366 -24.332 -28.805 1 95.96 14 ARG B N 1
ATOM 6156 C CA . ARG B 1 14 ? -16.541 -25.631 -28.163 1 95.96 14 ARG B CA 1
ATOM 6157 C C . ARG B 1 14 ? -15.39 -26.571 -28.506 1 95.96 14 ARG B C 1
ATOM 6159 O O . ARG B 1 14 ? -14.926 -27.331 -27.653 1 95.96 14 ARG B O 1
ATOM 6166 N N . GLN B 1 15 ? -15.118 -26.479 -29.717 1 96.15 15 GLN B N 1
ATOM 6167 C CA . GLN B 1 15 ? -13.993 -27.3 -30.15 1 96.15 15 GLN B CA 1
ATOM 6168 C C . GLN B 1 15 ? -12.728 -26.956 -29.369 1 96.15 15 GLN B C 1
ATOM 6170 O O . GLN B 1 15 ? -11.968 -27.847 -28.984 1 96.15 15 GLN B O 1
ATOM 6175 N N . ALA B 1 16 ? -12.464 -25.688 -29.187 1 97.47 16 ALA B N 1
ATOM 6176 C CA . ALA B 1 16 ? -11.304 -25.261 -28.409 1 97.47 16 ALA B CA 1
ATOM 6177 C C . ALA B 1 16 ? -11.366 -25.808 -26.986 1 97.47 16 ALA B C 1
ATOM 6179 O O . ALA B 1 16 ? -10.351 -26.243 -26.436 1 97.47 16 ALA B O 1
ATOM 6180 N N . LEU B 1 17 ? -12.486 -25.777 -26.377 1 97.22 17 LEU B N 1
ATOM 6181 C CA . LEU B 1 17 ? -12.665 -26.3 -25.027 1 97.22 17 LEU B CA 1
ATOM 6182 C C . LEU B 1 17 ? -12.44 -27.808 -24.994 1 97.22 17 LEU B C 1
ATOM 6184 O O . LEU B 1 17 ? -11.913 -28.34 -24.015 1 97.22 17 LEU B O 1
ATOM 6188 N N . GLU B 1 18 ? -12.867 -28.441 -26.054 1 96.35 18 GLU B N 1
ATOM 6189 C CA . GLU B 1 18 ? -12.643 -29.88 -26.153 1 96.35 18 GLU B CA 1
ATOM 6190 C C . GLU B 1 18 ? -11.157 -30.199 -26.288 1 96.35 18 GLU B C 1
ATOM 6192 O O . GLU B 1 18 ? -10.688 -31.22 -25.78 1 96.35 18 GLU B O 1
ATOM 6197 N N . LEU B 1 19 ? -10.561 -29.392 -27.075 1 97.52 19 LEU B N 1
ATOM 6198 C CA . LEU B 1 19 ? -9.116 -29.562 -27.181 1 97.52 19 LEU B CA 1
ATOM 6199 C C . LEU B 1 19 ? -8.457 -29.481 -25.809 1 97.52 19 LEU B C 1
ATOM 6201 O O . LEU B 1 19 ? -7.573 -30.281 -25.492 1 97.52 19 LEU B O 1
ATOM 6205 N N . ARG B 1 20 ? -8.816 -28.532 -24.992 1 97.53 20 ARG B N 1
ATOM 6206 C CA . ARG B 1 20 ? -8.253 -28.389 -23.653 1 97.53 20 ARG B CA 1
ATOM 6207 C C . ARG B 1 20 ? -8.557 -29.615 -22.798 1 97.53 20 ARG B C 1
ATOM 6209 O O . ARG B 1 20 ? -7.701 -30.08 -22.043 1 97.53 20 ARG B O 1
ATOM 6216 N N . ARG B 1 21 ? -9.74 -30.137 -22.886 1 95.59 21 ARG B N 1
ATOM 6217 C CA . ARG B 1 21 ? -10.166 -31.279 -22.084 1 95.59 21 ARG B CA 1
ATOM 6218 C C . ARG B 1 21 ? -9.282 -32.494 -22.347 1 95.59 21 ARG B C 1
ATOM 6220 O O . ARG B 1 21 ? -9.064 -33.315 -21.454 1 95.59 21 ARG B O 1
ATOM 6227 N N . LYS B 1 22 ? -8.791 -32.529 -23.541 1 95.35 22 LYS B N 1
ATOM 6228 C CA . LYS B 1 22 ? -7.897 -33.622 -23.913 1 95.35 22 LYS B CA 1
ATOM 6229 C C . LYS B 1 22 ? -6.657 -33.645 -23.023 1 95.35 22 LYS B C 1
ATOM 6231 O O . LYS B 1 22 ? -6.113 -34.713 -22.736 1 95.35 22 LYS B O 1
ATOM 6236 N N . TYR B 1 23 ? -6.209 -32.532 -22.569 1 96.42 23 TYR B N 1
ATOM 6237 C CA . TYR B 1 23 ? -4.95 -32.423 -21.842 1 96.42 23 TYR B CA 1
ATOM 6238 C C . TYR B 1 23 ? -5.196 -32.223 -20.351 1 96.42 23 TYR B C 1
ATOM 6240 O O . TYR B 1 23 ? -4.339 -32.545 -19.525 1 96.42 23 TYR B O 1
ATOM 6248 N N . CYS B 1 24 ? -6.32 -31.644 -19.94 1 92.62 24 CYS B N 1
ATOM 6249 C CA . CYS B 1 24 ? -6.578 -31.293 -18.548 1 92.62 24 CYS B CA 1
ATOM 6250 C C . CYS B 1 24 ? -7.801 -32.032 -18.018 1 92.62 24 CYS B C 1
ATOM 6252 O O . CYS B 1 24 ? -8.382 -31.634 -17.007 1 92.62 24 CYS B O 1
ATOM 6254 N N . ALA B 1 25 ? -8.124 -33.089 -18.627 1 89.29 25 ALA B N 1
ATOM 6255 C CA . ALA B 1 25 ? -9.269 -33.872 -18.172 1 89.29 25 ALA B CA 1
ATOM 6256 C C . ALA B 1 25 ? -9.022 -34.447 -16.78 1 89.29 25 ALA B C 1
ATOM 6258 O O . ALA B 1 25 ? -7.878 -34.719 -16.408 1 89.29 25 ALA B O 1
ATOM 6259 N N . PRO B 1 26 ? -10.05 -34.577 -16.032 1 89.74 26 PRO B N 1
ATOM 6260 C CA . PRO B 1 26 ? -9.901 -35.189 -14.709 1 89.74 26 PRO B CA 1
ATOM 6261 C C . PRO B 1 26 ? -9.304 -36.593 -14.772 1 89.74 26 PRO B C 1
ATOM 6263 O O . PRO B 1 26 ? -9.601 -37.353 -15.697 1 89.74 26 PRO B O 1
ATOM 6266 N N . LEU B 1 27 ? -8.57 -36.886 -13.844 1 92.93 27 LEU B N 1
ATOM 6267 C CA . LEU B 1 27 ? -7.902 -38.181 -13.769 1 92.93 27 LEU B CA 1
ATOM 6268 C C . LEU B 1 27 ? -8.904 -39.292 -13.475 1 92.93 27 LEU B C 1
ATOM 6270 O O . LEU B 1 27 ? -9.852 -39.094 -12.711 1 92.93 27 LEU B O 1
ATOM 6274 N N . GLN B 1 28 ? -8.743 -40.393 -14.08 1 89.71 28 GLN B N 1
ATOM 6275 C CA . GLN B 1 28 ? -9.624 -41.54 -13.885 1 89.71 28 GLN B CA 1
ATOM 6276 C C . GLN B 1 28 ? -8.883 -42.696 -13.219 1 89.71 28 GLN B C 1
ATOM 6278 O O . GLN B 1 28 ? -7.703 -42.924 -13.494 1 89.71 28 GLN B O 1
ATOM 6283 N N . LYS B 1 29 ? -9.556 -43.356 -12.331 1 90.76 29 LYS B N 1
ATOM 6284 C CA . LYS B 1 29 ? -8.994 -44.545 -11.697 1 90.76 29 LYS B CA 1
ATOM 6285 C C . LYS B 1 29 ? -9.262 -45.793 -12.534 1 90.76 29 LYS B C 1
ATOM 6287 O O . LYS B 1 29 ? -10.384 -46.007 -12.997 1 90.76 29 LYS B O 1
ATOM 6292 N N . GLN B 1 30 ? -8.262 -46.511 -12.762 1 86.21 30 GLN B N 1
ATOM 6293 C CA . GLN B 1 30 ? -8.41 -47.765 -13.493 1 86.21 30 GLN B CA 1
ATOM 6294 C C . GLN B 1 30 ? -8.884 -48.886 -12.573 1 86.21 30 GLN B C 1
ATOM 6296 O O . GLN B 1 30 ? -8.532 -48.918 -11.392 1 86.21 30 GLN B O 1
ATOM 6301 N N . SER B 1 31 ? -9.757 -49.739 -13.126 1 79.84 31 SER B N 1
ATOM 6302 C CA . SER B 1 31 ? -10.337 -50.835 -12.357 1 79.84 31 SER B CA 1
ATOM 6303 C C . SER B 1 31 ? -9.255 -51.762 -11.814 1 79.84 31 SER B C 1
ATOM 6305 O O . SER B 1 31 ? -9.339 -52.223 -10.674 1 79.84 31 SER B O 1
ATOM 6307 N N . SER B 1 32 ? -8.314 -52.053 -12.685 1 82.96 32 SER B N 1
ATOM 6308 C CA . SER B 1 32 ? -7.229 -52.91 -12.219 1 82.96 32 SER B CA 1
ATOM 6309 C C . SER B 1 32 ? -5.868 -52.283 -12.504 1 82.96 32 SER B C 1
ATOM 6311 O O . SER B 1 32 ? -5.616 -51.813 -13.616 1 82.96 32 SER B O 1
ATOM 6313 N N . PHE B 1 33 ? -5.119 -51.933 -11.519 1 87.9 33 PHE B N 1
ATOM 6314 C CA . PHE B 1 33 ? -3.768 -51.399 -11.655 1 87.9 33 PHE B CA 1
ATOM 6315 C C . PHE B 1 33 ? -2.768 -52.255 -10.886 1 87.9 33 PHE B C 1
ATOM 6317 O O . PHE B 1 33 ? -2.99 -52.579 -9.718 1 87.9 33 PHE B O 1
ATOM 6324 N N . PRO B 1 34 ? -1.764 -52.667 -11.555 1 87.98 34 PRO B N 1
ATOM 6325 C CA . PRO B 1 34 ? -0.803 -53.549 -10.89 1 87.98 34 PRO B CA 1
ATOM 6326 C C . PRO B 1 34 ? -0.128 -52.89 -9.689 1 87.98 34 PRO B C 1
ATOM 6328 O O . PRO B 1 34 ? -0.099 -51.66 -9.592 1 87.98 34 PRO B O 1
ATOM 6331 N N . SER B 1 35 ? 0.339 -53.804 -8.899 1 87.75 35 SER B N 1
ATOM 6332 C CA . SER B 1 35 ? 1.092 -53.307 -7.752 1 87.75 35 SER B CA 1
ATOM 6333 C C . SER B 1 35 ? 2.441 -52.738 -8.181 1 87.75 35 SER B C 1
ATOM 6335 O O . SER B 1 35 ? 2.902 -52.994 -9.295 1 87.75 35 SER B O 1
ATOM 6337 N N . SER B 1 36 ? 3.094 -51.978 -7.346 1 88.07 36 SER B N 1
ATOM 6338 C CA . SER B 1 36 ? 4.337 -51.278 -7.654 1 88.07 36 SER B CA 1
ATOM 6339 C C . SER B 1 36 ? 5.431 -52.254 -8.073 1 88.07 36 SER B C 1
ATOM 6341 O O . SER B 1 36 ? 6.25 -51.941 -8.941 1 88.07 36 SER B O 1
ATOM 6343 N N . SER B 1 37 ? 5.464 -53.367 -7.467 1 87.09 37 SER B N 1
ATOM 6344 C CA . SER B 1 37 ? 6.489 -54.367 -7.751 1 87.09 37 SER B CA 1
ATOM 6345 C C . SER B 1 37 ? 6.343 -54.921 -9.164 1 87.09 37 SER B C 1
ATOM 6347 O O . SER B 1 37 ? 7.303 -55.445 -9.733 1 87.09 37 SER B O 1
ATOM 6349 N N . GLY B 1 38 ? 5.207 -54.778 -9.68 1 89.95 38 GLY B N 1
ATOM 6350 C CA . GLY B 1 38 ? 4.96 -55.284 -11.021 1 89.95 38 GLY B CA 1
ATOM 6351 C C . GLY B 1 38 ? 5.137 -54.231 -12.099 1 89.95 38 GLY B C 1
ATOM 6352 O O . GLY B 1 38 ? 4.91 -54.5 -13.28 1 89.95 38 GLY B O 1
ATOM 6353 N N . LEU B 1 39 ? 5.51 -53.094 -11.675 1 93.1 39 LEU B N 1
ATOM 6354 C CA . LEU B 1 39 ? 5.609 -51.988 -12.621 1 93.1 39 LEU B CA 1
ATOM 6355 C C . LEU B 1 39 ? 7.067 -51.635 -12.896 1 93.1 39 LEU B C 1
ATOM 6357 O O . LEU B 1 39 ? 7.938 -51.882 -12.058 1 93.1 39 LEU B O 1
ATOM 6361 N N . GLU B 1 40 ? 7.303 -51.196 -14.062 1 92.9 40 GLU B N 1
ATOM 6362 C CA . GLU B 1 40 ? 8.623 -50.724 -14.469 1 92.9 40 GLU B CA 1
ATOM 6363 C C . GLU B 1 40 ? 8.536 -49.356 -15.14 1 92.9 40 GLU B C 1
ATOM 6365 O O . GLU B 1 40 ? 7.551 -49.051 -15.815 1 92.9 40 GLU B O 1
ATOM 6370 N N . LEU B 1 41 ? 9.551 -48.53 -14.893 1 95 41 LEU B N 1
ATOM 6371 C CA . LEU B 1 41 ? 9.638 -47.194 -15.472 1 95 41 LEU B CA 1
ATOM 6372 C C . LEU B 1 41 ? 10.633 -47.165 -16.627 1 95 41 LEU B C 1
ATOM 6374 O O . LEU B 1 41 ? 11.757 -47.656 -16.495 1 95 41 LEU B O 1
ATOM 6378 N N . ASN B 1 42 ? 10.225 -46.654 -17.789 1 94.16 42 ASN B N 1
ATOM 6379 C CA . ASN B 1 42 ? 11.099 -46.537 -18.951 1 94.16 42 ASN B CA 1
ATOM 6380 C C . ASN B 1 42 ? 10.92 -45.195 -19.655 1 94.16 42 ASN B C 1
ATOM 6382 O O . ASN B 1 42 ? 9.799 -44.696 -19.773 1 94.16 42 ASN B O 1
ATOM 6386 N N . TRP B 1 43 ? 12.005 -44.605 -20.026 1 95.79 43 TRP B N 1
ATOM 6387 C CA . TRP B 1 43 ? 11.945 -43.356 -20.779 1 95.79 43 TRP B CA 1
ATOM 6388 C C . TRP B 1 43 ? 11.829 -43.628 -22.275 1 95.79 43 TRP B C 1
ATOM 6390 O O . TRP B 1 43 ? 12.529 -44.489 -22.813 1 95.79 43 TRP B O 1
ATOM 6400 N N . LYS B 1 44 ? 10.893 -42.984 -22.862 1 93.96 44 LYS B N 1
ATOM 6401 C CA . LYS B 1 44 ? 10.755 -43.039 -24.315 1 93.96 44 LYS B CA 1
ATOM 6402 C C . LYS B 1 44 ? 10.46 -41.658 -24.892 1 93.96 44 LYS B C 1
ATOM 6404 O O . LYS B 1 44 ? 9.429 -41.057 -24.583 1 93.96 44 LYS B O 1
ATOM 6409 N N . ASP B 1 45 ? 11.313 -41.118 -25.736 1 92.57 45 ASP B N 1
ATOM 6410 C CA . ASP B 1 45 ? 11.155 -39.861 -26.46 1 92.57 45 ASP B CA 1
ATOM 6411 C C . ASP B 1 45 ? 10.791 -38.722 -25.511 1 92.57 45 ASP B C 1
ATOM 6413 O O . ASP B 1 45 ? 9.885 -37.936 -25.794 1 92.57 45 ASP B O 1
ATOM 6417 N N . GLY B 1 46 ? 11.355 -38.738 -24.357 1 94.87 46 GLY B N 1
ATOM 6418 C CA . GLY B 1 46 ? 11.204 -37.633 -23.423 1 94.87 46 GLY B CA 1
ATOM 6419 C C . GLY B 1 46 ? 10.053 -37.826 -22.453 1 94.87 46 GLY B C 1
ATOM 6420 O O . GLY B 1 46 ? 9.816 -36.982 -21.587 1 94.87 46 GLY B O 1
ATOM 6421 N N . LEU B 1 47 ? 9.333 -38.955 -22.52 1 96.91 47 LEU B N 1
ATOM 6422 C CA . LEU B 1 47 ? 8.209 -39.232 -21.633 1 96.91 47 LEU B CA 1
ATOM 6423 C C . LEU B 1 47 ? 8.466 -40.485 -20.804 1 96.91 47 LEU B C 1
ATOM 6425 O O . LEU B 1 47 ? 8.979 -41.481 -21.319 1 96.91 47 LEU B O 1
ATOM 6429 N N . MET B 1 48 ? 8.173 -40.388 -19.532 1 96.67 48 MET B N 1
ATOM 6430 C CA . MET B 1 48 ? 8.272 -41.551 -18.654 1 96.67 48 MET B CA 1
ATOM 6431 C C . MET B 1 48 ? 7.11 -42.51 -18.889 1 96.67 48 MET B C 1
ATOM 6433 O O . MET B 1 48 ? 5.946 -42.119 -18.788 1 96.67 48 MET B O 1
ATOM 6437 N N . GLN B 1 49 ? 7.438 -43.773 -19.195 1 95.44 49 GLN B N 1
ATOM 6438 C CA . GLN B 1 49 ? 6.418 -44.791 -19.417 1 95.44 49 GLN B CA 1
ATOM 6439 C C . GLN B 1 49 ? 6.323 -45.743 -18.228 1 95.44 49 GLN B C 1
ATOM 6441 O O . GLN B 1 49 ? 7.342 -46.211 -17.718 1 95.44 49 GLN B O 1
ATOM 6446 N N . VAL B 1 50 ? 5.133 -45.888 -17.793 1 94.83 50 VAL B N 1
ATOM 6447 C CA . VAL B 1 50 ? 4.862 -46.872 -16.75 1 94.83 50 VAL B CA 1
ATOM 6448 C C . VAL B 1 50 ? 4.334 -48.16 -17.377 1 94.83 50 VAL B C 1
ATOM 6450 O O . VAL B 1 50 ? 3.253 -48.17 -17.971 1 94.83 50 VAL B O 1
ATOM 6453 N N . CYS B 1 51 ? 5.083 -49.198 -17.261 1 94.36 51 CYS B N 1
ATOM 6454 C CA . CYS B 1 51 ? 4.729 -50.466 -17.888 1 94.36 51 CYS B CA 1
ATOM 6455 C C . CYS B 1 51 ? 4.708 -51.595 -16.864 1 94.36 51 CYS B C 1
ATOM 6457 O O . CYS B 1 51 ? 5.358 -51.503 -15.82 1 94.36 51 CYS B O 1
ATOM 6459 N N . GLU B 1 52 ? 3.904 -52.542 -17.204 1 92.09 52 GLU B N 1
ATOM 6460 C CA . GLU B 1 52 ? 4 -53.78 -16.437 1 92.09 52 GLU B CA 1
ATOM 6461 C C . GLU B 1 52 ? 5.281 -54.539 -16.771 1 92.09 52 GLU B C 1
ATOM 6463 O O . GLU B 1 52 ? 5.743 -54.514 -17.913 1 92.09 52 GLU B O 1
ATOM 6468 N N . LYS B 1 53 ? 5.711 -55.175 -15.725 1 88.74 53 LYS B N 1
ATOM 6469 C CA . LYS B 1 53 ? 6.928 -55.945 -15.967 1 88.74 53 LYS B CA 1
ATOM 6470 C C . LYS B 1 53 ? 6.732 -56.937 -17.11 1 88.74 53 LYS B C 1
ATOM 6472 O O . LYS B 1 53 ? 5.719 -57.638 -17.163 1 88.74 53 LYS B O 1
ATOM 6477 N N . SER B 1 54 ? 7.574 -57.017 -18.068 1 83.42 54 SER B N 1
ATOM 6478 C CA . SER B 1 54 ? 7.611 -57.938 -19.198 1 83.42 54 SER B CA 1
ATOM 6479 C C . SER B 1 54 ? 6.68 -57.48 -20.316 1 83.42 54 SER B C 1
ATOM 6481 O O . SER B 1 54 ? 6.442 -58.217 -21.275 1 83.42 54 SER B O 1
ATOM 6483 N N . SER B 1 55 ? 6.083 -56.336 -20.054 1 86.53 55 SER B N 1
ATOM 6484 C CA . SER B 1 55 ? 5.257 -55.768 -21.115 1 86.53 55 SER B CA 1
ATOM 6485 C C . SER B 1 55 ? 5.854 -54.469 -21.645 1 86.53 55 SER B C 1
ATOM 6487 O O . SER B 1 55 ? 6.459 -53.704 -20.89 1 86.53 55 SER B O 1
ATOM 6489 N N . GLU B 1 56 ? 5.771 -54.302 -22.873 1 84.42 56 GLU B N 1
ATOM 6490 C CA . GLU B 1 56 ? 6.298 -53.079 -23.471 1 84.42 56 GLU B CA 1
ATOM 6491 C C . GLU B 1 56 ? 5.199 -52.038 -23.659 1 84.42 56 GLU B C 1
ATOM 6493 O O . GLU B 1 56 ? 5.479 -50.883 -23.986 1 84.42 56 GLU B O 1
ATOM 6498 N N . THR B 1 57 ? 4.045 -52.368 -23.31 1 88.81 57 THR B N 1
ATOM 6499 C CA . THR B 1 57 ? 2.937 -51.443 -23.523 1 88.81 57 THR B CA 1
ATOM 6500 C C . THR B 1 57 ? 2.728 -50.558 -22.298 1 88.81 57 THR B C 1
ATOM 6502 O O . THR B 1 57 ? 2.533 -51.06 -21.189 1 88.81 57 THR B O 1
ATOM 6505 N N . PRO B 1 58 ? 2.728 -49.25 -22.514 1 92.83 58 PRO B N 1
ATOM 6506 C CA . PRO B 1 58 ? 2.523 -48.354 -21.373 1 92.83 58 PRO B CA 1
ATOM 6507 C C . PRO B 1 58 ? 1.1 -48.418 -20.822 1 92.83 58 PRO B C 1
ATOM 6509 O O . PRO B 1 58 ? 0.141 -48.533 -21.589 1 92.83 58 PRO B O 1
ATOM 6512 N N . LEU B 1 59 ? 0.911 -48.392 -19.557 1 92.58 59 LEU B N 1
ATOM 6513 C CA . LEU B 1 59 ? -0.377 -48.453 -18.875 1 92.58 59 LEU B CA 1
ATOM 6514 C C . LEU B 1 59 ? -1.061 -47.09 -18.884 1 92.58 59 LEU B C 1
ATOM 6516 O O . LEU B 1 59 ? -2.287 -47.005 -18.781 1 92.58 59 LEU B O 1
ATOM 6520 N N . LEU B 1 60 ? -0.261 -46.06 -18.932 1 94.09 60 LEU B N 1
ATOM 6521 C CA . LEU B 1 60 ? -0.742 -44.683 -18.921 1 94.09 60 LEU B CA 1
ATOM 6522 C C . LEU B 1 60 ? -0.331 -43.953 -20.195 1 94.09 60 LEU B C 1
ATOM 6524 O O . LEU B 1 60 ? 0.776 -44.152 -20.7 1 94.09 60 LEU B O 1
ATOM 6528 N N . GLN B 1 61 ? -1.226 -43.146 -20.715 1 92.68 61 GLN B N 1
ATOM 6529 C CA . GLN B 1 61 ? -0.933 -42.479 -21.979 1 92.68 61 GLN B CA 1
ATOM 6530 C C . GLN B 1 61 ? -1.383 -41.021 -21.95 1 92.68 61 GLN B C 1
ATOM 6532 O O . GLN B 1 61 ? -2.359 -40.681 -21.278 1 92.68 61 GLN B O 1
ATOM 6537 N N . VAL B 1 62 ? -0.658 -40.198 -22.606 1 95.78 62 VAL B N 1
ATOM 6538 C CA . VAL B 1 62 ? -0.964 -38.794 -22.855 1 95.78 62 VAL B CA 1
ATOM 6539 C C . VAL B 1 62 ? -0.94 -38.518 -24.357 1 95.78 62 VAL B C 1
ATOM 6541 O O . VAL B 1 62 ? -0.423 -39.324 -25.134 1 95.78 62 VAL B O 1
ATOM 6544 N N . PRO B 1 63 ? -1.565 -37.422 -24.783 1 95.75 63 PRO B N 1
ATOM 6545 C CA . PRO B 1 63 ? -1.494 -37.113 -26.213 1 95.75 63 PRO B CA 1
ATOM 6546 C C . PRO B 1 63 ? -0.059 -36.976 -26.716 1 95.75 63 PRO B C 1
ATOM 6548 O O . PRO B 1 63 ? 0.796 -36.43 -26.014 1 95.75 63 PRO B O 1
ATOM 6551 N N . SER B 1 64 ? 0.204 -37.481 -27.867 1 94.2 64 SER B N 1
ATOM 6552 C CA . SER B 1 64 ? 1.543 -37.442 -28.445 1 94.2 64 SER B CA 1
ATOM 6553 C C . SER B 1 64 ? 1.941 -36.019 -28.822 1 94.2 64 SER B C 1
ATOM 6555 O O . SER B 1 64 ? 1.092 -35.127 -28.885 1 94.2 64 SER B O 1
ATOM 6557 N N . LEU B 1 65 ? 3.181 -35.803 -29.056 1 93.71 65 LEU B N 1
ATOM 6558 C CA . LEU B 1 65 ? 3.7 -34.499 -29.454 1 93.71 65 LEU B CA 1
ATOM 6559 C C . LEU B 1 65 ? 3.068 -34.038 -30.763 1 93.71 65 LEU B C 1
ATOM 6561 O O . LEU B 1 65 ? 2.755 -32.856 -30.924 1 93.71 65 LEU B O 1
ATOM 6565 N N . ASP B 1 66 ? 2.938 -34.948 -31.693 1 92.1 66 ASP B N 1
ATOM 6566 C CA . ASP B 1 66 ? 2.332 -34.626 -32.981 1 92.1 66 ASP B CA 1
ATOM 6567 C C . ASP B 1 66 ? 0.883 -34.177 -32.809 1 92.1 66 ASP B C 1
ATOM 6569 O O . ASP B 1 66 ? 0.443 -33.222 -33.452 1 92.1 66 ASP B O 1
ATOM 6573 N N . GLU B 1 67 ? 0.223 -34.903 -31.99 1 94.68 67 GLU B N 1
ATOM 6574 C CA . GLU B 1 67 ? -1.155 -34.519 -31.698 1 94.68 67 GLU B CA 1
ATOM 6575 C C . GLU B 1 67 ? -1.219 -33.136 -31.056 1 94.68 67 GLU B C 1
ATOM 6577 O O . GLU B 1 67 ? -2.098 -32.335 -31.38 1 94.68 67 GLU B O 1
ATOM 6582 N N . TYR B 1 68 ? -0.363 -32.934 -30.225 1 95.09 68 TYR B N 1
ATOM 6583 C CA . TYR B 1 68 ? -0.293 -31.656 -29.524 1 95.09 68 TYR B CA 1
ATOM 6584 C C . TYR B 1 68 ? -0.09 -30.507 -30.504 1 95.09 68 TYR B C 1
ATOM 6586 O O . TYR B 1 68 ? -0.784 -29.49 -30.431 1 95.09 68 TYR B O 1
ATOM 6594 N N . TYR B 1 69 ? 0.825 -30.606 -31.396 1 92.86 69 TYR B N 1
ATOM 6595 C CA . TYR B 1 69 ? 1.086 -29.545 -32.363 1 92.86 69 TYR B CA 1
ATOM 6596 C C . TYR B 1 69 ? -0.107 -29.345 -33.289 1 92.86 69 TYR B C 1
ATOM 6598 O O . TYR B 1 69 ? -0.412 -28.217 -33.684 1 92.86 69 TYR B O 1
ATOM 6606 N N . SER B 1 70 ? -0.663 -30.447 -33.643 1 94.54 70 SER B N 1
ATOM 6607 C CA . SER B 1 70 ? -1.876 -30.343 -34.447 1 94.54 70 SER B CA 1
ATOM 6608 C C . SER B 1 70 ? -2.975 -29.599 -33.696 1 94.54 70 SER B C 1
ATOM 6610 O O . SER B 1 70 ? -3.648 -28.736 -34.264 1 94.54 70 SER B O 1
ATOM 6612 N N . ASP B 1 71 ? -3.123 -29.951 -32.468 1 96.76 71 ASP B N 1
ATOM 6613 C CA . ASP B 1 71 ? -4.13 -29.299 -31.636 1 96.76 71 ASP B CA 1
ATOM 6614 C C . ASP B 1 71 ? -3.801 -27.822 -31.431 1 96.76 71 ASP B C 1
ATOM 6616 O O . ASP B 1 71 ? -4.7 -26.981 -31.388 1 96.76 71 ASP B O 1
ATOM 6620 N N . MET B 1 72 ? -2.567 -27.484 -31.274 1 95.22 72 MET B N 1
ATOM 6621 C CA . MET B 1 72 ? -2.132 -26.098 -31.131 1 95.22 72 MET B CA 1
ATOM 6622 C C . MET B 1 72 ? -2.481 -25.287 -32.374 1 95.22 72 MET B C 1
ATOM 6624 O O . MET B 1 72 ? -2.899 -24.132 -32.271 1 95.22 72 MET B O 1
ATOM 6628 N N . THR B 1 73 ? -2.231 -25.875 -33.484 1 94.13 73 THR B N 1
ATOM 6629 C CA . THR B 1 73 ? -2.552 -25.21 -34.742 1 94.13 73 THR B CA 1
ATOM 6630 C C . THR B 1 73 ? -4.052 -24.949 -34.848 1 94.13 73 THR B C 1
ATOM 6632 O O . THR B 1 73 ? -4.472 -23.869 -35.268 1 94.13 73 THR B O 1
ATOM 6635 N N . GLN B 1 74 ? -4.761 -25.963 -34.459 1 96.28 74 GLN B N 1
ATOM 6636 C CA . GLN B 1 74 ? -6.212 -25.804 -34.48 1 96.28 74 GLN B CA 1
ATOM 6637 C C . GLN B 1 74 ? -6.657 -24.692 -33.534 1 96.28 74 GLN B C 1
ATOM 6639 O O . GLN B 1 74 ? -7.5 -23.867 -33.891 1 96.28 74 GLN B O 1
ATOM 6644 N N . LEU B 1 75 ? -6.138 -24.665 -32.393 1 97.04 75 LEU B N 1
ATOM 6645 C CA . LEU B 1 75 ? -6.467 -23.619 -31.43 1 97.04 75 LEU B CA 1
ATOM 6646 C C . LEU B 1 75 ? -6.107 -22.243 -31.979 1 97.04 75 LEU B C 1
ATOM 6648 O O . LEU B 1 75 ? -6.876 -21.29 -31.831 1 97.04 75 LEU B O 1
ATOM 6652 N N . PHE B 1 76 ? -4.956 -22.179 -32.537 1 94.36 76 PHE B N 1
ATOM 6653 C CA . PHE B 1 76 ? -4.494 -20.918 -33.106 1 94.36 76 PHE B CA 1
ATOM 6654 C C . PHE B 1 76 ? -5.46 -20.42 -34.174 1 94.36 76 PHE B C 1
ATOM 6656 O O . PHE B 1 76 ? -5.774 -19.229 -34.228 1 94.36 76 PHE B O 1
ATOM 6663 N N . GLN B 1 77 ? -5.901 -21.313 -34.981 1 94.28 77 GLN B N 1
ATOM 6664 C CA . GLN B 1 77 ? -6.841 -20.956 -36.039 1 94.28 77 GLN B CA 1
ATOM 6665 C C . GLN B 1 77 ? -8.154 -20.442 -35.456 1 94.28 77 GLN B C 1
ATOM 6667 O O . GLN B 1 77 ? -8.725 -19.472 -35.96 1 94.28 77 GLN B O 1
ATOM 6672 N N . ILE B 1 78 ? -8.546 -21.037 -34.448 1 95.43 78 ILE B N 1
ATOM 6673 C CA . ILE B 1 78 ? -9.824 -20.677 -33.842 1 95.43 78 ILE B CA 1
ATOM 6674 C C . ILE B 1 78 ? -9.72 -19.295 -33.201 1 95.43 78 ILE B C 1
ATOM 6676 O O . ILE B 1 78 ? -10.505 -18.398 -33.514 1 95.43 78 ILE B O 1
ATOM 6680 N N . ARG B 1 79 ? -8.767 -19.056 -32.355 1 91.53 79 ARG B N 1
ATOM 6681 C CA . ARG B 1 79 ? -8.735 -17.84 -31.55 1 91.53 79 ARG B CA 1
ATOM 6682 C C . ARG B 1 79 ? -8.287 -16.644 -32.383 1 91.53 79 ARG B C 1
ATOM 6684 O O . ARG B 1 79 ? -8.561 -15.495 -32.028 1 91.53 79 ARG B O 1
ATOM 6691 N N . SER B 1 80 ? -7.588 -16.916 -33.521 1 89.67 80 SER B N 1
ATOM 6692 C CA . SER B 1 80 ? -7.114 -15.822 -34.362 1 89.67 80 SER B CA 1
ATOM 6693 C C . SER B 1 80 ? -8.123 -15.489 -35.456 1 89.67 80 SER B C 1
ATOM 6695 O O . SER B 1 80 ? -7.902 -14.576 -36.255 1 89.67 80 SER B O 1
ATOM 6697 N N . SER B 1 81 ? -9.178 -16.262 -35.477 1 92.01 81 SER B N 1
ATOM 6698 C CA . SER B 1 81 ? -10.217 -15.995 -36.466 1 92.01 81 SER B CA 1
ATOM 6699 C C . SER B 1 81 ? -10.864 -14.633 -36.235 1 92.01 81 SER B C 1
ATOM 6701 O O . SER B 1 81 ? -11.19 -14.28 -35.1 1 92.01 81 SER B O 1
ATOM 6703 N N . GLY B 1 82 ? -10.986 -13.853 -37.241 1 89.91 82 GLY B N 1
ATOM 6704 C CA . GLY B 1 82 ? -11.616 -12.546 -37.143 1 89.91 82 GLY B CA 1
ATOM 6705 C C . GLY B 1 82 ? -12.998 -12.595 -36.517 1 89.91 82 GLY B C 1
ATOM 6706 O O . GLY B 1 82 ? -13.278 -11.869 -35.561 1 89.91 82 GLY B O 1
ATOM 6707 N N . PRO B 1 83 ? -13.841 -13.464 -37.098 1 91.93 83 PRO B N 1
ATOM 6708 C CA . PRO B 1 83 ? -15.188 -13.579 -36.534 1 91.93 83 PRO B CA 1
ATOM 6709 C C . PRO B 1 83 ? -15.178 -13.968 -35.057 1 91.93 83 PRO B C 1
ATOM 6711 O O . PRO B 1 83 ? -15.976 -13.45 -34.273 1 91.93 83 PRO B O 1
ATOM 6714 N N . VAL B 1 84 ? -14.334 -14.858 -34.658 1 93.95 84 VAL B N 1
ATOM 6715 C CA . VAL B 1 84 ? -14.25 -15.278 -33.263 1 93.95 84 VAL B CA 1
ATOM 6716 C C . VAL B 1 84 ? -13.781 -14.11 -32.398 1 93.95 84 VAL B C 1
ATOM 6718 O O . VAL B 1 84 ? -14.296 -13.898 -31.298 1 93.95 84 VAL B O 1
ATOM 6721 N N . SER B 1 85 ? -12.809 -13.416 -32.877 1 93.44 85 SER B N 1
ATOM 6722 C CA . SER B 1 85 ? -12.293 -12.264 -32.145 1 93.44 85 SER B CA 1
ATOM 6723 C C . SER B 1 85 ? -13.377 -11.213 -31.933 1 93.44 85 SER B C 1
ATOM 6725 O O . SER B 1 85 ? -13.492 -10.643 -30.846 1 93.44 85 SER B O 1
ATOM 6727 N N . SER B 1 86 ? -14.085 -10.937 -33.009 1 92.57 86 SER B N 1
ATOM 6728 C CA . SER B 1 86 ? -15.159 -9.954 -32.912 1 92.57 86 SER B CA 1
ATOM 6729 C C . SER B 1 86 ? -16.248 -10.417 -31.951 1 92.57 86 SER B C 1
ATOM 6731 O O . SER B 1 86 ? -16.765 -9.624 -31.161 1 92.57 86 SER B O 1
ATOM 6733 N N . TYR B 1 87 ? -16.543 -11.661 -32.072 1 92.92 87 TYR B N 1
ATOM 6734 C CA . TYR B 1 87 ? -17.55 -12.232 -31.184 1 92.92 87 TYR B CA 1
ATOM 6735 C C . TYR B 1 87 ? -17.086 -12.189 -29.733 1 92.92 87 TYR B C 1
ATOM 6737 O O . TYR B 1 87 ? -17.841 -11.785 -28.845 1 92.92 87 TYR B O 1
ATOM 6745 N N . ALA B 1 88 ? -15.892 -12.618 -29.492 1 95.59 88 ALA B N 1
ATOM 6746 C CA . ALA B 1 88 ? -15.326 -12.625 -28.145 1 95.59 88 ALA B CA 1
ATOM 6747 C C . ALA B 1 88 ? -15.279 -11.215 -27.563 1 95.59 88 ALA B C 1
ATOM 6749 O O . ALA B 1 88 ? -15.553 -11.017 -26.377 1 95.59 88 ALA B O 1
ATOM 6750 N N . TYR B 1 89 ? -14.89 -10.293 -28.366 1 94.63 89 TYR B N 1
ATOM 6751 C CA . TYR B 1 89 ? -14.855 -8.902 -27.926 1 94.63 89 TYR B CA 1
ATOM 6752 C C . TYR B 1 89 ? -16.228 -8.448 -27.444 1 94.63 89 TYR B C 1
ATOM 6754 O O . TYR B 1 89 ? -16.347 -7.829 -26.384 1 94.63 89 TYR B O 1
ATOM 6762 N N . GLN B 1 90 ? -17.162 -8.732 -28.209 1 92.1 90 GLN B N 1
ATOM 6763 C CA . GLN B 1 90 ? -18.525 -8.338 -27.867 1 92.1 90 GLN B CA 1
ATOM 6764 C C . GLN B 1 90 ? -18.987 -9.015 -26.58 1 92.1 90 GLN B C 1
ATOM 6766 O O . GLN B 1 90 ? -19.597 -8.375 -25.721 1 92.1 90 GLN B O 1
ATOM 6771 N N . ARG B 1 91 ? -18.722 -10.279 -26.478 1 93.34 91 ARG B N 1
ATOM 6772 C CA . ARG B 1 91 ? -19.143 -11.027 -25.298 1 93.34 91 ARG B CA 1
ATOM 6773 C C . ARG B 1 91 ? -18.446 -10.51 -24.044 1 93.34 91 ARG B C 1
ATOM 6775 O O . ARG B 1 91 ? -19.076 -10.357 -22.995 1 93.34 91 ARG B O 1
ATOM 6782 N N . LEU B 1 92 ? -17.211 -10.298 -24.16 1 96.62 92 LEU B N 1
ATOM 6783 C CA . LEU B 1 92 ? -16.436 -9.791 -23.032 1 96.62 92 LEU B CA 1
ATOM 6784 C C . LEU B 1 92 ? -16.917 -8.404 -22.621 1 96.62 92 LEU B C 1
ATOM 6786 O O . LEU B 1 92 ? -16.997 -8.097 -21.43 1 96.62 92 LEU B O 1
ATOM 6790 N N . ARG B 1 93 ? -17.158 -7.601 -23.596 1 93.97 93 ARG B N 1
ATOM 6791 C CA . ARG B 1 93 ? -17.682 -6.27 -23.306 1 93.97 93 ARG B CA 1
ATOM 6792 C C . ARG B 1 93 ? -19.039 -6.355 -22.615 1 93.97 93 ARG B C 1
ATOM 6794 O O . ARG B 1 93 ? -19.329 -5.573 -21.707 1 93.97 93 ARG B O 1
ATOM 6801 N N . LEU B 1 94 ? -19.82 -7.283 -23.063 1 91.63 94 LEU B N 1
ATOM 6802 C CA . LEU B 1 94 ? -21.126 -7.49 -22.447 1 91.63 94 LEU B CA 1
ATOM 6803 C C . LEU B 1 94 ? -20.978 -7.931 -20.994 1 91.63 94 LEU B C 1
ATOM 6805 O O . LEU B 1 94 ? -21.712 -7.463 -20.121 1 91.63 94 LEU B O 1
ATOM 6809 N N . LEU B 1 95 ? -20.102 -8.824 -20.773 1 95.18 95 LEU B N 1
ATOM 6810 C CA . LEU B 1 95 ? -19.858 -9.288 -19.412 1 95.18 95 LEU B CA 1
ATOM 6811 C C . LEU B 1 95 ? -19.419 -8.135 -18.516 1 95.18 95 LEU B C 1
ATOM 6813 O O . LEU B 1 95 ? -19.874 -8.022 -17.375 1 95.18 95 LEU B O 1
ATOM 6817 N N . GLN B 1 96 ? -18.55 -7.339 -19.034 1 95.77 96 GLN B N 1
ATOM 6818 C CA . GLN B 1 96 ? -18.07 -6.176 -18.294 1 95.77 96 GLN B CA 1
ATOM 6819 C C . GLN B 1 96 ? -19.214 -5.219 -17.971 1 95.77 96 GLN B C 1
ATOM 6821 O O . GLN B 1 96 ? -19.33 -4.742 -16.84 1 95.77 96 GLN B O 1
ATOM 6826 N N . THR B 1 97 ? -20.02 -4.932 -18.942 1 92.01 97 THR B N 1
ATOM 6827 C CA . THR B 1 97 ? -21.14 -4.011 -18.782 1 92.01 97 THR B CA 1
ATOM 6828 C C . THR B 1 97 ? -22.179 -4.583 -17.823 1 92.01 97 THR B C 1
ATOM 6830 O O . THR B 1 97 ? -22.76 -3.851 -17.019 1 92.01 97 THR B O 1
ATOM 6833 N N . LYS B 1 98 ? -22.404 -5.862 -17.939 1 91.06 98 LYS B N 1
ATOM 6834 C CA . LYS B 1 98 ? -23.326 -6.523 -17.021 1 91.06 98 LYS B CA 1
ATOM 6835 C C . LYS B 1 98 ? -22.878 -6.35 -15.572 1 91.06 98 LYS B C 1
ATOM 6837 O O . LYS B 1 98 ? -23.704 -6.134 -14.683 1 91.06 98 LYS B O 1
ATOM 6842 N N . PHE B 1 99 ? -21.659 -6.478 -15.372 1 95.29 99 PHE B N 1
ATOM 6843 C CA . PHE B 1 99 ? -21.147 -6.342 -14.014 1 95.29 99 PHE B CA 1
ATOM 6844 C C . PHE B 1 99 ? -21.315 -4.912 -13.512 1 95.29 99 PHE B C 1
ATOM 6846 O O . PHE B 1 99 ? -21.655 -4.693 -12.348 1 95.29 99 PHE B O 1
ATOM 6853 N N . GLU B 1 100 ? -20.995 -3.991 -14.352 1 90.79 100 GLU B N 1
ATOM 6854 C CA . GLU B 1 100 ? -21.181 -2.59 -13.985 1 90.79 100 GLU B CA 1
ATOM 6855 C C . GLU B 1 100 ? -22.63 -2.308 -13.599 1 90.79 100 GLU B C 1
ATOM 6857 O O . GLU B 1 100 ? -22.892 -1.645 -12.593 1 90.79 100 GLU B O 1
ATOM 6862 N N . LEU B 1 101 ? -23.51 -2.845 -14.419 1 88.14 101 LEU B N 1
ATOM 6863 C CA . LEU B 1 101 ? -24.931 -2.682 -14.135 1 88.14 101 LEU B CA 1
ATOM 6864 C C . LEU B 1 101 ? -25.309 -3.377 -12.831 1 88.14 101 LEU B C 1
ATOM 6866 O O . LEU B 1 101 ? -26.063 -2.827 -12.025 1 88.14 101 LEU B O 1
ATOM 6870 N N . TYR B 1 102 ? -24.817 -4.541 -12.663 1 91.5 102 TYR B N 1
ATOM 6871 C CA . TYR B 1 102 ? -25.07 -5.305 -11.446 1 91.5 102 TYR B CA 1
ATOM 6872 C C . TYR B 1 102 ? -24.65 -4.518 -10.211 1 91.5 102 TYR B C 1
ATOM 6874 O O . TYR B 1 102 ? -25.398 -4.437 -9.234 1 91.5 102 TYR B O 1
ATOM 6882 N N . THR B 1 103 ? -23.507 -3.951 -10.23 1 91.99 103 THR B N 1
ATOM 6883 C CA . THR B 1 103 ? -22.977 -3.226 -9.08 1 91.99 103 THR B CA 1
ATOM 6884 C C . THR B 1 103 ? -23.784 -1.958 -8.822 1 91.99 103 THR B C 1
ATOM 6886 O O . THR B 1 103 ? -23.944 -1.54 -7.673 1 91.99 103 THR B O 1
ATOM 6889 N N . MET B 1 104 ? -24.27 -1.361 -9.856 1 86.38 104 MET B N 1
ATOM 6890 C CA . MET B 1 104 ? -25.084 -0.156 -9.716 1 86.38 104 MET B CA 1
ATOM 6891 C C . MET B 1 104 ? -26.414 -0.473 -9.041 1 86.38 104 MET B C 1
ATOM 6893 O O . MET B 1 104 ? -26.915 0.322 -8.244 1 86.38 104 MET B O 1
ATOM 6897 N N . VAL B 1 105 ? -26.904 -1.674 -9.336 1 85.61 105 VAL B N 1
ATOM 6898 C CA . VAL B 1 105 ? -28.244 -2.017 -8.871 1 85.61 105 VAL B CA 1
ATOM 6899 C C . VAL B 1 105 ? -28.158 -2.71 -7.513 1 85.61 105 VAL B C 1
ATOM 6901 O O . VAL B 1 105 ? -28.965 -2.441 -6.62 1 85.61 105 VAL B O 1
ATOM 6904 N N . PHE B 1 106 ? -27.142 -3.541 -7.384 1 89.94 106 PHE B N 1
ATOM 6905 C CA . PHE B 1 106 ? -27.147 -4.42 -6.221 1 89.94 106 PHE B CA 1
ATOM 6906 C C . PHE B 1 106 ? -25.995 -4.083 -5.282 1 89.94 106 PHE B C 1
ATOM 6908 O O . PHE B 1 106 ? -25.804 -4.747 -4.261 1 89.94 106 PHE B O 1
ATOM 6915 N N . GLY B 1 107 ? -25.27 -3.117 -5.589 1 89.55 107 GLY B N 1
ATOM 6916 C CA . GLY B 1 107 ? -24.118 -2.767 -4.774 1 89.55 107 GLY B CA 1
ATOM 6917 C C . GLY B 1 107 ? -24.468 -2.525 -3.318 1 89.55 107 GLY B C 1
ATOM 6918 O O . GLY B 1 107 ? -23.785 -3.02 -2.419 1 89.55 107 GLY B O 1
ATOM 6919 N N . ASP B 1 108 ? -25.488 -1.841 -3.059 1 86.54 108 ASP B N 1
ATOM 6920 C CA . ASP B 1 108 ? -25.912 -1.522 -1.699 1 86.54 108 ASP B CA 1
ATOM 6921 C C . ASP B 1 108 ? -26.375 -2.775 -0.96 1 86.54 108 ASP B C 1
ATOM 6923 O O . ASP B 1 108 ? -26.085 -2.945 0.226 1 86.54 108 ASP B O 1
ATOM 6927 N N . GLN B 1 109 ? -27.077 -3.545 -1.706 1 90.26 109 GLN B N 1
ATOM 6928 C CA . GLN B 1 109 ? -27.54 -4.791 -1.103 1 90.26 109 GLN B CA 1
ATOM 6929 C C . GLN B 1 109 ? -26.366 -5.694 -0.737 1 90.26 109 GLN B C 1
ATOM 6931 O O . GLN B 1 109 ? -26.369 -6.327 0.321 1 90.26 109 GLN B O 1
ATOM 6936 N N . GLU B 1 110 ? -25.377 -5.809 -1.605 1 92.53 110 GLU B N 1
ATOM 6937 C CA . GLU B 1 110 ? -24.182 -6.594 -1.307 1 92.53 110 GLU B CA 1
ATOM 6938 C C . GLU B 1 110 ? -23.495 -6.093 -0.04 1 92.53 110 GLU B C 1
ATOM 6940 O O . GLU B 1 110 ? -23.044 -6.891 0.785 1 92.53 110 GLU B O 1
ATOM 6945 N N . SER B 1 111 ? -23.429 -4.815 0.016 1 90.02 111 SER B N 1
ATOM 6946 C CA . SER B 1 111 ? -22.791 -4.218 1.185 1 90.02 111 SER B CA 1
ATOM 6947 C C . SER B 1 111 ? -23.551 -4.557 2.463 1 90.02 111 SER B C 1
ATOM 6949 O O . SER B 1 111 ? -22.942 -4.86 3.492 1 90.02 111 SER B O 1
ATOM 6951 N N . GLN B 1 112 ? -24.824 -4.491 2.371 1 89.43 112 GLN B N 1
ATOM 6952 C CA . GLN B 1 112 ? -25.657 -4.822 3.522 1 89.43 112 GLN B CA 1
ATOM 6953 C C . GLN B 1 112 ? -25.502 -6.29 3.909 1 89.43 112 GLN B C 1
ATOM 6955 O O . GLN B 1 112 ? -25.397 -6.618 5.093 1 89.43 112 GLN B O 1
ATOM 6960 N N . ASP B 1 113 ? -25.528 -7.122 2.889 1 92.35 113 ASP B N 1
ATOM 6961 C CA . ASP B 1 113 ? -25.358 -8.548 3.148 1 92.35 113 ASP B CA 1
ATOM 6962 C C . ASP B 1 113 ? -24.025 -8.826 3.838 1 92.35 113 ASP B C 1
ATOM 6964 O O . ASP B 1 113 ? -23.949 -9.663 4.74 1 92.35 113 ASP B O 1
ATOM 6968 N N . ALA B 1 114 ? -23.02 -8.19 3.365 1 90.5 114 ALA B N 1
ATOM 6969 C CA . ALA B 1 114 ? -21.7 -8.36 3.966 1 90.5 114 ALA B CA 1
ATOM 6970 C C . ALA B 1 114 ? -21.694 -7.891 5.418 1 90.5 114 ALA B C 1
ATOM 6972 O O . ALA B 1 114 ? -21.054 -8.508 6.273 1 90.5 114 ALA B O 1
ATOM 6973 N N . MET B 1 115 ? -22.384 -6.846 5.696 1 88.05 115 MET B N 1
ATOM 6974 C CA . MET B 1 115 ? -22.481 -6.31 7.051 1 88.05 115 MET B CA 1
ATOM 6975 C C . MET B 1 115 ? -23.233 -7.272 7.964 1 88.05 115 MET B C 1
ATOM 6977 O O . MET B 1 115 ? -22.91 -7.393 9.147 1 88.05 115 MET B O 1
ATOM 6981 N N . ASP B 1 116 ? -24.131 -7.961 7.379 1 87.75 116 ASP B N 1
ATOM 6982 C CA . ASP B 1 116 ? -25.013 -8.823 8.16 1 87.75 116 ASP B CA 1
ATOM 6983 C C . ASP B 1 116 ? -24.356 -10.173 8.439 1 87.75 116 ASP B C 1
ATOM 6985 O O . ASP B 1 116 ? -24.814 -10.926 9.301 1 87.75 116 ASP B O 1
ATOM 6989 N N . THR B 1 117 ? -23.409 -10.6 7.682 1 85.42 117 THR B N 1
ATOM 6990 C CA . THR B 1 117 ? -22.723 -11.872 7.881 1 85.42 117 THR B CA 1
ATOM 6991 C C . THR B 1 117 ? -22.039 -11.909 9.245 1 85.42 117 THR B C 1
ATOM 6993 O O . THR B 1 117 ? -21.925 -12.972 9.859 1 85.42 117 THR B O 1
ATOM 6996 N N . GLY B 1 118 ? -21.825 -10.891 9.838 1 76.31 118 GLY B N 1
ATOM 6997 C CA . GLY B 1 118 ? -21.201 -10.803 11.149 1 76.31 118 GLY B CA 1
ATOM 6998 C C . GLY B 1 118 ? -19.88 -11.544 11.232 1 76.31 118 GLY B C 1
ATOM 6999 O O . GLY B 1 118 ? -19.589 -12.401 10.394 1 76.31 118 GLY B O 1
ATOM 7000 N N . HIS B 1 119 ? -18.931 -11.248 11.911 1 81.18 119 HIS B N 1
ATOM 7001 C CA . HIS B 1 119 ? -17.685 -11.806 12.425 1 81.18 119 HIS B CA 1
ATOM 7002 C C . HIS B 1 119 ? -16.624 -11.883 11.333 1 81.18 119 HIS B C 1
ATOM 7004 O O . HIS B 1 119 ? -15.43 -11.974 11.627 1 81.18 119 HIS B O 1
ATOM 7010 N N . ARG B 1 120 ? -17.104 -11.959 10.024 1 87.44 120 ARG B N 1
ATOM 7011 C CA . ARG B 1 120 ? -16.127 -12.126 8.953 1 87.44 120 ARG B CA 1
ATOM 7012 C C . ARG B 1 120 ? -15.991 -10.848 8.132 1 87.44 120 ARG B C 1
ATOM 7014 O O . ARG B 1 120 ? -16.985 -10.179 7.846 1 87.44 120 ARG B O 1
ATOM 7021 N N . ASP B 1 121 ? -14.825 -10.558 7.915 1 90.96 121 ASP B N 1
ATOM 7022 C CA . ASP B 1 121 ? -14.5 -9.414 7.069 1 90.96 121 ASP B CA 1
ATOM 7023 C C . ASP B 1 121 ? -13.234 -9.675 6.256 1 90.96 121 ASP B C 1
ATOM 7025 O O . ASP B 1 121 ? -12.704 -10.788 6.262 1 90.96 121 ASP B O 1
ATOM 7029 N N . PHE B 1 122 ? -12.844 -8.764 5.521 1 93.01 122 PHE B N 1
ATOM 7030 C CA . PHE B 1 122 ? -11.717 -8.907 4.607 1 93.01 122 PHE B CA 1
ATOM 7031 C C . PHE B 1 122 ? -10.476 -9.392 5.348 1 93.01 122 PHE B C 1
ATOM 7033 O O . PHE B 1 122 ? -9.693 -10.177 4.809 1 93.01 122 PHE B O 1
ATOM 7040 N N . TYR B 1 123 ? -10.258 -8.991 6.589 1 91.37 123 TYR B N 1
ATOM 7041 C CA . TYR B 1 123 ? -9.043 -9.321 7.327 1 91.37 123 TYR B CA 1
ATOM 7042 C C . TYR B 1 123 ? -9.062 -10.774 7.785 1 91.37 123 TYR B C 1
ATOM 7044 O O . TYR B 1 123 ? -8.013 -11.417 7.873 1 91.37 123 TYR B O 1
ATOM 7052 N N . ASN B 1 124 ? -10.248 -11.275 8.065 1 92.42 124 ASN B N 1
ATOM 7053 C CA . ASN B 1 124 ? -10.282 -12.602 8.671 1 92.42 124 ASN B CA 1
ATOM 7054 C C . ASN B 1 124 ? -10.879 -13.637 7.721 1 92.42 124 ASN B C 1
ATOM 7056 O O . ASN B 1 124 ? -11.393 -14.667 8.161 1 92.42 124 ASN B O 1
ATOM 7060 N N . VAL B 1 125 ? -10.969 -13.33 6.463 1 95.66 125 VAL B N 1
ATOM 7061 C CA . VAL B 1 125 ? -11.242 -14.359 5.464 1 95.66 125 VAL B CA 1
ATOM 7062 C C . VAL B 1 125 ? -9.928 -14.95 4.959 1 95.66 125 VAL B C 1
ATOM 7064 O O . VAL B 1 125 ? -8.899 -14.271 4.946 1 95.66 125 VAL B O 1
ATOM 7067 N N . ARG B 1 126 ? -10.033 -16.222 4.545 1 96.97 126 ARG B N 1
ATOM 7068 C CA . ARG B 1 126 ? -8.823 -16.899 4.092 1 96.97 126 ARG B CA 1
ATOM 7069 C C . ARG B 1 126 ? -8.366 -16.359 2.742 1 96.97 126 ARG B C 1
ATOM 7071 O O . ARG B 1 126 ? -9.188 -16.092 1.863 1 96.97 126 ARG B O 1
ATOM 7078 N N . LYS B 1 127 ? -7.165 -16.077 2.623 1 97.5 127 LYS B N 1
ATOM 7079 C CA . LYS B 1 127 ? -6.547 -15.654 1.37 1 97.5 127 LYS B CA 1
ATOM 7080 C C . LYS B 1 127 ? -5.194 -16.331 1.169 1 97.5 127 LYS B C 1
ATOM 7082 O O . LYS B 1 127 ? -4.467 -16.574 2.134 1 97.5 127 LYS B O 1
ATOM 7087 N N . VAL B 1 128 ? -4.836 -16.676 -0.046 1 98.52 128 VAL B N 1
ATOM 7088 C CA . VAL B 1 128 ? -3.611 -17.41 -0.345 1 98.52 128 VAL B CA 1
ATOM 7089 C C . VAL B 1 128 ? -2.761 -16.617 -1.335 1 98.52 128 VAL B C 1
ATOM 7091 O O . VAL B 1 128 ? -3.264 -16.149 -2.359 1 98.52 128 VAL B O 1
ATOM 7094 N N . ASP B 1 129 ? -1.544 -16.368 -1.015 1 98.31 129 ASP B N 1
ATOM 7095 C CA . ASP B 1 129 ? -0.575 -15.878 -1.991 1 98.31 129 ASP B CA 1
ATOM 7096 C C . ASP B 1 129 ? -0.123 -16.998 -2.926 1 98.31 129 ASP B C 1
ATOM 7098 O O . ASP B 1 129 ? 0.825 -17.724 -2.62 1 98.31 129 ASP B O 1
ATOM 7102 N N . THR B 1 130 ? -0.695 -17.115 -4.092 1 97.9 130 THR B N 1
ATOM 7103 C CA . THR B 1 130 ? -0.544 -18.28 -4.956 1 97.9 130 THR B CA 1
ATOM 7104 C C . THR B 1 130 ? 0.682 -18.133 -5.853 1 97.9 130 THR B C 1
ATOM 7106 O O . THR B 1 130 ? 1.045 -19.065 -6.574 1 97.9 130 THR B O 1
ATOM 7109 N N . HIS B 1 131 ? 1.316 -17.002 -5.874 1 98 131 HIS B N 1
ATOM 7110 C CA . HIS B 1 131 ? 2.51 -16.774 -6.678 1 98 131 HIS B CA 1
ATOM 7111 C C . HIS B 1 131 ? 3.544 -15.957 -5.911 1 98 131 HIS B C 1
ATOM 7113 O O . HIS B 1 131 ? 3.458 -14.727 -5.862 1 98 131 HIS B O 1
ATOM 7119 N N . ILE B 1 132 ? 4.484 -16.654 -5.387 1 97.57 132 ILE B N 1
ATOM 7120 C CA . ILE B 1 132 ? 5.515 -16.02 -4.573 1 97.57 132 ILE B CA 1
ATOM 7121 C C . ILE B 1 132 ? 6.778 -16.878 -4.579 1 97.57 132 ILE B C 1
ATOM 7123 O O . ILE B 1 132 ? 6.72 -18.081 -4.311 1 97.57 132 ILE B O 1
ATOM 7127 N N . HIS B 1 133 ? 7.878 -16.271 -4.892 1 96.66 133 HIS B N 1
ATOM 7128 C CA . HIS B 1 133 ? 9.165 -16.957 -4.851 1 96.66 133 HIS B CA 1
ATOM 7129 C C . HIS B 1 133 ? 9.704 -17.031 -3.426 1 96.66 133 HIS B C 1
ATOM 7131 O O . HIS B 1 133 ? 9.842 -16.006 -2.755 1 96.66 133 HIS B O 1
ATOM 7137 N N . HIS B 1 134 ? 10.081 -18.137 -2.997 1 97.34 134 HIS B N 1
ATOM 7138 C CA . HIS B 1 134 ? 10.459 -18.363 -1.607 1 97.34 134 HIS B CA 1
ATOM 7139 C C . HIS B 1 134 ? 11.691 -17.545 -1.231 1 97.34 134 HIS B C 1
ATOM 7141 O O . HIS B 1 134 ? 11.711 -16.89 -0.186 1 97.34 134 HIS B O 1
ATOM 7147 N N . SER B 1 135 ? 12.717 -17.574 -2.036 1 94.8 135 SER B N 1
ATOM 7148 C CA . SER B 1 135 ? 13.982 -16.921 -1.715 1 94.8 135 SER B CA 1
ATOM 7149 C C . SER B 1 135 ? 13.826 -15.405 -1.669 1 94.8 135 SER B C 1
ATOM 7151 O O . SER B 1 135 ? 14.728 -14.696 -1.218 1 94.8 135 SER B O 1
ATOM 7153 N N . ALA B 1 136 ? 12.698 -14.933 -2.123 1 95.45 136 ALA B N 1
ATOM 7154 C CA . ALA B 1 136 ? 12.406 -13.502 -2.093 1 95.45 136 ALA B CA 1
ATOM 7155 C C . ALA B 1 136 ? 11.093 -13.225 -1.366 1 95.45 136 ALA B C 1
ATOM 7157 O O . ALA B 1 136 ? 10.401 -12.251 -1.67 1 95.45 136 ALA B O 1
ATOM 7158 N N . ALA B 1 137 ? 10.803 -14.063 -0.437 1 95.66 137 ALA B N 1
ATOM 7159 C CA . ALA B 1 137 ? 9.501 -13.977 0.221 1 95.66 137 ALA B CA 1
ATOM 7160 C C . ALA B 1 137 ? 9.529 -12.963 1.361 1 95.66 137 ALA B C 1
ATOM 7162 O O . ALA B 1 137 ? 8.478 -12.522 1.833 1 95.66 137 ALA B O 1
ATOM 7163 N N . MET B 1 138 ? 10.715 -12.586 1.804 1 94.21 138 MET B N 1
ATOM 7164 C CA . MET B 1 138 ? 10.83 -11.585 2.861 1 94.21 138 MET B CA 1
ATOM 7165 C C . MET B 1 138 ? 10.939 -10.182 2.273 1 94.21 138 MET B C 1
ATOM 7167 O O . MET B 1 138 ? 11.3 -10.021 1.106 1 94.21 138 MET B O 1
ATOM 7171 N N . ASN B 1 139 ? 10.583 -9.187 2.98 1 90.95 139 ASN B N 1
ATOM 7172 C CA . ASN B 1 139 ? 10.884 -7.845 2.494 1 90.95 139 ASN B CA 1
ATOM 7173 C C . ASN B 1 139 ? 12.33 -7.453 2.787 1 90.95 139 ASN B C 1
ATOM 7175 O O . ASN B 1 139 ? 13.043 -8.175 3.486 1 90.95 139 ASN B O 1
ATOM 7179 N N . ALA B 1 140 ? 12.759 -6.37 2.337 1 92.9 140 ALA B N 1
ATOM 7180 C CA . ALA B 1 140 ? 14.158 -5.956 2.393 1 92.9 140 ALA B CA 1
ATOM 7181 C C . ALA B 1 140 ? 14.592 -5.68 3.83 1 92.9 140 ALA B C 1
ATOM 7183 O O . ALA B 1 140 ? 15.718 -6.001 4.218 1 92.9 140 ALA B O 1
ATOM 7184 N N . LYS B 1 141 ? 13.752 -5.073 4.595 1 92.3 141 LYS B N 1
ATOM 7185 C CA . LYS B 1 141 ? 14.065 -4.767 5.988 1 92.3 141 LYS B CA 1
ATOM 7186 C C . LYS B 1 141 ? 14.316 -6.043 6.788 1 92.3 141 LYS B C 1
ATOM 7188 O O . LYS B 1 141 ? 15.226 -6.092 7.617 1 92.3 141 LYS B O 1
ATOM 7193 N N . HIS B 1 142 ? 13.497 -7.024 6.576 1 94.42 142 HIS B N 1
ATOM 7194 C CA . HIS B 1 142 ? 13.637 -8.298 7.272 1 94.42 142 HIS B CA 1
ATOM 7195 C C . HIS B 1 142 ? 14.963 -8.969 6.93 1 94.42 142 HIS B C 1
ATOM 7197 O O . HIS B 1 142 ? 15.658 -9.469 7.818 1 94.42 142 HIS B O 1
ATOM 7203 N N . LEU B 1 143 ? 15.313 -9.04 5.67 1 95.58 143 LEU B N 1
ATOM 7204 C CA . LEU B 1 143 ? 16.579 -9.63 5.251 1 95.58 143 LEU B CA 1
ATOM 7205 C C . LEU B 1 143 ? 17.757 -8.882 5.867 1 95.58 143 LEU B C 1
ATOM 7207 O O . LEU B 1 143 ? 18.706 -9.502 6.353 1 95.58 143 LEU B O 1
ATOM 7211 N N . LEU B 1 144 ? 17.651 -7.556 5.845 1 94.17 144 LEU B N 1
ATOM 7212 C CA . LEU B 1 144 ? 18.715 -6.728 6.402 1 94.17 144 LEU B CA 1
ATOM 7213 C C . LEU B 1 144 ? 18.914 -7.023 7.884 1 94.17 144 LEU B C 1
ATOM 7215 O O . LEU B 1 144 ? 20.046 -7.201 8.34 1 94.17 144 LEU B O 1
ATOM 7219 N N . ARG B 1 145 ? 17.83 -7.009 8.587 1 93.79 145 ARG B N 1
ATOM 7220 C CA . ARG B 1 145 ? 17.897 -7.29 10.017 1 93.79 145 ARG B CA 1
ATOM 7221 C C . ARG B 1 145 ? 18.499 -8.667 10.277 1 93.79 145 ARG B C 1
ATOM 7223 O O . ARG B 1 145 ? 19.29 -8.84 11.207 1 93.79 145 ARG B O 1
ATOM 7230 N N . PHE B 1 146 ? 18.135 -9.647 9.448 1 96 146 PHE B N 1
ATOM 7231 C CA . PHE B 1 146 ? 18.643 -11.005 9.6 1 96 146 PHE B CA 1
ATOM 7232 C C . PHE B 1 146 ? 20.147 -11.051 9.356 1 96 146 PHE B C 1
ATOM 7234 O O . PHE B 1 146 ? 20.889 -11.657 10.132 1 96 146 PHE B O 1
ATOM 7241 N N . MET B 1 147 ? 20.583 -10.432 8.351 1 94.7 147 MET B N 1
ATOM 7242 C CA . MET B 1 147 ? 22.001 -10.409 8.004 1 94.7 147 MET B CA 1
ATOM 7243 C C . MET B 1 147 ? 22.818 -9.729 9.097 1 94.7 147 MET B C 1
ATOM 7245 O O . MET B 1 147 ? 23.877 -10.224 9.486 1 94.7 147 MET B O 1
ATOM 7249 N N . LYS B 1 148 ? 22.295 -8.597 9.586 1 93.64 148 LYS B N 1
ATOM 7250 C CA . LYS B 1 148 ? 22.976 -7.891 10.668 1 93.64 148 LYS B CA 1
ATOM 7251 C C . LYS B 1 148 ? 23.069 -8.76 11.919 1 93.64 148 LYS B C 1
ATOM 7253 O O . LYS B 1 148 ? 24.113 -8.807 12.572 1 93.64 148 LYS B O 1
ATOM 7258 N N . LYS B 1 149 ? 22.007 -9.394 12.227 1 94.99 149 LYS B N 1
ATOM 7259 C CA . LYS B 1 149 ? 21.967 -10.281 13.386 1 94.99 149 LYS B CA 1
ATOM 7260 C C . LYS B 1 149 ? 22.992 -11.404 13.254 1 94.99 149 LYS B C 1
ATOM 7262 O O . LYS B 1 149 ? 23.696 -11.724 14.214 1 94.99 149 LYS B O 1
ATOM 7267 N N . LYS B 1 150 ? 23.085 -11.997 12.079 1 94.5 150 LYS B N 1
ATOM 7268 C CA . LYS B 1 150 ? 24.022 -13.095 11.86 1 94.5 150 LYS B CA 1
ATOM 7269 C C . LYS B 1 150 ? 25.466 -12.611 11.94 1 94.5 150 LYS B C 1
ATOM 7271 O O . LYS B 1 150 ? 26.324 -13.289 12.51 1 94.5 150 LYS B O 1
ATOM 7276 N N . LEU B 1 151 ? 25.753 -11.493 11.357 1 93.55 151 LEU B N 1
ATOM 7277 C CA . LEU B 1 151 ? 27.104 -10.941 11.371 1 93.55 151 LEU B CA 1
ATOM 7278 C C . LEU B 1 151 ? 27.532 -10.589 12.791 1 93.55 151 LEU B C 1
ATOM 7280 O O . LEU B 1 151 ? 28.704 -10.737 13.145 1 93.55 151 LEU B O 1
ATOM 7284 N N . LYS B 1 152 ? 26.618 -10.139 13.619 1 93.52 152 LYS B N 1
ATOM 7285 C CA . LYS B 1 152 ? 26.918 -9.712 14.982 1 93.52 152 LYS B CA 1
ATOM 7286 C C . LYS B 1 152 ? 27.03 -10.91 15.921 1 93.52 152 LYS B C 1
ATOM 7288 O O . LYS B 1 152 ? 27.931 -10.966 16.76 1 93.52 152 LYS B O 1
ATOM 7293 N N . ARG B 1 153 ? 26.168 -11.853 15.747 1 93.74 153 ARG B N 1
ATOM 7294 C CA . ARG B 1 153 ? 26.048 -12.913 16.743 1 93.74 153 ARG B CA 1
ATOM 7295 C C . ARG B 1 153 ? 26.839 -14.148 16.327 1 93.74 153 ARG B C 1
ATOM 7297 O O . ARG B 1 153 ? 27.275 -14.928 17.176 1 93.74 153 ARG B O 1
ATOM 7304 N N . PHE B 1 154 ? 26.989 -14.314 14.986 1 93.87 154 PHE B N 1
ATOM 7305 C CA . PHE B 1 154 ? 27.651 -15.524 14.515 1 93.87 154 PHE B CA 1
ATOM 7306 C C . PHE B 1 154 ? 28.731 -15.188 13.493 1 93.87 154 PHE B C 1
ATOM 7308 O O . PHE B 1 154 ? 28.764 -15.765 12.404 1 93.87 154 PHE B O 1
ATOM 7315 N N . PRO B 1 155 ? 29.61 -14.347 13.812 1 93.51 155 PRO B N 1
ATOM 7316 C CA . PRO B 1 155 ? 30.643 -13.925 12.864 1 93.51 155 PRO B CA 1
ATOM 7317 C C . PRO B 1 155 ? 31.62 -15.046 12.517 1 93.51 155 PRO B C 1
ATOM 7319 O O . PRO B 1 155 ? 32.221 -15.036 11.44 1 93.51 155 PRO B O 1
ATOM 7322 N N . GLU B 1 156 ? 31.704 -16.061 13.346 1 93.21 156 GLU B N 1
ATOM 7323 C CA . GLU B 1 156 ? 32.717 -17.097 13.174 1 93.21 156 GLU B CA 1
ATOM 7324 C C . GLU B 1 156 ? 32.153 -18.302 12.426 1 93.21 156 GLU B C 1
ATOM 7326 O O . GLU B 1 156 ? 32.874 -19.265 12.157 1 93.21 156 GLU B O 1
ATOM 7331 N N . ASP B 1 157 ? 30.942 -18.217 12.022 1 92.93 157 ASP B N 1
ATOM 7332 C CA . ASP B 1 157 ? 30.362 -19.318 11.257 1 92.93 157 ASP B CA 1
ATOM 7333 C C . ASP B 1 157 ? 31.144 -19.563 9.969 1 92.93 157 ASP B C 1
ATOM 7335 O O . ASP B 1 157 ? 31.509 -18.617 9.268 1 92.93 157 ASP B O 1
ATOM 7339 N N . ILE B 1 158 ? 31.434 -20.756 9.718 1 91.18 158 ILE B N 1
ATOM 7340 C CA . ILE B 1 158 ? 32.129 -21.12 8.488 1 91.18 158 ILE B CA 1
ATOM 7341 C C . ILE B 1 158 ? 31.132 -21.193 7.334 1 91.18 158 ILE B C 1
ATOM 7343 O O . ILE B 1 158 ? 30.199 -21.999 7.361 1 91.18 158 ILE B O 1
ATOM 7347 N N . ILE B 1 159 ? 31.304 -20.355 6.318 1 89.04 159 ILE B N 1
ATOM 7348 C CA . ILE B 1 159 ? 30.303 -20.215 5.266 1 89.04 159 ILE B CA 1
ATOM 7349 C C . ILE B 1 159 ? 30.786 -20.916 3.998 1 89.04 159 ILE B C 1
ATOM 7351 O O . ILE B 1 159 ? 29.984 -21.257 3.125 1 89.04 159 ILE B O 1
ATOM 7355 N N . ASP B 1 160 ? 32.115 -20.933 3.751 1 83.13 160 ASP B N 1
ATOM 7356 C CA . ASP B 1 160 ? 32.656 -21.55 2.544 1 83.13 160 ASP B CA 1
ATOM 7357 C C . ASP B 1 160 ? 34.047 -22.128 2.799 1 83.13 160 ASP B C 1
ATOM 7359 O O . ASP B 1 160 ? 34.681 -21.81 3.807 1 83.13 160 ASP B O 1
ATOM 7363 N N . GLU B 1 161 ? 34.378 -23.109 2.138 1 79.64 161 GLU B N 1
ATOM 7364 C CA . GLU B 1 161 ? 35.721 -23.681 2.164 1 79.64 161 GLU B CA 1
ATOM 7365 C C . GLU B 1 161 ? 36.349 -23.678 0.773 1 79.64 161 GLU B C 1
ATOM 7367 O O . GLU B 1 161 ? 35.811 -24.279 -0.159 1 79.64 161 GLU B O 1
ATOM 7372 N N . LYS B 1 162 ? 37.152 -22.68 0.462 1 72.65 162 LYS B N 1
ATOM 7373 C CA . LYS B 1 162 ? 37.87 -22.591 -0.807 1 72.65 162 LYS B CA 1
ATOM 7374 C C . LYS B 1 162 ? 39.354 -22.891 -0.621 1 72.65 162 LYS B C 1
ATOM 7376 O O . LYS B 1 162 ? 40.023 -22.259 0.2 1 72.65 162 LYS B O 1
ATOM 7381 N N . ASN B 1 163 ? 39.87 -23.756 -1.624 1 71.41 163 ASN B N 1
ATOM 7382 C CA . ASN B 1 163 ? 41.276 -24.141 -1.687 1 71.41 163 ASN B CA 1
ATOM 7383 C C . ASN B 1 163 ? 41.817 -24.512 -0.309 1 71.41 163 ASN B C 1
ATOM 7385 O O . ASN B 1 163 ? 42.923 -24.109 0.057 1 71.41 163 ASN B O 1
ATOM 7389 N N . GLY B 1 164 ? 40.944 -25.185 0.681 1 73.91 164 GLY B N 1
ATOM 7390 C CA . GLY B 1 164 ? 41.361 -25.671 1.986 1 73.91 164 GLY B CA 1
ATOM 7391 C C . GLY B 1 164 ? 41.247 -24.623 3.077 1 73.91 164 GLY B C 1
ATOM 7392 O O . GLY B 1 164 ? 41.46 -24.92 4.255 1 73.91 164 GLY B O 1
ATOM 7393 N N . GLU B 1 165 ? 40.943 -23.459 2.72 1 80.59 165 GLU B N 1
ATOM 7394 C CA . GLU B 1 165 ? 40.821 -22.407 3.724 1 80.59 165 GLU B CA 1
ATOM 7395 C C . GLU B 1 165 ? 39.358 -22.134 4.063 1 80.59 165 GLU B C 1
ATOM 7397 O O . GLU B 1 165 ? 38.547 -21.874 3.172 1 80.59 165 GLU B O 1
ATOM 7402 N N . LYS B 1 166 ? 39.045 -22.275 5.352 1 88.46 166 LYS B N 1
ATOM 7403 C CA . LYS B 1 166 ? 37.712 -21.982 5.872 1 88.46 166 LYS B CA 1
ATOM 7404 C C . LYS B 1 166 ? 37.479 -20.477 5.973 1 88.46 166 LYS B C 1
ATOM 7406 O O . LYS B 1 166 ? 38.323 -19.747 6.495 1 88.46 166 LYS B O 1
ATOM 7411 N N . ARG B 1 167 ? 36.496 -20.082 5.356 1 92.32 167 ARG B N 1
ATOM 7412 C CA . ARG B 1 167 ? 36.136 -18.669 5.403 1 92.32 167 ARG B CA 1
ATOM 7413 C C . ARG B 1 167 ? 34.936 -18.439 6.315 1 92.32 167 ARG B C 1
ATOM 7415 O O . ARG B 1 167 ? 33.918 -19.124 6.195 1 92.32 167 ARG B O 1
ATOM 7422 N N . THR B 1 168 ? 35.111 -17.558 7.2 1 94.12 168 THR B N 1
ATOM 7423 C CA . THR B 1 168 ? 34.041 -17.229 8.136 1 94.12 168 THR B CA 1
ATOM 7424 C C . THR B 1 168 ? 33.141 -16.137 7.566 1 94.12 168 THR B C 1
ATOM 7426 O O . THR B 1 168 ? 33.477 -15.511 6.559 1 94.12 168 THR B O 1
ATOM 7429 N N . LEU B 1 169 ? 32.011 -15.988 8.152 1 94.64 169 LEU B N 1
ATOM 7430 C CA . LEU B 1 169 ? 31.093 -14.933 7.737 1 94.64 169 LEU B CA 1
ATOM 7431 C C . LEU B 1 169 ? 31.748 -13.562 7.862 1 94.64 169 LEU B C 1
ATOM 7433 O O . LEU B 1 169 ? 31.638 -12.732 6.956 1 94.64 169 LEU B O 1
ATOM 7437 N N . GLN B 1 170 ? 32.395 -13.335 8.939 1 94.08 170 GLN B N 1
ATOM 7438 C CA . GLN B 1 170 ? 33.082 -12.07 9.178 1 94.08 170 GLN B CA 1
ATOM 7439 C C . GLN B 1 170 ? 34.131 -11.802 8.102 1 94.08 170 GLN B C 1
ATOM 7441 O O . GLN B 1 170 ? 34.225 -10.688 7.582 1 94.08 170 GLN B O 1
ATOM 7446 N N . LYS B 1 171 ? 34.926 -12.768 7.846 1 92.12 171 LYS B N 1
ATOM 7447 C CA . LYS B 1 171 ? 35.976 -12.617 6.843 1 92.12 171 LYS B CA 1
ATOM 7448 C C . LYS B 1 171 ? 35.386 -12.287 5.475 1 92.12 171 LYS B C 1
ATOM 7450 O O . LYS B 1 171 ? 35.953 -11.491 4.724 1 92.12 171 LYS B O 1
ATOM 7455 N N . THR B 1 172 ? 34.312 -12.945 5.14 1 91.93 172 THR B N 1
ATOM 7456 C CA . THR B 1 172 ? 33.647 -12.687 3.867 1 91.93 172 THR B CA 1
ATOM 7457 C C . THR B 1 172 ? 33.236 -11.221 3.758 1 91.93 172 THR B C 1
ATOM 7459 O O . THR B 1 172 ? 33.445 -10.588 2.721 1 91.93 172 THR B O 1
ATOM 7462 N N . PHE B 1 173 ? 32.685 -10.685 4.826 1 92.92 173 PHE B N 1
ATOM 7463 C CA . PHE B 1 173 ? 32.259 -9.291 4.82 1 92.92 173 PHE B CA 1
ATOM 7464 C C . PHE B 1 173 ? 33.462 -8.356 4.856 1 92.92 173 PHE B C 1
ATOM 7466 O O . PHE B 1 173 ? 33.458 -7.305 4.212 1 92.92 173 PHE B O 1
ATOM 7473 N N . ASP B 1 174 ? 34.467 -8.751 5.545 1 91.74 174 ASP B N 1
ATOM 7474 C CA . ASP B 1 174 ? 35.692 -7.959 5.59 1 91.74 174 ASP B CA 1
ATOM 7475 C C . ASP B 1 174 ? 36.335 -7.863 4.208 1 91.74 174 ASP B C 1
ATOM 7477 O O . ASP B 1 174 ? 36.844 -6.808 3.826 1 91.74 174 ASP B O 1
ATOM 7481 N N . ASP B 1 175 ? 36.304 -8.975 3.533 1 89.82 175 ASP B N 1
ATOM 7482 C CA . ASP B 1 175 ? 36.87 -9.011 2.188 1 89.82 175 ASP B CA 1
ATOM 7483 C C . ASP B 1 175 ? 36.142 -8.043 1.258 1 89.82 175 ASP B C 1
ATOM 7485 O O . ASP B 1 175 ? 36.731 -7.526 0.307 1 89.82 175 ASP B O 1
ATOM 7489 N N . MET B 1 176 ? 34.909 -7.827 1.608 1 88.87 176 MET B N 1
ATOM 7490 C CA . MET B 1 176 ? 34.115 -6.902 0.804 1 88.87 176 MET B CA 1
ATOM 7491 C C . MET B 1 176 ? 34.249 -5.475 1.325 1 88.87 176 MET B C 1
ATOM 7493 O O . MET B 1 176 ? 33.715 -4.539 0.728 1 88.87 176 MET B O 1
ATOM 7497 N N . GLY B 1 177 ? 34.874 -5.319 2.427 1 87.04 177 GLY B N 1
ATOM 7498 C CA . GLY B 1 177 ? 35.05 -4.011 3.037 1 87.04 177 GLY B CA 1
ATOM 7499 C C . GLY B 1 177 ? 33.779 -3.468 3.662 1 87.04 177 GLY B C 1
ATOM 7500 O O . GLY B 1 177 ? 33.55 -2.256 3.665 1 87.04 177 GLY B O 1
ATOM 7501 N N . ILE B 1 178 ? 32.965 -4.413 4.099 1 88.31 178 ILE B N 1
ATOM 7502 C CA . ILE B 1 178 ? 31.671 -3.987 4.622 1 88.31 178 ILE B CA 1
ATOM 7503 C C . ILE B 1 178 ? 31.523 -4.445 6.071 1 88.31 178 ILE B C 1
ATOM 7505 O O . ILE B 1 178 ? 31.678 -5.631 6.372 1 88.31 178 ILE B O 1
ATOM 7509 N N . GLY B 1 179 ? 31.321 -3.518 6.929 1 84.79 179 GLY B N 1
ATOM 7510 C CA . GLY B 1 179 ? 30.97 -3.841 8.303 1 84.79 179 GLY B CA 1
ATOM 7511 C C . GLY B 1 179 ? 29.475 -3.81 8.56 1 84.79 179 GLY B C 1
ATOM 7512 O O . GLY B 1 179 ? 28.698 -3.415 7.688 1 84.79 179 GLY B O 1
ATOM 7513 N N . TRP B 1 180 ? 29.125 -4.298 9.741 1 84.01 180 TRP B N 1
ATOM 7514 C CA . TRP B 1 180 ? 27.703 -4.386 10.052 1 84.01 180 TRP B CA 1
ATOM 7515 C C . TRP B 1 180 ? 27.063 -3.002 10.074 1 84.01 180 TRP B C 1
ATOM 7517 O O . TRP B 1 180 ? 25.879 -2.853 9.764 1 84.01 180 TRP B O 1
ATOM 7527 N N . THR B 1 181 ? 27.769 -1.905 10.302 1 83.28 181 THR B N 1
ATOM 7528 C CA . THR B 1 181 ? 27.257 -0.54 10.351 1 83.28 181 THR B CA 1
ATOM 7529 C C . THR B 1 181 ? 27.063 0.016 8.943 1 83.28 181 THR B C 1
ATOM 7531 O O . THR B 1 181 ? 26.375 1.022 8.756 1 83.28 181 THR B O 1
ATOM 7534 N N . ASP B 1 182 ? 27.666 -0.712 8.041 1 85.32 182 ASP B N 1
ATOM 7535 C CA . ASP B 1 182 ? 27.582 -0.242 6.662 1 85.32 182 ASP B CA 1
ATOM 7536 C C . ASP B 1 182 ? 26.336 -0.791 5.97 1 85.32 182 ASP B C 1
ATOM 7538 O O . ASP B 1 182 ? 25.955 -0.316 4.898 1 85.32 182 ASP B O 1
ATOM 7542 N N . LEU B 1 183 ? 25.75 -1.706 6.651 1 89.01 183 LEU B N 1
ATOM 7543 C CA . LEU B 1 183 ? 24.612 -2.375 6.031 1 89.01 183 LEU B CA 1
ATOM 7544 C C . LEU B 1 183 ? 23.352 -1.524 6.148 1 89.01 183 LEU B C 1
ATOM 7546 O O . LEU B 1 183 ? 22.978 -1.108 7.246 1 89.01 183 LEU B O 1
ATOM 7550 N N . CYS B 1 184 ? 22.808 -1.231 5.017 1 90.11 184 CYS B N 1
ATOM 7551 C CA . CYS B 1 184 ? 21.53 -0.533 4.931 1 90.11 184 CYS B CA 1
ATOM 7552 C C . CYS B 1 184 ? 20.751 -0.972 3.697 1 90.11 184 CYS B C 1
ATOM 7554 O O . CYS B 1 184 ? 21.278 -1.693 2.849 1 90.11 184 CYS B O 1
ATOM 7556 N N . ILE B 1 185 ? 19.591 -0.598 3.583 1 90.81 185 ILE B N 1
ATOM 7557 C CA . ILE B 1 185 ? 18.711 -1.054 2.512 1 90.81 185 ILE B CA 1
ATOM 7558 C C . ILE B 1 185 ? 19.24 -0.566 1.166 1 90.81 185 ILE B C 1
ATOM 7560 O O . ILE B 1 185 ? 19.167 -1.284 0.166 1 90.81 185 ILE B O 1
ATOM 7564 N N . ASP B 1 186 ? 19.724 0.593 1.152 1 89.65 186 ASP B N 1
ATOM 7565 C CA . ASP B 1 186 ? 20.23 1.164 -0.092 1 89.65 186 ASP B CA 1
ATOM 7566 C C . ASP B 1 186 ? 21.448 0.393 -0.595 1 89.65 186 ASP B C 1
ATOM 7568 O O . ASP B 1 186 ? 21.613 0.199 -1.801 1 89.65 186 ASP B O 1
ATOM 7572 N N . ARG B 1 187 ? 22.2 -0.013 0.324 1 89.01 187 ARG B N 1
ATOM 7573 C CA . ARG B 1 187 ? 23.397 -0.765 -0.039 1 89.01 187 ARG B CA 1
ATOM 7574 C C . ARG B 1 187 ? 23.044 -2.188 -0.458 1 89.01 187 ARG B C 1
ATOM 7576 O O . ARG B 1 187 ? 23.73 -2.785 -1.289 1 89.01 187 ARG B O 1
ATOM 7583 N N . LEU B 1 188 ? 22.019 -2.709 0.17 1 90.75 188 LEU B N 1
ATOM 7584 C CA . LEU B 1 188 ? 21.577 -4.051 -0.193 1 90.75 188 LEU B CA 1
ATOM 7585 C C . LEU B 1 188 ? 21.2 -4.119 -1.669 1 90.75 188 LEU B C 1
ATOM 7587 O O . LEU B 1 188 ? 21.348 -5.165 -2.305 1 90.75 188 LEU B O 1
ATOM 7591 N N . GLN B 1 189 ? 20.584 -3.039 -2.232 1 88.05 189 GLN B N 1
ATOM 7592 C CA . GLN B 1 189 ? 20.249 -2.883 -3.644 1 88.05 189 GLN B CA 1
ATOM 7593 C C . GLN B 1 189 ? 19.303 -3.986 -4.11 1 88.05 189 GLN B C 1
ATOM 7595 O O . GLN B 1 189 ? 19.495 -4.564 -5.182 1 88.05 189 GLN B O 1
ATOM 7600 N N . VAL B 1 190 ? 18.364 -4.273 -3.306 1 91.11 190 VAL B N 1
ATOM 7601 C CA . VAL B 1 190 ? 17.467 -5.369 -3.658 1 91.11 190 VAL B CA 1
ATOM 7602 C C . VAL B 1 190 ? 16.162 -4.81 -4.219 1 91.11 190 VAL B C 1
ATOM 7604 O O . VAL B 1 190 ? 15.399 -5.529 -4.868 1 91.11 190 VAL B O 1
ATOM 7607 N N . TRP B 1 191 ? 15.888 -3.537 -3.965 1 89.13 191 TRP B N 1
ATOM 7608 C CA . TRP B 1 191 ? 14.643 -2.947 -4.445 1 89.13 191 TRP B CA 1
ATOM 7609 C C . TRP B 1 191 ? 14.679 -2.755 -5.958 1 89.13 191 TRP B C 1
ATOM 7611 O O . TRP B 1 191 ? 15.69 -2.314 -6.51 1 89.13 191 TRP B O 1
ATOM 7621 N N . ALA B 1 192 ? 13.567 -3.12 -6.492 1 88.7 192 ALA B N 1
ATOM 7622 C CA . ALA B 1 192 ? 13.423 -2.817 -7.913 1 88.7 192 ALA B CA 1
ATOM 7623 C C . ALA B 1 192 ? 13.197 -1.325 -8.137 1 88.7 192 ALA B C 1
ATOM 7625 O O . ALA B 1 192 ? 12.516 -0.668 -7.345 1 88.7 192 ALA B O 1
ATOM 7626 N N . ASP B 1 193 ? 13.869 -0.774 -9.151 1 81.99 193 ASP B N 1
ATOM 7627 C CA . ASP B 1 193 ? 13.727 0.643 -9.47 1 81.99 193 ASP B CA 1
ATOM 7628 C C . ASP B 1 193 ? 13.456 0.846 -10.959 1 81.99 193 ASP B C 1
ATOM 7630 O O . ASP B 1 193 ? 13.157 -0.111 -11.677 1 81.99 193 ASP B O 1
ATOM 7634 N N . LYS B 1 194 ? 13.457 1.974 -11.325 1 78.13 194 LYS B N 1
ATOM 7635 C CA . LYS B 1 194 ? 13.094 2.345 -12.69 1 78.13 194 LYS B CA 1
ATOM 7636 C C . LYS B 1 194 ? 14.032 1.697 -13.704 1 78.13 194 LYS B C 1
ATOM 7638 O O . LYS B 1 194 ? 13.655 1.484 -14.858 1 78.13 194 LYS B O 1
ATOM 7643 N N . SER B 1 195 ? 15.178 1.349 -13.219 1 77.3 195 SER B N 1
ATOM 7644 C CA . SER B 1 195 ? 16.154 0.77 -14.137 1 77.3 195 SER B CA 1
ATOM 7645 C C . SER B 1 195 ? 15.767 -0.651 -14.531 1 77.3 195 SER B C 1
ATOM 7647 O O . SER B 1 195 ? 16.306 -1.203 -15.493 1 77.3 195 SER B O 1
ATOM 7649 N N . CYS B 1 196 ? 14.775 -1.188 -13.843 1 81.57 196 CYS B N 1
ATOM 7650 C CA . CYS B 1 196 ? 14.401 -2.578 -14.08 1 81.57 196 CYS B CA 1
ATOM 7651 C C . CYS B 1 196 ? 13.326 -2.678 -15.156 1 81.57 196 CYS B C 1
ATOM 7653 O O . CYS B 1 196 ? 13.04 -3.768 -15.654 1 81.57 196 CYS B O 1
ATOM 7655 N N . LEU B 1 197 ? 12.831 -1.59 -15.531 1 76.69 197 LEU B N 1
ATOM 7656 C CA . LEU B 1 197 ? 11.737 -1.623 -16.496 1 76.69 197 LEU B CA 1
ATOM 7657 C C . LEU B 1 197 ? 12.201 -2.214 -17.823 1 76.69 197 LEU B C 1
ATOM 7659 O O . LEU B 1 197 ? 13.062 -1.641 -18.495 1 76.69 197 LEU B O 1
ATOM 7663 N N . HIS B 1 198 ? 11.744 -3.32 -18.147 1 71.48 198 HIS B N 1
ATOM 7664 C CA . HIS B 1 198 ? 12.035 -4.075 -19.361 1 71.48 198 HIS B CA 1
ATOM 7665 C C . HIS B 1 198 ? 13.473 -4.583 -19.362 1 71.48 198 HIS B C 1
ATOM 7667 O O . HIS B 1 198 ? 14.063 -4.787 -20.426 1 71.48 198 HIS B O 1
ATOM 7673 N N . ARG B 1 199 ? 14.691 -4.676 -18.092 1 74.34 199 ARG B N 1
ATOM 7674 C CA . ARG B 1 199 ? 16.044 -5.191 -17.904 1 74.34 199 ARG B CA 1
ATOM 7675 C C . ARG B 1 199 ? 16.076 -6.263 -16.82 1 74.34 199 ARG B C 1
ATOM 7677 O O . ARG B 1 199 ? 16.458 -5.99 -15.681 1 74.34 199 ARG B O 1
ATOM 7684 N N . PHE B 1 200 ? 15.166 -7.294 -17.455 1 76.98 200 PHE B N 1
ATOM 7685 C CA . PHE B 1 200 ? 15.063 -8.436 -16.554 1 76.98 200 PHE B CA 1
ATOM 7686 C C . PHE B 1 200 ? 16.431 -8.81 -15.997 1 76.98 200 PHE B C 1
ATOM 7688 O O . PHE B 1 200 ? 16.533 -9.33 -14.884 1 76.98 200 PHE B O 1
ATOM 7695 N N . ASP B 1 201 ? 17.442 -8.552 -16.79 1 75.66 201 ASP B N 1
ATOM 7696 C CA . ASP B 1 201 ? 18.796 -8.828 -16.32 1 75.66 201 ASP B CA 1
ATOM 7697 C C . ASP B 1 201 ? 19.119 -8.017 -15.067 1 75.66 201 ASP B C 1
ATOM 7699 O O . ASP B 1 201 ? 19.7 -8.541 -14.115 1 75.66 201 ASP B O 1
ATOM 7703 N N . ARG B 1 202 ? 18.641 -6.804 -15.164 1 79.56 202 ARG B N 1
ATOM 7704 C CA . ARG B 1 202 ? 18.869 -5.953 -14.001 1 79.56 202 ARG B CA 1
ATOM 7705 C C . ARG B 1 202 ? 18.009 -6.395 -12.821 1 79.56 202 ARG B C 1
ATOM 7707 O O . ARG B 1 202 ? 18.422 -6.275 -11.666 1 79.56 202 ARG B O 1
ATOM 7714 N N . PHE B 1 203 ? 16.927 -6.848 -13.197 1 84.59 203 PHE B N 1
ATOM 7715 C CA . PHE B 1 203 ? 16.039 -7.351 -12.155 1 84.59 203 PHE B CA 1
ATOM 7716 C C . PHE B 1 203 ? 16.655 -8.557 -11.455 1 84.59 203 PHE B C 1
ATOM 7718 O O . PHE B 1 203 ? 16.612 -8.657 -10.227 1 84.59 203 PHE B O 1
ATOM 7725 N N . ASN B 1 204 ? 17.214 -9.445 -12.186 1 79.96 204 ASN B N 1
ATOM 7726 C CA . ASN B 1 204 ? 17.81 -10.65 -11.62 1 79.96 204 ASN B CA 1
ATOM 7727 C C . ASN B 1 204 ? 18.953 -10.315 -10.666 1 79.96 204 ASN B C 1
ATOM 7729 O O . ASN B 1 204 ? 19.192 -11.039 -9.698 1 79.96 204 ASN B O 1
ATOM 7733 N N . ASN B 1 205 ? 19.527 -9.184 -10.947 1 82.36 205 ASN B N 1
ATOM 7734 C CA . ASN B 1 205 ? 20.628 -8.752 -10.093 1 82.36 205 ASN B CA 1
ATOM 7735 C C . ASN B 1 205 ? 20.136 -8.343 -8.708 1 82.36 205 ASN B C 1
ATOM 7737 O O . ASN B 1 205 ? 20.91 -8.327 -7.749 1 82.36 205 ASN B O 1
ATOM 7741 N N . LYS B 1 206 ? 18.93 -8.106 -8.666 1 87.06 206 LYS B N 1
ATOM 7742 C CA . LYS B 1 206 ? 18.376 -7.631 -7.402 1 87.06 206 LYS B CA 1
ATOM 7743 C C . LYS B 1 206 ? 18.273 -8.766 -6.386 1 87.06 206 LYS B C 1
ATOM 7745 O O . LYS B 1 206 ? 18.11 -8.522 -5.189 1 87.06 206 LYS B O 1
ATOM 7750 N N . TYR B 1 207 ? 18.48 -9.964 -6.873 1 88.01 207 TYR B N 1
ATOM 7751 C CA . TYR B 1 207 ? 18.477 -11.113 -5.975 1 88.01 207 TYR B CA 1
ATOM 7752 C C . TYR B 1 207 ? 19.808 -11.234 -5.241 1 88.01 207 TYR B C 1
ATOM 7754 O O . TYR B 1 207 ? 19.944 -12.044 -4.321 1 88.01 207 TYR B O 1
ATOM 7762 N N . SER B 1 208 ? 20.74 -10.384 -5.57 1 89.2 208 SER B N 1
ATOM 7763 C CA . SER B 1 208 ? 22.066 -10.427 -4.963 1 89.2 208 SER B CA 1
ATOM 7764 C C . SER B 1 208 ? 22.283 -9.246 -4.023 1 89.2 208 SER B C 1
ATOM 7766 O O . SER B 1 208 ? 22.732 -8.18 -4.451 1 89.2 208 SER B O 1
ATOM 7768 N N . PRO B 1 209 ? 22.108 -9.564 -2.78 1 87.86 209 PRO B N 1
ATOM 7769 C CA . PRO B 1 209 ? 22.307 -8.452 -1.847 1 87.86 209 PRO B CA 1
ATOM 7770 C C . PRO B 1 209 ? 23.674 -7.79 -2.001 1 87.86 209 PRO B C 1
ATOM 7772 O O . PRO B 1 209 ? 24.679 -8.479 -2.195 1 87.86 209 PRO B O 1
ATOM 7775 N N . LEU B 1 210 ? 23.686 -6.425 -1.977 1 84.11 210 LEU B N 1
ATOM 7776 C CA . LEU B 1 210 ? 24.882 -5.604 -2.136 1 84.11 210 LEU B CA 1
ATOM 7777 C C . LEU B 1 210 ? 25.475 -5.773 -3.531 1 84.11 210 LEU B C 1
ATOM 7779 O O . LEU B 1 210 ? 26.643 -5.449 -3.757 1 84.11 210 LEU B O 1
ATOM 7783 N N . GLY B 1 211 ? 23.995 -5.827 -4.432 1 81.8 211 GLY B N 1
ATOM 7784 C CA . GLY B 1 211 ? 24.457 -6.111 -5.782 1 81.8 211 GLY B CA 1
ATOM 7785 C C . GLY B 1 211 ? 25.433 -7.27 -5.847 1 81.8 211 GLY B C 1
ATOM 7786 O O . GLY B 1 211 ? 26.134 -7.442 -6.846 1 81.8 211 GLY B O 1
ATOM 7787 N N . GLN B 1 212 ? 26.183 -8.581 -4.727 1 85.88 212 GLN B N 1
ATOM 7788 C CA . GLN B 1 212 ? 27.179 -9.64 -4.605 1 85.88 212 GLN B CA 1
ATOM 7789 C C . GLN B 1 212 ? 26.531 -11.019 -4.698 1 85.88 212 GLN B C 1
ATOM 7791 O O . GLN B 1 212 ? 25.76 -11.408 -3.818 1 85.88 212 GLN B O 1
ATOM 7796 N N . ASN B 1 213 ? 27.015 -11.834 -5.532 1 86.34 213 ASN B N 1
ATOM 7797 C CA . ASN B 1 213 ? 26.476 -13.176 -5.724 1 86.34 213 ASN B CA 1
ATOM 7798 C C . ASN B 1 213 ? 26.806 -14.087 -4.544 1 86.34 213 ASN B C 1
ATOM 7800 O O . ASN B 1 213 ? 26.034 -14.99 -4.217 1 86.34 213 ASN B O 1
ATOM 7804 N N . GLU B 1 214 ? 27.904 -13.742 -3.981 1 88.45 214 GLU B N 1
ATOM 7805 C CA . GLU B 1 214 ? 28.325 -14.549 -2.84 1 88.45 214 GLU B CA 1
ATOM 7806 C C . GLU B 1 214 ? 27.313 -14.466 -1.702 1 88.45 214 GLU B C 1
ATOM 7808 O O . GLU B 1 214 ? 27.038 -15.465 -1.034 1 88.45 214 GLU B O 1
ATOM 7813 N N . LEU B 1 215 ? 26.841 -13.35 -1.492 1 90.89 215 LEU B N 1
ATOM 7814 C CA . LEU B 1 215 ? 25.879 -13.172 -0.41 1 90.89 215 LEU B CA 1
ATOM 7815 C C . LEU B 1 215 ? 24.554 -13.848 -0.744 1 90.89 215 LEU B C 1
ATOM 7817 O O . LEU B 1 215 ? 23.859 -14.339 0.149 1 90.89 215 LEU B O 1
ATOM 7821 N N . ARG B 1 216 ? 24.23 -13.893 -2.004 1 92.42 216 ARG B N 1
ATOM 7822 C CA . ARG B 1 216 ? 23.055 -14.647 -2.43 1 92.42 216 ARG B CA 1
ATOM 7823 C C . ARG B 1 216 ? 23.201 -16.126 -2.091 1 92.42 216 ARG B C 1
ATOM 7825 O O . ARG B 1 216 ? 22.27 -16.744 -1.572 1 92.42 216 ARG B O 1
ATOM 7832 N N . THR B 1 217 ? 24.351 -16.63 -2.372 1 91.83 217 THR B N 1
ATOM 7833 C CA . THR B 1 217 ? 24.625 -18.041 -2.125 1 91.83 217 THR B CA 1
ATOM 7834 C C . THR B 1 217 ? 24.581 -18.347 -0.631 1 91.83 217 THR B C 1
ATOM 7836 O O . THR B 1 217 ? 24.038 -19.375 -0.218 1 91.83 217 THR B O 1
ATOM 7839 N N . ILE B 1 218 ? 25.068 -17.434 0.142 1 93.22 218 ILE B N 1
ATOM 7840 C CA . ILE B 1 218 ? 25.184 -17.656 1.579 1 93.22 218 ILE B CA 1
ATOM 7841 C C . ILE B 1 218 ? 23.806 -17.558 2.229 1 93.22 218 ILE B C 1
ATOM 7843 O O . ILE B 1 218 ? 23.437 -18.406 3.045 1 93.22 218 ILE B O 1
ATOM 7847 N N . PHE B 1 219 ? 23.027 -16.631 1.821 1 94.67 219 PHE B N 1
ATOM 7848 C CA . PHE B 1 219 ? 21.837 -16.311 2.602 1 94.67 219 PHE B CA 1
ATOM 7849 C C . PHE B 1 219 ? 20.58 -16.817 1.904 1 94.67 219 PHE B C 1
ATOM 7851 O O . PHE B 1 219 ? 19.542 -17.002 2.543 1 94.67 219 PHE B O 1
ATOM 7858 N N . LEU B 1 220 ? 20.614 -17.096 0.557 1 94.63 220 LEU B N 1
ATOM 7859 C CA . LEU B 1 220 ? 19.346 -17.259 -0.146 1 94.63 220 LEU B CA 1
ATOM 7860 C C . LEU B 1 220 ? 19.324 -18.565 -0.931 1 94.63 220 LEU B C 1
ATOM 7862 O O . LEU B 1 220 ? 18.444 -18.776 -1.769 1 94.63 220 LEU B O 1
ATOM 7866 N N . LYS B 1 221 ? 20.221 -19.431 -0.663 1 93.02 221 LYS B N 1
ATOM 7867 C CA . LYS B 1 221 ? 20.223 -20.721 -1.347 1 93.02 221 LYS B CA 1
ATOM 7868 C C . LYS B 1 221 ? 20.045 -21.869 -0.358 1 93.02 221 LYS B C 1
ATOM 7870 O O . LYS B 1 221 ? 20.516 -21.794 0.779 1 93.02 221 LYS B O 1
ATOM 7875 N N . THR B 1 222 ? 19.445 -22.869 -0.831 1 91.49 222 THR B N 1
ATOM 7876 C CA . THR B 1 222 ? 19.174 -24.04 -0.004 1 91.49 222 THR B CA 1
ATOM 7877 C C . THR B 1 222 ? 20.365 -24.994 -0.008 1 91.49 222 THR B C 1
ATOM 7879 O O . THR B 1 222 ? 20.531 -25.792 0.916 1 91.49 222 THR B O 1
ATOM 7882 N N . ASP B 1 223 ? 21.089 -24.893 -1.106 1 87.77 223 ASP B N 1
ATOM 7883 C CA . ASP B 1 223 ? 22.219 -25.799 -1.289 1 87.77 223 ASP B CA 1
ATOM 7884 C C . ASP B 1 223 ? 23.536 -25.029 -1.357 1 87.77 223 ASP B C 1
ATOM 7886 O O . ASP B 1 223 ? 23.947 -24.587 -2.431 1 87.77 223 ASP B O 1
ATOM 7890 N N . ASN B 1 224 ? 24.09 -24.786 -0.256 1 88.53 224 ASN B N 1
ATOM 7891 C CA . ASN B 1 224 ? 25.386 -24.125 -0.151 1 88.53 224 ASN B CA 1
ATOM 7892 C C . ASN B 1 224 ? 26.274 -24.794 0.894 1 88.53 224 ASN B C 1
ATOM 7894 O O . ASN B 1 224 ? 25.944 -25.869 1.398 1 88.53 224 ASN B O 1
ATOM 7898 N N . ALA B 1 225 ? 27.371 -24.212 1.17 1 85.2 225 ALA B N 1
ATOM 7899 C CA . ALA B 1 225 ? 28.387 -24.842 2.009 1 85.2 225 ALA B CA 1
ATOM 7900 C C . ALA B 1 225 ? 27.886 -25.015 3.44 1 85.2 225 ALA B C 1
ATOM 7902 O O . ALA B 1 225 ? 28.335 -25.912 4.158 1 85.2 225 ALA B O 1
ATOM 7903 N N . VAL B 1 226 ? 26.871 -24.241 3.83 1 87.7 226 VAL B N 1
ATOM 7904 C CA . VAL B 1 226 ? 26.356 -24.344 5.192 1 87.7 226 VAL B CA 1
ATOM 7905 C C . VAL B 1 226 ? 25.05 -25.135 5.192 1 87.7 226 VAL B C 1
ATOM 7907 O O . VAL B 1 226 ? 24.329 -25.154 6.192 1 87.7 226 VAL B O 1
ATOM 7910 N N . GLY B 1 227 ? 24.747 -25.687 3.999 1 88.35 227 GLY B N 1
ATOM 7911 C CA . GLY B 1 227 ? 23.556 -26.515 3.899 1 88.35 227 GLY B CA 1
ATOM 7912 C C . GLY B 1 227 ? 22.27 -25.71 3.885 1 88.35 227 GLY B C 1
ATOM 7913 O O . GLY B 1 227 ? 21.243 -26.162 4.397 1 88.35 227 GLY B O 1
ATOM 7914 N N . GLY B 1 228 ? 22.392 -24.466 3.566 1 93.02 228 GLY B N 1
ATOM 7915 C CA . GLY B 1 228 ? 21.216 -23.612 3.499 1 93.02 228 GLY B CA 1
ATOM 7916 C C . GLY B 1 228 ? 20.7 -23.199 4.864 1 93.02 228 GLY B C 1
ATOM 7917 O O . GLY B 1 228 ? 19.529 -22.845 5.01 1 93.02 228 GLY B O 1
ATOM 7918 N N . ARG B 1 229 ? 21.47 -23.283 5.853 1 94.06 229 ARG B N 1
ATOM 7919 C CA . ARG B 1 229 ? 21.075 -23.038 7.237 1 94.06 229 ARG B CA 1
ATOM 7920 C C . ARG B 1 229 ? 20.476 -21.644 7.397 1 94.06 229 ARG B C 1
ATOM 7922 O O . ARG B 1 229 ? 19.439 -21.479 8.042 1 94.06 229 ARG B O 1
ATOM 7929 N N . TYR B 1 230 ? 21.121 -20.645 6.868 1 95.13 230 TYR B N 1
ATOM 7930 C CA . TYR B 1 230 ? 20.645 -19.276 7.034 1 95.13 230 TYR B CA 1
ATOM 7931 C C . TYR B 1 230 ? 19.275 -19.093 6.393 1 95.13 230 TYR B C 1
ATOM 7933 O O . TYR B 1 230 ? 18.385 -18.474 6.981 1 95.13 230 TYR B O 1
ATOM 7941 N N . LEU B 1 231 ? 19.107 -19.633 5.219 1 96 231 LEU B N 1
ATOM 7942 C CA . LEU B 1 231 ? 17.807 -19.52 4.566 1 96 231 LEU B CA 1
ATOM 7943 C C . LEU B 1 231 ? 16.739 -20.278 5.346 1 96 231 LEU B C 1
ATOM 7945 O O . LEU B 1 231 ? 15.586 -19.846 5.409 1 96 231 LEU B O 1
ATOM 7949 N N . ALA B 1 232 ? 17.115 -21.389 5.889 1 96.41 232 ALA B N 1
ATOM 7950 C CA . ALA B 1 232 ? 16.185 -22.168 6.702 1 96.41 232 ALA B CA 1
ATOM 7951 C C . ALA B 1 232 ? 15.735 -21.379 7.929 1 96.41 232 ALA B C 1
ATOM 7953 O O . ALA B 1 232 ? 14.551 -21.377 8.274 1 96.41 232 ALA B O 1
ATOM 7954 N N . GLU B 1 233 ? 16.721 -20.767 8.574 1 95.93 233 GLU B N 1
ATOM 7955 C CA . GLU B 1 233 ? 16.398 -19.962 9.748 1 95.93 233 GLU B CA 1
ATOM 7956 C C . GLU B 1 233 ? 15.507 -18.78 9.379 1 95.93 233 GLU B C 1
ATOM 7958 O O . GLU B 1 233 ? 14.567 -18.454 10.106 1 95.93 233 GLU B O 1
ATOM 7963 N N . LEU B 1 234 ? 15.838 -18.157 8.313 1 96.49 234 LEU B N 1
ATOM 7964 C CA . LEU B 1 234 ? 15.013 -17.059 7.821 1 96.49 234 LEU B CA 1
ATOM 7965 C C . LEU B 1 234 ? 13.602 -17.54 7.501 1 96.49 234 LEU B C 1
ATOM 7967 O O . LEU B 1 234 ? 12.623 -16.856 7.808 1 96.49 234 LEU B O 1
ATOM 7971 N N . THR B 1 235 ? 13.501 -18.686 6.881 1 97.2 235 THR B N 1
ATOM 7972 C CA . THR B 1 235 ? 12.215 -19.273 6.521 1 97.2 235 THR B CA 1
ATOM 7973 C C . THR B 1 235 ? 11.381 -19.552 7.768 1 97.2 235 THR B C 1
ATOM 7975 O O . THR B 1 235 ? 10.163 -19.365 7.761 1 97.2 235 THR B O 1
ATOM 7978 N N . LYS B 1 236 ? 11.985 -19.993 8.789 1 96.3 236 LYS B N 1
ATOM 7979 C CA . LYS B 1 236 ? 11.279 -20.232 10.044 1 96.3 236 LYS B CA 1
ATOM 7980 C C . LYS B 1 236 ? 10.659 -18.945 10.58 1 96.3 236 LYS B C 1
ATOM 7982 O O . LYS B 1 236 ? 9.541 -18.958 11.099 1 96.3 236 LYS B O 1
ATOM 7987 N N . GLU B 1 237 ? 11.444 -17.883 10.42 1 96.23 237 GLU B N 1
ATOM 7988 C CA . GLU B 1 237 ? 10.897 -16.597 10.844 1 96.23 237 GLU B CA 1
ATOM 7989 C C . GLU B 1 237 ? 9.683 -16.209 10.005 1 96.23 237 GLU B C 1
ATOM 7991 O O . GLU B 1 237 ? 8.7 -15.684 10.531 1 96.23 237 GLU B O 1
ATOM 7996 N N . LEU B 1 238 ? 9.762 -16.45 8.766 1 96.69 238 LEU B N 1
ATOM 7997 C CA . LEU B 1 238 ? 8.659 -16.12 7.87 1 96.69 238 LEU B CA 1
ATOM 7998 C C . LEU B 1 238 ? 7.431 -16.967 8.186 1 96.69 238 LEU B C 1
ATOM 8000 O O . LEU B 1 238 ? 6.3 -16.482 8.107 1 96.69 238 LEU B O 1
ATOM 8004 N N . ILE B 1 239 ? 7.639 -18.257 8.52 1 97.03 239 ILE B N 1
ATOM 8005 C CA . ILE B 1 239 ? 6.548 -19.152 8.889 1 97.03 239 ILE B CA 1
ATOM 8006 C C . ILE B 1 239 ? 5.858 -18.633 10.149 1 97.03 239 ILE B C 1
ATOM 8008 O O . ILE B 1 239 ? 4.628 -18.615 10.228 1 97.03 239 ILE B O 1
ATOM 8012 N N . CYS B 1 240 ? 6.652 -18.157 11.04 1 95.89 240 CYS B N 1
ATOM 8013 C CA . CYS B 1 240 ? 6.097 -17.598 12.268 1 95.89 240 CYS B CA 1
ATOM 8014 C C . CYS B 1 240 ? 5.229 -16.381 11.97 1 95.89 240 CYS B C 1
ATOM 8016 O O . CYS B 1 240 ? 4.149 -16.229 12.544 1 95.89 240 CYS B O 1
ATOM 8018 N N . ASP B 1 241 ? 5.709 -15.562 11.137 1 93.66 241 ASP B N 1
ATOM 8019 C CA . ASP B 1 241 ? 4.945 -14.38 10.75 1 93.66 241 ASP B CA 1
ATOM 8020 C C . ASP B 1 241 ? 3.62 -14.77 10.1 1 93.66 241 ASP B C 1
ATOM 8022 O O . ASP B 1 241 ? 2.585 -14.159 10.372 1 93.66 241 ASP B O 1
ATOM 8026 N N . LEU B 1 242 ? 3.663 -15.74 9.22 1 94 242 LEU B N 1
ATOM 8027 C CA . LEU B 1 242 ? 2.467 -16.195 8.52 1 94 242 LEU B CA 1
ATOM 8028 C C . LEU B 1 242 ? 1.47 -16.816 9.493 1 94 242 LEU B C 1
ATOM 8030 O O . LEU B 1 242 ? 0.259 -16.631 9.35 1 94 242 LEU B O 1
ATOM 8034 N N . GLU B 1 243 ? 1.982 -17.558 10.455 1 94.47 243 GLU B N 1
ATOM 8035 C CA . GLU B 1 243 ? 1.119 -18.193 11.447 1 94.47 243 GLU B CA 1
ATOM 8036 C C . GLU B 1 243 ? 0.475 -17.156 12.363 1 94.47 243 GLU B C 1
ATOM 8038 O O . GLU B 1 243 ? -0.655 -17.341 12.821 1 94.47 243 GLU B O 1
ATOM 8043 N N . GLU B 1 244 ? 1.189 -16.097 12.566 1 90.85 244 GLU B N 1
ATOM 8044 C CA . GLU B 1 244 ? 0.624 -15.001 13.347 1 90.85 244 GLU B CA 1
ATOM 8045 C C . GLU B 1 244 ? -0.503 -14.306 12.588 1 90.85 244 GLU B C 1
ATOM 8047 O O . GLU B 1 244 ? -1.457 -13.815 13.195 1 90.85 244 GLU B O 1
ATOM 8052 N N . SER B 1 245 ? -0.335 -14.278 11.32 1 88.77 245 SER B N 1
ATOM 8053 C CA . SER B 1 245 ? -1.402 -13.778 10.46 1 88.77 245 SER B CA 1
ATOM 8054 C C . SER B 1 245 ? -2.382 -14.887 10.093 1 88.77 245 SER B C 1
ATOM 8056 O O . SER B 1 245 ? -2.443 -15.311 8.937 1 88.77 245 SER B O 1
ATOM 8058 N N . LYS B 1 246 ? -3.192 -15.338 10.878 1 87 246 LYS B N 1
ATOM 8059 C CA . LYS B 1 246 ? -4.004 -16.551 10.905 1 87 246 LYS B CA 1
ATOM 8060 C C . LYS B 1 246 ? -4.708 -16.771 9.569 1 87 246 LYS B C 1
ATOM 8062 O O . LYS B 1 246 ? -4.84 -17.908 9.111 1 87 246 LYS B O 1
ATOM 8067 N N . TYR B 1 247 ? -5.085 -15.836 8.886 1 93.88 247 TYR B N 1
ATOM 8068 C CA . TYR B 1 247 ? -5.978 -16.005 7.745 1 93.88 247 TYR B CA 1
ATOM 8069 C C . TYR B 1 247 ? -5.231 -15.797 6.433 1 93.88 247 TYR B C 1
ATOM 8071 O O . TYR B 1 247 ? -5.849 -15.676 5.372 1 93.88 247 TYR B O 1
ATOM 8079 N N . GLN B 1 248 ? -3.93 -15.7 6.474 1 95.75 248 GLN B N 1
ATOM 8080 C CA . GLN B 1 248 ? -3.096 -15.58 5.283 1 95.75 248 GLN B CA 1
ATOM 8081 C C . GLN B 1 248 ? -2.277 -16.847 5.055 1 95.75 248 GLN B C 1
ATOM 8083 O O . GLN B 1 248 ? -1.705 -17.401 5.997 1 95.75 248 GLN B O 1
ATOM 8088 N N . HIS B 1 249 ? -2.271 -17.344 3.866 1 97.96 249 HIS B N 1
ATOM 8089 C CA . HIS B 1 249 ? -1.559 -18.552 3.466 1 97.96 249 HIS B CA 1
ATOM 8090 C C . HIS B 1 249 ? -0.698 -18.301 2.233 1 97.96 249 HIS B C 1
ATOM 8092 O O . HIS B 1 249 ? -0.841 -17.271 1.569 1 97.96 249 HIS B O 1
ATOM 8098 N N . ALA B 1 250 ? 0.242 -19.241 1.966 1 98.16 250 ALA B N 1
ATOM 8099 C CA . ALA B 1 250 ? 1.144 -18.992 0.844 1 98.16 250 ALA B CA 1
ATOM 8100 C C . ALA B 1 250 ? 1.566 -20.3 0.179 1 98.16 250 ALA B C 1
ATOM 8102 O O . ALA B 1 250 ? 1.659 -21.337 0.839 1 98.16 250 ALA B O 1
ATOM 8103 N N . GLU B 1 251 ? 1.769 -20.269 -1.093 1 98.27 251 GLU B N 1
ATOM 8104 C CA . GLU B 1 251 ? 2.437 -21.317 -1.86 1 98.27 251 GLU B CA 1
ATOM 8105 C C . GLU B 1 251 ? 3.828 -20.874 -2.304 1 98.27 251 GLU B C 1
ATOM 8107 O O . GLU B 1 251 ? 3.99 -20.322 -3.394 1 98.27 251 GLU B O 1
ATOM 8112 N N . TRP B 1 252 ? 4.808 -21.173 -1.515 1 98.22 252 TRP B N 1
ATOM 8113 C CA . TRP B 1 252 ? 6.174 -20.725 -1.769 1 98.22 252 TRP B CA 1
ATOM 8114 C C . TRP B 1 252 ? 6.841 -21.591 -2.833 1 98.22 252 TRP B C 1
ATOM 8116 O O . TRP B 1 252 ? 6.74 -22.819 -2.796 1 98.22 252 TRP B O 1
ATOM 8126 N N . ARG B 1 253 ? 7.51 -21.017 -3.742 1 98.07 253 ARG B N 1
ATOM 8127 C CA . ARG B 1 253 ? 8.156 -21.726 -4.843 1 98.07 253 ARG B CA 1
ATOM 8128 C C . ARG B 1 253 ? 9.617 -22.02 -4.522 1 98.07 253 ARG B C 1
ATOM 8130 O O . ARG B 1 253 ? 10.38 -21.11 -4.189 1 98.07 253 ARG B O 1
ATOM 8137 N N . LEU B 1 254 ? 9.938 -23.251 -4.579 1 97.74 254 LEU B N 1
ATOM 8138 C CA . LEU B 1 254 ? 11.314 -23.729 -4.496 1 97.74 254 LEU B CA 1
ATOM 8139 C C . LEU B 1 254 ? 11.816 -24.179 -5.864 1 97.74 254 LEU B C 1
ATOM 8141 O O . LEU B 1 254 ? 11.052 -24.73 -6.66 1 97.74 254 LEU B O 1
ATOM 8145 N N . SER B 1 255 ? 13.078 -24.128 -6.057 1 95.77 255 SER B N 1
ATOM 8146 C CA . SER B 1 255 ? 13.583 -24.346 -7.408 1 95.77 255 SER B CA 1
ATOM 8147 C C . SER B 1 255 ? 14.178 -25.742 -7.558 1 95.77 255 SER B C 1
ATOM 8149 O O . SER B 1 255 ? 14.896 -26.215 -6.674 1 95.77 255 SER B O 1
ATOM 8151 N N . ILE B 1 256 ? 13.857 -26.418 -8.569 1 97.37 256 ILE B N 1
ATOM 8152 C CA . ILE B 1 256 ? 14.532 -27.576 -9.146 1 97.37 256 ILE B CA 1
ATOM 8153 C C . ILE B 1 256 ? 15.049 -27.229 -10.541 1 97.37 256 ILE B C 1
ATOM 8155 O O . ILE B 1 256 ? 14.265 -26.91 -11.438 1 97.37 256 ILE B O 1
ATOM 8159 N N . TYR B 1 257 ? 16.273 -27.398 -10.756 1 95.31 257 TYR B N 1
ATOM 8160 C CA . TYR B 1 257 ? 16.904 -26.886 -11.967 1 95.31 257 TYR B CA 1
ATOM 8161 C C . TYR B 1 257 ? 17.031 -27.98 -13.02 1 95.31 257 TYR B C 1
ATOM 8163 O O . TYR B 1 257 ? 17.214 -27.691 -14.205 1 95.31 257 TYR B O 1
ATOM 8171 N N . GLY B 1 258 ? 16.968 -29.216 -12.605 1 96.39 258 GLY B N 1
ATOM 8172 C CA . GLY B 1 258 ? 17.075 -30.335 -13.527 1 96.39 258 GLY B CA 1
ATOM 8173 C C . GLY B 1 258 ? 18.503 -30.629 -13.946 1 96.39 258 GLY B C 1
ATOM 8174 O O . GLY B 1 258 ? 18.737 -31.231 -14.995 1 96.39 258 GLY B O 1
ATOM 8175 N N . ARG B 1 259 ? 19.474 -30.234 -13.125 1 95.49 259 ARG B N 1
ATOM 8176 C CA . ARG B 1 259 ? 20.881 -30.462 -13.437 1 95.49 259 ARG B CA 1
ATOM 8177 C C . ARG B 1 259 ? 21.322 -31.853 -12.991 1 95.49 259 ARG B C 1
ATOM 8179 O O . ARG B 1 259 ? 22.131 -32.497 -13.661 1 95.49 259 ARG B O 1
ATOM 8186 N N . LYS B 1 260 ? 20.786 -32.179 -11.834 1 95.17 260 LYS B N 1
ATOM 8187 C CA . LYS B 1 260 ? 21.136 -33.467 -11.24 1 95.17 260 LYS B CA 1
ATOM 8188 C C . LYS B 1 260 ? 19.94 -34.086 -10.524 1 95.17 260 LYS B C 1
ATOM 8190 O O . LYS B 1 260 ? 19.077 -33.369 -10.013 1 95.17 260 LYS B O 1
ATOM 8195 N N . LYS B 1 261 ? 19.938 -35.338 -10.446 1 93.86 261 LYS B N 1
ATOM 8196 C CA . LYS B 1 261 ? 18.865 -36.065 -9.774 1 93.86 261 LYS B CA 1
ATOM 8197 C C . LYS B 1 261 ? 18.896 -35.823 -8.268 1 93.86 261 LYS B C 1
ATOM 8199 O O . LYS B 1 261 ? 17.864 -35.91 -7.599 1 93.86 261 LYS B O 1
ATOM 8204 N N . SER B 1 262 ? 20.073 -35.482 -7.8 1 94.83 262 SER B N 1
ATOM 8205 C CA . SER B 1 262 ? 20.272 -35.334 -6.362 1 94.83 262 SER B CA 1
ATOM 8206 C C . SER B 1 262 ? 19.575 -34.084 -5.834 1 94.83 262 SER B C 1
ATOM 8208 O O . SER B 1 262 ? 19.401 -33.929 -4.623 1 94.83 262 SER B O 1
ATOM 8210 N N . GLU B 1 263 ? 19.139 -33.23 -6.754 1 96.41 263 GLU B N 1
ATOM 8211 C CA . GLU B 1 263 ? 18.479 -31.998 -6.333 1 96.41 263 GLU B CA 1
ATOM 8212 C C . GLU B 1 263 ? 17.247 -32.295 -5.483 1 96.41 263 GLU B C 1
ATOM 8214 O O . GLU B 1 263 ? 16.981 -31.598 -4.501 1 96.41 263 GLU B O 1
ATOM 8219 N N . TRP B 1 264 ? 16.512 -33.291 -5.827 1 97.92 264 TRP B N 1
ATOM 8220 C CA . TRP B 1 264 ? 15.298 -33.654 -5.103 1 97.92 264 TRP B CA 1
ATOM 8221 C C . TRP B 1 264 ? 15.628 -34.132 -3.693 1 97.92 264 TRP B C 1
ATOM 8223 O O . TRP B 1 264 ? 14.958 -33.754 -2.729 1 97.92 264 TRP B O 1
ATOM 8233 N N . ASP B 1 265 ? 16.61 -34.961 -3.614 1 96.14 265 ASP B N 1
ATOM 8234 C CA . ASP B 1 265 ? 17.023 -35.471 -2.31 1 96.14 265 ASP B CA 1
ATOM 8235 C C . ASP B 1 265 ? 17.485 -34.337 -1.398 1 96.14 265 ASP B C 1
ATOM 8237 O O . ASP B 1 265 ? 17.083 -34.266 -0.235 1 96.14 265 ASP B O 1
ATOM 8241 N N . ASN B 1 266 ? 18.31 -33.494 -1.962 1 95.16 266 ASN B N 1
ATOM 8242 C CA . ASN B 1 266 ? 18.838 -32.374 -1.19 1 95.16 266 ASN B CA 1
ATOM 8243 C C . ASN B 1 266 ? 17.725 -31.439 -0.725 1 95.16 266 ASN B C 1
ATOM 8245 O O . ASN B 1 266 ? 17.691 -31.039 0.44 1 95.16 266 ASN B O 1
ATOM 8249 N N . LEU B 1 267 ? 16.84 -31.109 -1.62 1 96.94 267 LEU B N 1
ATOM 8250 C CA . LEU B 1 267 ? 15.763 -30.176 -1.31 1 96.94 267 LEU B CA 1
ATOM 8251 C C . LEU B 1 267 ? 14.808 -30.771 -0.281 1 96.94 267 LEU B C 1
ATOM 8253 O O . LEU B 1 267 ? 14.361 -30.075 0.633 1 96.94 267 LEU B O 1
ATOM 8257 N N . SER B 1 268 ? 14.481 -32.097 -0.435 1 97.48 268 SER B N 1
ATOM 8258 C CA . SER B 1 268 ? 13.573 -32.759 0.497 1 97.48 268 SER B CA 1
ATOM 8259 C C . SER B 1 268 ? 14.152 -32.787 1.907 1 97.48 268 SER B C 1
ATOM 8261 O O . SER B 1 268 ? 13.449 -32.501 2.878 1 97.48 268 SER B O 1
ATOM 8263 N N . LYS B 1 269 ? 15.397 -33.088 1.991 1 95.97 269 LYS B N 1
ATOM 8264 C CA . LYS B 1 269 ? 16.054 -33.123 3.294 1 95.97 269 LYS B CA 1
ATOM 8265 C C . LYS B 1 269 ? 16.106 -31.733 3.922 1 95.97 269 LYS B C 1
ATOM 8267 O O . LYS B 1 269 ? 15.983 -31.592 5.14 1 95.97 269 LYS B O 1
ATOM 8272 N N . TRP B 1 270 ? 16.256 -30.748 3.076 1 96.4 270 TRP B N 1
ATOM 8273 C CA . TRP B 1 270 ? 16.304 -29.374 3.566 1 96.4 270 TRP B CA 1
ATOM 8274 C C . TRP B 1 270 ? 14.956 -28.955 4.143 1 96.4 270 TRP B C 1
ATOM 8276 O O . TRP B 1 270 ? 14.89 -28.399 5.242 1 96.4 270 TRP B O 1
ATOM 8286 N N . VAL B 1 271 ? 13.869 -29.23 3.481 1 97.7 271 VAL B N 1
ATOM 8287 C CA . VAL B 1 271 ? 12.532 -28.836 3.912 1 97.7 271 VAL B CA 1
ATOM 8288 C C . VAL B 1 271 ? 12.141 -29.619 5.163 1 97.7 271 VAL B C 1
ATOM 8290 O O . VAL B 1 271 ? 11.536 -29.066 6.085 1 97.7 271 VAL B O 1
ATOM 8293 N N . LEU B 1 272 ? 12.576 -30.924 5.198 1 96.9 272 LEU B N 1
ATOM 8294 C CA . LEU B 1 272 ? 12.157 -31.808 6.28 1 96.9 272 LEU B CA 1
ATOM 8295 C C . LEU B 1 272 ? 13.086 -31.673 7.482 1 96.9 272 LEU B C 1
ATOM 8297 O O . LEU B 1 272 ? 12.874 -32.319 8.511 1 96.9 272 LEU B O 1
ATOM 8301 N N . GLY B 1 273 ? 14.058 -30.806 7.344 1 93.93 273 GLY B N 1
ATOM 8302 C CA . GLY B 1 273 ? 14.973 -30.568 8.45 1 93.93 273 GLY B CA 1
ATOM 8303 C C . GLY B 1 273 ? 15.919 -31.727 8.701 1 93.93 273 GLY B C 1
ATOM 8304 O O . GLY B 1 273 ? 16.197 -32.07 9.852 1 93.93 273 GLY B O 1
ATOM 8305 N N . ARG B 1 274 ? 16.339 -32.414 7.581 1 91.27 274 ARG B N 1
ATOM 8306 C CA . ARG B 1 274 ? 17.173 -33.605 7.703 1 91.27 274 ARG B CA 1
ATOM 8307 C C . ARG B 1 274 ? 18.488 -33.432 6.951 1 91.27 274 ARG B C 1
ATOM 8309 O O . ARG B 1 274 ? 19.187 -34.411 6.678 1 91.27 274 ARG B O 1
ATOM 8316 N N . ALA B 1 275 ? 18.739 -32.189 6.406 1 82.49 275 ALA B N 1
ATOM 8317 C CA . ALA B 1 275 ? 19.93 -31.936 5.599 1 82.49 275 ALA B CA 1
ATOM 8318 C C . ALA B 1 275 ? 21.173 -31.826 6.477 1 82.49 275 ALA B C 1
ATOM 8320 O O . ALA B 1 275 ? 22.299 -31.838 5.974 1 82.49 275 ALA B O 1
ATOM 8321 N N . GLY B 1 276 ? 20.939 -31.782 7.763 1 72.42 276 GLY B N 1
ATOM 8322 C CA . GLY B 1 276 ? 22.089 -31.636 8.641 1 72.42 276 GLY B CA 1
ATOM 8323 C C . GLY B 1 276 ? 22.616 -30.215 8.701 1 72.42 276 GLY B C 1
ATOM 8324 O O . GLY B 1 276 ? 21.934 -29.276 8.287 1 72.42 276 GLY B O 1
ATOM 8325 N N . LYS B 1 277 ? 23.605 -29.764 9.273 1 71.83 277 LYS B N 1
ATOM 8326 C CA . LYS B 1 277 ? 24.359 -28.519 9.384 1 71.83 277 LYS B CA 1
ATOM 8327 C C . LYS B 1 277 ? 23.501 -27.407 9.98 1 71.83 277 LYS B C 1
ATOM 8329 O O . LYS B 1 277 ? 23.461 -26.294 9.45 1 71.83 277 LYS B O 1
ATOM 8334 N N . GLY B 1 278 ? 22.638 -27.881 10.788 1 70.88 278 GLY B N 1
ATOM 8335 C CA . GLY B 1 278 ? 21.934 -26.861 11.55 1 70.88 278 GLY B CA 1
ATOM 8336 C C . GLY B 1 278 ? 20.492 -26.681 11.115 1 70.88 278 GLY B C 1
ATOM 8337 O O . GLY B 1 278 ? 19.773 -25.843 11.664 1 70.88 278 GLY B O 1
ATOM 8338 N N . THR B 1 279 ? 20.177 -27.374 10.134 1 76.2 279 THR B N 1
ATOM 8339 C CA . THR B 1 279 ? 18.776 -27.346 9.731 1 76.2 279 THR B CA 1
ATOM 8340 C C . THR B 1 279 ? 17.984 -28.433 10.452 1 76.2 279 THR B C 1
ATOM 8342 O O . THR B 1 279 ? 17.756 -29.512 9.9 1 76.2 279 THR B O 1
ATOM 8345 N N . ASP B 1 280 ? 17.666 -28.231 11.602 1 79.59 280 ASP B N 1
ATOM 8346 C CA . ASP B 1 280 ? 17.153 -29.343 12.397 1 79.59 280 ASP B CA 1
ATOM 8347 C C . ASP B 1 280 ? 15.63 -29.29 12.496 1 79.59 280 ASP B C 1
ATOM 8349 O O . ASP B 1 280 ? 15.005 -30.212 13.025 1 79.59 280 ASP B O 1
ATOM 8353 N N . LYS B 1 281 ? 15.155 -28.343 11.985 1 89.26 281 LYS B N 1
ATOM 8354 C CA . LYS B 1 281 ? 13.703 -28.267 12.111 1 89.26 281 LYS B CA 1
ATOM 8355 C C . LYS B 1 281 ? 13.034 -28.223 10.739 1 89.26 281 LYS B C 1
ATOM 8357 O O . LYS B 1 281 ? 13.506 -27.531 9.835 1 89.26 281 LYS B O 1
ATOM 8362 N N . ALA B 1 282 ? 11.982 -29.079 10.635 1 95.41 282 ALA B N 1
ATOM 8363 C CA . ALA B 1 282 ? 11.234 -29.121 9.381 1 95.41 282 ALA B CA 1
ATOM 8364 C C . ALA B 1 282 ? 10.603 -27.766 9.073 1 95.41 282 ALA B C 1
ATOM 8366 O O . ALA B 1 282 ? 10.136 -27.071 9.978 1 95.41 282 ALA B O 1
ATOM 8367 N N . LEU B 1 283 ? 10.657 -27.401 7.885 1 97.23 283 LEU B N 1
ATOM 8368 C CA . LEU B 1 283 ? 10.056 -26.16 7.409 1 97.23 283 LEU B CA 1
ATOM 8369 C C . LEU B 1 283 ? 8.645 -26.405 6.886 1 97.23 283 LEU B C 1
ATOM 8371 O O . LEU B 1 283 ? 8.372 -26.193 5.702 1 97.23 283 LEU B O 1
ATOM 8375 N N . LEU B 1 284 ? 7.778 -26.875 7.759 1 96.94 284 LEU B N 1
ATOM 8376 C CA . LEU B 1 284 ? 6.393 -27.192 7.433 1 96.94 284 LEU B CA 1
ATOM 8377 C C . LEU B 1 284 ? 5.432 -26.397 8.311 1 96.94 284 LEU B C 1
ATOM 8379 O O . LEU B 1 284 ? 5.76 -26.059 9.45 1 96.94 284 LEU B O 1
ATOM 8383 N N . SER B 1 285 ? 4.368 -25.993 7.71 1 96.65 285 SER B N 1
ATOM 8384 C CA . SER B 1 285 ? 3.307 -25.263 8.396 1 96.65 285 SER B CA 1
ATOM 8385 C C . SER B 1 285 ? 1.96 -25.473 7.713 1 96.65 285 SER B C 1
ATOM 8387 O O . SER B 1 285 ? 1.899 -25.681 6.5 1 96.65 285 SER B O 1
ATOM 8389 N N . PRO B 1 286 ? 0.857 -25.454 8.482 1 95.28 286 PRO B N 1
ATOM 8390 C CA . PRO B 1 286 ? -0.464 -25.517 7.852 1 95.28 286 PRO B CA 1
ATOM 8391 C C . PRO B 1 286 ? -0.754 -24.306 6.968 1 95.28 286 PRO B C 1
ATOM 8393 O O . PRO B 1 286 ? -1.687 -24.336 6.161 1 95.28 286 PRO B O 1
ATOM 8396 N N . ASN B 1 287 ? 0.071 -23.297 7.138 1 96.96 287 ASN B N 1
ATOM 8397 C CA . ASN B 1 287 ? -0.189 -22.067 6.396 1 96.96 287 ASN B CA 1
ATOM 8398 C C . ASN B 1 287 ? 0.587 -22.031 5.082 1 96.96 287 ASN B C 1
ATOM 8400 O O . ASN B 1 287 ? 0.484 -21.066 4.322 1 96.96 287 ASN B O 1
ATOM 8404 N N . ILE B 1 288 ? 1.303 -23.136 4.803 1 97.67 288 ILE B N 1
ATOM 8405 C CA . ILE B 1 288 ? 2.095 -23.052 3.581 1 97.67 288 ILE B CA 1
ATOM 8406 C C . ILE B 1 288 ? 1.993 -24.366 2.809 1 97.67 288 ILE B C 1
ATOM 8408 O O . ILE B 1 288 ? 1.751 -25.422 3.398 1 97.67 288 ILE B O 1
ATOM 8412 N N . MET B 1 289 ? 2.066 -24.307 1.581 1 97.93 289 MET B N 1
ATOM 8413 C CA . MET B 1 289 ? 2.353 -25.387 0.641 1 97.93 289 MET B CA 1
ATOM 8414 C C . MET B 1 289 ? 3.525 -25.023 -0.264 1 97.93 289 MET B C 1
ATOM 8416 O O . MET B 1 289 ? 3.826 -23.843 -0.452 1 97.93 289 MET B O 1
ATOM 8420 N N . TRP B 1 290 ? 4.138 -26.016 -0.695 1 98.41 290 TRP B N 1
ATOM 8421 C CA . TRP B 1 290 ? 5.287 -25.758 -1.557 1 98.41 290 TRP B CA 1
ATOM 8422 C C . TRP B 1 290 ? 4.923 -25.957 -3.024 1 98.41 290 TRP B C 1
ATOM 8424 O O . TRP B 1 290 ? 4.073 -26.788 -3.352 1 98.41 290 TRP B O 1
ATOM 8434 N N . MET B 1 291 ? 5.514 -25.193 -3.872 1 98.27 291 MET B N 1
ATOM 8435 C CA . MET B 1 291 ? 5.502 -25.384 -5.32 1 98.27 291 MET B CA 1
ATOM 8436 C C . MET B 1 291 ? 6.92 -25.521 -5.863 1 98.27 291 MET B C 1
ATOM 8438 O O . MET B 1 291 ? 7.863 -24.963 -5.297 1 98.27 291 MET B O 1
ATOM 8442 N N . ILE B 1 292 ? 7.014 -26.256 -6.869 1 98.57 292 ILE B N 1
ATOM 8443 C CA . ILE B 1 292 ? 8.326 -26.448 -7.476 1 98.57 292 ILE B CA 1
ATOM 8444 C C . ILE B 1 292 ? 8.442 -25.593 -8.736 1 98.57 292 ILE B C 1
ATOM 8446 O O . ILE B 1 292 ? 7.605 -25.69 -9.638 1 98.57 292 ILE B O 1
ATOM 8450 N N . GLN B 1 293 ? 9.393 -24.801 -8.707 1 97.77 293 GLN B N 1
ATOM 8451 C CA . GLN B 1 293 ? 9.638 -23.943 -9.862 1 97.77 293 GLN B CA 1
ATOM 8452 C C . GLN B 1 293 ? 10.806 -24.463 -10.695 1 97.77 293 GLN B C 1
ATOM 8454 O O . GLN B 1 293 ? 11.905 -24.664 -10.175 1 97.77 293 GLN B O 1
ATOM 8459 N N . ILE B 1 294 ? 10.607 -24.69 -11.963 1 97.56 294 ILE B N 1
ATOM 8460 C CA . ILE B 1 294 ? 11.624 -25.153 -12.901 1 97.56 294 ILE B CA 1
ATOM 8461 C C . ILE B 1 294 ? 11.998 -24.022 -13.856 1 97.56 294 ILE B C 1
ATOM 8463 O O . ILE B 1 294 ? 11.286 -23.762 -14.83 1 97.56 294 ILE B O 1
ATOM 8467 N N . PRO B 1 295 ? 13.103 -23.435 -13.628 1 94.39 295 PRO B N 1
ATOM 8468 C CA . PRO B 1 295 ? 13.533 -22.397 -14.569 1 94.39 295 PRO B CA 1
ATOM 8469 C C . PRO B 1 295 ? 13.916 -22.961 -15.935 1 94.39 295 PRO B C 1
ATOM 8471 O O . PRO B 1 295 ? 14.544 -24.02 -16.016 1 94.39 295 PRO B O 1
ATOM 8474 N N . ARG B 1 296 ? 13.563 -22.381 -16.991 1 92.73 296 ARG B N 1
ATOM 8475 C CA . ARG B 1 296 ? 13.896 -22.814 -18.344 1 92.73 296 ARG B CA 1
ATOM 8476 C C . ARG B 1 296 ? 15.308 -22.383 -18.725 1 92.73 296 ARG B C 1
ATOM 8478 O O . ARG B 1 296 ? 15.489 -21.545 -19.611 1 92.73 296 ARG B O 1
ATOM 8485 N N . LEU B 1 297 ? 16.233 -23.105 -18.173 1 90.94 297 LEU B N 1
ATOM 8486 C CA . LEU B 1 297 ? 17.629 -22.698 -18.294 1 90.94 297 LEU B CA 1
ATOM 8487 C C . LEU B 1 297 ? 18.461 -23.797 -18.947 1 90.94 297 LEU B C 1
ATOM 8489 O O . LEU B 1 297 ? 19.637 -23.97 -18.619 1 90.94 297 LEU B O 1
ATOM 8493 N N . PHE B 1 298 ? 17.898 -24.595 -19.797 1 92.05 298 PHE B N 1
ATOM 8494 C CA . PHE B 1 298 ? 18.629 -25.671 -20.456 1 92.05 298 PHE B CA 1
ATOM 8495 C C . PHE B 1 298 ? 19.823 -25.121 -21.227 1 92.05 298 PHE B C 1
ATOM 8497 O O . PHE B 1 298 ? 20.918 -25.685 -21.17 1 92.05 298 PHE B O 1
ATOM 8504 N N . ALA B 1 299 ? 19.613 -24.023 -21.954 1 89.14 299 ALA B N 1
ATOM 8505 C CA . ALA B 1 299 ? 20.672 -23.43 -22.766 1 89.14 299 ALA B CA 1
ATOM 8506 C C . ALA B 1 299 ? 21.906 -23.124 -21.922 1 89.14 299 ALA B C 1
ATOM 8508 O O . ALA B 1 299 ? 23.036 -23.366 -22.352 1 89.14 299 ALA B O 1
ATOM 8509 N N . LEU B 1 300 ? 21.644 -22.619 -20.817 1 89.01 300 LEU B N 1
ATOM 8510 C CA . LEU B 1 300 ? 22.737 -22.275 -19.916 1 89.01 300 LEU B CA 1
ATOM 8511 C C . LEU B 1 300 ? 23.47 -23.527 -19.447 1 89.01 300 LEU B C 1
ATOM 8513 O O . LEU B 1 300 ? 24.703 -23.567 -19.447 1 89.01 300 LEU B O 1
ATOM 8517 N N . TYR B 1 301 ? 22.778 -24.583 -19.154 1 93.69 301 TYR B N 1
ATOM 8518 C CA . TYR B 1 301 ? 23.375 -25.807 -18.632 1 93.69 301 TYR B CA 1
ATOM 8519 C C . TYR B 1 301 ? 24.081 -26.584 -19.738 1 93.69 301 TYR B C 1
ATOM 8521 O O . TYR B 1 301 ? 25.101 -27.233 -19.495 1 93.69 301 TYR B O 1
ATOM 8529 N N . LYS B 1 302 ? 23.52 -26.482 -20.891 1 92.28 302 LYS B N 1
ATOM 8530 C CA . LYS B 1 302 ? 24.153 -27.117 -22.043 1 92.28 302 LYS B CA 1
ATOM 8531 C C . LYS B 1 302 ? 25.46 -26.419 -22.406 1 92.28 302 LYS B C 1
ATOM 8533 O O . LYS B 1 302 ? 26.471 -27.076 -22.663 1 92.28 302 LYS B O 1
ATOM 8538 N N . SER B 1 303 ? 25.444 -25.035 -22.473 1 91.14 303 SER B N 1
ATOM 8539 C CA . SER B 1 303 ? 26.624 -24.262 -22.848 1 91.14 303 SER B CA 1
ATOM 8540 C C . SER B 1 303 ? 27.751 -24.449 -21.838 1 91.14 303 SER B C 1
ATOM 8542 O O . SER B 1 303 ? 28.929 -24.364 -22.192 1 91.14 303 SER B O 1
ATOM 8544 N N . THR B 1 304 ? 27.394 -24.814 -20.563 1 92.03 304 THR B N 1
ATOM 8545 C CA . THR B 1 304 ? 28.391 -25.021 -19.519 1 92.03 304 THR B CA 1
ATOM 8546 C C . THR B 1 304 ? 28.67 -26.509 -19.325 1 92.03 304 THR B C 1
ATOM 8548 O O . THR B 1 304 ? 29.255 -26.909 -18.317 1 92.03 304 THR B O 1
ATOM 8551 N N . ASN B 1 305 ? 28.14 -27.337 -20.094 1 92.35 305 ASN B N 1
ATOM 8552 C CA . ASN B 1 305 ? 28.38 -28.773 -20.181 1 92.35 305 ASN B CA 1
ATOM 8553 C C . ASN B 1 305 ? 27.89 -29.5 -18.932 1 92.35 305 ASN B C 1
ATOM 8555 O O . ASN B 1 305 ? 28.523 -30.454 -18.476 1 92.35 305 ASN B O 1
ATOM 8559 N N . GLN B 1 306 ? 26.889 -29.012 -18.367 1 93.3 306 GLN B N 1
ATOM 8560 C CA . GLN B 1 306 ? 26.292 -29.687 -17.219 1 93.3 306 GLN B CA 1
ATOM 8561 C C . GLN B 1 306 ? 25.258 -30.717 -17.663 1 93.3 306 GLN B C 1
ATOM 8563 O O . GLN B 1 306 ? 24.951 -31.654 -16.923 1 93.3 306 GLN B O 1
ATOM 8568 N N . LEU B 1 307 ? 24.723 -30.521 -18.856 1 95.82 307 LEU B N 1
ATOM 8569 C CA . LEU B 1 307 ? 23.752 -31.427 -19.46 1 95.82 307 LEU B CA 1
ATOM 8570 C C . LEU B 1 307 ? 24.135 -31.751 -20.901 1 95.82 307 LEU B C 1
ATOM 8572 O O . LEU B 1 307 ? 24.694 -30.906 -21.604 1 95.82 307 LEU B O 1
ATOM 8576 N N . ASN B 1 308 ? 23.755 -32.887 -21.288 1 94.47 308 ASN B N 1
ATOM 8577 C CA . ASN B 1 308 ? 24.085 -33.302 -22.647 1 94.47 308 ASN B CA 1
ATOM 8578 C C . ASN B 1 308 ? 22.947 -32.998 -23.618 1 94.47 308 ASN B C 1
ATOM 8580 O O . ASN B 1 308 ? 23.188 -32.679 -24.783 1 94.47 308 ASN B O 1
ATOM 8584 N N . ASN B 1 309 ? 21.864 -33.16 -23.216 1 94.43 309 ASN B N 1
ATOM 8585 C CA . ASN B 1 309 ? 20.664 -32.927 -24.012 1 94.43 309 ASN B CA 1
ATOM 8586 C C . ASN B 1 309 ? 19.455 -32.631 -23.13 1 94.43 309 ASN B C 1
ATOM 8588 O O . ASN B 1 309 ? 19.545 -32.699 -21.903 1 94.43 309 ASN B O 1
ATOM 8592 N N . PHE B 1 310 ? 18.388 -32.235 -23.757 1 94.98 310 PHE B N 1
ATOM 8593 C CA . PHE B 1 310 ? 17.193 -31.836 -23.022 1 94.98 310 PHE B CA 1
ATOM 8594 C C . PHE B 1 310 ? 16.558 -33.035 -22.329 1 94.98 310 PHE B C 1
ATOM 8596 O O . PHE B 1 310 ? 15.945 -32.893 -21.269 1 94.98 310 PHE B O 1
ATOM 8603 N N . GLY B 1 311 ? 16.652 -34.24 -22.882 1 96.41 311 GLY B N 1
ATOM 8604 C CA . GLY B 1 311 ? 16.141 -35.456 -22.268 1 96.41 311 GLY B CA 1
ATOM 8605 C C . GLY B 1 311 ? 16.741 -35.732 -20.902 1 96.41 311 GLY B C 1
ATOM 8606 O O . GLY B 1 311 ? 16.045 -36.193 -19.995 1 96.41 311 GLY B O 1
ATOM 8607 N N . GLU B 1 312 ? 17.991 -35.466 -20.823 1 97.03 312 GLU B N 1
ATOM 8608 C CA . GLU B 1 312 ? 18.674 -35.648 -19.546 1 97.03 312 GLU B CA 1
ATOM 8609 C C . GLU B 1 312 ? 18.09 -34.734 -18.473 1 97.03 312 GLU B C 1
ATOM 8611 O O . GLU B 1 312 ? 17.969 -35.129 -17.311 1 97.03 312 GLU B O 1
ATOM 8616 N N . MET B 1 313 ? 17.78 -33.532 -18.836 1 97.4 313 MET B N 1
ATOM 8617 C CA . MET B 1 313 ? 17.159 -32.604 -17.896 1 97.4 313 MET B CA 1
ATOM 8618 C C . MET B 1 313 ? 15.83 -33.153 -17.387 1 97.4 313 MET B C 1
ATOM 8620 O O . MET B 1 313 ? 15.558 -33.117 -16.186 1 97.4 313 MET B O 1
ATOM 8624 N N . LEU B 1 314 ? 15.032 -33.663 -18.305 1 98.13 314 LEU B N 1
ATOM 8625 C CA . LEU B 1 314 ? 13.735 -34.226 -17.946 1 98.13 314 LEU B CA 1
ATOM 8626 C C . LEU B 1 314 ? 13.901 -35.425 -17.018 1 98.13 314 LEU B C 1
ATOM 8628 O O . LEU B 1 314 ? 13.138 -35.586 -16.063 1 98.13 314 LEU B O 1
ATOM 8632 N N . GLU B 1 315 ? 14.853 -36.231 -17.298 1 97.95 315 GLU B N 1
ATOM 8633 C CA . GLU B 1 315 ? 15.122 -37.399 -16.465 1 97.95 315 GLU B CA 1
ATOM 8634 C C . GLU B 1 315 ? 15.509 -36.989 -15.047 1 97.95 315 GLU B C 1
ATOM 8636 O O . GLU B 1 315 ? 15.059 -37.599 -14.075 1 97.95 315 GLU B O 1
ATOM 8641 N N . ASN B 1 316 ? 16.348 -35.974 -15.021 1 97.91 316 ASN B N 1
ATOM 8642 C CA . ASN B 1 316 ? 16.787 -35.484 -13.719 1 97.91 316 ASN B CA 1
ATOM 8643 C C . ASN B 1 316 ? 15.62 -34.931 -12.905 1 97.91 316 ASN B C 1
ATOM 8645 O O . ASN B 1 316 ? 15.615 -35.024 -11.677 1 97.91 316 ASN B O 1
ATOM 8649 N N . ILE B 1 317 ? 14.674 -34.374 -13.555 1 98.34 317 ILE B N 1
ATOM 8650 C CA . ILE B 1 317 ? 13.554 -33.732 -12.876 1 98.34 317 ILE B CA 1
ATOM 8651 C C . ILE B 1 317 ? 12.527 -34.785 -12.465 1 98.34 317 ILE B C 1
ATOM 8653 O O . ILE B 1 317 ? 12.037 -34.774 -11.333 1 98.34 317 ILE B O 1
ATOM 8657 N N . PHE B 1 318 ? 12.257 -35.806 -13.321 1 98.56 318 PHE B N 1
ATOM 8658 C CA . PHE B 1 318 ? 11.04 -36.583 -13.119 1 98.56 318 PHE B CA 1
ATOM 8659 C C . PHE B 1 318 ? 11.368 -37.981 -12.609 1 98.56 318 PHE B C 1
ATOM 8661 O O . PHE B 1 318 ? 10.559 -38.601 -11.916 1 98.56 318 PHE B O 1
ATOM 8668 N N . THR B 1 319 ? 12.545 -38.568 -12.924 1 98.12 319 THR B N 1
ATOM 8669 C CA . THR B 1 319 ? 12.877 -39.921 -12.49 1 98.12 319 THR B CA 1
ATOM 8670 C C . THR B 1 319 ? 12.768 -40.044 -10.973 1 98.12 319 THR B C 1
ATOM 8672 O O . THR B 1 319 ? 12.118 -40.959 -10.465 1 98.12 319 THR B O 1
ATOM 8675 N N . PRO B 1 320 ? 13.338 -39.067 -10.236 1 98.01 320 PRO B N 1
ATOM 8676 C CA . PRO B 1 320 ? 13.303 -39.208 -8.778 1 98.01 320 PRO B CA 1
ATOM 8677 C C . PRO B 1 320 ? 11.881 -39.209 -8.22 1 98.01 320 PRO B C 1
ATOM 8679 O O . PRO B 1 320 ? 11.591 -39.927 -7.26 1 98.01 320 PRO B O 1
ATOM 8682 N N . ILE B 1 321 ? 11.03 -38.436 -8.734 1 98.1 321 ILE B N 1
ATOM 8683 C CA . ILE B 1 321 ? 9.708 -38.302 -8.132 1 98.1 321 ILE B CA 1
ATOM 8684 C C . ILE B 1 321 ? 8.816 -39.456 -8.583 1 98.1 321 ILE B C 1
ATOM 8686 O O . ILE B 1 321 ? 7.926 -39.886 -7.845 1 98.1 321 ILE B O 1
ATOM 8690 N N . PHE B 1 322 ? 9.027 -40.026 -9.825 1 98.14 322 PHE B N 1
ATOM 8691 C CA . PHE B 1 322 ? 8.344 -41.254 -10.217 1 98.14 322 PHE B CA 1
ATOM 8692 C C . PHE B 1 322 ? 8.782 -42.421 -9.34 1 98.14 322 PHE B C 1
ATOM 8694 O O . PHE B 1 322 ? 7.95 -43.208 -8.885 1 98.14 322 PHE B O 1
ATOM 8701 N N . GLU B 1 323 ? 10.097 -42.52 -9.142 1 97.19 323 GLU B N 1
ATOM 8702 C CA . GLU B 1 323 ? 10.639 -43.602 -8.325 1 97.19 323 GLU B CA 1
ATOM 8703 C C . GLU B 1 323 ? 10.144 -43.507 -6.885 1 97.19 323 GLU B C 1
ATOM 8705 O O . GLU B 1 323 ? 9.79 -44.519 -6.277 1 97.19 323 GLU B O 1
ATOM 8710 N N . ALA B 1 324 ? 10.117 -42.305 -6.364 1 97.59 324 ALA B N 1
ATOM 8711 C CA . ALA B 1 324 ? 9.651 -42.112 -4.993 1 97.59 324 ALA B CA 1
ATOM 8712 C C . ALA B 1 324 ? 8.168 -42.446 -4.865 1 97.59 324 ALA B C 1
ATOM 8714 O O . ALA B 1 324 ? 7.708 -42.86 -3.799 1 97.59 324 ALA B O 1
ATOM 8715 N N . THR B 1 325 ? 7.389 -42.223 -5.94 1 97.29 325 THR B N 1
ATOM 8716 C CA . THR B 1 325 ? 5.965 -42.539 -5.943 1 97.29 325 THR B CA 1
ATOM 8717 C C . THR B 1 325 ? 5.747 -44.049 -5.98 1 97.29 325 THR B C 1
ATOM 8719 O O . THR B 1 325 ? 4.871 -44.572 -5.288 1 97.29 325 THR B O 1
ATOM 8722 N N . LEU B 1 326 ? 6.561 -44.781 -6.697 1 95.64 326 LEU B N 1
ATOM 8723 C CA . LEU B 1 326 ? 6.404 -46.222 -6.864 1 95.64 326 LEU B CA 1
ATOM 8724 C C . LEU B 1 326 ? 7.031 -46.975 -5.696 1 95.64 326 LEU B C 1
ATOM 8726 O O . LEU B 1 326 ? 6.519 -48.016 -5.276 1 95.64 326 LEU B O 1
ATOM 8730 N N . PHE B 1 327 ? 8.27 -46.428 -5.292 1 94.38 327 PHE B N 1
ATOM 8731 C CA . PHE B 1 327 ? 9.03 -47.095 -4.242 1 94.38 327 PHE B CA 1
ATOM 8732 C C . PHE B 1 327 ? 9.346 -46.129 -3.106 1 94.38 327 PHE B C 1
ATOM 8734 O O . PHE B 1 327 ? 10.513 -45.83 -2.845 1 94.38 327 PHE B O 1
ATOM 8741 N N . PRO B 1 328 ? 8.381 -45.741 -2.39 1 95.66 328 PRO B N 1
ATOM 8742 C CA . PRO B 1 328 ? 8.591 -44.747 -1.335 1 95.66 328 PRO B CA 1
ATOM 8743 C C . PRO B 1 328 ? 9.569 -45.222 -0.263 1 95.66 328 PRO B C 1
ATOM 8745 O O . PRO B 1 328 ? 10.235 -44.404 0.377 1 95.66 328 PRO B O 1
ATOM 8748 N N . GLU B 1 329 ? 9.722 -46.469 -0.055 1 95.47 329 GLU B N 1
ATOM 8749 C CA . GLU B 1 329 ? 10.626 -47.006 0.958 1 95.47 329 GLU B CA 1
ATOM 8750 C C . GLU B 1 329 ? 12.084 -46.767 0.579 1 95.47 329 GLU B C 1
ATOM 8752 O O . GLU B 1 329 ? 12.937 -46.587 1.451 1 95.47 329 GLU B O 1
ATOM 8757 N N . LYS B 1 330 ? 12.34 -46.813 -0.708 1 94.98 330 LYS B N 1
ATOM 8758 C CA . LYS B 1 330 ? 13.7 -46.59 -1.191 1 94.98 330 LYS B CA 1
ATOM 8759 C C . LYS B 1 330 ? 14.058 -45.107 -1.162 1 94.98 330 LYS B C 1
ATOM 8761 O O . LYS B 1 330 ? 15.234 -44.749 -1.07 1 94.98 330 LYS B O 1
ATOM 8766 N N . TYR B 1 331 ? 13.02 -44.286 -1.271 1 96.4 331 TYR B N 1
ATOM 8767 C CA . TYR B 1 331 ? 13.194 -42.838 -1.303 1 96.4 331 TYR B CA 1
ATOM 8768 C C . TYR B 1 331 ? 12.275 -42.156 -0.297 1 96.4 331 TYR B C 1
ATOM 8770 O O . TYR B 1 331 ? 11.438 -41.331 -0.671 1 96.4 331 TYR B O 1
ATOM 8778 N N . PRO B 1 332 ? 12.427 -42.337 0.95 1 96.74 332 PRO B N 1
ATOM 8779 C CA . PRO B 1 332 ? 11.458 -41.919 1.966 1 96.74 332 PRO B CA 1
ATOM 8780 C C . PRO B 1 332 ? 11.344 -40.401 2.083 1 96.74 332 PRO B C 1
ATOM 8782 O O . PRO B 1 332 ? 10.241 -39.872 2.245 1 96.74 332 PRO B O 1
ATOM 8785 N N . ASP B 1 333 ? 12.508 -39.676 2.02 1 96.92 333 ASP B N 1
ATOM 8786 C CA . ASP B 1 333 ? 12.482 -38.225 2.182 1 96.92 333 ASP B CA 1
ATOM 8787 C C . ASP B 1 333 ? 11.751 -37.556 1.02 1 96.92 333 ASP B C 1
ATOM 8789 O O . ASP B 1 333 ? 10.914 -36.676 1.231 1 96.92 333 ASP B O 1
ATOM 8793 N N . VAL B 1 334 ? 12.05 -37.965 -0.174 1 98.26 334 VAL B N 1
ATOM 8794 C CA . VAL B 1 334 ? 11.401 -37.394 -1.349 1 98.26 334 VAL B CA 1
ATOM 8795 C C . VAL B 1 334 ? 9.91 -37.721 -1.328 1 98.26 334 VAL B C 1
ATOM 8797 O O . VAL B 1 334 ? 9.075 -36.863 -1.625 1 98.26 334 VAL B O 1
ATOM 8800 N N . ALA B 1 335 ? 9.563 -38.956 -0.967 1 98.05 335 ALA B N 1
ATOM 8801 C CA . ALA B 1 335 ? 8.168 -39.384 -0.907 1 98.05 335 ALA B CA 1
ATOM 8802 C C . ALA B 1 335 ? 7.378 -38.54 0.088 1 98.05 335 ALA B C 1
ATOM 8804 O O . ALA B 1 335 ? 6.242 -38.145 -0.187 1 98.05 335 ALA B O 1
ATOM 8805 N N . GLU B 1 336 ? 7.977 -38.316 1.207 1 97.67 336 GLU B N 1
ATOM 8806 C CA . GLU B 1 336 ? 7.312 -37.498 2.218 1 97.67 336 GLU B CA 1
ATOM 8807 C C . GLU B 1 336 ? 7.175 -36.051 1.753 1 97.67 336 GLU B C 1
ATOM 8809 O O . GLU B 1 336 ? 6.128 -35.428 1.944 1 97.67 336 GLU B O 1
ATOM 8814 N N . PHE B 1 337 ? 8.234 -35.498 1.187 1 97.96 337 PHE B N 1
ATOM 8815 C CA . PHE B 1 337 ? 8.242 -34.118 0.717 1 97.96 337 PHE B CA 1
ATOM 8816 C C . PHE B 1 337 ? 7.154 -33.895 -0.327 1 97.96 337 PHE B C 1
ATOM 8818 O O . PHE B 1 337 ? 6.488 -32.858 -0.326 1 97.96 337 PHE B O 1
ATOM 8825 N N . LEU B 1 338 ? 6.934 -34.856 -1.201 1 98.24 338 LEU B N 1
ATOM 8826 C CA . LEU B 1 338 ? 5.972 -34.756 -2.293 1 98.24 338 LEU B CA 1
ATOM 8827 C C . LEU B 1 338 ? 4.558 -34.559 -1.755 1 98.24 338 LEU B C 1
ATOM 8829 O O . LEU B 1 338 ? 3.703 -33.992 -2.44 1 98.24 338 LEU B O 1
ATOM 8833 N N . GLN B 1 339 ? 4.321 -34.949 -0.572 1 96.94 339 GLN B N 1
ATOM 8834 C CA . GLN B 1 339 ? 2.998 -34.799 0.024 1 96.94 339 GLN B CA 1
ATOM 8835 C C . GLN B 1 339 ? 2.71 -33.339 0.364 1 96.94 339 GLN B C 1
ATOM 8837 O O . GLN B 1 339 ? 1.555 -32.96 0.57 1 96.94 339 GLN B O 1
ATOM 8842 N N . HIS B 1 340 ? 3.759 -32.557 0.388 1 97.74 340 HIS B N 1
ATOM 8843 C CA . HIS B 1 340 ? 3.615 -31.159 0.778 1 97.74 340 HIS B CA 1
ATOM 8844 C C . HIS B 1 340 ? 3.703 -30.236 -0.433 1 97.74 340 HIS B C 1
ATOM 8846 O O . HIS B 1 340 ? 3.72 -29.012 -0.286 1 97.74 340 HIS B O 1
ATOM 8852 N N . ILE B 1 341 ? 3.731 -30.83 -1.628 1 98.29 341 ILE B N 1
ATOM 8853 C CA . ILE B 1 341 ? 3.849 -30.055 -2.858 1 98.29 341 ILE B CA 1
ATOM 8854 C C . ILE B 1 341 ? 2.48 -29.924 -3.52 1 98.29 341 ILE B C 1
ATOM 8856 O O . ILE B 1 341 ? 1.748 -30.909 -3.647 1 98.29 341 ILE B O 1
ATOM 8860 N N . SER B 1 342 ? 2.227 -28.683 -3.927 1 97.26 342 SER B N 1
ATOM 8861 C CA . SER B 1 342 ? 0.918 -28.428 -4.519 1 97.26 342 SER B CA 1
ATOM 8862 C C . SER B 1 342 ? 0.997 -28.4 -6.042 1 97.26 342 SER B C 1
ATOM 8864 O O . SER B 1 342 ? 0.001 -28.648 -6.725 1 97.26 342 SER B O 1
ATOM 8866 N N . GLY B 1 343 ? 2.11 -28.089 -6.507 1 98.05 343 GLY B N 1
ATOM 8867 C CA . GLY B 1 343 ? 2.17 -27.975 -7.956 1 98.05 343 GLY B CA 1
ATOM 8868 C C . GLY B 1 343 ? 3.541 -27.575 -8.466 1 98.05 343 GLY B C 1
ATOM 8869 O O . GLY B 1 343 ? 4.518 -27.592 -7.715 1 98.05 343 GLY B O 1
ATOM 8870 N N . PHE B 1 344 ? 3.611 -27.349 -9.786 1 98.36 344 PHE B N 1
ATOM 8871 C CA . PHE B 1 344 ? 4.838 -27.002 -10.492 1 98.36 344 PHE B CA 1
ATOM 8872 C C . PHE B 1 344 ? 4.655 -25.722 -11.299 1 98.36 344 PHE B C 1
ATOM 8874 O O . PHE B 1 344 ? 3.542 -25.404 -11.724 1 98.36 344 PHE B O 1
ATOM 8881 N N . ASP B 1 345 ? 5.745 -25.056 -11.411 1 97.24 345 ASP B N 1
ATOM 8882 C CA . ASP B 1 345 ? 5.823 -23.805 -12.159 1 97.24 345 ASP B CA 1
ATOM 8883 C C . ASP B 1 345 ? 7.045 -23.789 -13.075 1 97.24 345 ASP B C 1
ATOM 8885 O O . ASP B 1 345 ? 8.062 -24.418 -12.774 1 97.24 345 ASP B O 1
ATOM 8889 N N . THR B 1 346 ? 6.922 -23.203 -14.241 1 96.41 346 THR B N 1
ATOM 8890 C CA . THR B 1 346 ? 8.062 -22.93 -15.11 1 96.41 346 THR B CA 1
ATOM 8891 C C . THR B 1 346 ? 8.222 -21.43 -15.337 1 96.41 346 THR B C 1
ATOM 8893 O O . THR B 1 346 ? 7.233 -20.709 -15.477 1 96.41 346 THR B O 1
ATOM 8896 N N . VAL B 1 347 ? 9.43 -21.009 -15.246 1 90.69 347 VAL B N 1
ATOM 8897 C CA . VAL B 1 347 ? 9.649 -19.569 -15.327 1 90.69 347 VAL B CA 1
ATOM 8898 C C . VAL B 1 347 ? 10.857 -19.279 -16.215 1 90.69 347 VAL B C 1
ATOM 8900 O O . VAL B 1 347 ? 11.777 -20.095 -16.308 1 90.69 347 VAL B O 1
ATOM 8903 N N . ASP B 1 348 ? 10.773 -18.198 -16.97 1 79.85 348 ASP B N 1
ATOM 8904 C CA . ASP B 1 348 ? 11.902 -17.63 -17.7 1 79.85 348 ASP B CA 1
ATOM 8905 C C . ASP B 1 348 ? 11.58 -16.224 -18.202 1 79.85 348 ASP B C 1
ATOM 8907 O O . ASP B 1 348 ? 10.464 -15.733 -18.016 1 79.85 348 ASP B O 1
ATOM 8911 N N . ASP B 1 349 ? 12.6 -15.635 -18.621 1 77.81 349 ASP B N 1
ATOM 8912 C CA . ASP B 1 349 ? 12.411 -14.352 -19.291 1 77.81 349 ASP B CA 1
ATOM 8913 C C . ASP B 1 349 ? 11.672 -14.527 -20.615 1 77.81 349 ASP B C 1
ATOM 8915 O O . ASP B 1 349 ? 12.283 -14.856 -21.634 1 77.81 349 ASP B O 1
ATOM 8919 N N . GLU B 1 350 ? 10.454 -14.272 -20.614 1 77.28 350 GLU B N 1
ATOM 8920 C CA . GLU B 1 350 ? 9.61 -14.504 -21.782 1 77.28 350 GLU B CA 1
ATOM 8921 C C . GLU B 1 350 ? 9.911 -13.497 -22.889 1 77.28 350 GLU B C 1
ATOM 8923 O O . GLU B 1 350 ? 9.504 -13.688 -24.037 1 77.28 350 GLU B O 1
ATOM 8928 N N . SER B 1 351 ? 10.55 -12.348 -22.54 1 67.29 351 SER B N 1
ATOM 8929 C CA . SER B 1 351 ? 10.797 -11.283 -23.507 1 67.29 351 SER B CA 1
ATOM 8930 C C . SER B 1 351 ? 11.894 -11.673 -24.491 1 67.29 351 SER B C 1
ATOM 8932 O O . SER B 1 351 ? 12.036 -11.053 -25.548 1 67.29 351 SER B O 1
ATOM 8934 N N . ARG B 1 352 ? 12.668 -12.697 -24.186 1 64.67 352 ARG B N 1
ATOM 8935 C CA . ARG B 1 352 ? 13.749 -13.132 -25.064 1 64.67 352 ARG B CA 1
ATOM 8936 C C . ARG B 1 352 ? 13.223 -14.03 -26.179 1 64.67 352 ARG B C 1
ATOM 8938 O O . ARG B 1 352 ? 12.47 -14.971 -25.921 1 64.67 352 ARG B O 1
ATOM 8945 N N . SER B 1 353 ? 13.453 -13.409 -27.431 1 58.65 353 SER B N 1
ATOM 8946 C CA . SER B 1 353 ? 12.968 -14.19 -28.563 1 58.65 353 SER B CA 1
ATOM 8947 C C . SER B 1 353 ? 13.727 -15.506 -28.693 1 58.65 353 SER B C 1
ATOM 8949 O O . SER B 1 353 ? 14.949 -15.542 -28.537 1 58.65 353 SER B O 1
ATOM 8951 N N . GLU B 1 354 ? 13.086 -16.454 -28.583 1 56.64 354 GLU B N 1
ATOM 8952 C CA . GLU B 1 354 ? 13.692 -17.755 -28.849 1 56.64 354 GLU B CA 1
ATOM 8953 C C . GLU B 1 354 ? 14.343 -17.789 -30.229 1 56.64 354 GLU B C 1
ATOM 8955 O O . GLU B 1 354 ? 13.86 -17.149 -31.165 1 56.64 354 GLU B O 1
ATOM 8960 N N . ARG B 1 355 ? 15.599 -17.786 -30.354 1 50.76 355 ARG B N 1
ATOM 8961 C CA . ARG B 1 355 ? 16.268 -17.812 -31.651 1 50.76 355 ARG B CA 1
ATOM 8962 C C . ARG B 1 355 ? 15.407 -18.512 -32.697 1 50.76 355 ARG B C 1
ATOM 8964 O O . ARG B 1 355 ? 14.57 -19.351 -32.359 1 50.76 355 ARG B O 1
ATOM 8971 N N . PRO B 1 356 ? 15.462 -17.89 -33.944 1 47.4 356 PRO B N 1
ATOM 8972 C CA . PRO B 1 356 ? 14.669 -18.287 -35.109 1 47.4 356 PRO B CA 1
ATOM 8973 C C . PRO B 1 356 ? 14.391 -19.788 -35.15 1 47.4 356 PRO B C 1
ATOM 8975 O O . PRO B 1 356 ? 13.5 -20.235 -35.878 1 47.4 356 PRO B O 1
ATOM 8978 N N . VAL B 1 357 ? 15.16 -20.463 -34.559 1 45.58 357 VAL B N 1
ATOM 8979 C CA . VAL B 1 357 ? 15.137 -21.873 -34.933 1 45.58 357 VAL B CA 1
ATOM 8980 C C . VAL B 1 357 ? 13.805 -22.496 -34.52 1 45.58 357 VAL B C 1
ATOM 8982 O O . VAL B 1 357 ? 13.256 -23.336 -35.236 1 45.58 357 VAL B O 1
ATOM 8985 N N . ASP B 1 358 ? 13.204 -22.265 -33.426 1 49.86 358 ASP B N 1
ATOM 8986 C CA . ASP B 1 358 ? 12.089 -23.12 -33.03 1 49.86 358 ASP B CA 1
ATOM 8987 C C . ASP B 1 358 ? 10.763 -22.368 -33.115 1 49.86 358 ASP B C 1
ATOM 8989 O O . ASP B 1 358 ? 9.769 -22.782 -32.516 1 49.86 358 ASP B O 1
ATOM 8993 N N . ARG B 1 359 ? 10.806 -21.155 -33.597 1 48.57 359 ARG B N 1
ATOM 8994 C CA . ARG B 1 359 ? 9.524 -20.498 -33.832 1 48.57 359 ARG B CA 1
ATOM 8995 C C . ARG B 1 359 ? 8.637 -21.338 -34.745 1 48.57 359 ARG B C 1
ATOM 8997 O O . ARG B 1 359 ? 7.41 -21.225 -34.704 1 48.57 359 ARG B O 1
ATOM 9004 N N . THR B 1 360 ? 9.373 -22.063 -35.71 1 45.36 360 THR B N 1
ATOM 9005 C CA . THR B 1 360 ? 8.66 -22.725 -36.797 1 45.36 360 THR B CA 1
ATOM 9006 C C . THR B 1 360 ? 8.473 -24.209 -36.497 1 45.36 360 THR B C 1
ATOM 9008 O O . THR B 1 360 ? 8.462 -25.037 -37.41 1 45.36 360 THR B O 1
ATOM 9011 N N . PHE B 1 361 ? 7.986 -24.584 -35.367 1 52.74 361 PHE B N 1
ATOM 9012 C CA . PHE B 1 361 ? 7.611 -25.952 -35.032 1 52.74 361 PHE B CA 1
ATOM 9013 C C . PHE B 1 361 ? 8.736 -26.922 -35.375 1 52.74 361 PHE B C 1
ATOM 9015 O O . PHE B 1 361 ? 8.491 -28.108 -35.606 1 52.74 361 PHE B O 1
ATOM 9022 N N . SER B 1 362 ? 10.004 -26.45 -35.778 1 52.03 362 SER B N 1
ATOM 9023 C CA . SER B 1 362 ? 11.112 -27.321 -36.155 1 52.03 362 SER B CA 1
ATOM 9024 C C . SER B 1 362 ? 11.441 -28.31 -35.041 1 52.03 362 SER B C 1
ATOM 9026 O O . SER B 1 362 ? 12.083 -29.334 -35.283 1 52.03 362 SER B O 1
ATOM 9028 N N . SER B 1 363 ? 10.932 -28.002 -33.888 1 58.85 363 SER B N 1
ATOM 9029 C CA . SER B 1 363 ? 11.199 -28.857 -32.736 1 58.85 363 SER B CA 1
ATOM 9030 C C . SER B 1 363 ? 10.356 -30.127 -32.783 1 58.85 363 SER B C 1
ATOM 9032 O O . SER B 1 363 ? 10.661 -31.106 -32.099 1 58.85 363 SER B O 1
ATOM 9034 N N . LYS B 1 364 ? 9.41 -30.163 -33.707 1 64.3 364 LYS B N 1
ATOM 9035 C CA . LYS B 1 364 ? 8.532 -31.324 -33.813 1 64.3 364 LYS B CA 1
ATOM 9036 C C . LYS B 1 364 ? 9.323 -32.583 -34.155 1 64.3 364 LYS B C 1
ATOM 9038 O O . LYS B 1 364 ? 8.97 -33.681 -33.721 1 64.3 364 LYS B O 1
ATOM 9043 N N . SER B 1 365 ? 10.43 -32.298 -34.72 1 67.07 365 SER B N 1
ATOM 9044 C CA . SER B 1 365 ? 11.102 -33.466 -35.28 1 67.07 365 SER B CA 1
ATOM 9045 C C . SER B 1 365 ? 12.215 -33.958 -34.361 1 67.07 365 SER B C 1
ATOM 9047 O O . SER B 1 365 ? 12.83 -34.994 -34.622 1 67.07 365 SER B O 1
ATOM 9049 N N . ARG B 1 366 ? 12.403 -33.356 -33.255 1 82.96 366 ARG B N 1
ATOM 9050 C CA . ARG B 1 366 ? 13.498 -33.784 -32.392 1 82.96 366 ARG B CA 1
ATOM 9051 C C . ARG B 1 366 ? 12.985 -34.178 -31.01 1 82.96 366 ARG B C 1
ATOM 9053 O O . ARG B 1 366 ? 12.465 -33.338 -30.273 1 82.96 366 ARG B O 1
ATOM 9060 N N . ALA B 1 367 ? 13.186 -35.43 -30.771 1 90.66 367 ALA B N 1
ATOM 9061 C CA . ALA B 1 367 ? 12.845 -35.868 -29.42 1 90.66 367 ALA B CA 1
ATOM 9062 C C . ALA B 1 367 ? 13.821 -35.295 -28.395 1 90.66 367 ALA B C 1
ATOM 9064 O O . ALA B 1 367 ? 14.958 -34.957 -28.733 1 90.66 367 ALA B O 1
ATOM 9065 N N . PRO B 1 368 ? 13.469 -35.169 -27.179 1 93.82 368 PRO B N 1
ATOM 9066 C CA . PRO B 1 368 ? 14.278 -34.506 -26.153 1 93.82 368 PRO B CA 1
ATOM 9067 C C . PRO B 1 368 ? 15.683 -35.094 -26.038 1 93.82 368 PRO B C 1
ATOM 9069 O O . PRO B 1 368 ? 16.656 -34.351 -25.883 1 93.82 368 PRO B O 1
ATOM 9072 N N . PRO B 1 369 ? 15.853 -36.445 -26.112 1 93.43 369 PRO B N 1
ATOM 9073 C CA . PRO B 1 369 ? 17.215 -36.979 -26.042 1 93.43 369 PRO B CA 1
ATOM 9074 C C . PRO B 1 369 ? 18.075 -36.558 -27.232 1 93.43 369 PRO B C 1
ATOM 9076 O O . PRO B 1 369 ? 19.305 -36.62 -27.161 1 93.43 369 PRO B O 1
ATOM 9079 N N . GLU B 1 370 ? 17.424 -36.103 -28.23 1 91.34 370 GLU B N 1
ATOM 9080 C CA . GLU B 1 370 ? 18.137 -35.663 -29.426 1 91.34 370 GLU B CA 1
ATOM 9081 C C . GLU B 1 370 ? 18.335 -34.15 -29.426 1 91.34 370 GLU B C 1
ATOM 9083 O O . GLU B 1 370 ? 19.052 -33.613 -30.272 1 91.34 370 GLU B O 1
ATOM 9088 N N . TRP B 1 371 ? 17.705 -33.491 -28.524 1 91.01 371 TRP B N 1
ATOM 9089 C CA . TRP B 1 371 ? 17.886 -32.046 -28.431 1 91.01 371 TRP B CA 1
ATOM 9090 C C . TRP B 1 371 ? 19.206 -31.705 -27.747 1 91.01 371 TRP B C 1
ATOM 9092 O O . TRP B 1 371 ? 19.236 -31.421 -26.547 1 91.01 371 TRP B O 1
ATOM 9102 N N . ASP B 1 372 ? 20.228 -31.588 -28.484 1 88.67 372 ASP B N 1
ATOM 9103 C CA . ASP B 1 372 ? 21.558 -31.353 -27.93 1 88.67 372 ASP B CA 1
ATOM 9104 C C . ASP B 1 372 ? 22.122 -30.016 -28.406 1 88.67 372 ASP B C 1
ATOM 9106 O O . ASP B 1 372 ? 23.337 -29.806 -28.383 1 88.67 372 ASP B O 1
ATOM 9110 N N . ILE B 1 373 ? 21.209 -29.187 -28.861 1 83.66 373 ILE B N 1
ATOM 9111 C CA . ILE B 1 373 ? 21.664 -27.863 -29.27 1 83.66 373 ILE B CA 1
ATOM 9112 C C . ILE B 1 373 ? 21.677 -26.926 -28.065 1 83.66 373 ILE B C 1
ATOM 9114 O O . ILE B 1 373 ? 20.95 -27.145 -27.093 1 83.66 373 ILE B O 1
ATOM 9118 N N . ALA B 1 374 ? 22.507 -25.89 -28.158 1 83.47 374 ALA B N 1
ATOM 9119 C CA . ALA B 1 374 ? 22.733 -24.998 -27.024 1 83.47 374 ALA B CA 1
ATOM 9120 C C . ALA B 1 374 ? 21.646 -23.93 -26.941 1 83.47 374 ALA B C 1
ATOM 9122 O O . ALA B 1 374 ? 21.919 -22.785 -26.573 1 83.47 374 ALA B O 1
ATOM 9123 N N . ASP B 1 375 ? 20.495 -24.202 -27.379 1 82.99 375 ASP B N 1
ATOM 9124 C CA . ASP B 1 375 ? 19.359 -23.291 -27.284 1 82.99 375 ASP B CA 1
ATOM 9125 C C . ASP B 1 375 ? 18.249 -23.884 -26.42 1 82.99 375 ASP B C 1
ATOM 9127 O O . ASP B 1 375 ? 18.049 -25.101 -26.407 1 82.99 375 ASP B O 1
ATOM 9131 N N . ASN B 1 376 ? 17.588 -23.024 -25.755 1 86.93 376 ASN B N 1
ATOM 9132 C CA . ASN B 1 376 ? 16.411 -23.5 -25.037 1 86.93 376 ASN B CA 1
ATOM 9133 C C . ASN B 1 376 ? 15.325 -23.979 -25.996 1 86.93 376 ASN B C 1
ATOM 9135 O O . ASN B 1 376 ? 15.1 -23.367 -27.042 1 86.93 376 ASN B O 1
ATOM 9139 N N . PRO B 1 377 ? 14.737 -25.085 -25.616 1 87.22 377 PRO B N 1
ATOM 9140 C CA . PRO B 1 377 ? 13.542 -25.414 -26.396 1 87.22 377 PRO B CA 1
ATOM 9141 C C . PRO B 1 377 ? 12.473 -24.326 -26.323 1 87.22 377 PRO B C 1
ATOM 9143 O O . PRO B 1 377 ? 12.449 -23.54 -25.373 1 87.22 377 PRO B O 1
ATOM 9146 N N . SER B 1 378 ? 11.698 -24.253 -27.305 1 87.09 378 SER B N 1
ATOM 9147 C CA . SER B 1 378 ? 10.623 -23.266 -27.317 1 87.09 378 SER B CA 1
ATOM 9148 C C . SER B 1 378 ? 9.707 -23.431 -26.11 1 87.09 378 SER B C 1
ATOM 9150 O O . SER B 1 378 ? 9.659 -24.502 -25.501 1 87.09 378 SER B O 1
ATOM 9152 N N . TYR B 1 379 ? 9.037 -22.394 -25.771 1 91.71 379 TYR B N 1
ATOM 9153 C CA . TYR B 1 379 ? 8.118 -22.407 -24.639 1 91.71 379 TYR B CA 1
ATOM 9154 C C . TYR B 1 379 ? 7.115 -23.548 -24.764 1 91.71 379 TYR B C 1
ATOM 9156 O O . TYR B 1 379 ? 6.843 -24.253 -23.789 1 91.71 379 TYR B O 1
ATOM 9164 N N . LYS B 1 380 ? 6.497 -23.766 -25.948 1 91.92 380 LYS B N 1
ATOM 9165 C CA . LYS B 1 380 ? 5.474 -24.784 -26.165 1 91.92 380 LYS B CA 1
ATOM 9166 C C . LYS B 1 380 ? 6.056 -26.187 -26.025 1 91.92 380 LYS B C 1
ATOM 9168 O O . LYS B 1 380 ? 5.431 -27.068 -25.431 1 91.92 380 LYS B O 1
ATOM 9173 N N . TYR B 1 381 ? 7.257 -26.315 -26.617 1 92.34 381 TYR B N 1
ATOM 9174 C CA . TYR B 1 381 ? 7.93 -27.607 -26.549 1 92.34 381 TYR B CA 1
ATOM 9175 C C . TYR B 1 381 ? 8.303 -27.953 -25.112 1 92.34 381 TYR B C 1
ATOM 9177 O O . TYR B 1 381 ? 8.028 -29.06 -24.643 1 92.34 381 TYR B O 1
ATOM 9185 N N . TYR B 1 382 ? 8.875 -27.033 -24.479 1 93.05 382 TYR B N 1
ATOM 9186 C CA . TYR B 1 382 ? 9.288 -27.197 -23.089 1 93.05 382 TYR B CA 1
ATOM 9187 C C . TYR B 1 382 ? 8.092 -27.51 -22.198 1 93.05 382 TYR B C 1
ATOM 9189 O O . TYR B 1 382 ? 8.127 -28.461 -21.414 1 93.05 382 TYR B O 1
ATOM 9197 N N . SER B 1 383 ? 7.062 -26.771 -22.345 1 95.36 383 SER B N 1
ATOM 9198 C CA . SER B 1 383 ? 5.873 -26.903 -21.509 1 95.36 383 SER B CA 1
ATOM 9199 C C . SER B 1 383 ? 5.166 -28.23 -21.759 1 95.36 383 SER B C 1
ATOM 9201 O O . SER B 1 383 ? 4.596 -28.82 -20.838 1 95.36 383 SER B O 1
ATOM 9203 N N . TYR B 1 384 ? 5.183 -28.663 -22.986 1 95.75 384 TYR B N 1
ATOM 9204 C CA . TYR B 1 384 ? 4.558 -29.943 -23.3 1 95.75 384 TYR B CA 1
ATOM 9205 C C . TYR B 1 384 ? 5.201 -31.074 -22.505 1 95.75 384 TYR B C 1
ATOM 9207 O O . TYR B 1 384 ? 4.503 -31.884 -21.891 1 95.75 384 TYR B O 1
ATOM 9215 N N . PHE B 1 385 ? 6.464 -31.134 -22.543 1 96.72 385 PHE B N 1
ATOM 9216 C CA . PHE B 1 385 ? 7.145 -32.261 -21.916 1 96.72 385 PHE B CA 1
ATOM 9217 C C . PHE B 1 385 ? 7.05 -32.173 -20.397 1 96.72 385 PHE B C 1
ATOM 9219 O O . PHE B 1 385 ? 6.965 -33.196 -19.715 1 96.72 385 PHE B O 1
ATOM 9226 N N . ILE B 1 386 ? 7.061 -30.944 -19.85 1 97.8 386 ILE B N 1
ATOM 9227 C CA . ILE B 1 386 ? 6.902 -30.803 -18.407 1 97.8 386 ILE B CA 1
ATOM 9228 C C . ILE B 1 386 ? 5.498 -31.242 -17.997 1 97.8 386 ILE B C 1
ATOM 9230 O O . ILE B 1 386 ? 5.337 -32.061 -17.089 1 97.8 386 ILE B O 1
ATOM 9234 N N . GLN B 1 387 ? 4.555 -30.724 -18.639 1 98.13 387 GLN B N 1
ATOM 9235 C CA . GLN B 1 387 ? 3.173 -31.002 -18.262 1 98.13 387 GLN B CA 1
ATOM 9236 C C . GLN B 1 387 ? 2.818 -32.464 -18.514 1 98.13 387 GLN B C 1
ATOM 9238 O O . GLN B 1 387 ? 2.107 -33.082 -17.719 1 98.13 387 GLN B O 1
ATOM 9243 N N . SER B 1 388 ? 3.225 -33.054 -19.642 1 97.69 388 SER B N 1
ATOM 9244 C CA . SER B 1 388 ? 2.891 -34.437 -19.967 1 97.69 388 SER B CA 1
ATOM 9245 C C . SER B 1 388 ? 3.486 -35.404 -18.949 1 97.69 388 SER B C 1
ATOM 9247 O O . SER B 1 388 ? 2.832 -36.367 -18.544 1 97.69 388 SER B O 1
ATOM 9249 N N . ASN B 1 389 ? 4.715 -35.171 -18.602 1 98.41 389 ASN B N 1
ATOM 9250 C CA . ASN B 1 389 ? 5.306 -36.009 -17.564 1 98.41 389 ASN B CA 1
ATOM 9251 C C . ASN B 1 389 ? 4.601 -35.823 -16.224 1 98.41 389 ASN B C 1
ATOM 9253 O O . ASN B 1 389 ? 4.42 -36.785 -15.474 1 98.41 389 ASN B O 1
ATOM 9257 N N . LEU B 1 390 ? 4.256 -34.588 -15.911 1 98.32 390 LEU B N 1
ATOM 9258 C CA . LEU B 1 390 ? 3.508 -34.323 -14.687 1 98.32 390 LEU B CA 1
ATOM 9259 C C . LEU B 1 390 ? 2.162 -35.039 -14.707 1 98.32 390 LEU B C 1
ATOM 9261 O O . LEU B 1 390 ? 1.717 -35.562 -13.682 1 98.32 390 LEU B O 1
ATOM 9265 N N . ARG B 1 391 ? 1.515 -34.97 -15.848 1 97.91 391 ARG B N 1
ATOM 9266 C CA . ARG B 1 391 ? 0.22 -35.629 -15.977 1 97.91 391 ARG B CA 1
ATOM 9267 C C . ARG B 1 391 ? 0.352 -37.137 -15.791 1 97.91 391 ARG B C 1
ATOM 9269 O O . ARG B 1 391 ? -0.483 -37.762 -15.132 1 97.91 391 ARG B O 1
ATOM 9276 N N . LEU B 1 392 ? 1.381 -37.755 -16.425 1 97.62 392 LEU B N 1
ATOM 9277 C CA . LEU B 1 392 ? 1.645 -39.177 -16.236 1 97.62 392 LEU B CA 1
ATOM 9278 C C . LEU B 1 392 ? 1.881 -39.495 -14.764 1 97.62 392 LEU B C 1
ATOM 9280 O O . LEU B 1 392 ? 1.368 -40.492 -14.249 1 97.62 392 LEU B O 1
ATOM 9284 N N . LEU B 1 393 ? 2.658 -38.645 -14.152 1 98.08 393 LEU B N 1
ATOM 9285 C CA . LEU B 1 393 ? 2.907 -38.818 -12.725 1 98.08 393 LEU B CA 1
ATOM 9286 C C . LEU B 1 393 ? 1.609 -38.717 -11.931 1 98.08 393 LEU B C 1
ATOM 9288 O O . LEU B 1 393 ? 1.372 -39.51 -11.016 1 98.08 393 LEU B O 1
ATOM 9292 N N . ASN B 1 394 ? 0.824 -37.726 -12.204 1 98.03 394 ASN B N 1
ATOM 9293 C CA . ASN B 1 394 ? -0.455 -37.534 -11.528 1 98.03 394 ASN B CA 1
ATOM 9294 C C . ASN B 1 394 ? -1.367 -38.745 -11.699 1 98.03 394 ASN B C 1
ATOM 9296 O O . ASN B 1 394 ? -2.064 -39.14 -10.763 1 98.03 394 ASN B O 1
ATOM 9300 N N . MET B 1 395 ? -1.411 -39.315 -12.935 1 96.82 395 MET B N 1
ATOM 9301 C CA . MET B 1 395 ? -2.204 -40.518 -13.174 1 96.82 395 MET B CA 1
ATOM 9302 C C . MET B 1 395 ? -1.739 -41.662 -12.279 1 96.82 395 MET B C 1
ATOM 9304 O O . MET B 1 395 ? -2.559 -42.378 -11.703 1 96.82 395 MET B O 1
ATOM 9308 N N . LEU B 1 396 ? -0.432 -41.817 -12.22 1 96.18 396 LEU B N 1
ATOM 9309 C CA . LEU B 1 396 ? 0.138 -42.858 -11.372 1 96.18 396 LEU B CA 1
ATOM 9310 C C . LEU B 1 396 ? -0.213 -42.619 -9.907 1 96.18 396 LEU B C 1
ATOM 9312 O O . LEU B 1 396 ? -0.653 -43.538 -9.212 1 96.18 396 LEU B O 1
ATOM 9316 N N . ARG B 1 397 ? -0.017 -41.401 -9.449 1 96.92 397 ARG B N 1
ATOM 9317 C CA . ARG B 1 397 ? -0.273 -41.063 -8.052 1 96.92 397 ARG B CA 1
ATOM 9318 C C . ARG B 1 397 ? -1.755 -41.198 -7.719 1 96.92 397 ARG B C 1
ATOM 9320 O O . ARG B 1 397 ? -2.112 -41.648 -6.628 1 96.92 397 ARG B O 1
ATOM 9327 N N . HIS B 1 398 ? -2.527 -40.75 -8.686 1 96.15 398 HIS B N 1
ATOM 9328 C CA . HIS B 1 398 ? -3.966 -40.886 -8.496 1 96.15 398 HIS B CA 1
ATOM 9329 C C . HIS B 1 398 ? -4.361 -42.346 -8.305 1 96.15 398 HIS B C 1
ATOM 9331 O O . HIS B 1 398 ? -5.217 -42.658 -7.473 1 96.15 398 HIS B O 1
ATOM 9337 N N . GLN B 1 399 ? -3.742 -43.288 -9.065 1 94.57 399 GLN B N 1
ATOM 9338 C CA . GLN B 1 399 ? -4.014 -44.716 -8.935 1 94.57 399 GLN B CA 1
ATOM 9339 C C . GLN B 1 399 ? -3.625 -45.227 -7.551 1 94.57 399 GLN B C 1
ATOM 9341 O O . GLN B 1 399 ? -4.246 -46.155 -7.029 1 94.57 399 GLN B O 1
ATOM 9346 N N . LYS B 1 400 ? -2.686 -44.557 -6.959 1 93.45 400 LYS B N 1
ATOM 9347 C CA . LYS B 1 400 ? -2.158 -45.001 -5.673 1 93.45 400 LYS B CA 1
ATOM 9348 C C . LYS B 1 400 ? -2.829 -44.262 -4.518 1 93.45 400 LYS B C 1
ATOM 9350 O O . LYS B 1 400 ? -2.487 -44.478 -3.354 1 93.45 400 LYS B O 1
ATOM 9355 N N . GLY B 1 401 ? -3.692 -43.284 -4.82 1 92.33 401 GLY B N 1
ATOM 9356 C CA . GLY B 1 401 ? -4.418 -42.542 -3.801 1 92.33 401 GLY B CA 1
ATOM 9357 C C . GLY B 1 401 ? -3.594 -41.437 -3.167 1 92.33 401 GLY B C 1
ATOM 9358 O O . GLY B 1 401 ? -3.83 -41.061 -2.017 1 92.33 401 GLY B O 1
ATOM 9359 N N . LEU B 1 402 ? -2.588 -40.968 -3.838 1 95.56 402 LEU B N 1
ATOM 9360 C CA . LEU B 1 402 ? -1.718 -39.906 -3.346 1 95.56 402 LEU B CA 1
ATOM 9361 C C . LEU B 1 402 ? -2.142 -38.553 -3.907 1 95.56 402 LEU B C 1
ATOM 9363 O O . LEU B 1 402 ? -2.991 -38.484 -4.799 1 95.56 402 LEU B O 1
ATOM 9367 N N . ASN B 1 403 ? -1.62 -37.5 -3.36 1 95.89 403 ASN B N 1
ATOM 9368 C CA . ASN B 1 403 ? -1.923 -36.169 -3.876 1 95.89 403 ASN B CA 1
ATOM 9369 C C . ASN B 1 403 ? -1.388 -35.981 -5.292 1 95.89 403 ASN B C 1
ATOM 9371 O O . ASN B 1 403 ? -0.444 -36.661 -5.699 1 95.89 403 ASN B O 1
ATOM 9375 N N . THR B 1 404 ? -1.942 -35.115 -6.055 1 97.06 404 THR B N 1
ATOM 9376 C CA . THR B 1 404 ? -1.529 -34.785 -7.414 1 97.06 404 THR B CA 1
ATOM 9377 C C . THR B 1 404 ? -1.067 -33.333 -7.502 1 97.06 404 THR B C 1
ATOM 9379 O O . THR B 1 404 ? -1.21 -32.572 -6.543 1 97.06 404 THR B O 1
ATOM 9382 N N . PHE B 1 405 ? -0.473 -32.951 -8.599 1 97.85 405 PHE B N 1
ATOM 9383 C CA . PHE B 1 405 ? 0.188 -31.658 -8.73 1 97.85 405 PHE B CA 1
ATOM 9384 C C . PHE B 1 405 ? -0.448 -30.835 -9.844 1 97.85 405 PHE B C 1
ATOM 9386 O O . PHE B 1 405 ? -0.787 -31.37 -10.902 1 97.85 405 PHE B O 1
ATOM 9393 N N . ALA B 1 406 ? -0.597 -29.561 -9.554 1 97.51 406 ALA B N 1
ATOM 9394 C CA . ALA B 1 406 ? -1.054 -28.636 -10.588 1 97.51 406 ALA B CA 1
ATOM 9395 C C . ALA B 1 406 ? 0.121 -28.079 -11.385 1 97.51 406 ALA B C 1
ATOM 9397 O O . ALA B 1 406 ? 1.241 -27.996 -10.876 1 97.51 406 ALA B O 1
ATOM 9398 N N . TYR B 1 407 ? -0.099 -27.779 -12.633 1 98.12 407 TYR B N 1
ATOM 9399 C CA . TYR B 1 407 ? 0.87 -27.061 -13.454 1 98.12 407 TYR B CA 1
ATOM 9400 C C . TYR B 1 407 ? 0.451 -25.609 -13.649 1 98.12 407 TYR B C 1
ATOM 9402 O O . TYR B 1 407 ? -0.535 -25.327 -14.335 1 98.12 407 TYR B O 1
ATOM 9410 N N . ARG B 1 408 ? 1.152 -24.65 -13.042 1 98.07 408 ARG B N 1
ATOM 9411 C CA . ARG B 1 408 ? 0.833 -23.227 -13.096 1 98.07 408 ARG B CA 1
ATOM 9412 C C . ARG B 1 408 ? 2.039 -22.412 -13.552 1 98.07 408 ARG B C 1
ATOM 9414 O O . ARG B 1 408 ? 2.626 -21.669 -12.764 1 98.07 408 ARG B O 1
ATOM 9421 N N . PRO B 1 409 ? 2.318 -22.355 -14.814 1 97.61 409 PRO B N 1
ATOM 9422 C CA . PRO B 1 409 ? 3.515 -21.701 -15.347 1 97.61 409 PRO B CA 1
ATOM 9423 C C . PRO B 1 409 ? 3.364 -20.185 -15.449 1 97.61 409 PRO B C 1
ATOM 9425 O O . PRO B 1 409 ? 2.242 -19.671 -15.437 1 97.61 409 PRO B O 1
ATOM 9428 N N . HIS B 1 410 ? 4.451 -19.51 -15.477 1 95.95 410 HIS B N 1
ATOM 9429 C CA . HIS B 1 410 ? 4.46 -18.13 -15.949 1 95.95 410 HIS B CA 1
ATOM 9430 C C . HIS B 1 410 ? 4.076 -18.049 -17.423 1 95.95 410 HIS B C 1
ATOM 9432 O O . HIS B 1 410 ? 4.643 -18.757 -18.257 1 95.95 410 HIS B O 1
ATOM 9438 N N . ALA B 1 411 ? 3.135 -17.298 -17.705 1 95.61 411 ALA B N 1
ATOM 9439 C CA . ALA B 1 411 ? 2.727 -17.161 -19.101 1 95.61 411 ALA B CA 1
ATOM 9440 C C . ALA B 1 411 ? 2.077 -15.804 -19.351 1 95.61 411 ALA B C 1
ATOM 9442 O O . ALA B 1 411 ? 1.158 -15.406 -18.631 1 95.61 411 ALA B O 1
ATOM 9443 N N . GLY B 1 412 ? 2.551 -15.112 -20.322 1 93.04 412 GLY B N 1
ATOM 9444 C CA . GLY B 1 412 ? 1.937 -13.866 -20.752 1 93.04 412 GLY B CA 1
ATOM 9445 C C . GLY B 1 412 ? 2.342 -12.676 -19.903 1 93.04 412 GLY B C 1
ATOM 9446 O O . GLY B 1 412 ? 1.615 -11.684 -19.827 1 93.04 412 GLY B O 1
ATOM 9447 N N . GLU B 1 413 ? 3.299 -12.812 -19.137 1 90.63 413 GLU B N 1
ATOM 9448 C CA . GLU B 1 413 ? 3.82 -11.636 -18.446 1 90.63 413 GLU B CA 1
ATOM 9449 C C . GLU B 1 413 ? 4.445 -10.65 -19.428 1 90.63 413 GLU B C 1
ATOM 9451 O O . GLU B 1 413 ? 4.027 -9.493 -19.505 1 90.63 413 GLU B O 1
ATOM 9456 N N . ALA B 1 414 ? 5.469 -11.098 -20.143 1 86.78 414 ALA B N 1
ATOM 9457 C CA . ALA B 1 414 ? 6.115 -10.317 -21.194 1 86.78 414 ALA B CA 1
ATOM 9458 C C . ALA B 1 414 ? 6.204 -11.113 -22.493 1 86.78 414 ALA B C 1
ATOM 9460 O O . ALA B 1 414 ? 6.638 -10.589 -23.521 1 86.78 414 ALA B O 1
ATOM 9461 N N . GLY B 1 415 ? 5.691 -12.35 -22.4 1 85.7 415 GLY B N 1
ATOM 9462 C CA . GLY B 1 415 ? 5.8 -13.226 -23.557 1 85.7 415 GLY B CA 1
ATOM 9463 C C . GLY B 1 415 ? 4.733 -12.967 -24.604 1 85.7 415 GLY B C 1
ATOM 9464 O O . GLY B 1 415 ? 3.781 -12.224 -24.357 1 85.7 415 GLY B O 1
ATOM 9465 N N . GLU B 1 416 ? 4.903 -13.651 -25.654 1 86.92 416 GLU B N 1
ATOM 9466 C CA . GLU B 1 416 ? 3.959 -13.536 -26.762 1 86.92 416 GLU B CA 1
ATOM 9467 C C . GLU B 1 416 ? 2.654 -14.263 -26.452 1 86.92 416 GLU B C 1
ATOM 9469 O O . GLU B 1 416 ? 2.598 -15.085 -25.535 1 86.92 416 GLU B O 1
ATOM 9474 N N . VAL B 1 417 ? 1.704 -14.062 -27.184 1 91.23 417 VAL B N 1
ATOM 9475 C CA . VAL B 1 417 ? 0.357 -14.581 -26.972 1 91.23 417 VAL B CA 1
ATOM 9476 C C . VAL B 1 417 ? 0.36 -16.101 -27.12 1 91.23 417 VAL B C 1
ATOM 9478 O O . VAL B 1 417 ? -0.408 -16.797 -26.452 1 91.23 417 VAL B O 1
ATOM 9481 N N . HIS B 1 418 ? 1.28 -16.621 -27.901 1 90.03 418 HIS B N 1
ATOM 9482 C CA . HIS B 1 418 ? 1.29 -18.062 -28.127 1 90.03 418 HIS B CA 1
ATOM 9483 C C . HIS B 1 418 ? 1.67 -18.817 -26.858 1 90.03 418 HIS B C 1
ATOM 9485 O O . HIS B 1 418 ? 1.344 -19.997 -26.711 1 90.03 418 HIS B O 1
ATOM 9491 N N . HIS B 1 419 ? 2.431 -18.195 -25.95 1 93.36 419 HIS B N 1
ATOM 9492 C CA . HIS B 1 419 ? 2.657 -18.811 -24.647 1 93.36 419 HIS B CA 1
ATOM 9493 C C . HIS B 1 419 ? 1.339 -19.094 -23.934 1 93.36 419 HIS B C 1
ATOM 9495 O O . HIS B 1 419 ? 1.207 -20.106 -23.242 1 93.36 419 HIS B O 1
ATOM 9501 N N . LEU B 1 420 ? 0.437 -18.177 -24.184 1 95.9 420 LEU B N 1
ATOM 9502 C CA . LEU B 1 420 ? -0.869 -18.315 -23.548 1 95.9 420 LEU B CA 1
ATOM 9503 C C . LEU B 1 420 ? -1.709 -19.372 -24.257 1 95.9 420 LEU B C 1
ATOM 9505 O O . LEU B 1 420 ? -2.556 -20.018 -23.635 1 95.9 420 LEU B O 1
ATOM 9509 N N . ASP B 1 421 ? -1.458 -19.607 -25.588 1 95.97 421 ASP B N 1
ATOM 9510 C CA . ASP B 1 421 ? -2.046 -20.758 -26.266 1 95.97 421 ASP B CA 1
ATOM 9511 C C . ASP B 1 421 ? -1.628 -22.064 -25.594 1 95.97 421 ASP B C 1
ATOM 9513 O O . ASP B 1 421 ? -2.466 -22.93 -25.335 1 95.97 421 ASP B O 1
ATOM 9517 N N . THR B 1 422 ? -0.364 -22.092 -25.356 1 95.97 422 THR B N 1
ATOM 9518 C CA . THR B 1 422 ? 0.213 -23.264 -24.708 1 95.97 422 THR B CA 1
ATOM 9519 C C . THR B 1 422 ? -0.395 -23.471 -23.324 1 95.97 422 THR B C 1
ATOM 9521 O O . THR B 1 422 ? -0.787 -24.586 -22.972 1 95.97 422 THR B O 1
ATOM 9524 N N . ALA B 1 423 ? -0.466 -22.422 -22.583 1 97.01 423 ALA B N 1
ATOM 9525 C CA . ALA B 1 423 ? -1 -22.499 -21.225 1 97.01 423 ALA B CA 1
ATOM 9526 C C . ALA B 1 423 ? -2.472 -22.901 -21.236 1 97.01 423 ALA B C 1
ATOM 9528 O O . ALA B 1 423 ? -2.937 -23.602 -20.335 1 97.01 423 ALA B O 1
ATOM 9529 N N . PHE B 1 424 ? -3.219 -22.432 -22.207 1 98.02 424 PHE B N 1
ATOM 9530 C CA . PHE B 1 424 ? -4.629 -22.794 -22.294 1 98.02 424 PHE B CA 1
ATOM 9531 C C . PHE B 1 424 ? -4.795 -24.305 -22.397 1 98.02 424 PHE B C 1
ATOM 9533 O O . PHE B 1 424 ? -5.651 -24.888 -21.728 1 98.02 424 PHE B O 1
ATOM 9540 N N . LEU B 1 425 ? -4.004 -24.934 -23.185 1 97.95 425 LEU B N 1
ATOM 9541 C CA . LEU B 1 425 ? -4.141 -26.367 -23.416 1 97.95 425 LEU B CA 1
ATOM 9542 C C . LEU B 1 425 ? -3.6 -27.163 -22.233 1 97.95 425 LEU B C 1
ATOM 9544 O O . LEU B 1 425 ? -4.151 -28.207 -21.877 1 97.95 425 LEU B O 1
ATOM 9548 N N . LEU B 1 426 ? -2.59 -26.618 -21.613 1 97.93 426 LEU B N 1
ATOM 9549 C CA . LEU B 1 426 ? -1.809 -27.506 -20.759 1 97.93 426 LEU B CA 1
ATOM 9550 C C . LEU B 1 426 ? -1.951 -27.114 -19.293 1 97.93 426 LEU B C 1
ATOM 9552 O O . LEU B 1 426 ? -1.803 -27.956 -18.404 1 97.93 426 LEU B O 1
ATOM 9556 N N . ALA B 1 427 ? -2.174 -25.881 -18.928 1 97.89 427 ALA B N 1
ATOM 9557 C CA . ALA B 1 427 ? -1.969 -25.384 -17.57 1 97.89 427 ALA B CA 1
ATOM 9558 C C . ALA B 1 427 ? -3.263 -25.445 -16.764 1 97.89 427 ALA B C 1
ATOM 9560 O O . ALA B 1 427 ? -4.351 -25.237 -17.307 1 97.89 427 ALA B O 1
ATOM 9561 N N . ASP B 1 428 ? -3.124 -25.668 -15.49 1 97.11 428 ASP B N 1
ATOM 9562 C CA . ASP B 1 428 ? -4.247 -25.602 -14.56 1 97.11 428 ASP B CA 1
ATOM 9563 C C . ASP B 1 428 ? -4.504 -24.166 -14.11 1 97.11 428 ASP B C 1
ATOM 9565 O O . ASP B 1 428 ? -5.59 -23.849 -13.62 1 97.11 428 ASP B O 1
ATOM 9569 N N . GLY B 1 429 ? -3.543 -23.346 -14.252 1 97.52 429 GLY B N 1
ATOM 9570 C CA . GLY B 1 429 ? -3.524 -21.925 -13.944 1 97.52 429 GLY B CA 1
ATOM 9571 C C . GLY B 1 429 ? -2.304 -21.211 -14.494 1 97.52 429 GLY B C 1
ATOM 9572 O O . GLY B 1 429 ? -1.358 -21.853 -14.954 1 97.52 429 GLY B O 1
ATOM 9573 N N . VAL B 1 430 ? -2.401 -19.917 -14.469 1 97.59 430 VAL B N 1
ATOM 9574 C CA . VAL B 1 430 ? -1.321 -19.129 -15.055 1 97.59 430 VAL B CA 1
ATOM 9575 C C . VAL B 1 430 ? -0.881 -18.045 -14.073 1 97.59 430 VAL B C 1
ATOM 9577 O O . VAL B 1 430 ? -1.713 -17.433 -13.401 1 97.59 430 VAL B O 1
ATOM 9580 N N . ASN B 1 431 ? 0.385 -17.853 -13.959 1 97.23 431 ASN B N 1
ATOM 9581 C CA . ASN B 1 431 ? 0.917 -16.715 -13.216 1 97.23 431 ASN B CA 1
ATOM 9582 C C . ASN B 1 431 ? 1.095 -15.494 -14.113 1 97.23 431 ASN B C 1
ATOM 9584 O O . ASN B 1 431 ? 1.647 -15.599 -15.21 1 97.23 431 ASN B O 1
ATOM 9588 N N . HIS B 1 432 ? 0.619 -14.253 -13.735 1 95.44 432 HIS B N 1
ATOM 9589 C CA . HIS B 1 432 ? 0.636 -12.955 -14.4 1 95.44 432 HIS B CA 1
ATOM 9590 C C . HIS B 1 432 ? -0.48 -12.852 -15.434 1 95.44 432 HIS B C 1
ATOM 9592 O O . HIS B 1 432 ? -1.605 -12.47 -15.104 1 95.44 432 HIS B O 1
ATOM 9598 N N . GLY B 1 433 ? -0.283 -13.453 -16.611 1 95.86 433 GLY B N 1
ATOM 9599 C CA . GLY B 1 433 ? -1.328 -13.45 -17.623 1 95.86 433 GLY B CA 1
ATOM 9600 C C . GLY B 1 433 ? -1.604 -12.071 -18.192 1 95.86 433 GLY B C 1
ATOM 9601 O O . GLY B 1 433 ? -2.695 -11.812 -18.704 1 95.86 433 GLY B O 1
ATOM 9602 N N . LEU B 1 434 ? -0.713 -11.13 -18.172 1 94.75 434 LEU B N 1
ATOM 9603 C CA . LEU B 1 434 ? -0.868 -9.734 -18.566 1 94.75 434 LEU B CA 1
ATOM 9604 C C . LEU B 1 434 ? -1.259 -9.624 -20.035 1 94.75 434 LEU B C 1
ATOM 9606 O O . LEU B 1 434 ? -2.158 -8.857 -20.387 1 94.75 434 LEU B O 1
ATOM 9610 N N . ASN B 1 435 ? -0.678 -10.365 -20.859 1 94.63 435 ASN B N 1
ATOM 9611 C CA . ASN B 1 435 ? -0.796 -10.2 -22.304 1 94.63 435 ASN B CA 1
ATOM 9612 C C . ASN B 1 435 ? -2.053 -10.875 -22.844 1 94.63 435 ASN B C 1
ATOM 9614 O O . ASN B 1 435 ? -2.33 -10.813 -24.043 1 94.63 435 ASN B O 1
ATOM 9618 N N . LEU B 1 436 ? -2.756 -11.456 -21.964 1 96.02 436 LEU B N 1
ATOM 9619 C CA . LEU B 1 436 ? -4.067 -11.945 -22.375 1 96.02 436 LEU B CA 1
ATOM 9620 C C . LEU B 1 436 ? -4.925 -10.809 -22.923 1 96.02 436 LEU B C 1
ATOM 9622 O O . LEU B 1 436 ? -5.845 -11.044 -23.709 1 96.02 436 LEU B O 1
ATOM 9626 N N . ARG B 1 437 ? -4.621 -9.608 -22.503 1 95.1 437 ARG B N 1
ATOM 9627 C CA . ARG B 1 437 ? -5.341 -8.414 -22.933 1 95.1 437 ARG B CA 1
ATOM 9628 C C . ARG B 1 437 ? -5.202 -8.204 -24.438 1 95.1 437 ARG B C 1
ATOM 9630 O O . ARG B 1 437 ? -6.001 -7.488 -25.046 1 95.1 437 ARG B O 1
ATOM 9637 N N . LYS B 1 438 ? -4.241 -8.844 -25.073 1 93.89 438 LYS B N 1
ATOM 9638 C CA . LYS B 1 438 ? -3.94 -8.625 -26.484 1 93.89 438 LYS B CA 1
ATOM 9639 C C . LYS B 1 438 ? -4.751 -9.565 -27.372 1 93.89 438 LYS B C 1
ATOM 9641 O O . LYS B 1 438 ? -4.77 -9.409 -28.595 1 93.89 438 LYS B O 1
ATOM 9646 N N . SER B 1 439 ? -5.419 -10.518 -26.819 1 95.29 439 SER B N 1
ATOM 9647 C CA . SER B 1 439 ? -6.204 -11.478 -27.588 1 95.29 439 SER B CA 1
ATOM 9648 C C . SER B 1 439 ? -7.586 -11.68 -26.973 1 95.29 439 SER B C 1
ATOM 9650 O O . SER B 1 439 ? -7.732 -12.406 -25.988 1 95.29 439 SER B O 1
ATOM 9652 N N . MET B 1 440 ? -8.572 -11.237 -27.666 1 95.38 440 MET B N 1
ATOM 9653 C CA . MET B 1 440 ? -9.935 -11.322 -27.149 1 95.38 440 MET B CA 1
ATOM 9654 C C . MET B 1 440 ? -10.449 -12.757 -27.204 1 95.38 440 MET B C 1
ATOM 9656 O O . MET B 1 440 ? -11.159 -13.202 -26.301 1 95.38 440 MET B O 1
ATOM 9660 N N . GLY B 1 441 ? -10.072 -13.424 -28.31 1 95.57 441 GLY B N 1
ATOM 9661 C CA . GLY B 1 441 ? -10.474 -14.817 -28.418 1 95.57 441 GLY B CA 1
ATOM 9662 C C . GLY B 1 441 ? -9.938 -15.682 -27.293 1 95.57 441 GLY B C 1
ATOM 9663 O O . GLY B 1 441 ? -10.684 -16.453 -26.686 1 95.57 441 GLY B O 1
ATOM 9664 N N . LEU B 1 442 ? -8.732 -15.511 -27.004 1 97.1 442 LEU B N 1
ATOM 9665 C CA . LEU B 1 442 ? -8.105 -16.299 -25.949 1 97.1 442 LEU B CA 1
ATOM 9666 C C . LEU B 1 442 ? -8.629 -15.886 -24.578 1 97.1 442 LEU B C 1
ATOM 9668 O O . LEU B 1 442 ? -8.817 -16.732 -23.7 1 97.1 442 LEU B O 1
ATOM 9672 N N . GLN B 1 443 ? -8.747 -14.597 -24.402 1 97.88 443 GLN B N 1
ATOM 9673 C CA . GLN B 1 443 ? -9.279 -14.118 -23.131 1 97.88 443 GLN B CA 1
ATOM 9674 C C . GLN B 1 443 ? -10.646 -14.732 -22.841 1 97.88 443 GLN B C 1
ATOM 9676 O O . GLN B 1 443 ? -10.925 -15.128 -21.707 1 97.88 443 GLN B O 1
ATOM 9681 N N . TYR B 1 444 ? -11.502 -14.775 -23.866 1 97.84 444 TYR B N 1
ATOM 9682 C CA . TYR B 1 444 ? -12.827 -15.367 -23.713 1 97.84 444 TYR B CA 1
ATOM 9683 C C . TYR B 1 444 ? -12.726 -16.855 -23.402 1 97.84 444 TYR B C 1
ATOM 9685 O O . TYR B 1 444 ? -13.477 -17.375 -22.573 1 97.84 444 TYR B O 1
ATOM 9693 N N . LEU B 1 445 ? -11.828 -17.517 -24.01 1 98.06 445 LEU B N 1
ATOM 9694 C CA . LEU B 1 445 ? -11.618 -18.936 -23.742 1 98.06 445 LEU B CA 1
ATOM 9695 C C . LEU B 1 445 ? -11.173 -19.157 -22.3 1 98.06 445 LEU B C 1
ATOM 9697 O O . LEU B 1 445 ? -11.603 -20.115 -21.653 1 98.06 445 LEU B O 1
ATOM 9701 N N . PHE B 1 446 ? -10.272 -18.283 -21.792 1 98.48 446 PHE B N 1
ATOM 9702 C CA . PHE B 1 446 ? -9.837 -18.365 -20.402 1 98.48 446 PHE B CA 1
ATOM 9703 C C . PHE B 1 446 ? -11.018 -18.189 -19.454 1 98.48 446 PHE B C 1
ATOM 9705 O O . PHE B 1 446 ? -11.084 -18.839 -18.409 1 98.48 446 PHE B O 1
ATOM 9712 N N . TYR B 1 447 ? -11.87 -17.281 -19.821 1 98.12 447 TYR B N 1
ATOM 9713 C CA . TYR B 1 447 ? -13.09 -17.096 -19.044 1 98.12 447 TYR B CA 1
ATOM 9714 C C . TYR B 1 447 ? -13.95 -18.354 -19.07 1 98.12 447 TYR B C 1
ATOM 9716 O O . TYR B 1 447 ? -14.39 -18.834 -18.023 1 98.12 447 TYR B O 1
ATOM 9724 N N . LEU B 1 448 ? -14.185 -18.906 -20.257 1 97.38 448 LEU B N 1
ATOM 9725 C CA . LEU B 1 448 ? -15.057 -20.065 -20.411 1 97.38 448 LEU B CA 1
ATOM 9726 C C . LEU B 1 448 ? -14.507 -21.265 -19.648 1 97.38 448 LEU B C 1
ATOM 9728 O O . LEU B 1 448 ? -15.271 -22.042 -19.07 1 97.38 448 LEU B O 1
ATOM 9732 N N . ALA B 1 449 ? -13.209 -21.361 -19.646 1 97.32 449 ALA B N 1
ATOM 9733 C CA . ALA B 1 449 ? -12.581 -22.488 -18.96 1 97.32 449 ALA B CA 1
ATOM 9734 C C . ALA B 1 449 ? -12.295 -22.151 -17.5 1 97.32 449 ALA B C 1
ATOM 9736 O O . ALA B 1 449 ? -11.876 -23.016 -16.727 1 97.32 449 ALA B O 1
ATOM 9737 N N . GLN B 1 450 ? -12.425 -20.875 -17.092 1 96.55 450 GLN B N 1
ATOM 9738 C CA . GLN B 1 450 ? -12.168 -20.37 -15.748 1 96.55 450 GLN B CA 1
ATOM 9739 C C . GLN B 1 450 ? -10.77 -20.756 -15.273 1 96.55 450 GLN B C 1
ATOM 9741 O O . GLN B 1 450 ? -10.607 -21.288 -14.173 1 96.55 450 GLN B O 1
ATOM 9746 N N . ILE B 1 451 ? -9.808 -20.553 -16.146 1 98.02 451 ILE B N 1
ATOM 9747 C CA . ILE B 1 451 ? -8.411 -20.778 -15.791 1 98.02 451 ILE B CA 1
ATOM 9748 C C . ILE B 1 451 ? -7.947 -19.698 -14.815 1 98.02 451 ILE B C 1
ATOM 9750 O O . ILE B 1 451 ? -8.101 -18.504 -15.082 1 98.02 451 ILE B O 1
ATOM 9754 N N . GLY B 1 452 ? -7.396 -20.095 -13.754 1 97.97 452 GLY B N 1
ATOM 9755 C CA . GLY B 1 452 ? -6.957 -19.142 -12.748 1 97.97 452 GLY B CA 1
ATOM 9756 C C . GLY B 1 452 ? -5.779 -18.298 -13.198 1 97.97 452 GLY B C 1
ATOM 9757 O O . GLY B 1 452 ? -4.85 -18.807 -13.829 1 97.97 452 GLY B O 1
ATOM 9758 N N . LEU B 1 453 ? -5.846 -17.02 -12.955 1 98.43 453 LEU B N 1
ATOM 9759 C CA . LEU B 1 453 ? -4.764 -16.073 -13.203 1 98.43 453 LEU B CA 1
ATOM 9760 C C . LEU B 1 453 ? -4.289 -15.438 -11.901 1 98.43 453 LEU B C 1
ATOM 9762 O O . LEU B 1 453 ? -4.995 -14.617 -11.312 1 98.43 453 LEU B O 1
ATOM 9766 N N . ALA B 1 454 ? -3.141 -15.803 -11.465 1 98.28 454 ALA B N 1
ATOM 9767 C CA . ALA B 1 454 ? -2.522 -15.139 -10.321 1 98.28 454 ALA B CA 1
ATOM 9768 C C . ALA B 1 454 ? -1.731 -13.91 -10.761 1 98.28 454 ALA B C 1
ATOM 9770 O O . ALA B 1 454 ? -0.596 -14.03 -11.228 1 98.28 454 ALA B O 1
ATOM 9771 N N . MET B 1 455 ? -2.298 -12.774 -10.55 1 97.77 455 MET B N 1
ATOM 9772 C CA . MET B 1 455 ? -1.695 -11.555 -11.082 1 97.77 455 MET B CA 1
ATOM 9773 C C . MET B 1 455 ? -0.929 -10.808 -9.995 1 97.77 455 MET B C 1
ATOM 9775 O O . MET B 1 455 ? -1.283 -10.884 -8.817 1 97.77 455 MET B O 1
ATOM 9779 N N . SER B 1 456 ? 0.11 -10.142 -10.343 1 96.81 456 SER B N 1
ATOM 9780 C CA . SER B 1 456 ? 0.992 -9.413 -9.437 1 96.81 456 SER B CA 1
ATOM 9781 C C . SER B 1 456 ? 1.211 -7.98 -9.912 1 96.81 456 SER B C 1
ATOM 9783 O O . SER B 1 456 ? 2.295 -7.638 -10.388 1 96.81 456 SER B O 1
ATOM 9785 N N . PRO B 1 457 ? 0.3 -7.105 -9.668 1 95.94 457 PRO B N 1
ATOM 9786 C CA . PRO B 1 457 ? 0.358 -5.756 -10.237 1 95.94 457 PRO B CA 1
ATOM 9787 C C . PRO B 1 457 ? 1.577 -4.968 -9.763 1 95.94 457 PRO B C 1
ATOM 9789 O O . PRO B 1 457 ? 2.144 -4.182 -10.526 1 95.94 457 PRO B O 1
ATOM 9792 N N . CYS B 1 458 ? 1.993 -5.075 -8.552 1 94.87 458 CYS B N 1
ATOM 9793 C CA . CYS B 1 458 ? 3.158 -4.342 -8.07 1 94.87 458 CYS B CA 1
ATOM 9794 C C . CYS B 1 458 ? 4.42 -4.779 -8.804 1 94.87 458 CYS B C 1
ATOM 9796 O O . CYS B 1 458 ? 5.246 -3.945 -9.178 1 94.87 458 CYS B O 1
ATOM 9798 N N . SER B 1 459 ? 4.574 -6.072 -9.005 1 94.21 459 SER B N 1
ATOM 9799 C CA . SER B 1 459 ? 5.699 -6.602 -9.77 1 94.21 459 SER B CA 1
ATOM 9800 C C . SER B 1 459 ? 5.653 -6.13 -11.219 1 94.21 459 SER B C 1
ATOM 9802 O O . SER B 1 459 ? 6.657 -5.654 -11.754 1 94.21 459 SER B O 1
ATOM 9804 N N . ASN B 1 460 ? 4.474 -6.238 -11.848 1 93.08 460 ASN B N 1
ATOM 9805 C CA . ASN B 1 460 ? 4.315 -5.844 -13.243 1 93.08 460 ASN B CA 1
ATOM 9806 C C . ASN B 1 460 ? 4.55 -4.348 -13.433 1 93.08 460 ASN B C 1
ATOM 9808 O O . ASN B 1 460 ? 5.024 -3.919 -14.487 1 93.08 460 ASN B O 1
ATOM 9812 N N . ASN B 1 461 ? 4.176 -3.612 -12.441 1 92.26 461 ASN B N 1
ATOM 9813 C CA . ASN B 1 461 ? 4.341 -2.163 -12.466 1 92.26 461 ASN B CA 1
ATOM 9814 C C . ASN B 1 461 ? 5.811 -1.767 -12.569 1 92.26 461 ASN B C 1
ATOM 9816 O O . ASN B 1 461 ? 6.15 -0.792 -13.242 1 92.26 461 ASN B O 1
ATOM 9820 N N . GLN B 1 462 ? 6.656 -2.466 -11.957 1 90.59 462 GLN B N 1
ATOM 9821 C CA . GLN B 1 462 ? 8.077 -2.141 -11.924 1 90.59 462 GLN B CA 1
ATOM 9822 C C . GLN B 1 462 ? 8.803 -2.717 -13.136 1 90.59 462 GLN B C 1
ATOM 9824 O O . GLN B 1 462 ? 9.876 -2.239 -13.509 1 90.59 462 GLN B O 1
ATOM 9829 N N . LEU B 1 463 ? 8.162 -3.662 -13.794 1 87.81 463 LEU B N 1
ATOM 9830 C CA . LEU B 1 463 ? 8.94 -4.396 -14.786 1 87.81 463 LEU B CA 1
ATOM 9831 C C . LEU B 1 463 ? 8.377 -4.178 -16.187 1 87.81 463 LEU B C 1
ATOM 9833 O O . LEU B 1 463 ? 9.127 -4.161 -17.166 1 87.81 463 LEU B O 1
ATOM 9837 N N . PHE B 1 464 ? 6.998 -4.014 -16.256 1 85.89 464 PHE B N 1
ATOM 9838 C CA . PHE B 1 464 ? 6.504 -4.138 -17.623 1 85.89 464 PHE B CA 1
ATOM 9839 C C . PHE B 1 464 ? 5.408 -3.115 -17.897 1 85.89 464 PHE B C 1
ATOM 9841 O O . PHE B 1 464 ? 5.282 -2.618 -19.018 1 85.89 464 PHE B O 1
ATOM 9848 N N . LEU B 1 465 ? 4.56 -2.955 -16.871 1 88.79 465 LEU B N 1
ATOM 9849 C CA . LEU B 1 465 ? 3.353 -2.172 -17.113 1 88.79 465 LEU B CA 1
ATOM 9850 C C . LEU B 1 465 ? 2.998 -1.329 -15.893 1 88.79 465 LEU B C 1
ATOM 9852 O O . LEU B 1 465 ? 2.91 -1.849 -14.778 1 88.79 465 LEU B O 1
ATOM 9856 N N . ALA B 1 466 ? 2.781 -0.104 -16.182 1 89.26 466 ALA B N 1
ATOM 9857 C CA . ALA B 1 466 ? 2.412 0.791 -15.089 1 89.26 466 ALA B CA 1
ATOM 9858 C C . ALA B 1 466 ? 1.153 0.301 -14.38 1 89.26 466 ALA B C 1
ATOM 9860 O O . ALA B 1 466 ? 0.249 -0.248 -15.015 1 89.26 466 ALA B O 1
ATOM 9861 N N . TYR B 1 467 ? 1.067 0.551 -13.151 1 92.43 467 TYR B N 1
ATOM 9862 C CA . TYR B 1 467 ? -0.001 0.031 -12.305 1 92.43 467 TYR B CA 1
ATOM 9863 C C . TYR B 1 467 ? -1.369 0.43 -12.846 1 92.43 467 TYR B C 1
ATOM 9865 O O . TYR B 1 467 ? -2.295 -0.384 -12.872 1 92.43 467 TYR B O 1
ATOM 9873 N N . GLU B 1 468 ? -1.535 1.677 -13.291 1 87.1 468 GLU B N 1
ATOM 9874 C CA . GLU B 1 468 ? -2.814 2.217 -13.741 1 87.1 468 GLU B CA 1
ATOM 9875 C C . GLU B 1 468 ? -3.285 1.528 -15.019 1 87.1 468 GLU B C 1
ATOM 9877 O O . GLU B 1 468 ? -4.48 1.523 -15.323 1 87.1 468 GLU B O 1
ATOM 9882 N N . LYS B 1 469 ? -2.373 0.974 -15.674 1 90.7 469 LYS B N 1
ATOM 9883 C CA . LYS B 1 469 ? -2.698 0.332 -16.944 1 90.7 469 LYS B CA 1
ATOM 9884 C C . LYS B 1 469 ? -2.907 -1.169 -16.763 1 90.7 469 LYS B C 1
ATOM 9886 O O . LYS B 1 469 ? -3.194 -1.882 -17.727 1 90.7 469 LYS B O 1
ATOM 9891 N N . SER B 1 470 ? -2.785 -1.644 -15.607 1 94.59 470 SER B N 1
ATOM 9892 C CA . SER B 1 470 ? -2.975 -3.067 -15.349 1 94.59 470 SER B CA 1
ATOM 9893 C C . SER B 1 470 ? -4.362 -3.528 -15.786 1 94.59 470 SER B C 1
ATOM 9895 O O . SER B 1 470 ? -5.359 -2.855 -15.515 1 94.59 470 SER B O 1
ATOM 9897 N N . PRO B 1 471 ? -4.47 -4.662 -16.42 1 96.86 471 PRO B N 1
ATOM 9898 C CA . PRO B 1 471 ? -5.771 -5.159 -16.873 1 96.86 471 PRO B CA 1
ATOM 9899 C C . PRO B 1 471 ? -6.567 -5.833 -15.758 1 96.86 471 PRO B C 1
ATOM 9901 O O . PRO B 1 471 ? -7.698 -6.273 -15.981 1 96.86 471 PRO B O 1
ATOM 9904 N N . PHE B 1 472 ? -6.09 -5.885 -14.568 1 97.88 472 PHE B N 1
ATOM 9905 C CA . PHE B 1 472 ? -6.706 -6.636 -13.48 1 97.88 472 PHE B CA 1
ATOM 9906 C C . PHE B 1 472 ? -8.158 -6.216 -13.286 1 97.88 472 PHE B C 1
ATOM 9908 O O . PHE B 1 472 ? -9.053 -7.062 -13.238 1 97.88 472 PHE B O 1
ATOM 9915 N N . PRO B 1 473 ? -8.45 -4.882 -13.154 1 97.15 473 PRO B N 1
ATOM 9916 C CA . PRO B 1 473 ? -9.839 -4.507 -12.882 1 97.15 473 PRO B CA 1
ATOM 9917 C C . PRO B 1 473 ? -10.788 -4.897 -14.013 1 97.15 473 PRO B C 1
ATOM 9919 O O . PRO B 1 473 ? -11.938 -5.265 -13.76 1 97.15 473 PRO B O 1
ATOM 9922 N N . VAL B 1 474 ? -10.318 -4.843 -15.275 1 97.54 474 VAL B N 1
ATOM 9923 C CA . VAL B 1 474 ? -11.117 -5.228 -16.434 1 97.54 474 VAL B CA 1
ATOM 9924 C C . VAL B 1 474 ? -11.365 -6.735 -16.414 1 97.54 474 VAL B C 1
ATOM 9926 O O . VAL B 1 474 ? -12.492 -7.187 -16.625 1 97.54 474 VAL B O 1
ATOM 9929 N N . TYR B 1 475 ? -10.302 -7.593 -16.1 1 98.66 475 TYR B N 1
ATOM 9930 C CA . TYR B 1 475 ? -10.431 -9.041 -15.983 1 98.66 475 TYR B CA 1
ATOM 9931 C C . TYR B 1 475 ? -11.438 -9.414 -14.902 1 98.66 475 TYR B C 1
ATOM 9933 O O . TYR B 1 475 ? -12.28 -10.291 -15.106 1 98.66 475 TYR B O 1
ATOM 9941 N N . PHE B 1 476 ? -11.361 -8.744 -13.777 1 98.48 476 PHE B N 1
ATOM 9942 C CA . PHE B 1 476 ? -12.236 -9.006 -12.641 1 98.48 476 PHE B CA 1
ATOM 9943 C C . PHE B 1 476 ? -13.689 -8.716 -12.999 1 98.48 476 PHE B C 1
ATOM 9945 O O . PHE B 1 476 ? -14.576 -9.525 -12.718 1 98.48 476 PHE B O 1
ATOM 9952 N N . ALA B 1 477 ? -13.91 -7.568 -13.621 1 97.76 477 ALA B N 1
ATOM 9953 C CA . ALA B 1 477 ? -15.261 -7.169 -14.007 1 97.76 477 ALA B CA 1
ATOM 9954 C C . ALA B 1 477 ? -15.866 -8.164 -14.994 1 97.76 477 ALA B C 1
ATOM 9956 O O . ALA B 1 477 ? -17.051 -8.493 -14.905 1 97.76 477 ALA B O 1
ATOM 9957 N N . ARG B 1 478 ? -15.057 -8.666 -15.898 1 97.82 478 ARG B N 1
ATOM 9958 C CA . ARG B 1 478 ? -15.509 -9.585 -16.937 1 97.82 478 ARG B CA 1
ATOM 9959 C C . ARG B 1 478 ? -15.779 -10.971 -16.363 1 97.82 478 ARG B C 1
ATOM 9961 O O . ARG B 1 478 ? -16.396 -11.812 -17.02 1 97.82 478 ARG B O 1
ATOM 9968 N N . GLY B 1 479 ? -15.258 -11.177 -15.132 1 97.89 479 GLY B N 1
ATOM 9969 C CA . GLY B 1 479 ? -15.556 -12.433 -14.462 1 97.89 479 GLY B CA 1
ATOM 9970 C C . GLY B 1 479 ? -14.465 -13.473 -14.632 1 97.89 479 GLY B C 1
ATOM 9971 O O . GLY B 1 479 ? -14.673 -14.652 -14.34 1 97.89 479 GLY B O 1
ATOM 9972 N N . LEU B 1 480 ? -13.291 -13.12 -15.141 1 98.37 480 LEU B N 1
ATOM 9973 C CA . LEU B 1 480 ? -12.168 -14.052 -15.148 1 98.37 480 LEU B CA 1
ATOM 9974 C C . LEU B 1 480 ? -11.781 -14.447 -13.727 1 98.37 480 LEU B C 1
ATOM 9976 O O . LEU B 1 480 ? -12.045 -13.705 -12.778 1 98.37 480 LEU B O 1
ATOM 9980 N N . ASN B 1 481 ? -11.258 -15.625 -13.582 1 98.03 481 ASN B N 1
ATOM 9981 C CA . ASN B 1 481 ? -10.789 -16.111 -12.289 1 98.03 481 ASN B CA 1
ATOM 9982 C C . ASN B 1 481 ? -9.425 -15.527 -11.931 1 98.03 481 ASN B C 1
ATOM 9984 O O . ASN B 1 481 ? -8.392 -16.149 -12.187 1 98.03 481 ASN B O 1
ATOM 9988 N N . VAL B 1 482 ? -9.429 -14.344 -11.289 1 98.56 482 VAL B N 1
ATOM 9989 C CA . VAL B 1 482 ? -8.183 -13.63 -11.031 1 98.56 482 VAL B CA 1
ATOM 9990 C C . VAL B 1 482 ? -7.958 -13.51 -9.525 1 98.56 482 VAL B C 1
ATOM 9992 O O . VAL B 1 482 ? -8.916 -13.41 -8.754 1 98.56 482 VAL B O 1
ATOM 9995 N N . SER B 1 483 ? -6.764 -13.549 -9.114 1 98.41 483 SER B N 1
ATOM 9996 C CA . SER B 1 483 ? -6.339 -13.318 -7.737 1 98.41 483 SER B CA 1
ATOM 9997 C C . SER B 1 483 ? -5.11 -12.417 -7.681 1 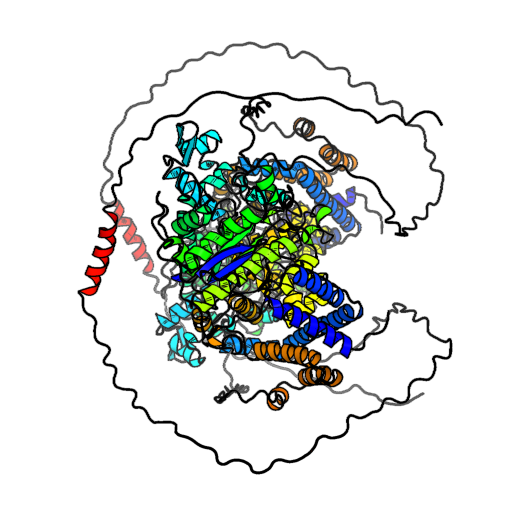98.41 483 SER B C 1
ATOM 9999 O O . SER B 1 483 ? -4.495 -12.133 -8.711 1 98.41 483 SER B O 1
ATOM 10001 N N . LEU B 1 484 ? -4.786 -11.897 -6.5 1 98.22 484 LEU B N 1
ATOM 10002 C CA . LEU B 1 484 ? -3.62 -11.046 -6.287 1 98.22 484 LEU B CA 1
ATOM 10003 C C . LEU B 1 484 ? -2.505 -11.818 -5.589 1 98.22 484 LEU B C 1
ATOM 10005 O O . LEU B 1 484 ? -2.765 -12.603 -4.675 1 98.22 484 LEU B O 1
ATOM 10009 N N . SER B 1 485 ? -1.339 -11.661 -6.085 1 98.06 485 SER B N 1
ATOM 10010 C CA . SER B 1 485 ? -0.171 -12.308 -5.497 1 98.06 485 SER B CA 1
ATOM 10011 C C . SER B 1 485 ? 0.999 -11.336 -5.38 1 98.06 485 SER B C 1
ATOM 10013 O O . SER B 1 485 ? 0.999 -10.278 -6.014 1 98.06 485 SER B O 1
ATOM 10015 N N . THR B 1 486 ? 2.027 -11.629 -4.622 1 97.5 486 THR B N 1
ATOM 10016 C CA . THR B 1 486 ? 3.098 -10.688 -4.314 1 97.5 486 THR B CA 1
ATOM 10017 C C . THR B 1 486 ? 4.295 -10.91 -5.235 1 97.5 486 THR B C 1
ATOM 10019 O O . THR B 1 486 ? 5.117 -10.01 -5.421 1 97.5 486 THR B O 1
ATOM 10022 N N . ASP B 1 487 ? 4.495 -12.116 -5.803 1 95.9 487 ASP B N 1
ATOM 10023 C CA . ASP B 1 487 ? 5.588 -12.491 -6.695 1 95.9 487 ASP B CA 1
ATOM 10024 C C . ASP B 1 487 ? 6.925 -12.485 -5.957 1 95.9 487 ASP B C 1
ATOM 10026 O O . ASP B 1 487 ? 7.344 -13.508 -5.411 1 95.9 487 ASP B O 1
ATOM 10030 N N . ASP B 1 488 ? 7.537 -11.268 -5.66 1 95.97 488 ASP B N 1
ATOM 10031 C CA . ASP B 1 488 ? 8.801 -11.136 -4.943 1 95.97 488 ASP B CA 1
ATOM 10032 C C . ASP B 1 488 ? 8.754 -9.973 -3.955 1 95.97 488 ASP B C 1
ATOM 10034 O O . ASP B 1 488 ? 9.307 -8.904 -4.221 1 95.97 488 ASP B O 1
ATOM 10038 N N . PRO B 1 489 ? 8.283 -10.17 -2.763 1 95.84 489 PRO B N 1
ATOM 10039 C CA . PRO B 1 489 ? 8.175 -9.099 -1.77 1 95.84 489 PRO B CA 1
ATOM 10040 C C . PRO B 1 489 ? 9.513 -8.418 -1.489 1 95.84 489 PRO B C 1
ATOM 10042 O O . PRO B 1 489 ? 9.55 -7.221 -1.191 1 95.84 489 PRO B O 1
ATOM 10045 N N . LEU B 1 490 ? 10.605 -9.076 -1.578 1 95.52 490 LEU B N 1
ATOM 10046 C CA . LEU B 1 490 ? 11.942 -8.543 -1.338 1 95.52 490 LEU B CA 1
ATOM 10047 C C . LEU B 1 490 ? 12.209 -7.329 -2.22 1 95.52 490 LEU B C 1
ATOM 10049 O O . LEU B 1 490 ? 12.851 -6.37 -1.786 1 95.52 490 LEU B O 1
ATOM 10053 N N . MET B 1 491 ? 11.684 -7.356 -3.392 1 94.79 491 MET B N 1
ATOM 10054 C CA . MET B 1 491 ? 12 -6.333 -4.385 1 94.79 491 MET B CA 1
ATOM 10055 C C . MET B 1 491 ? 10.897 -5.282 -4.454 1 94.79 491 MET B C 1
ATOM 10057 O O . MET B 1 491 ? 11.143 -4.143 -4.854 1 94.79 491 MET B O 1
ATOM 10061 N N . PHE B 1 492 ? 9.699 -5.635 -4.047 1 94.15 492 PHE B N 1
ATOM 10062 C CA . PHE B 1 492 ? 8.602 -4.788 -4.498 1 94.15 492 PHE B CA 1
ATOM 10063 C C . PHE B 1 492 ? 7.836 -4.217 -3.31 1 94.15 492 PHE B C 1
ATOM 10065 O O . PHE B 1 492 ? 7.079 -3.255 -3.458 1 94.15 492 PHE B O 1
ATOM 10072 N N . HIS B 1 493 ? 7.943 -4.735 -2.151 1 93.18 493 HIS B N 1
ATOM 10073 C CA . HIS B 1 493 ? 7.063 -4.338 -1.058 1 93.18 493 HIS B CA 1
ATOM 10074 C C . HIS B 1 493 ? 7.851 -3.693 0.077 1 93.18 493 HIS B C 1
ATOM 10076 O O . HIS B 1 493 ? 9.027 -4.005 0.278 1 93.18 493 HIS B O 1
ATOM 10082 N N . GLN B 1 494 ? 7.138 -2.801 0.83 1 90.01 494 GLN B N 1
ATOM 10083 C CA . GLN B 1 494 ? 7.811 -1.989 1.838 1 90.01 494 GLN B CA 1
ATOM 10084 C C . GLN B 1 494 ? 7.297 -2.314 3.238 1 90.01 494 GLN B C 1
ATOM 10086 O O . GLN B 1 494 ? 7.977 -2.049 4.232 1 90.01 494 GLN B O 1
ATOM 10091 N N . THR B 1 495 ? 6.112 -2.846 3.326 1 89.4 495 THR B N 1
ATOM 10092 C CA . THR B 1 495 ? 5.523 -3.079 4.64 1 89.4 495 THR B CA 1
ATOM 10093 C C . THR B 1 495 ? 5.81 -4.5 5.117 1 89.4 495 THR B C 1
ATOM 10095 O O . THR B 1 495 ? 6.273 -5.339 4.341 1 89.4 495 THR B O 1
ATOM 10098 N N . LYS B 1 496 ? 5.392 -4.797 6.362 1 87.96 496 LYS B N 1
ATOM 10099 C CA . LYS B 1 496 ? 5.572 -6.113 6.968 1 87.96 496 LYS B CA 1
ATOM 10100 C C . LYS B 1 496 ? 4.535 -7.104 6.448 1 87.96 496 LYS B C 1
ATOM 10102 O O . LYS B 1 496 ? 4.662 -8.312 6.661 1 87.96 496 LYS B O 1
ATOM 10107 N N . GLU B 1 497 ? 3.607 -6.625 5.722 1 91 497 GLU B N 1
ATOM 10108 C CA . GLU B 1 497 ? 2.523 -7.447 5.194 1 91 497 GLU B CA 1
ATOM 10109 C C . GLU B 1 497 ? 2.382 -7.272 3.684 1 91 497 GLU B C 1
ATOM 10111 O O . GLU B 1 497 ? 1.421 -6.662 3.212 1 91 497 GLU B O 1
ATOM 10116 N N . PRO B 1 498 ? 3.19 -7.965 3.01 1 93.96 498 PRO B N 1
ATOM 10117 C CA . PRO B 1 498 ? 3.247 -7.709 1.569 1 93.96 498 PRO B CA 1
ATOM 10118 C C . PRO B 1 498 ? 1.927 -8.013 0.864 1 93.96 498 PRO B C 1
ATOM 10120 O O . PRO B 1 498 ? 1.516 -7.271 -0.031 1 93.96 498 PRO B O 1
ATOM 10123 N N . LEU B 1 499 ? 1.259 -9.14 1.19 1 96.36 499 LEU B N 1
ATOM 10124 C CA . LEU B 1 499 ? 0.011 -9.474 0.513 1 96.36 499 LEU B CA 1
ATOM 10125 C C . LEU B 1 499 ? -1.059 -8.425 0.798 1 96.36 499 LEU B C 1
ATOM 10127 O O . LEU B 1 499 ? -1.795 -8.022 -0.106 1 96.36 499 LEU B O 1
ATOM 10131 N N . MET B 1 500 ? -1.174 -7.926 2.055 1 94.28 500 MET B N 1
ATOM 10132 C CA . MET B 1 500 ? -2.123 -6.876 2.41 1 94.28 500 MET B CA 1
ATOM 10133 C C . MET B 1 500 ? -1.803 -5.58 1.672 1 94.28 500 MET B C 1
ATOM 10135 O O . MET B 1 500 ? -2.709 -4.823 1.316 1 94.28 500 MET B O 1
ATOM 10139 N N . GLU B 1 501 ? -0.504 -5.334 1.566 1 94.05 501 GLU B N 1
ATOM 10140 C CA . GLU B 1 501 ? -0.084 -4.163 0.802 1 94.05 501 GLU B CA 1
ATOM 10141 C C . GLU B 1 501 ? -0.599 -4.226 -0.633 1 94.05 501 GLU B C 1
ATOM 10143 O O . GLU B 1 501 ? -1.067 -3.222 -1.175 1 94.05 501 GLU B O 1
ATOM 10148 N N . GLU B 1 502 ? -0.504 -5.459 -1.241 1 95.89 502 GLU B N 1
ATOM 10149 C CA . GLU B 1 502 ? -1.043 -5.658 -2.583 1 95.89 502 GLU B CA 1
ATOM 10150 C C . GLU B 1 502 ? -2.526 -5.304 -2.641 1 95.89 502 GLU B C 1
ATOM 10152 O O . GLU B 1 502 ? -2.969 -4.609 -3.557 1 95.89 502 GLU B O 1
ATOM 10157 N N . TYR B 1 503 ? -3.281 -5.772 -1.705 1 96.81 503 TYR B N 1
ATOM 10158 C CA . TYR B 1 503 ? -4.718 -5.526 -1.66 1 96.81 503 TYR B CA 1
ATOM 10159 C C . TYR B 1 503 ? -5.011 -4.052 -1.404 1 96.81 503 TYR B C 1
ATOM 10161 O O . TYR B 1 503 ? -5.949 -3.491 -1.976 1 96.81 503 TYR B O 1
ATOM 10169 N N . SER B 1 504 ? -4.222 -3.419 -0.538 1 94.37 504 SER B N 1
ATOM 10170 C CA . SER B 1 504 ? -4.43 -2.015 -0.2 1 94.37 504 SER B CA 1
ATOM 10171 C C . SER B 1 504 ? -4.238 -1.118 -1.418 1 94.37 504 SER B C 1
ATOM 10173 O O . SER B 1 504 ? -5.04 -0.216 -1.664 1 94.37 504 SER B O 1
ATOM 10175 N N . ILE B 1 505 ? -3.198 -1.334 -2.128 1 95.14 505 ILE B N 1
ATOM 10176 C CA . ILE B 1 505 ? -2.91 -0.533 -3.313 1 95.14 505 ILE B CA 1
ATOM 10177 C C . ILE B 1 505 ? -4.023 -0.714 -4.342 1 95.14 505 ILE B C 1
ATOM 10179 O O . ILE B 1 505 ? -4.492 0.26 -4.936 1 95.14 505 ILE B O 1
ATOM 10183 N N . ALA B 1 506 ? -4.408 -1.995 -4.495 1 95.45 506 ALA B N 1
ATOM 10184 C CA . ALA B 1 506 ? -5.493 -2.282 -5.431 1 95.45 506 ALA B CA 1
ATOM 10185 C C . ALA B 1 506 ? -6.774 -1.56 -5.024 1 95.45 506 ALA B C 1
ATOM 10187 O O . ALA B 1 506 ? -7.475 -1.002 -5.872 1 95.45 506 ALA B O 1
ATOM 10188 N N . LYS B 1 507 ? -7.085 -1.575 -3.771 1 94.07 507 LYS B N 1
ATOM 10189 C CA . LYS B 1 507 ? -8.275 -0.902 -3.259 1 94.07 507 LYS B CA 1
ATOM 10190 C C . LYS B 1 507 ? -8.218 0.598 -3.532 1 94.07 507 LYS B C 1
ATOM 10192 O O . LYS B 1 507 ? -9.21 1.195 -3.956 1 94.07 507 LYS B O 1
ATOM 10197 N N . GLN B 1 508 ? -7.081 1.173 -3.241 1 91.42 508 GLN B N 1
ATOM 10198 C CA . GLN B 1 508 ? -6.917 2.616 -3.382 1 91.42 508 GLN B CA 1
ATOM 10199 C C . GLN B 1 508 ? -7.03 3.042 -4.843 1 91.42 508 GLN B C 1
ATOM 10201 O O . GLN B 1 508 ? -7.707 4.023 -5.159 1 91.42 508 GLN B O 1
ATOM 10206 N N . ILE B 1 509 ? -6.481 2.292 -5.715 1 92.38 509 ILE B N 1
ATOM 10207 C CA . ILE B 1 509 ? -6.346 2.732 -7.099 1 92.38 509 ILE B CA 1
ATOM 10208 C C . ILE B 1 509 ? -7.593 2.342 -7.889 1 92.38 509 ILE B C 1
ATOM 10210 O O . ILE B 1 509 ? -8.077 3.115 -8.72 1 92.38 509 ILE B O 1
ATOM 10214 N N . TRP B 1 510 ? -8.087 1.152 -7.589 1 93.86 510 TRP B N 1
ATOM 10215 C CA . TRP B 1 510 ? -9.182 0.656 -8.417 1 93.86 510 TRP B CA 1
ATOM 10216 C C . TRP B 1 510 ? -10.512 0.753 -7.677 1 93.86 510 TRP B C 1
ATOM 10218 O O . TRP B 1 510 ? -11.549 0.33 -8.194 1 93.86 510 TRP B O 1
ATOM 10228 N N . HIS B 1 511 ? -10.508 1.25 -6.402 1 91.15 511 HIS B N 1
ATOM 10229 C CA . HIS B 1 511 ? -11.695 1.54 -5.606 1 91.15 511 HIS B CA 1
ATOM 10230 C C . HIS B 1 511 ? -12.544 0.288 -5.407 1 91.15 511 HIS B C 1
ATOM 10232 O O . HIS B 1 511 ? -13.763 0.325 -5.585 1 91.15 511 HIS B O 1
ATOM 10238 N N . PHE B 1 512 ? -11.909 -0.795 -5.163 1 94.27 512 PHE B N 1
ATOM 10239 C CA . PHE B 1 512 ? -12.602 -2.045 -4.875 1 94.27 512 PHE B CA 1
ATOM 10240 C C . PHE B 1 512 ? -13.365 -1.951 -3.558 1 94.27 512 PHE B C 1
ATOM 10242 O O . PHE B 1 512 ? -12.88 -1.351 -2.596 1 94.27 512 PHE B O 1
ATOM 10249 N N . THR B 1 513 ? -14.574 -2.516 -3.548 1 92.99 513 THR B N 1
ATOM 10250 C CA . THR B 1 513 ? -15.36 -2.608 -2.322 1 92.99 513 THR B CA 1
ATOM 10251 C C . THR B 1 513 ? -14.866 -3.756 -1.447 1 92.99 513 THR B C 1
ATOM 10253 O O . THR B 1 513 ? -14.034 -4.558 -1.878 1 92.99 513 THR B O 1
ATOM 10256 N N . SER B 1 514 ? -15.351 -3.82 -0.279 1 93.26 514 SER B N 1
ATOM 10257 C CA . SER B 1 514 ? -15.021 -4.933 0.605 1 93.26 514 SER B CA 1
ATOM 10258 C C . SER B 1 514 ? -15.449 -6.266 -0 1 93.26 514 SER B C 1
ATOM 10260 O O . SER B 1 514 ? -14.756 -7.274 0.152 1 93.26 514 SER B O 1
ATOM 10262 N N . VAL B 1 515 ? -16.613 -6.252 -0.651 1 95.89 515 VAL B N 1
ATOM 10263 C CA . VAL B 1 515 ? -17.115 -7.463 -1.292 1 95.89 515 VAL B CA 1
ATOM 10264 C C . VAL B 1 515 ? -16.163 -7.891 -2.407 1 95.89 515 VAL B C 1
ATOM 10266 O O . VAL B 1 515 ? -15.862 -9.077 -2.553 1 95.89 515 VAL B O 1
ATOM 10269 N N . ASP B 1 516 ? -15.7 -6.912 -3.183 1 97.21 516 ASP B N 1
ATOM 10270 C CA . ASP B 1 516 ? -14.733 -7.205 -4.237 1 97.21 516 ASP B CA 1
ATOM 10271 C C . ASP B 1 516 ? -13.483 -7.87 -3.665 1 97.21 516 ASP B C 1
ATOM 10273 O O . ASP B 1 516 ? -12.997 -8.863 -4.211 1 97.21 516 ASP B O 1
ATOM 10277 N N . LEU B 1 517 ? -12.994 -7.338 -2.605 1 97.25 517 LEU B N 1
ATOM 10278 C CA . LEU B 1 517 ? -11.782 -7.858 -1.982 1 97.25 517 LEU B CA 1
ATOM 10279 C C . LEU B 1 517 ? -11.989 -9.292 -1.506 1 97.25 517 LEU B C 1
ATOM 10281 O O . LEU B 1 517 ? -11.107 -10.139 -1.67 1 97.25 517 LEU B O 1
ATOM 10285 N N . CYS B 1 518 ? -13.104 -9.53 -0.935 1 97.58 518 CYS B N 1
ATOM 10286 C CA . CYS B 1 518 ? -13.403 -10.87 -0.441 1 97.58 518 CYS B CA 1
ATOM 10287 C C . CYS B 1 518 ? -13.554 -11.855 -1.594 1 97.58 518 CYS B C 1
ATOM 10289 O O . CYS B 1 518 ? -13.178 -13.022 -1.472 1 97.58 518 CYS B O 1
ATOM 10291 N N . GLU B 1 519 ? -14.154 -11.407 -2.677 1 97.81 519 GLU B N 1
ATOM 10292 C CA . GLU B 1 519 ? -14.254 -12.272 -3.849 1 97.81 519 GLU B CA 1
ATOM 10293 C C . GLU B 1 519 ? -12.873 -12.63 -4.391 1 97.81 519 GLU B C 1
ATOM 10295 O O . GLU B 1 519 ? -12.623 -13.78 -4.757 1 97.81 519 GLU B O 1
ATOM 10300 N N . ILE B 1 520 ? -12.007 -11.652 -4.463 1 98.55 520 ILE B N 1
ATOM 10301 C CA . ILE B 1 520 ? -10.645 -11.885 -4.931 1 98.55 520 ILE B CA 1
ATOM 10302 C C . ILE B 1 520 ? -9.942 -12.873 -4.002 1 98.55 520 ILE B C 1
ATOM 10304 O O . ILE B 1 520 ? -9.234 -13.771 -4.463 1 98.55 520 ILE B O 1
ATOM 10308 N N . ALA B 1 521 ? -10.123 -12.697 -2.72 1 98.14 521 ALA B N 1
ATOM 10309 C CA . ALA B 1 521 ? -9.569 -13.624 -1.737 1 98.14 521 ALA B CA 1
ATOM 10310 C C . ALA B 1 521 ? -10.107 -15.036 -1.95 1 98.14 521 ALA B C 1
ATOM 10312 O O . ALA B 1 521 ? -9.352 -16.009 -1.898 1 98.14 521 ALA B O 1
ATOM 10313 N N . ARG B 1 522 ? -11.385 -15.131 -2.139 1 97.72 522 ARG B N 1
ATOM 10314 C CA . ARG B 1 522 ? -12.004 -16.423 -2.414 1 97.72 522 ARG B CA 1
ATOM 10315 C C . ARG B 1 522 ? -11.365 -17.09 -3.627 1 97.72 522 ARG B C 1
ATOM 10317 O O . ARG B 1 522 ? -11.099 -18.293 -3.612 1 97.72 522 ARG B O 1
ATOM 10324 N N . ASN B 1 523 ? -11.18 -16.329 -4.666 1 97.99 523 ASN B N 1
ATOM 10325 C CA . ASN B 1 523 ? -10.556 -16.86 -5.874 1 97.99 523 ASN B CA 1
ATOM 10326 C C . ASN B 1 523 ? -9.146 -17.373 -5.597 1 97.99 523 ASN B C 1
ATOM 10328 O O . ASN B 1 523 ? -8.711 -18.359 -6.195 1 97.99 523 ASN B O 1
ATOM 10332 N N . SER B 1 524 ? -8.415 -16.686 -4.724 1 98.42 524 SER B N 1
ATOM 10333 C CA . SER B 1 524 ? -7.067 -17.13 -4.383 1 98.42 524 SER B CA 1
ATOM 10334 C C . SER B 1 524 ? -7.086 -18.511 -3.737 1 98.42 524 SER B C 1
ATOM 10336 O O . SER B 1 524 ? -6.196 -19.328 -3.978 1 98.42 524 SER B O 1
ATOM 10338 N N . VAL B 1 525 ? -8.086 -18.805 -2.932 1 97.97 525 VAL B N 1
ATOM 10339 C CA . VAL B 1 525 ? -8.227 -20.107 -2.288 1 97.97 525 VAL B CA 1
ATOM 10340 C C . VAL B 1 525 ? -8.585 -21.164 -3.331 1 97.97 525 VAL B C 1
ATOM 10342 O O . VAL B 1 525 ? -8.011 -22.255 -3.341 1 97.97 525 VAL B O 1
ATOM 10345 N N . LEU B 1 526 ? -9.458 -20.789 -4.217 1 96.99 526 LEU B N 1
ATOM 10346 C CA . LEU B 1 526 ? -9.879 -21.722 -5.255 1 96.99 526 LEU B CA 1
ATOM 10347 C C . LEU B 1 526 ? -8.711 -22.09 -6.163 1 96.99 526 LEU B C 1
ATOM 10349 O O . LEU B 1 526 ? -8.617 -23.227 -6.632 1 96.99 526 LEU B O 1
ATOM 10353 N N . GLN B 1 527 ? -7.842 -21.144 -6.398 1 97.36 527 GLN B N 1
ATOM 10354 C CA . GLN B 1 527 ? -6.71 -21.351 -7.294 1 97.36 527 GLN B CA 1
ATOM 10355 C C . GLN B 1 527 ? -5.601 -22.141 -6.606 1 97.36 527 GLN B C 1
ATOM 10357 O O . GLN B 1 527 ? -4.719 -22.691 -7.27 1 97.36 527 GLN B O 1
ATOM 10362 N N . SER B 1 528 ? -5.632 -22.205 -5.296 1 97.33 528 SER B N 1
ATOM 10363 C CA . SER B 1 528 ? -4.518 -22.761 -4.535 1 97.33 528 SER B CA 1
ATOM 10364 C C . SER B 1 528 ? -4.505 -24.284 -4.607 1 97.33 528 SER B C 1
ATOM 10366 O O . SER B 1 528 ? -5.518 -24.904 -4.937 1 97.33 528 SER B O 1
ATOM 10368 N N . GLY B 1 529 ? -3.367 -24.854 -4.407 1 96.06 529 GLY B N 1
ATOM 10369 C CA . GLY B 1 529 ? -3.212 -26.3 -4.437 1 96.06 529 GLY B CA 1
ATOM 10370 C C . GLY B 1 529 ? -3.331 -26.941 -3.067 1 96.06 529 GLY B C 1
ATOM 10371 O O . GLY B 1 529 ? -2.854 -28.058 -2.855 1 96.06 529 GLY B O 1
ATOM 10372 N N . PHE B 1 530 ? -3.897 -26.183 -2.078 1 96.84 530 PHE B N 1
ATOM 10373 C CA . PHE B 1 530 ? -4.179 -26.799 -0.786 1 96.84 530 PHE B CA 1
ATOM 10374 C C . PHE B 1 530 ? -5.169 -27.947 -0.939 1 96.84 530 PHE B C 1
ATOM 10376 O O . PHE B 1 530 ? -6.01 -27.933 -1.84 1 96.84 530 PHE B O 1
ATOM 10383 N N . PRO B 1 531 ? -5.133 -28.918 -0.109 1 95.41 531 PRO B N 1
ATOM 10384 C CA . PRO B 1 531 ? -6.046 -30.059 -0.201 1 95.41 531 PRO B CA 1
ATOM 10385 C C . PRO B 1 531 ? -7.514 -29.651 -0.09 1 95.41 531 PRO B C 1
ATOM 10387 O O . PRO B 1 531 ? -7.841 -28.698 0.623 1 95.41 531 PRO B O 1
ATOM 10390 N N . ASP B 1 532 ? -8.317 -30.373 -0.719 1 94.03 532 ASP B N 1
ATOM 10391 C CA . ASP B 1 532 ? -9.742 -30.063 -0.781 1 94.03 532 ASP B CA 1
ATOM 10392 C C . ASP B 1 532 ? -10.362 -30.047 0.615 1 94.03 532 ASP B C 1
ATOM 10394 O O . ASP B 1 532 ? -11.276 -29.266 0.885 1 94.03 532 ASP B O 1
ATOM 10398 N N . GLU B 1 533 ? -9.875 -30.893 1.436 1 94.67 533 GLU B N 1
ATOM 10399 C CA . GLU B 1 533 ? -10.414 -30.94 2.792 1 94.67 533 GLU B CA 1
ATOM 10400 C C . GLU B 1 533 ? -10.156 -29.631 3.533 1 94.67 533 GLU B C 1
ATOM 10402 O O . GLU B 1 533 ? -11.019 -29.147 4.269 1 94.67 533 GLU B O 1
ATOM 10407 N N . ILE B 1 534 ? -8.948 -29.138 3.302 1 96.26 534 ILE B N 1
ATOM 10408 C CA . ILE B 1 534 ? -8.579 -27.881 3.945 1 96.26 534 ILE B CA 1
ATOM 10409 C C . ILE B 1 534 ? -9.398 -26.738 3.349 1 96.26 534 ILE B C 1
ATOM 10411 O O . ILE B 1 534 ? -9.942 -25.908 4.082 1 96.26 534 ILE B O 1
ATOM 10415 N N . LYS B 1 535 ? -9.514 -26.714 2.053 1 96.7 535 LYS B N 1
ATOM 10416 C CA . LYS B 1 535 ? -10.314 -25.682 1.399 1 96.7 535 LYS B CA 1
ATOM 10417 C C . LYS B 1 535 ? -11.772 -25.752 1.845 1 96.7 535 LYS B C 1
ATOM 10419 O O . LYS B 1 535 ? -12.41 -24.72 2.062 1 96.7 535 LYS B O 1
ATOM 10424 N N . ALA B 1 536 ? -12.271 -26.977 1.965 1 96.47 536 ALA B N 1
ATOM 10425 C CA . ALA B 1 536 ? -13.642 -27.168 2.432 1 96.47 536 ALA B CA 1
ATOM 10426 C C . ALA B 1 536 ? -13.836 -26.566 3.821 1 96.47 536 ALA B C 1
ATOM 10428 O O . ALA B 1 536 ? -14.863 -25.942 4.096 1 96.47 536 ALA B O 1
ATOM 10429 N N . SER B 1 537 ? -12.873 -26.778 4.615 1 95.42 537 SER B N 1
ATOM 10430 C CA . SER B 1 537 ? -12.936 -26.209 5.958 1 95.42 537 SER B CA 1
ATOM 10431 C C . SER B 1 537 ? -12.916 -24.685 5.914 1 95.42 537 SER B C 1
ATOM 10433 O O . SER B 1 537 ? -13.603 -24.027 6.697 1 95.42 537 SER B O 1
ATOM 10435 N N . TRP B 1 538 ? -12.111 -24.117 5.029 1 96.01 538 TRP B N 1
ATOM 10436 C CA . TRP B 1 538 ? -12.002 -22.669 4.889 1 96.01 538 TRP B CA 1
ATOM 10437 C C . TRP B 1 538 ? -13.31 -22.072 4.38 1 96.01 538 TRP B C 1
ATOM 10439 O O . TRP B 1 538 ? -13.723 -20.997 4.822 1 96.01 538 TRP B O 1
ATOM 10449 N N . PHE B 1 539 ? -13.988 -22.831 3.484 1 95.85 539 PHE B N 1
ATOM 10450 C CA . PHE B 1 539 ? -15.198 -22.336 2.84 1 95.85 539 PHE B CA 1
ATOM 10451 C C . PHE B 1 539 ? -16.436 -22.733 3.635 1 95.85 539 PHE B C 1
ATOM 10453 O O . PHE B 1 539 ? -17.532 -22.227 3.382 1 95.85 539 PHE B O 1
ATOM 10460 N N . GLY B 1 540 ? -16.294 -23.696 4.624 1 93.24 540 GLY B N 1
ATOM 10461 C CA . GLY B 1 540 ? -17.391 -24.135 5.471 1 93.24 540 GLY B CA 1
ATOM 10462 C C . GLY B 1 540 ? -18.287 -25.161 4.804 1 93.24 540 GLY B C 1
ATOM 10463 O O . GLY B 1 540 ? -19.389 -25.436 5.285 1 93.24 540 GLY B O 1
ATOM 10464 N N . THR B 1 541 ? -17.854 -25.624 3.59 1 94.08 541 THR B N 1
ATOM 10465 C CA . THR B 1 541 ? -18.632 -26.615 2.854 1 94.08 541 THR B CA 1
ATOM 10466 C C . THR B 1 541 ? -17.725 -27.478 1.983 1 94.08 541 THR B C 1
ATOM 10468 O O . THR B 1 541 ? -16.732 -26.991 1.438 1 94.08 541 THR B O 1
ATOM 10471 N N . THR B 1 542 ? -18.084 -28.7 1.765 1 92.24 542 THR B N 1
ATOM 10472 C CA . THR B 1 542 ? -17.316 -29.618 0.931 1 92.24 542 THR B CA 1
ATOM 10473 C C . THR B 1 542 ? -17.519 -29.304 -0.548 1 92.24 542 THR B C 1
ATOM 10475 O O . THR B 1 542 ? -16.675 -29.642 -1.381 1 92.24 542 THR B O 1
ATOM 10478 N N . ASP B 1 543 ? -18.659 -28.733 -0.848 1 91.95 543 ASP B N 1
ATOM 10479 C CA . ASP B 1 543 ? -18.929 -28.332 -2.225 1 91.95 543 ASP B CA 1
ATOM 10480 C C . ASP B 1 543 ? -18.608 -26.854 -2.44 1 91.95 543 ASP B C 1
ATOM 10482 O O . ASP B 1 543 ? -19.455 -26.091 -2.909 1 91.95 543 ASP B O 1
ATOM 10486 N N . PHE B 1 544 ? -17.397 -26.551 -2.126 1 89.53 544 PHE B N 1
ATOM 10487 C CA . PHE B 1 544 ? -17.019 -25.144 -2.078 1 89.53 544 PHE B CA 1
ATOM 10488 C C . PHE B 1 544 ? -16.923 -24.561 -3.482 1 89.53 544 PHE B C 1
ATOM 10490 O O . PHE B 1 544 ? -16.913 -23.34 -3.654 1 89.53 544 PHE B O 1
ATOM 10497 N N . VAL B 1 545 ? -16.935 -25.275 -4.494 1 84.34 545 VAL B N 1
ATOM 10498 C CA . VAL B 1 545 ? -16.892 -24.762 -5.859 1 84.34 545 VAL B CA 1
ATOM 10499 C C . VAL B 1 545 ? -18.274 -24.251 -6.262 1 84.34 545 VAL B C 1
ATOM 10501 O O . VAL B 1 545 ? -18.394 -23.194 -6.887 1 84.34 545 VAL B O 1
ATOM 10504 N N . ASP B 1 546 ? -19.31 -24.955 -5.731 1 84.5 546 ASP B N 1
ATOM 10505 C CA . ASP B 1 546 ? -20.662 -24.672 -6.202 1 84.5 546 ASP B CA 1
ATOM 10506 C C . ASP B 1 546 ? -21.486 -23.978 -5.12 1 84.5 546 ASP B C 1
ATOM 10508 O O . ASP B 1 546 ? -22.499 -23.34 -5.417 1 84.5 546 ASP B O 1
ATOM 10512 N N . GLU B 1 547 ? -20.982 -24.176 -3.927 1 90.05 547 GLU B N 1
ATOM 10513 C CA . GLU B 1 547 ? -21.73 -23.591 -2.818 1 90.05 547 GLU B CA 1
ATOM 10514 C C . GLU B 1 547 ? -20.93 -22.483 -2.137 1 90.05 547 GLU B C 1
ATOM 10516 O O . GLU B 1 547 ? -19.704 -22.563 -2.044 1 90.05 547 GLU B O 1
ATOM 10521 N N . ASN B 1 548 ? -21.666 -21.492 -1.74 1 92.87 548 ASN B N 1
ATOM 10522 C CA . ASN B 1 548 ? -21.062 -20.379 -1.014 1 92.87 548 ASN B CA 1
ATOM 10523 C C . ASN B 1 548 ? -21.645 -20.245 0.39 1 92.87 548 ASN B C 1
ATOM 10525 O O . ASN B 1 548 ? -22.859 -20.352 0.576 1 92.87 548 ASN B O 1
ATOM 10529 N N . LYS B 1 549 ? -20.778 -20.193 1.352 1 94.56 549 LYS B N 1
ATOM 10530 C CA . LYS B 1 549 ? -21.176 -19.884 2.722 1 94.56 549 LYS B CA 1
ATOM 10531 C C . LYS B 1 549 ? -20.656 -18.515 3.15 1 94.56 549 LYS B C 1
ATOM 10533 O O . LYS B 1 549 ? -19.523 -18.394 3.619 1 94.56 549 LYS B O 1
ATOM 10538 N N . PRO B 1 550 ? -21.466 -17.551 3.126 1 92.9 550 PRO B N 1
ATOM 10539 C CA . PRO B 1 550 ? -21.043 -16.181 3.425 1 92.9 550 PRO B CA 1
ATOM 10540 C C . PRO B 1 550 ? -20.321 -16.064 4.765 1 92.9 550 PRO B C 1
ATOM 10542 O O . PRO B 1 550 ? -19.333 -15.333 4.876 1 92.9 550 PRO B O 1
ATOM 10545 N N . PRO B 1 551 ? -20.668 -16.799 5.807 1 91.61 551 PRO B N 1
ATOM 10546 C CA . PRO B 1 551 ? -19.96 -16.685 7.084 1 91.61 551 PRO B CA 1
ATOM 10547 C C . PRO B 1 551 ? -18.494 -17.102 6.985 1 91.61 551 PRO B C 1
ATOM 10549 O O . PRO B 1 551 ? -17.705 -16.815 7.888 1 91.61 551 PRO B O 1
ATOM 10552 N N . SER B 1 552 ? -18.184 -17.764 5.9 1 93.81 552 SER B N 1
ATOM 10553 C CA . SER B 1 552 ? -16.8 -18.192 5.729 1 93.81 552 SER B CA 1
ATOM 10554 C C . SER B 1 552 ? -16.067 -17.306 4.727 1 93.81 552 SER B C 1
ATOM 10556 O O . SER B 1 552 ? -14.876 -17.032 4.887 1 93.81 552 SER B O 1
ATOM 10558 N N . THR B 1 553 ? -16.779 -16.846 3.695 1 94.58 553 THR B N 1
ATOM 10559 C CA . THR B 1 553 ? -16.119 -16.14 2.603 1 94.58 553 THR B CA 1
ATOM 10560 C C . THR B 1 553 ? -16.442 -14.649 2.648 1 94.58 553 THR B C 1
ATOM 10562 O O . THR B 1 553 ? -15.777 -13.844 1.992 1 94.58 553 THR B O 1
ATOM 10565 N N . ASN B 1 554 ? -17.46 -14.246 3.373 1 95.03 554 ASN B N 1
ATOM 10566 C CA . ASN B 1 554 ? -18.009 -12.895 3.435 1 95.03 554 ASN B CA 1
ATOM 10567 C C . ASN B 1 554 ? -18.345 -12.363 2.045 1 95.03 554 ASN B C 1
ATOM 10569 O O . ASN B 1 554 ? -18.368 -11.15 1.829 1 95.03 554 ASN B O 1
ATOM 10573 N N . VAL B 1 555 ? -18.509 -13.233 1.036 1 96.4 555 VAL B N 1
ATOM 10574 C CA . VAL B 1 555 ? -19.057 -12.886 -0.272 1 96.4 555 VAL B CA 1
ATOM 10575 C C . VAL B 1 555 ? -20.561 -13.144 -0.286 1 96.4 555 VAL B C 1
ATOM 10577 O O . VAL B 1 555 ? -21.007 -14.269 -0.046 1 96.4 555 VAL B O 1
ATOM 10580 N N . PRO B 1 556 ? -21.27 -12.134 -0.556 1 95.44 556 PRO B N 1
ATOM 10581 C CA . PRO B 1 556 ? -22.722 -12.323 -0.576 1 95.44 556 PRO B CA 1
ATOM 10582 C C . PRO B 1 556 ? -23.167 -13.363 -1.602 1 95.44 556 PRO B C 1
ATOM 10584 O O . PRO B 1 556 ? -22.588 -13.452 -2.688 1 95.44 556 PRO B O 1
ATOM 10587 N N . ASN B 1 557 ? -24.176 -14.084 -1.3 1 93.83 557 ASN B N 1
ATOM 10588 C CA . ASN B 1 557 ? -24.712 -15.087 -2.214 1 93.83 557 ASN B CA 1
ATOM 10589 C C . ASN B 1 557 ? -25.156 -14.464 -3.534 1 93.83 557 ASN B C 1
ATOM 10591 O O . ASN B 1 557 ? -25.054 -15.093 -4.588 1 93.83 557 ASN B O 1
ATOM 10595 N N . LEU B 1 558 ? -25.65 -13.272 -3.394 1 93.08 558 LEU B N 1
ATOM 10596 C CA . LEU B 1 558 ? -26.084 -12.562 -4.592 1 93.08 558 LEU B CA 1
ATOM 10597 C C . LEU B 1 558 ? -24.949 -12.46 -5.605 1 93.08 558 LEU B C 1
ATOM 10599 O O . LEU B 1 558 ? -25.167 -12.629 -6.807 1 93.08 558 LEU B O 1
ATOM 10603 N N . ARG B 1 559 ? -23.763 -12.139 -5.159 1 95.28 559 ARG B N 1
ATOM 10604 C CA . ARG B 1 559 ? -22.586 -12.026 -6.015 1 95.28 559 ARG B CA 1
ATOM 10605 C C . ARG B 1 559 ? -22.256 -13.362 -6.672 1 95.28 559 ARG B C 1
ATOM 10607 O O . ARG B 1 559 ? -22.002 -13.421 -7.877 1 95.28 559 ARG B O 1
ATOM 10614 N N . ILE B 1 560 ? -22.279 -14.402 -5.938 1 94.96 560 ILE B N 1
ATOM 10615 C CA . ILE B 1 560 ? -21.96 -15.731 -6.448 1 94.96 560 ILE B CA 1
ATOM 10616 C C . ILE B 1 560 ? -23.036 -16.177 -7.436 1 94.96 560 ILE B C 1
ATOM 10618 O O . ILE B 1 560 ? -22.728 -16.769 -8.473 1 94.96 560 ILE B O 1
ATOM 10622 N N . ALA B 1 561 ? -24.274 -15.9 -7.083 1 92.01 561 ALA B N 1
ATOM 10623 C CA . ALA B 1 561 ? -25.374 -16.232 -7.984 1 92.01 561 ALA B CA 1
ATOM 10624 C C . ALA B 1 561 ? -25.236 -15.495 -9.313 1 92.01 561 ALA B C 1
ATOM 10626 O O . ALA B 1 561 ? -25.475 -16.071 -10.377 1 92.01 561 ALA B O 1
ATOM 10627 N N . TYR B 1 562 ? -24.933 -14.267 -9.156 1 92.64 562 TYR B N 1
ATOM 10628 C CA . TYR B 1 562 ? -24.721 -13.477 -10.364 1 92.64 562 TYR B CA 1
ATOM 10629 C C . TYR B 1 562 ? -23.626 -14.088 -11.23 1 92.64 562 TYR B C 1
ATOM 10631 O O . TYR B 1 562 ? -23.807 -14.268 -12.436 1 92.64 562 TYR B O 1
ATOM 10639 N N . ARG B 1 563 ? -22.441 -14.389 -10.649 1 95.7 563 ARG B N 1
ATOM 10640 C CA . ARG B 1 563 ? -21.315 -14.962 -11.38 1 95.7 563 ARG B CA 1
ATOM 10641 C C . ARG B 1 563 ? -21.702 -16.285 -12.031 1 95.7 563 ARG B C 1
ATOM 10643 O O . ARG B 1 563 ? -21.367 -16.534 -13.191 1 95.7 563 ARG B O 1
ATOM 10650 N N . ARG B 1 564 ? -22.389 -17.102 -11.36 1 93.38 564 ARG B N 1
ATOM 10651 C CA . ARG B 1 564 ? -22.803 -18.407 -11.865 1 93.38 564 ARG B CA 1
ATOM 10652 C C . ARG B 1 564 ? -23.786 -18.26 -13.022 1 93.38 564 ARG B C 1
ATOM 10654 O O . ARG B 1 564 ? -23.699 -18.987 -14.013 1 93.38 564 ARG B O 1
ATOM 10661 N N . ARG B 1 565 ? -24.679 -17.347 -12.852 1 90.22 565 ARG B N 1
ATOM 10662 C CA . ARG B 1 565 ? -25.683 -17.134 -13.889 1 90.22 565 ARG B CA 1
ATOM 10663 C C . ARG B 1 565 ? -25.038 -16.665 -15.188 1 90.22 565 ARG B C 1
ATOM 10665 O O . ARG B 1 565 ? -25.354 -17.176 -16.264 1 90.22 565 ARG B O 1
ATOM 10672 N N . THR B 1 566 ? -24.197 -15.682 -15.042 1 93.18 566 THR B N 1
ATOM 10673 C CA . THR B 1 566 ? -23.539 -15.162 -16.235 1 93.18 566 THR B CA 1
ATOM 10674 C C . THR B 1 566 ? -22.692 -16.242 -16.901 1 93.18 566 THR B C 1
ATOM 10676 O O . THR B 1 566 ? -22.645 -16.333 -18.129 1 93.18 566 THR B O 1
ATOM 10679 N N . TYR B 1 567 ? -22.104 -17.05 -16.129 1 94.26 567 TYR B N 1
ATOM 10680 C CA . TYR B 1 567 ? -21.295 -18.14 -16.664 1 94.26 567 TYR B CA 1
ATOM 10681 C C . TYR B 1 567 ? -22.167 -19.171 -17.371 1 94.26 567 TYR B C 1
ATOM 10683 O O . TYR B 1 567 ? -21.842 -19.617 -18.474 1 94.26 567 TYR B O 1
ATOM 10691 N N . LYS B 1 568 ? -23.232 -19.542 -16.745 1 92.17 568 LYS B N 1
ATOM 10692 C CA . LYS B 1 568 ? -24.151 -20.515 -17.329 1 92.17 568 LYS B CA 1
ATOM 10693 C C . LYS B 1 568 ? -24.738 -19.999 -18.64 1 92.17 568 LYS B C 1
ATOM 10695 O O . LYS B 1 568 ? -24.933 -20.768 -19.583 1 92.17 568 LYS B O 1
ATOM 10700 N N . GLU B 1 569 ? -25.034 -18.742 -18.618 1 89.66 569 GLU B N 1
ATOM 10701 C CA . GLU B 1 569 ? -25.561 -18.13 -19.834 1 89.66 569 GLU B CA 1
ATOM 10702 C C . GLU B 1 569 ? -24.555 -18.221 -20.979 1 89.66 569 GLU B C 1
ATOM 10704 O O . GLU B 1 569 ? -24.92 -18.555 -22.108 1 89.66 569 GLU B O 1
ATOM 10709 N N . GLU B 1 570 ? -23.343 -17.948 -20.706 1 92.99 570 GLU B N 1
ATOM 10710 C CA . GLU B 1 570 ? -22.308 -18.023 -21.733 1 92.99 570 GLU B CA 1
ATOM 10711 C C . GLU B 1 570 ? -22.114 -19.457 -22.217 1 92.99 570 GLU B C 1
ATOM 10713 O O . GLU B 1 570 ? -21.93 -19.695 -23.413 1 92.99 570 GLU B O 1
ATOM 10718 N N . MET B 1 571 ? -22.206 -20.404 -21.304 1 93.36 571 MET B N 1
ATOM 10719 C CA . MET B 1 571 ? -22.039 -21.808 -21.667 1 93.36 571 MET B CA 1
ATOM 10720 C C . MET B 1 571 ? -23.223 -22.302 -22.492 1 93.36 571 MET B C 1
ATOM 10722 O O . MET B 1 571 ? -23.053 -23.1 -23.415 1 93.36 571 MET B O 1
ATOM 10726 N N . SER B 1 572 ? -24.356 -21.805 -22.144 1 89.08 572 SER B N 1
ATOM 10727 C CA . SER B 1 572 ? -25.555 -22.184 -22.884 1 89.08 572 SER B CA 1
ATOM 10728 C C . SER B 1 572 ? -25.519 -21.644 -24.309 1 89.08 572 SER B C 1
ATOM 10730 O O . SER B 1 572 ? -26.031 -22.28 -25.233 1 89.08 572 SER B O 1
ATOM 10732 N N . LEU B 1 573 ? -24.988 -20.46 -24.458 1 86.67 573 LEU B N 1
ATOM 10733 C CA . LEU B 1 573 ? -24.84 -19.881 -25.789 1 86.67 573 LEU B CA 1
ATOM 10734 C C . LEU B 1 573 ? -23.96 -20.762 -26.669 1 86.67 573 LEU B C 1
ATOM 10736 O O . LEU B 1 573 ? -24.198 -20.879 -27.873 1 86.67 573 LEU B O 1
ATOM 10740 N N . LEU B 1 574 ? -23.011 -21.393 -26.076 1 90.14 574 LEU B N 1
ATOM 10741 C CA . LEU B 1 574 ? -22.099 -22.25 -26.826 1 90.14 574 LEU B CA 1
ATOM 10742 C C . LEU B 1 574 ? -22.784 -23.55 -27.23 1 90.14 574 LEU B C 1
ATOM 10744 O O . LEU B 1 574 ? -22.458 -24.132 -28.268 1 90.14 574 LEU B O 1
ATOM 10748 N N . GLU B 1 575 ? -23.706 -24.087 -26.403 1 82.46 575 GLU B N 1
ATOM 10749 C CA . GLU B 1 575 ? -24.38 -25.353 -26.675 1 82.46 575 GLU B CA 1
ATOM 10750 C C . GLU B 1 575 ? -25.527 -25.166 -27.664 1 82.46 575 GLU B C 1
ATOM 10752 O O . GLU B 1 575 ? -26.085 -26.143 -28.167 1 82.46 575 GLU B O 1
ATOM 10757 N N . GLY B 1 576 ? -25.703 -24.027 -28.411 1 64.36 576 GLY B N 1
ATOM 10758 C CA . GLY B 1 576 ? -26.702 -23.793 -29.441 1 64.36 576 GLY B CA 1
ATOM 10759 C C . GLY B 1 576 ? -28.099 -23.593 -28.883 1 64.36 576 GLY B C 1
ATOM 10760 O O . GLY B 1 576 ? -29.071 -23.529 -29.638 1 64.36 576 GLY B O 1
ATOM 10761 N N . CYS B 1 577 ? -28.424 -23.905 -27.722 1 46.57 577 CYS B N 1
ATOM 10762 C CA . CYS B 1 577 ? -29.78 -23.889 -27.187 1 46.57 577 CYS B CA 1
ATOM 10763 C C . CYS B 1 577 ? -30.284 -22.461 -27.019 1 46.57 577 CYS B C 1
ATOM 10765 O O . CYS B 1 577 ? -31.48 -22.239 -26.822 1 46.57 577 CYS B O 1
ATOM 10767 N N . ALA B 1 578 ? -29.539 -21.509 -26.508 1 46.15 578 ALA B N 1
ATOM 10768 C CA . ALA B 1 578 ? -30.177 -20.294 -26.009 1 46.15 578 ALA B CA 1
ATOM 10769 C C . ALA B 1 578 ? -30.255 -19.228 -27.098 1 46.15 578 ALA B C 1
ATOM 10771 O O . ALA B 1 578 ? -29.292 -19.019 -27.84 1 46.15 578 ALA B O 1
ATOM 10772 N N . ASP B 1 579 ? -31.382 -18.9 -27.692 1 38.35 579 ASP B N 1
ATOM 10773 C CA . ASP B 1 579 ? -31.688 -17.74 -28.524 1 38.35 579 ASP B CA 1
ATOM 10774 C C . ASP B 1 579 ? -31.051 -16.473 -27.957 1 38.35 579 ASP B C 1
ATOM 10776 O O . ASP B 1 579 ? -31.242 -16.148 -26.784 1 38.35 579 ASP B O 1
ATOM 10780 N N . ALA B 1 580 ? -29.969 -16.027 -28.43 1 40.78 580 ALA B N 1
ATOM 10781 C CA . ALA B 1 580 ? -29.164 -14.872 -28.037 1 40.78 580 ALA B CA 1
ATOM 10782 C C . ALA B 1 580 ? -30.048 -13.732 -27.541 1 40.78 580 ALA B C 1
ATOM 10784 O O . ALA B 1 580 ? -29.594 -12.871 -26.782 1 40.78 580 ALA B O 1
ATOM 10785 N N . ALA B 1 581 ? -31.065 -13.389 -28.354 1 36.58 581 ALA B N 1
ATOM 10786 C CA . ALA B 1 581 ? -31.881 -12.184 -28.227 1 36.58 581 ALA B CA 1
ATOM 10787 C C . ALA B 1 581 ? -32.557 -12.12 -26.86 1 36.58 581 ALA B C 1
ATOM 10789 O O . ALA B 1 581 ? -32.977 -11.049 -26.417 1 36.58 581 ALA B O 1
ATOM 10790 N N . GLY B 1 582 ? -32.935 -13.18 -26.344 1 35.77 582 GLY B N 1
ATOM 10791 C CA . GLY B 1 582 ? -33.745 -13.205 -25.136 1 35.77 582 GLY B CA 1
ATOM 10792 C C . GLY B 1 582 ? -32.977 -12.792 -23.895 1 35.77 582 GLY B C 1
ATOM 10793 O O . GLY B 1 582 ? -33.577 -12.462 -22.869 1 35.77 582 GLY B O 1
ATOM 10794 N N . ASP B 1 583 ? -31.648 -13.064 -23.874 1 37.7 583 ASP B N 1
ATOM 10795 C CA . ASP B 1 583 ? -30.874 -13.038 -22.637 1 37.7 583 ASP B CA 1
ATOM 10796 C C . ASP B 1 583 ? -30.419 -11.618 -22.304 1 37.7 583 ASP B C 1
ATOM 10798 O O . ASP B 1 583 ? -30.342 -11.245 -21.132 1 37.7 583 ASP B O 1
ATOM 10802 N N . VAL B 1 584 ? -30.001 -10.994 -23.302 1 39.71 584 VAL B N 1
ATOM 10803 C CA . VAL B 1 584 ? -29.654 -9.619 -22.956 1 39.71 584 VAL B CA 1
ATOM 10804 C C . VAL B 1 584 ? -30.877 -8.905 -22.385 1 39.71 584 VAL B C 1
ATOM 10806 O O . VAL B 1 584 ? -30.76 -8.122 -21.439 1 39.71 584 VAL B O 1
ATOM 10809 N N . GLY B 1 585 ? -32.003 -9.219 -23.011 1 36.84 585 GLY B N 1
ATOM 10810 C CA . GLY B 1 585 ? -33.26 -8.614 -22.6 1 36.84 585 GLY B CA 1
ATOM 10811 C C . GLY B 1 585 ? -33.684 -9.013 -21.199 1 36.84 585 GLY B C 1
ATOM 10812 O O . GLY B 1 585 ? -34.17 -8.18 -20.431 1 36.84 585 GLY B O 1
ATOM 10813 N N . ALA B 1 586 ? -33.527 -10.29 -20.963 1 39.8 586 ALA B N 1
ATOM 10814 C CA . ALA B 1 586 ? -33.947 -10.739 -19.638 1 39.8 586 ALA B CA 1
ATOM 10815 C C . ALA B 1 586 ? -33.063 -10.138 -18.549 1 39.8 586 ALA B C 1
ATOM 10817 O O . ALA B 1 586 ? -33.561 -9.698 -17.51 1 39.8 586 ALA B O 1
ATOM 10818 N N . MET B 1 587 ? -31.815 -10.199 -18.726 1 39.68 587 MET B N 1
ATOM 10819 C CA . MET B 1 587 ? -30.921 -9.608 -17.735 1 39.68 587 MET B CA 1
ATOM 10820 C C . MET B 1 587 ? -31.113 -8.097 -17.662 1 39.68 587 MET B C 1
ATOM 10822 O O . MET B 1 587 ? -31.151 -7.523 -16.572 1 39.68 587 MET B O 1
ATOM 10826 N N . CYS B 1 588 ? -31.137 -7.498 -18.945 1 42.05 588 CYS B N 1
ATOM 10827 C CA . CYS B 1 588 ? -31.47 -6.078 -18.913 1 42.05 588 CYS B CA 1
ATOM 10828 C C . CYS B 1 588 ? -32.838 -5.852 -18.281 1 42.05 588 CYS B C 1
ATOM 10830 O O . CYS B 1 588 ? -33.04 -4.874 -17.56 1 42.05 588 CYS B O 1
ATOM 10832 N N . ASN B 1 589 ? -33.745 -6.703 -18.632 1 40.62 589 ASN B N 1
ATOM 10833 C CA . ASN B 1 589 ? -35.059 -6.604 -18.006 1 40.62 589 ASN B CA 1
ATOM 10834 C C . ASN B 1 589 ? -34.978 -6.81 -16.496 1 40.62 589 ASN B C 1
ATOM 10836 O O . ASN B 1 589 ? -35.679 -6.14 -15.735 1 40.62 589 ASN B O 1
ATOM 10840 N N . LEU B 1 590 ? -34.29 -7.839 -16.125 1 42.22 590 LEU B N 1
ATOM 10841 C CA . LEU B 1 590 ? -34.097 -8.046 -14.694 1 42.22 590 LEU B CA 1
ATOM 10842 C C . LEU B 1 590 ? -33.369 -6.861 -14.067 1 42.22 590 LEU B C 1
ATOM 10844 O O . LEU B 1 590 ? -33.662 -6.476 -12.933 1 42.22 590 LEU B O 1
ATOM 10848 N N . LEU B 1 591 ? -32.392 -6.455 -14.736 1 41.56 591 LEU B N 1
ATOM 10849 C CA . LEU B 1 591 ? -31.609 -5.323 -14.253 1 41.56 591 LEU B CA 1
ATOM 10850 C C . LEU B 1 591 ? -32.473 -4.07 -14.146 1 41.56 591 LEU B C 1
ATOM 10852 O O . LEU B 1 591 ? -32.172 -3.168 -13.362 1 41.56 591 LEU B O 1
ATOM 10856 N N . LEU B 1 592 ? -33.47 -3.98 -15.098 1 39.32 592 LEU B N 1
ATOM 10857 C CA . LEU B 1 592 ? -34.37 -2.832 -15.116 1 39.32 592 LEU B CA 1
ATOM 10858 C C . LEU B 1 592 ? -35.551 -3.052 -14.177 1 39.32 592 LEU B C 1
ATOM 10860 O O . LEU B 1 592 ? -36.388 -2.163 -14.007 1 39.32 592 LEU B O 1
ATOM 10864 N N . LEU B 1 593 ? -35.792 -4.284 -13.82 1 38.56 593 LEU B N 1
ATOM 10865 C CA . LEU B 1 593 ? -36.883 -4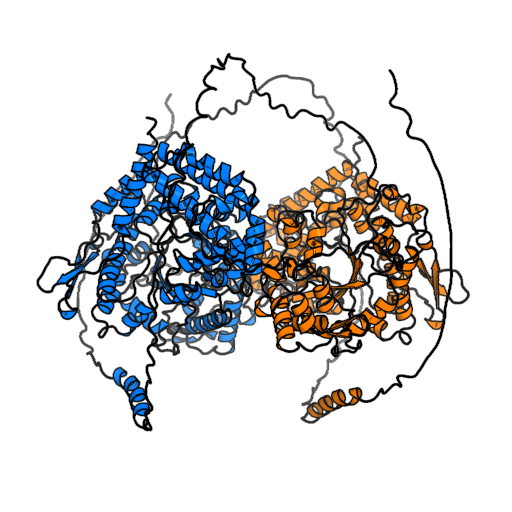.49 -12.874 1 38.56 593 LEU B CA 1
ATOM 10866 C C . LEU B 1 593 ? -36.51 -3.969 -11.49 1 38.56 593 LEU B C 1
ATOM 10868 O O . LEU B 1 593 ? -35.327 -3.889 -11.151 1 38.56 593 LEU B O 1
ATOM 10872 N N . SER B 1 594 ? -37.567 -3.44 -10.741 1 35.42 594 SER B N 1
ATOM 10873 C CA . SER B 1 594 ? -37.442 -2.981 -9.361 1 35.42 594 SER B CA 1
ATOM 10874 C C . SER B 1 594 ? -36.875 -4.076 -8.464 1 35.42 594 SER B C 1
ATOM 10876 O O . SER B 1 594 ? -37.041 -5.265 -8.746 1 35.42 594 SER B O 1
ATOM 10878 N N . PRO B 1 595 ? -36.125 -3.933 -7.443 1 34.27 595 PRO B N 1
ATOM 10879 C CA . PRO B 1 595 ? -35.465 -4.886 -6.547 1 34.27 595 PRO B CA 1
ATOM 10880 C C . PRO B 1 595 ? -36.405 -5.986 -6.061 1 34.27 595 PRO B C 1
ATOM 10882 O O . PRO B 1 595 ? -35.987 -7.137 -5.907 1 34.27 595 PRO B O 1
ATOM 10885 N N . SER B 1 596 ? -37.63 -5.789 -5.742 1 32.2 596 SER B N 1
ATOM 10886 C CA . SER B 1 596 ? -38.573 -6.727 -5.141 1 32.2 596 SER B CA 1
ATOM 10887 C C . SER B 1 596 ? -39.001 -7.797 -6.141 1 32.2 596 SER B C 1
ATOM 10889 O O . SER B 1 596 ? -39.088 -8.977 -5.796 1 32.2 596 SER B O 1
ATOM 10891 N N . LYS B 1 597 ? -39.547 -7.48 -7.237 1 36.99 597 LYS B N 1
ATOM 10892 C CA . LYS B 1 597 ? -40.16 -8.412 -8.178 1 36.99 597 LYS B CA 1
ATOM 10893 C C . LYS B 1 597 ? -39.106 -9.286 -8.852 1 36.99 597 LYS B C 1
ATOM 10895 O O . LYS B 1 597 ? -39.438 -10.276 -9.506 1 36.99 597 LYS B O 1
ATOM 10900 N N . ARG B 1 598 ? -37.843 -8.906 -8.861 1 38.07 598 ARG B N 1
ATOM 10901 C CA . ARG B 1 598 ? -36.701 -9.601 -9.444 1 38.07 598 ARG B CA 1
ATOM 10902 C C . ARG B 1 598 ? -36.372 -10.867 -8.66 1 38.07 598 ARG B C 1
ATOM 10904 O O . ARG B 1 598 ? -35.942 -11.868 -9.238 1 38.07 598 ARG B O 1
ATOM 10911 N N . LEU B 1 599 ? -36.451 -10.928 -7.286 1 33 599 LEU B N 1
ATOM 10912 C CA . LEU B 1 599 ? -36.272 -12.088 -6.419 1 33 599 LEU B CA 1
ATOM 10913 C C . LEU B 1 599 ? -37.307 -13.164 -6.73 1 33 599 LEU B C 1
ATOM 10915 O O . LEU B 1 599 ? -37.033 -14.357 -6.579 1 33 599 LEU B O 1
ATOM 10919 N N . GLU B 1 600 ? -38.463 -12.831 -7.021 1 34.34 600 GLU B N 1
ATOM 10920 C CA . GLU B 1 600 ? -39.53 -13.817 -7.164 1 34.34 600 GLU B CA 1
ATOM 10921 C C . GLU B 1 600 ? -39.383 -14.606 -8.462 1 34.34 600 GLU B C 1
ATOM 10923 O O . GLU B 1 600 ? -39.639 -15.811 -8.494 1 34.34 600 GLU B O 1
ATOM 10928 N N . GLU B 1 601 ? -39.264 -13.967 -9.606 1 35.9 601 GLU B N 1
ATOM 10929 C CA . GLU B 1 601 ? -39.381 -14.702 -10.861 1 35.9 601 GLU B CA 1
ATOM 10930 C C . GLU B 1 601 ? -38.083 -15.432 -11.197 1 35.9 601 GLU B C 1
ATOM 10932 O O . GLU B 1 601 ? -38.001 -16.129 -12.211 1 35.9 601 GLU B O 1
ATOM 10937 N N . SER B 1 602 ? -36.905 -15.123 -10.573 1 33.13 602 SER B N 1
ATOM 10938 C CA . SER B 1 602 ? -35.759 -15.973 -10.881 1 33.13 602 SER B CA 1
ATOM 10939 C C . SER B 1 602 ? -35.977 -17.397 -10.38 1 33.13 602 SER B C 1
ATOM 10941 O O . SER B 1 602 ? -36.367 -17.603 -9.229 1 33.13 602 SER B O 1
ATOM 10943 N N . GLU B 1 603 ? -36.482 -18.323 -11.031 1 33.14 603 GLU B N 1
ATOM 10944 C CA . GLU B 1 603 ? -36.512 -19.756 -10.755 1 33.14 603 GLU B CA 1
ATOM 10945 C C . GLU B 1 603 ? -35.271 -20.195 -9.983 1 33.14 603 GLU B C 1
ATOM 10947 O O . GLU B 1 603 ? -34.677 -21.231 -10.29 1 33.14 603 GLU B O 1
ATOM 10952 N N . LEU B 1 604 ? -34.452 -19.33 -9.404 1 30.34 604 LEU B N 1
ATOM 10953 C CA . LEU B 1 604 ? -33.425 -19.856 -8.511 1 30.34 604 LEU B CA 1
ATOM 10954 C C . LEU B 1 604 ? -34.05 -20.668 -7.382 1 30.34 604 LEU B C 1
ATOM 10956 O O . LEU B 1 604 ? -34.992 -20.21 -6.731 1 30.34 604 LEU B O 1
ATOM 10960 N N . PRO B 1 605 ? -34.07 -22.079 -7.404 1 29.03 605 PRO B N 1
ATOM 10961 C CA . PRO B 1 605 ? -34.653 -22.814 -6.279 1 29.03 605 PRO B CA 1
ATOM 10962 C C . PRO B 1 605 ? -34.536 -22.06 -4.957 1 29.03 605 PRO B C 1
ATOM 10964 O O . PRO B 1 605 ? -33.652 -21.214 -4.801 1 29.03 605 PRO B O 1
ATOM 10967 N N . SER B 1 606 ? -35.583 -22.024 -4.138 1 28.59 606 SER B N 1
ATOM 10968 C CA . SER B 1 606 ? -35.795 -21.474 -2.804 1 28.59 606 SER B CA 1
ATOM 10969 C C . SER B 1 606 ? -34.626 -21.798 -1.88 1 28.59 606 SER B C 1
ATOM 10971 O O . SER B 1 606 ? -34.447 -22.949 -1.477 1 28.59 606 SER B O 1
ATOM 10973 N N . PHE B 1 607 ? -33.566 -21.461 -2.026 1 25.16 607 PHE B N 1
ATOM 10974 C CA . PHE B 1 607 ? -32.747 -21.569 -0.825 1 25.16 607 PHE B CA 1
ATOM 10975 C C . PHE B 1 607 ? -33.503 -21.053 0.394 1 25.16 607 PHE B C 1
ATOM 10977 O O . PHE B 1 607 ? -34.254 -20.08 0.299 1 25.16 607 PHE B O 1
ATOM 10984 N N . GLY B 1 608 ? -33.962 -21.912 1.376 1 25.11 608 GLY B N 1
ATOM 10985 C CA . GLY B 1 608 ? -34.706 -21.723 2.611 1 25.11 608 GLY B CA 1
ATOM 10986 C C . GLY B 1 608 ? -34.388 -20.412 3.305 1 25.11 608 GLY B C 1
ATOM 10987 O O . GLY B 1 608 ? -33.463 -20.342 4.117 1 25.11 608 GLY B O 1
ATOM 10988 N N . LEU B 1 609 ? -34.598 -19.398 2.769 1 24.53 609 LEU B N 1
ATOM 10989 C CA . LEU B 1 609 ? -34.553 -18.076 3.385 1 24.53 609 LEU B CA 1
ATOM 10990 C C . LEU B 1 609 ? -35.599 -17.954 4.488 1 24.53 609 LEU B C 1
ATOM 10992 O O . LEU B 1 609 ? -36.792 -17.817 4.206 1 24.53 609 LEU B O 1
ATOM 10996 N N . ASP B 1 610 ? -35.733 -18.91 5.433 1 24.51 610 ASP B N 1
ATOM 10997 C CA . ASP B 1 610 ? -36.583 -18.521 6.554 1 24.51 610 ASP B CA 1
ATOM 10998 C C . ASP B 1 610 ? -36.281 -17.093 7.002 1 24.51 610 ASP B C 1
ATOM 11000 O O . ASP B 1 610 ? -35.137 -16.768 7.327 1 24.51 610 ASP B O 1
ATOM 11004 N N . SER B 1 611 ? -37.015 -16.287 6.506 1 23.9 611 SER B N 1
ATOM 11005 C CA . SER B 1 611 ? -37.034 -14.84 6.693 1 23.9 611 SER B CA 1
ATOM 11006 C C . SER B 1 611 ? -37.206 -14.475 8.164 1 23.9 611 SER B C 1
ATOM 11008 O O . SER B 1 611 ? -38.257 -14.734 8.754 1 23.9 611 SER B O 1
ATOM 11010 N N . PRO B 1 612 ? -36.424 -14.765 9.098 1 22.36 612 PRO B N 1
ATOM 11011 C CA . PRO B 1 612 ? -37.017 -14.162 10.295 1 22.36 612 PRO B CA 1
ATOM 11012 C C . PRO B 1 612 ? -37.384 -12.693 10.095 1 22.36 612 PRO B C 1
ATOM 11014 O O . PRO B 1 612 ? -36.784 -12.011 9.261 1 22.36 612 PRO B O 1
ATOM 11017 N N . ARG B 1 613 ? -38.674 -12.345 10.488 1 24.14 613 ARG B N 1
ATOM 11018 C CA . ARG B 1 613 ? -39.299 -11.026 10.495 1 24.14 613 ARG B CA 1
ATOM 11019 C C . ARG B 1 613 ? -38.345 -9.972 11.047 1 24.14 613 ARG B C 1
ATOM 11021 O O . ARG B 1 613 ? -37.81 -10.126 12.147 1 24.14 613 ARG B O 1
ATOM 11028 N N . MET B 1 614 ? -37.82 -9.374 10.264 1 19.67 614 MET B N 1
ATOM 11029 C CA . MET B 1 614 ? -37.148 -8.181 10.77 1 19.67 614 MET B CA 1
ATOM 11030 C C . MET B 1 614 ? -38.13 -7.273 11.503 1 19.67 614 MET B C 1
ATOM 11032 O O . MET B 1 614 ? -39.172 -6.909 10.956 1 19.67 614 MET B O 1
ATOM 11036 N N . ARG B 1 615 ? -38.334 -7.435 12.866 1 20.72 615 ARG B N 1
ATOM 11037 C CA . ARG B 1 615 ? -39.116 -6.392 13.522 1 20.72 615 ARG B CA 1
ATOM 11038 C C . ARG B 1 615 ? -38.705 -5.008 13.03 1 20.72 615 ARG B C 1
ATOM 11040 O O . ARG B 1 615 ? -37.514 -4.709 12.926 1 20.72 615 ARG B O 1
ATOM 11047 N N . PRO B 1 616 ? -39.599 -4.414 12.399 1 19.71 616 PRO B N 1
ATOM 11048 C CA . PRO B 1 616 ? -39.412 -3.051 11.897 1 19.71 616 PRO B CA 1
ATOM 11049 C C . PRO B 1 616 ? -38.965 -2.077 12.985 1 19.71 616 PRO B C 1
ATOM 11051 O O . PRO B 1 616 ? -39.533 -2.066 14.08 1 19.71 616 PRO B O 1
ATOM 11054 N N . TYR B 1 617 ? -37.833 -1.997 13.294 1 20.21 617 TYR B N 1
ATOM 11055 C CA . TYR B 1 617 ? -37.649 -0.959 14.302 1 20.21 617 TYR B CA 1
ATOM 11056 C C . TYR B 1 617 ? -38.397 0.312 13.918 1 20.21 617 TYR B C 1
ATOM 11058 O O . TYR B 1 617 ? -38.225 0.832 12.813 1 20.21 617 TYR B O 1
ATOM 11066 N N . PRO B 1 618 ? -39.616 0.387 14.376 1 17.93 618 PRO B N 1
ATOM 11067 C CA . PRO B 1 618 ? -40.411 1.588 14.109 1 17.93 618 PRO B CA 1
ATOM 11068 C C . PRO B 1 618 ? -39.62 2.877 14.32 1 17.93 618 PRO B C 1
ATOM 11070 O O . PRO B 1 618 ? -38.94 3.028 15.338 1 17.93 618 PRO B O 1
ATOM 11073 N N . ALA B 1 619 ? -39.264 3.408 13.361 1 19.69 619 ALA B N 1
ATOM 11074 C CA . ALA B 1 619 ? -38.712 4.76 13.393 1 19.69 619 ALA B CA 1
ATOM 11075 C C . ALA B 1 619 ? -39.741 5.76 13.914 1 19.69 619 ALA B C 1
ATOM 11077 O O . ALA B 1 619 ? -40.536 6.301 13.142 1 19.69 619 ALA B O 1
ATOM 11078 N N . SER B 1 620 ? -40.494 5.332 14.983 1 17.92 620 SER B N 1
ATOM 11079 C CA . SER B 1 620 ? -41.45 6.383 15.315 1 17.92 620 SER B CA 1
ATOM 11080 C C . SER B 1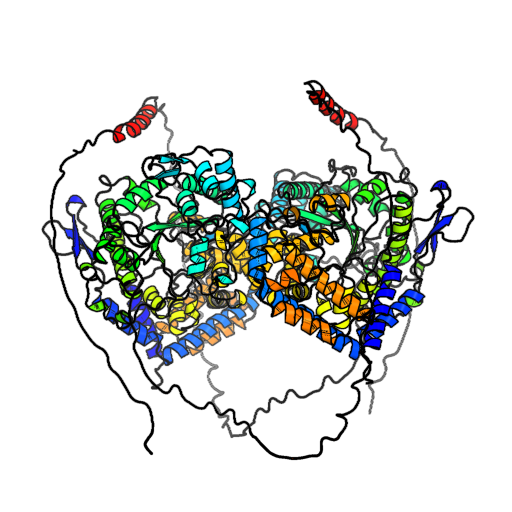 620 ? -40.751 7.724 15.511 1 17.92 620 SER B C 1
ATOM 11082 O O . SER B 1 620 ? -39.856 7.847 16.35 1 17.92 620 SER B O 1
ATOM 11084 N N . LEU B 1 621 ? -40.93 8.449 14.496 1 19.61 621 LEU B N 1
ATOM 11085 C CA . LEU B 1 621 ? -40.633 9.877 14.524 1 19.61 621 LEU B CA 1
ATOM 11086 C C . LEU B 1 621 ? -41.487 10.59 15.567 1 19.61 621 LEU B C 1
ATOM 11088 O O . LEU B 1 621 ? -42.712 10.647 15.44 1 19.61 621 LEU B O 1
ATOM 11092 N N . PRO B 1 622 ? -41.409 10.189 16.834 1 19.16 622 PRO B N 1
ATOM 11093 C CA . PRO B 1 622 ? -42.292 11.07 17.6 1 19.16 622 PRO B CA 1
ATOM 11094 C C . PRO B 1 622 ? -42.199 12.529 17.157 1 19.16 622 PRO B C 1
ATOM 11096 O O . PRO B 1 622 ? -41.145 12.971 16.695 1 19.16 622 PRO B O 1
ATOM 11099 N N . VAL B 1 623 ? -43.444 13.092 16.816 1 18.77 623 VAL B N 1
ATOM 11100 C CA . VAL B 1 623 ? -43.77 14.474 16.483 1 18.77 623 VAL B CA 1
ATOM 11101 C C . VAL B 1 623 ? -43.229 15.408 17.563 1 18.77 623 VAL B C 1
ATOM 11103 O O . VAL B 1 623 ? -42.953 14.976 18.685 1 18.77 623 VAL B O 1
ATOM 11106 N N . PRO B 1 624 ? -43.629 16.627 17.434 1 21.15 624 PRO B N 1
ATOM 11107 C CA . PRO B 1 624 ? -43.184 17.952 17.872 1 21.15 624 PRO B CA 1
ATOM 11108 C C . PRO B 1 624 ? -43.426 18.194 19.36 1 21.15 624 PRO B C 1
ATOM 11110 O O . PRO B 1 624 ? -43.116 19.273 19.872 1 21.15 624 PRO B O 1
ATOM 11113 N N . GLY B 1 625 ? -44.258 17.359 20.117 1 19.24 625 GLY B N 1
ATOM 11114 C CA . GLY B 1 625 ? -44.825 18.327 21.043 1 19.24 625 GLY B CA 1
ATOM 11115 C C . GLY B 1 625 ? -43.775 19.06 21.856 1 19.24 625 GLY B C 1
ATOM 11116 O O . GLY B 1 625 ? -43.77 20.292 21.907 1 19.24 625 GLY B O 1
ATOM 11117 N N . GLU B 1 626 ? -43.868 18.689 23.156 1 19.49 626 GLU B N 1
ATOM 11118 C CA . GLU B 1 626 ? -43.714 19.665 24.231 1 19.49 626 GLU B CA 1
ATOM 11119 C C . GLU B 1 626 ? -42.339 20.325 24.186 1 19.49 626 GLU B C 1
ATOM 11121 O O . GLU B 1 626 ? -41.404 19.782 23.593 1 19.49 626 GLU B O 1
ATOM 11126 N N . GLU B 1 627 ? -42.065 21.358 25.2 1 18.79 627 GLU B N 1
ATOM 11127 C CA . GLU B 1 627 ? -41.404 22.613 25.542 1 18.79 627 GLU B CA 1
ATOM 11128 C C . GLU B 1 627 ? -39.891 22.433 25.636 1 18.79 627 GLU B C 1
ATOM 11130 O O . GLU B 1 627 ? -39.13 23.312 25.227 1 18.79 627 GLU B O 1
ATOM 11135 N N . ASN B 1 628 ? -39.433 21.641 26.587 1 19.54 628 ASN B N 1
ATOM 11136 C CA . ASN B 1 628 ? -38.255 22.174 27.262 1 19.54 628 ASN B CA 1
ATOM 11137 C C . ASN B 1 628 ? -37.055 22.245 26.321 1 19.54 628 ASN B C 1
ATOM 11139 O O . ASN B 1 628 ? -37.009 21.539 25.312 1 19.54 628 ASN B O 1
ATOM 11143 N N . ALA B 1 629 ? -35.789 22.792 26.8 1 18.43 629 ALA B N 1
ATOM 11144 C CA . ALA B 1 629 ? -34.741 23.623 26.213 1 18.43 629 ALA B CA 1
ATOM 11145 C C . ALA B 1 629 ? -34.148 22.963 24.971 1 18.43 629 ALA B C 1
ATOM 11147 O O . ALA B 1 629 ? -34.359 21.771 24.734 1 18.43 629 ALA B O 1
ATOM 11148 N N . LEU B 1 630 ? -32.834 23.433 24.553 1 18.87 630 LEU B N 1
ATOM 11149 C CA . LEU B 1 630 ? -31.653 23.832 23.796 1 18.87 630 LEU B CA 1
ATOM 11150 C C . LEU B 1 630 ? -30.824 22.615 23.399 1 18.87 630 LEU B C 1
ATOM 11152 O O . LEU B 1 630 ? -29.799 22.748 22.727 1 18.87 630 LEU B O 1
ATOM 11156 N N . GLU B 1 631 ? -30.923 21.618 24.298 1 19.5 631 GLU B N 1
ATOM 11157 C CA . GLU B 1 631 ? -29.663 20.884 24.361 1 19.5 631 GLU B CA 1
ATOM 11158 C C . GLU B 1 631 ? -29.386 20.149 23.053 1 19.5 631 GLU B C 1
ATOM 11160 O O . GLU B 1 631 ? -28.294 19.611 22.856 1 19.5 631 GLU B O 1
ATOM 11165 N N . ASP B 1 632 ? -30.455 19.977 22.249 1 18.66 632 ASP B N 1
ATOM 11166 C CA . ASP B 1 632 ? -30.646 19.021 21.163 1 18.66 632 ASP B CA 1
ATOM 11167 C C . ASP B 1 632 ? -30.154 19.592 19.835 1 18.66 632 ASP B C 1
ATOM 11169 O O . ASP B 1 632 ? -30.883 20.32 19.158 1 18.66 632 ASP B O 1
ATOM 11173 N N . LEU B 1 633 ? -29.031 20.251 19.652 1 17.55 633 LEU B N 1
ATOM 11174 C CA . LEU B 1 633 ? -28.718 20.964 18.419 1 17.55 633 LEU B CA 1
ATOM 11175 C C . LEU B 1 633 ? -29.035 20.105 17.199 1 17.55 633 LEU B C 1
ATOM 11177 O O . LEU B 1 633 ? -28.555 20.382 16.098 1 17.55 633 LEU B O 1
ATOM 11181 N N . GLY B 1 634 ? -29.929 19.167 17.298 1 19.3 634 GLY B N 1
ATOM 11182 C CA . GLY B 1 634 ? -30.432 18.426 16.153 1 19.3 634 GLY B CA 1
ATOM 11183 C C . GLY B 1 634 ? -31.192 19.293 15.167 1 19.3 634 GLY B C 1
ATOM 11184 O O . GLY B 1 634 ? -31.136 19.062 13.957 1 19.3 634 GLY B O 1
ATOM 11185 N N . SER B 1 635 ? -32.303 20.07 15.714 1 18.17 635 SER B N 1
ATOM 11186 C CA . SER B 1 635 ? -33.568 20.35 15.043 1 18.17 635 SER B CA 1
ATOM 11187 C C . SER B 1 635 ? -33.36 21.235 13.819 1 18.17 635 SER B C 1
ATOM 11189 O O . SER B 1 635 ? -33.991 21.026 12.781 1 18.17 635 SER B O 1
ATOM 11191 N N . LEU B 1 636 ? -33.069 22.584 14.014 1 16.23 636 LEU B N 1
ATOM 11192 C CA . LEU B 1 636 ? -33.755 23.677 13.334 1 16.23 636 LEU B CA 1
ATOM 11193 C C . LEU B 1 636 ? -33.362 23.733 11.862 1 16.23 636 LEU B C 1
ATOM 11195 O O . LEU B 1 636 ? -33.837 24.597 11.12 1 16.23 636 LEU B O 1
ATOM 11199 N N . LEU B 1 637 ? -32.371 23.135 11.256 1 16.04 637 LEU B N 1
ATOM 11200 C CA . LEU B 1 637 ? -32.135 23.878 10.023 1 16.04 637 LEU B CA 1
ATOM 11201 C C . LEU B 1 637 ? -33.268 23.654 9.028 1 16.04 637 LEU B C 1
ATOM 11203 O O . LEU B 1 637 ? -33.262 22.671 8.283 1 16.04 637 LEU B O 1
ATOM 11207 N N . ASP B 1 638 ? -34.613 23.73 9.398 1 16.08 638 ASP B N 1
ATOM 11208 C CA . ASP B 1 638 ? -35.712 23.452 8.479 1 16.08 638 ASP B CA 1
ATOM 11209 C C . ASP B 1 638 ? -35.767 24.487 7.358 1 16.08 638 ASP B C 1
ATOM 11211 O O . ASP B 1 638 ? -36.013 24.144 6.2 1 16.08 638 ASP B O 1
ATOM 11215 N N . SER B 1 639 ? -36.203 25.911 7.453 1 15.33 639 SER B N 1
ATOM 11216 C CA . SER B 1 639 ? -37.297 26.574 6.751 1 15.33 639 SER B CA 1
ATOM 11217 C C . SER B 1 639 ? -36.866 27.032 5.362 1 15.33 639 SER B C 1
ATOM 11219 O O . SER B 1 639 ? -37.652 26.984 4.414 1 15.33 639 SER B O 1
ATOM 11221 N N . SER B 1 640 ? -36.015 28.119 5.06 1 15.14 640 SER B N 1
ATOM 11222 C CA . SER B 1 640 ? -36.451 29.29 4.306 1 15.14 640 SER B CA 1
ATOM 11223 C C . SER B 1 640 ? -36.706 28.941 2.843 1 15.14 640 SER B C 1
ATOM 11225 O O . SER B 1 640 ? -36.212 27.927 2.346 1 15.14 640 SER B O 1
ATOM 11227 N N . VAL B 1 641 ? -37.254 30.131 1.868 1 15.77 641 VAL B N 1
ATOM 11228 C CA . VAL B 1 641 ? -38.18 30.535 0.816 1 15.77 641 VAL B CA 1
ATOM 11229 C C . VAL B 1 641 ? -37.615 30.145 -0.548 1 15.77 641 VAL B C 1
ATOM 11231 O O . VAL B 1 641 ? -36.417 29.883 -0.679 1 15.77 641 VAL B O 1
ATOM 11234 N N . GLN B 1 642 ? -38.212 30.819 -1.807 1 15 642 GLN B N 1
ATOM 11235 C CA . GLN B 1 642 ? -38.903 30.757 -3.09 1 15 642 GLN B CA 1
ATOM 11236 C C . GLN B 1 642 ? -37.973 31.148 -4.235 1 15 642 GLN B C 1
ATOM 11238 O O . GLN B 1 642 ? -38.047 30.576 -5.325 1 15 642 GLN B O 1
ATOM 11243 N N . GLN B 1 643 ? -37.254 32.332 -4.274 1 15.17 643 GLN B N 1
ATOM 11244 C CA . GLN B 1 643 ? -37.455 33.229 -5.406 1 15.17 643 GLN B CA 1
ATOM 11245 C C . GLN B 1 643 ? -36.846 32.651 -6.681 1 15.17 643 GLN B C 1
ATOM 11247 O O . GLN B 1 643 ? -35.951 31.806 -6.619 1 15.17 643 GLN B O 1
ATOM 11252 N N . GLY B 1 644 ? -36.941 33.53 -7.947 1 15.89 644 GLY B N 1
ATOM 11253 C CA . GLY B 1 644 ? -37.274 33.625 -9.359 1 15.89 644 GLY B CA 1
ATOM 11254 C C . GLY B 1 644 ? -36.115 33.265 -10.271 1 15.89 644 GLY B C 1
ATOM 11255 O O . GLY B 1 644 ? -35.122 32.69 -9.823 1 15.89 644 GLY B O 1
ATOM 11256 N N . GLY B 1 645 ? -35.603 34.316 -11.067 1 15.78 645 GLY B N 1
ATOM 11257 C CA . GLY B 1 645 ? -35.693 34.484 -12.508 1 15.78 645 GLY B CA 1
ATOM 11258 C C . GLY B 1 645 ? -34.523 33.87 -13.254 1 15.78 645 GLY B C 1
ATOM 11259 O O . GLY B 1 645 ? -33.731 33.126 -12.673 1 15.78 645 GLY B O 1
ATOM 11260 N N . GLN B 1 646 ? -33.668 34.725 -14.008 1 15.1 646 GLN B N 1
ATOM 11261 C CA . GLN B 1 646 ? -33.591 34.912 -15.453 1 15.1 646 GLN B CA 1
ATOM 11262 C C . GLN B 1 646 ? -32.463 34.08 -16.056 1 15.1 646 GLN B C 1
ATOM 11264 O O . GLN B 1 646 ? -32.699 33.25 -16.938 1 15.1 646 GLN B O 1
ATOM 11269 N N . ALA B 1 647 ? -31.491 34.784 -16.795 1 16.09 647 ALA B N 1
ATOM 11270 C CA . ALA B 1 647 ? -31.246 34.841 -18.233 1 16.09 647 ALA B CA 1
ATOM 11271 C C . ALA B 1 647 ? -30.17 33.84 -18.646 1 16.09 647 ALA B C 1
ATOM 11273 O O . ALA B 1 647 ? -29.449 33.31 -17.797 1 16.09 647 ALA B O 1
ATOM 11274 N N . ASP B 1 648 ? -29.23 34.22 -19.704 1 15.46 648 ASP B N 1
ATOM 11275 C CA . ASP B 1 648 ? -28.99 33.868 -21.099 1 15.46 648 ASP B CA 1
ATOM 11276 C C . ASP B 1 648 ? -27.696 33.071 -21.25 1 15.46 648 ASP B C 1
ATOM 11278 O O . ASP B 1 648 ? -26.603 33.642 -21.232 1 15.46 648 ASP B O 1
ATOM 11282 N N . LEU B 1 649 ? -27.466 32.288 -20.41 1 15.05 649 LEU B N 1
ATOM 11283 C CA . LEU B 1 649 ? -26.141 31.733 -20.666 1 15.05 649 LEU B CA 1
ATOM 11284 C C . LEU B 1 649 ? -26.071 31.111 -22.056 1 15.05 649 LEU B C 1
ATOM 11286 O O . LEU B 1 649 ? -26.192 29.892 -22.202 1 15.05 649 LEU B O 1
ATOM 11290 N N . GLY B 1 650 ? -26.674 31.791 -23.157 1 15.31 650 GLY B N 1
ATOM 11291 C CA . GLY B 1 650 ? -26.924 31.153 -24.44 1 15.31 650 GLY B CA 1
ATOM 11292 C C . GLY B 1 650 ? -25.68 30.541 -25.055 1 15.31 650 GLY B C 1
ATOM 11293 O O . GLY B 1 650 ? -25.748 29.486 -25.689 1 15.31 650 GLY B O 1
ATOM 11294 N N . GLU B 1 651 ? -24.553 31.26 -25.181 1 16.1 651 GLU B N 1
ATOM 11295 C CA . GLU B 1 651 ? -24.102 31.291 -26.569 1 16.1 651 GLU B CA 1
ATOM 11296 C C . GLU B 1 651 ? -23.786 29.887 -27.078 1 16.1 651 GLU B C 1
ATOM 11298 O O . GLU B 1 651 ? -23.516 28.98 -26.287 1 16.1 651 GLU B O 1
ATOM 11303 N N . GLN B 1 652 ? -23.697 29.649 -28.497 1 15.56 652 GLN B N 1
ATOM 11304 C CA . GLN B 1 652 ? -23.929 28.926 -29.743 1 15.56 652 GLN B CA 1
ATOM 11305 C C . GLN B 1 652 ? -22.8 27.939 -30.025 1 15.56 652 GLN B C 1
ATOM 11307 O O . GLN B 1 652 ? -21.828 28.278 -30.703 1 15.56 652 GLN B O 1
ATOM 11312 N N . VAL B 1 653 ? -22.078 27.392 -29.093 1 15.49 653 VAL B N 1
ATOM 11313 C CA . VAL B 1 653 ? -21.041 26.732 -29.88 1 15.49 653 VAL B CA 1
ATOM 11314 C C . VAL B 1 653 ? -21.685 25.866 -30.96 1 15.49 653 VAL B C 1
ATOM 11316 O O . VAL B 1 653 ? -22.579 25.067 -30.673 1 15.49 653 VAL B O 1
ATOM 11319 N N . ASP B 1 654 ? -21.502 26.216 -32.285 1 15.5 654 ASP B N 1
ATOM 11320 C CA . ASP B 1 654 ? -21.902 25.925 -33.659 1 15.5 654 ASP B CA 1
ATOM 11321 C C . ASP B 1 654 ? -21.603 24.472 -34.022 1 15.5 654 ASP B C 1
ATOM 11323 O O . ASP B 1 654 ? -20.44 24.067 -34.077 1 15.5 654 ASP B O 1
ATOM 11327 N N . TRP B 1 655 ? -22.321 23.465 -33.51 1 15.37 655 TRP B N 1
ATOM 11328 C CA . TRP B 1 655 ? -22.295 22.124 -34.084 1 15.37 655 TRP B CA 1
ATOM 11329 C C . TRP B 1 655 ? -22.682 22.155 -35.558 1 15.37 655 TRP B C 1
ATOM 11331 O O . TRP B 1 655 ? -23.845 22.39 -35.896 1 15.37 655 TRP B O 1
ATOM 11341 N N . ALA B 1 656 ? -21.956 22.936 -36.362 1 15.35 656 ALA B N 1
ATOM 11342 C CA . ALA B 1 656 ? -22.476 22.935 -37.727 1 15.35 656 ALA B CA 1
ATOM 11343 C C . ALA B 1 656 ? -22.7 21.51 -38.227 1 15.35 656 ALA B C 1
ATOM 11345 O O . ALA B 1 656 ? -21.751 20.732 -38.347 1 15.35 656 ALA B O 1
ATOM 11346 N N . VAL B 1 657 ? -23.841 20.866 -37.943 1 15.38 657 VAL B N 1
ATOM 11347 C CA . VAL B 1 657 ? -24.524 19.704 -38.503 1 15.38 657 VAL B CA 1
ATOM 11348 C C . VAL B 1 657 ? -24.66 19.864 -40.015 1 15.38 657 VAL B C 1
ATOM 11350 O O . VAL B 1 657 ? -25.416 20.715 -40.49 1 15.38 657 VAL B O 1
ATOM 11353 N N . GLN B 1 658 ? -23.541 20.07 -40.793 1 15.47 658 GLN B N 1
ATOM 11354 C CA . GLN B 1 658 ? -23.995 20.119 -42.179 1 15.47 658 GLN B CA 1
ATOM 11355 C C . GLN B 1 658 ? -24.929 18.954 -42.494 1 15.47 658 GLN B C 1
ATOM 11357 O O . GLN B 1 658 ? -24.586 17.794 -42.252 1 15.47 658 GLN B O 1
ATOM 11362 N N . ARG B 1 659 ? -26.22 19.171 -42.664 1 15.79 659 ARG B N 1
ATOM 11363 C CA . ARG B 1 659 ? -27.523 18.535 -42.829 1 15.79 659 ARG B CA 1
ATOM 11364 C C . ARG B 1 659 ? -27.485 17.488 -43.937 1 15.79 659 ARG B C 1
ATOM 11366 O O . ARG B 1 659 ? -27.895 16.344 -43.731 1 15.79 659 ARG B O 1
ATOM 11373 N N . ASN B 1 660 ? -27.896 17.798 -45.168 1 15.77 660 ASN B N 1
ATOM 11374 C CA . ASN B 1 660 ? -29.15 17.32 -45.739 1 15.77 660 ASN B CA 1
ATOM 11375 C C . ASN B 1 660 ? -28.947 16.041 -46.546 1 15.77 660 ASN B C 1
ATOM 11377 O O . ASN B 1 660 ? -29.651 15.051 -46.336 1 15.77 660 ASN B O 1
ATOM 11381 N N . ASN B 1 661 ? -28.82 16.149 -47.887 1 16.2 661 ASN B N 1
ATOM 11382 C CA . ASN B 1 661 ? -29.846 15.69 -48.817 1 16.2 661 ASN B CA 1
ATOM 11383 C C . ASN B 1 661 ? -29.566 14.272 -49.307 1 16.2 661 ASN B C 1
ATOM 11385 O O . ASN B 1 661 ? -30.495 13.518 -49.603 1 16.2 661 ASN B O 1
ATOM 11389 N N . HIS B 1 662 ? -28.387 13.995 -49.896 1 17.35 662 HIS B N 1
ATOM 11390 C CA . HIS B 1 662 ? -28.627 13.28 -51.145 1 17.35 662 HIS B CA 1
ATOM 11391 C C . HIS B 1 662 ? -29.099 11.854 -50.881 1 17.35 662 HIS B C 1
ATOM 11393 O O . HIS B 1 662 ? -28.803 11.282 -49.829 1 17.35 662 HIS B O 1
ATOM 11399 N N . GLY B 1 663 ? -30.031 11.152 -51.731 1 16.93 663 GLY B N 1
ATOM 11400 C CA . GLY B 1 663 ? -31.146 10.285 -52.078 1 16.93 663 GLY B CA 1
ATOM 11401 C C . GLY B 1 663 ? -30.755 8.823 -52.183 1 16.93 663 GLY B C 1
ATOM 11402 O O . GLY B 1 663 ? -31.617 7.952 -52.31 1 16.93 663 GLY B O 1
ATOM 11403 N N . GLY B 1 664 ? -29.451 8.496 -52.427 1 17.42 664 GLY B N 1
ATOM 11404 C CA . GLY B 1 664 ? -29.637 7.35 -53.304 1 17.42 664 GLY B CA 1
ATOM 11405 C C . GLY B 1 664 ? -30.294 6.171 -52.613 1 17.42 664 GLY B C 1
ATOM 11406 O O . GLY B 1 664 ? -30.422 6.155 -51.387 1 17.42 664 GLY B O 1
ATOM 11407 N N . SER B 1 665 ? -30.469 5.003 -53.238 1 16.68 665 SER B N 1
ATOM 11408 C CA . SER B 1 665 ? -31.335 3.858 -53.499 1 16.68 665 SER B CA 1
ATOM 11409 C C . SER B 1 665 ? -31.053 2.718 -52.526 1 16.68 665 SER B C 1
ATOM 11411 O O . SER B 1 665 ? -31.218 1.546 -52.87 1 16.68 665 SER B O 1
ATOM 11413 N N . CYS B 1 666 ? -30.626 3.105 -51.269 1 15.82 666 CYS B N 1
ATOM 11414 C CA . CYS B 1 666 ? -30.383 1.836 -50.593 1 15.82 666 CYS B CA 1
ATOM 11415 C C . CYS B 1 666 ? -31.627 0.956 -50.621 1 15.82 666 CYS B C 1
ATOM 11417 O O . CYS B 1 666 ? -32.705 1.382 -50.202 1 15.82 666 CYS B O 1
ATOM 11419 N N . THR B 1 667 ? -31.625 -0.205 -51.3 1 16.58 667 THR B N 1
ATOM 11420 C CA . THR B 1 667 ? -32.428 -1.338 -51.748 1 16.58 667 THR B CA 1
ATOM 11421 C C . THR B 1 667 ? -33.129 -2.004 -50.568 1 16.58 667 THR B C 1
ATOM 11423 O O . THR B 1 667 ? -32.767 -1.772 -49.412 1 16.58 667 THR B O 1
ATOM 11426 N N . SER B 1 668 ? -33.766 -3.247 -50.723 1 16.47 668 SER B N 1
ATOM 11427 C CA . SER B 1 668 ? -34.986 -4.038 -50.605 1 16.47 668 SER B CA 1
ATOM 11428 C C . SER B 1 668 ? -35.011 -4.825 -49.299 1 16.47 668 SER B C 1
ATOM 11430 O O . SER B 1 668 ? -36.077 -5.049 -48.723 1 16.47 668 SER B O 1
ATOM 11432 N N . MET B 1 669 ? -33.854 -5.498 -48.814 1 16.22 669 MET B N 1
ATOM 11433 C CA . MET B 1 669 ? -34.181 -6.874 -48.451 1 16.22 669 MET B CA 1
ATOM 11434 C C . MET B 1 669 ? -34.786 -6.94 -47.053 1 16.22 669 MET B C 1
ATOM 11436 O O . MET B 1 669 ? -34.061 -6.923 -46.057 1 16.22 669 MET B O 1
ATOM 11440 N N . SER B 1 670 ? -35.773 -6.075 -46.661 1 15.87 670 SER B N 1
ATOM 11441 C CA . SER B 1 670 ? -36.533 -5.999 -45.418 1 15.87 670 SER B CA 1
ATOM 11442 C C . SER B 1 670 ? -37.151 -7.347 -45.064 1 15.87 670 SER B C 1
ATOM 11444 O O . SER B 1 670 ? -37.702 -7.517 -43.975 1 15.87 670 SER B O 1
ATOM 11446 N N . LYS B 1 671 ? -37.69 -8.058 -46.079 1 16.17 671 LYS B N 1
ATOM 11447 C CA . LYS B 1 671 ? -38.984 -8.677 -45.807 1 16.17 671 LYS B CA 1
ATOM 11448 C C . LYS B 1 671 ? -38.864 -9.75 -44.729 1 16.17 671 LYS B C 1
ATOM 11450 O O . LYS B 1 671 ? -39.685 -9.81 -43.81 1 16.17 671 LYS B O 1
ATOM 11455 N N . MET B 1 672 ? -38.32 -11.024 -45.069 1 15.85 672 MET B N 1
ATOM 11456 C CA . MET B 1 672 ? -39.03 -12.296 -44.967 1 15.85 672 MET B CA 1
ATOM 11457 C C . MET B 1 672 ? -38.865 -12.901 -43.576 1 15.85 672 MET B C 1
ATOM 11459 O O . MET B 1 672 ? -39.764 -13.584 -43.081 1 15.85 672 MET B O 1
ATOM 11463 N N . ALA B 1 673 ? -37.606 -12.839 -42.882 1 15.49 673 ALA B N 1
ATOM 11464 C CA . ALA B 1 673 ? -37.34 -14.11 -42.214 1 15.49 673 ALA B CA 1
ATOM 11465 C C . ALA B 1 673 ? -38.161 -14.24 -40.935 1 15.49 673 ALA B C 1
ATOM 11467 O O . ALA B 1 673 ? -37.752 -13.758 -39.876 1 15.49 673 ALA B O 1
ATOM 11468 N N . CYS B 1 674 ? -39.482 -13.847 -40.848 1 16.29 674 CYS B N 1
ATOM 11469 C CA . CYS B 1 674 ? -40.392 -14.005 -39.719 1 16.29 674 CYS B CA 1
ATOM 11470 C C . CYS B 1 674 ? -40.552 -15.474 -39.349 1 16.29 674 CYS B C 1
ATOM 11472 O O . CYS B 1 674 ? -41.575 -16.089 -39.657 1 16.29 674 CYS B O 1
ATOM 11474 N N . GLU B 1 675 ? -39.567 -16.404 -39.492 1 16.55 675 GLU B N 1
ATOM 11475 C CA . GLU B 1 675 ? -39.884 -17.819 -39.325 1 16.55 675 GLU B CA 1
ATOM 11476 C C . GLU B 1 675 ? -40.6 -18.072 -38.002 1 16.55 675 GLU B C 1
ATOM 11478 O O . GLU B 1 675 ? -41.818 -18.264 -37.976 1 16.55 675 GLU B O 1
ATOM 11483 N N . ALA B 1 676 ? -40.22 -19.326 -37.276 1 16.21 676 ALA B N 1
ATOM 11484 C CA . ALA B 1 676 ? -40.688 -20.62 -36.786 1 16.21 676 ALA B CA 1
ATOM 11485 C C . ALA B 1 676 ? -40.798 -20.624 -35.264 1 16.21 676 ALA B C 1
ATOM 11487 O O . ALA B 1 676 ? -41.11 -21.653 -34.661 1 16.21 676 ALA B O 1
ATOM 11488 N N . ILE B 1 677 ? -40.672 -19.488 -34.544 1 16.03 677 ILE B N 1
ATOM 11489 C CA . ILE B 1 677 ? -40.541 -19.824 -33.131 1 16.03 677 ILE B CA 1
ATOM 11490 C C . ILE B 1 677 ? -41.879 -20.329 -32.595 1 16.03 677 ILE B C 1
ATOM 11492 O O . ILE B 1 677 ? -42.657 -19.559 -32.026 1 16.03 677 ILE B O 1
ATOM 11496 N N . LEU B 1 678 ? -42.652 -21.112 -33.373 1 15.76 678 LEU B N 1
ATOM 11497 C CA . LEU B 1 678 ? -43.943 -21.494 -32.812 1 15.76 678 LEU B CA 1
ATOM 11498 C C . LEU B 1 678 ? -43.769 -22.18 -31.462 1 15.76 678 LEU B C 1
ATOM 11500 O O . LEU B 1 678 ? -42.77 -22.866 -31.234 1 15.76 678 LEU B O 1
ATOM 11504 N N . GLU B 1 679 ? -44.881 -22.319 -30.479 1 16.72 679 GLU B N 1
ATOM 11505 C CA . GLU B 1 679 ? -45.645 -22.382 -29.237 1 16.72 679 GLU B CA 1
ATOM 11506 C C . GLU B 1 679 ? -45.728 -23.813 -28.712 1 16.72 679 GLU B C 1
ATOM 11508 O O . GLU B 1 679 ? -46.342 -24.676 -29.342 1 16.72 679 GLU B O 1
ATOM 11513 N N . GLY B 1 680 ? -44.673 -24.475 -27.847 1 16.83 680 GLY B N 1
ATOM 11514 C CA . GLY B 1 680 ? -44.381 -25.579 -26.947 1 16.83 680 GLY B CA 1
ATOM 11515 C C . GLY B 1 680 ? -45.319 -25.643 -25.757 1 16.83 680 GLY B C 1
ATOM 11516 O O . GLY B 1 680 ? -44.988 -26.239 -24.73 1 16.83 680 GLY B O 1
ATOM 11517 N N . GLN B 1 681 ? -46.625 -25.737 -25.618 1 15.49 681 GLN B N 1
ATOM 11518 C CA . GLN B 1 681 ? -47.457 -25.599 -24.427 1 15.49 681 GLN B CA 1
ATOM 11519 C C . GLN B 1 681 ? -47.475 -26.891 -23.616 1 15.49 681 GLN B C 1
ATOM 11521 O O . GLN B 1 681 ? -47.809 -26.881 -22.43 1 15.49 681 GLN B O 1
ATOM 11526 N N . THR B 1 682 ? -47.426 -28.151 -23.996 1 16.67 682 THR B N 1
ATOM 11527 C CA . THR B 1 682 ? -48.46 -28.985 -23.393 1 16.67 682 THR B CA 1
ATOM 11528 C C . THR B 1 682 ? -48.101 -29.335 -21.952 1 16.67 682 THR B C 1
ATOM 11530 O O . THR B 1 682 ? -46.923 -29.374 -21.592 1 16.67 682 THR B O 1
ATOM 11533 N N . SER B 1 683 ? -49.102 -29.994 -21.015 1 16.06 683 SER B N 1
ATOM 11534 C CA . SER B 1 683 ? -49.759 -30.153 -19.721 1 16.06 683 SER B CA 1
ATOM 11535 C C . SER B 1 683 ? -49.016 -31.155 -18.844 1 16.06 683 SER B C 1
ATOM 11537 O O . SER B 1 683 ? -48.271 -31.998 -19.348 1 16.06 683 SER B O 1
ATOM 11539 N N . ARG B 1 684 ? -49.281 -31.404 -17.346 1 15.39 684 ARG B N 1
ATOM 11540 C CA . ARG B 1 684 ? -49.052 -31.473 -15.906 1 15.39 684 ARG B CA 1
ATOM 11541 C C . ARG B 1 684 ? -49.093 -32.916 -15.414 1 15.39 684 ARG B C 1
ATOM 11543 O O . ARG B 1 684 ? -48.663 -33.208 -14.296 1 15.39 684 ARG B O 1
ATOM 11550 N N . LYS B 1 685 ? -49.86 -33.84 -15.775 1 16.84 685 LYS B N 1
ATOM 11551 C CA . LYS B 1 685 ? -50.558 -34.472 -14.66 1 16.84 685 LYS B CA 1
ATOM 11552 C C . LYS B 1 685 ? -49.599 -35.299 -13.808 1 16.84 685 LYS B C 1
ATOM 11554 O O . LYS B 1 685 ? -49.56 -35.148 -12.585 1 16.84 685 LYS B O 1
ATOM 11559 N N . LYS B 1 686 ? -49.93 -36.616 -13.394 1 16.68 686 LYS B N 1
ATOM 11560 C CA . LYS B 1 686 ? -50.378 -37.356 -12.217 1 16.68 686 LYS B CA 1
ATOM 11561 C C . LYS B 1 686 ? -49.277 -38.272 -11.692 1 16.68 686 LYS B C 1
ATOM 11563 O O . LYS B 1 686 ? -49.513 -39.085 -10.796 1 16.68 686 LYS B O 1
ATOM 11568 N N . SER B 1 687 ? -48.024 -38.082 -12.069 1 14.48 687 SER B N 1
ATOM 11569 C CA . SER B 1 687 ? -47.376 -39.374 -11.87 1 14.48 687 SER B CA 1
ATOM 11570 C C . SER B 1 687 ? -47.304 -39.734 -10.39 1 14.48 687 SER B C 1
ATOM 11572 O O . SER B 1 687 ? -47.497 -38.875 -9.527 1 14.48 687 SER B O 1
ATOM 11574 N N . SER B 1 688 ? -46.128 -40.344 -9.906 1 15.31 688 SER B N 1
ATOM 11575 C CA . SER B 1 688 ? -45.616 -41.614 -9.403 1 15.31 688 SER B CA 1
ATOM 11576 C C . SER B 1 688 ? -45.408 -41.567 -7.893 1 15.31 688 SER B C 1
ATOM 11578 O O . SER B 1 688 ? -45.044 -40.525 -7.343 1 15.31 688 SER B O 1
ATOM 11580 N N . GLU B 1 689 ? -45.783 -42.583 -7.015 1 16.87 689 GLU B N 1
ATOM 11581 C CA . GLU B 1 689 ? -46.048 -43.306 -5.774 1 16.87 689 GLU B CA 1
ATOM 11582 C C . GLU B 1 689 ? -44.763 -43.534 -4.983 1 16.87 689 GLU B C 1
ATOM 11584 O O . GLU B 1 689 ? -44.789 -44.137 -3.908 1 16.87 689 GLU B O 1
ATOM 11589 N N . LEU B 1 690 ? -43.57 -42.862 -5.364 1 14.24 690 LEU B N 1
ATOM 11590 C CA . LEU B 1 690 ? -42.494 -43.694 -4.835 1 14.24 690 LEU B CA 1
ATOM 11591 C C . LEU B 1 690 ? -42.531 -43.727 -3.311 1 14.24 690 LEU B C 1
ATOM 11593 O O . LEU B 1 690 ? -43.092 -42.829 -2.68 1 14.24 690 LEU B O 1
ATOM 11597 N N . ILE B 1 691 ? -41.288 -44.069 -2.67 1 15.27 691 ILE B N 1
ATOM 11598 C CA . ILE B 1 691 ? -40.677 -45.112 -1.852 1 15.27 691 ILE B CA 1
ATOM 11599 C C . ILE B 1 691 ? -40.486 -44.603 -0.425 1 15.27 691 ILE B C 1
ATOM 11601 O O . ILE B 1 691 ? -41.124 -45.097 0.507 1 15.27 691 ILE B O 1
ATOM 11605 N N . SER B 1 692 ? -39.243 -44.555 0.071 1 14.74 692 SER B N 1
ATOM 11606 C CA . SER B 1 692 ? -38.582 -45.411 1.051 1 14.74 692 SER B CA 1
ATOM 11607 C C . SER B 1 692 ? -38.472 -44.719 2.405 1 14.74 692 SER B C 1
ATOM 11609 O O . SER B 1 692 ? -38.619 -43.499 2.498 1 14.74 692 SER B O 1
ATOM 11611 N N . HIS B 1 693 ? -37.392 -45.028 3.333 1 14.96 693 HIS B N 1
ATOM 11612 C CA . HIS B 1 693 ? -37.067 -45.779 4.54 1 14.96 693 HIS B CA 1
ATOM 11613 C C . HIS B 1 693 ? -36.414 -44.882 5.587 1 14.96 693 HIS B C 1
ATOM 11615 O O . HIS B 1 693 ? -35.949 -45.365 6.622 1 14.96 693 HIS B O 1
ATOM 11621 N N . LYS B 1 694 ? -36.469 -43.604 5.609 1 16.2 694 LYS B N 1
ATOM 11622 C CA . LYS B 1 694 ? -35.43 -42.979 6.423 1 16.2 694 LYS B CA 1
ATOM 11623 C C . LYS B 1 694 ? -35.635 -43.283 7.904 1 16.2 694 LYS B C 1
ATOM 11625 O O . LYS B 1 694 ? -36.699 -43.002 8.46 1 16.2 694 LYS B O 1
ATOM 11630 N N . GLY B 1 695 ? -34.744 -44.174 8.511 1 15.47 695 GLY B N 1
ATOM 11631 C CA . GLY B 1 695 ? -34.478 -44.756 9.817 1 15.47 695 GLY B CA 1
ATOM 11632 C C . GLY B 1 695 ? -34.013 -43.737 10.84 1 15.47 695 GLY B C 1
ATOM 11633 O O . GLY B 1 695 ? -33.547 -42.654 10.479 1 15.47 695 GLY B O 1
ATOM 11634 N N . THR B 1 696 ? -34.354 -43.767 12.116 1 16.9 696 THR B N 1
ATOM 11635 C CA . THR B 1 696 ? -34.56 -43.135 13.415 1 16.9 696 THR B CA 1
ATOM 11636 C C . THR B 1 696 ? -33.262 -43.112 14.217 1 16.9 696 THR B C 1
ATOM 11638 O O . THR B 1 696 ? -33.231 -42.611 15.343 1 16.9 696 THR B O 1
ATOM 11641 N N . ALA B 1 697 ? -31.936 -43.441 13.693 1 16.41 697 ALA B N 1
ATOM 11642 C CA . ALA B 1 697 ? -31.074 -43.938 14.763 1 16.41 697 ALA B CA 1
ATOM 11643 C C . ALA B 1 697 ? -30.774 -42.84 15.78 1 16.41 697 ALA B C 1
ATOM 11645 O O . ALA B 1 697 ? -30.781 -41.654 15.442 1 16.41 697 ALA B O 1
ATOM 11646 N N . ALA B 1 698 ? -30.528 -43.203 17.102 1 17.98 698 ALA B N 1
ATOM 11647 C CA . ALA B 1 698 ? -30.475 -42.97 18.543 1 17.98 698 ALA B CA 1
ATOM 11648 C C . ALA B 1 698 ? -29.151 -42.328 18.946 1 17.98 698 ALA B C 1
ATOM 11650 O O . ALA B 1 698 ? -28.092 -42.948 18.832 1 17.98 698 ALA B O 1
ATOM 11651 N N . LEU B 1 699 ? -28.782 -41.177 18.42 1 17.33 699 LEU B N 1
ATOM 11652 C CA . LEU B 1 699 ? -27.452 -40.664 18.727 1 17.33 699 LEU B CA 1
ATOM 11653 C C . LEU B 1 699 ? -27.237 -40.577 20.234 1 17.33 699 LEU B C 1
ATOM 11655 O O . LEU B 1 699 ? -28.019 -39.937 20.941 1 17.33 699 LEU B O 1
ATOM 11659 N N . PRO B 1 700 ? -26.453 -41.578 20.805 1 17.53 700 PRO B N 1
ATOM 11660 C CA . PRO B 1 700 ? -26.113 -41.834 22.207 1 17.53 700 PRO B CA 1
ATOM 11661 C C . PRO B 1 700 ? -25.371 -40.668 22.857 1 17.53 700 PRO B C 1
ATOM 11663 O O . PRO B 1 700 ? -24.857 -39.792 22.157 1 17.53 700 PRO B O 1
ATOM 11666 N N . ASN B 1 701 ? -25.011 -40.761 24.175 1 19.21 701 ASN B N 1
ATOM 11667 C CA . ASN B 1 701 ? -24.753 -40.194 25.495 1 19.21 701 ASN B CA 1
ATOM 11668 C C . ASN B 1 701 ? -23.284 -39.818 25.665 1 19.21 701 ASN B C 1
ATOM 11670 O O . ASN B 1 701 ? -22.815 -39.624 26.788 1 19.21 701 ASN B O 1
ATOM 11674 N N . GLU B 1 702 ? -22.45 -39.375 24.576 1 17.7 702 GLU B N 1
ATOM 11675 C CA . GLU B 1 702 ? -21.005 -39.459 24.77 1 17.7 702 GLU B CA 1
ATOM 11676 C C . GLU B 1 702 ? -20.562 -38.641 25.98 1 17.7 702 GLU B C 1
ATOM 11678 O O . GLU B 1 702 ? -20.876 -37.453 26.081 1 17.7 702 GLU B O 1
ATOM 11683 N N . GLN B 1 703 ? -20.014 -39.233 27.115 1 18.44 703 GLN B N 1
ATOM 11684 C CA . GLN B 1 703 ? -19.405 -39.085 28.432 1 18.44 703 GLN B CA 1
ATOM 11685 C C . GLN B 1 703 ? -18.016 -38.462 28.329 1 18.44 703 GLN B C 1
ATOM 11687 O O . GLN B 1 703 ? -17.007 -39.167 28.398 1 18.44 703 GLN B O 1
ATOM 11692 N N . SER B 1 704 ? -17.664 -37.57 27.407 1 18.86 704 SER B N 1
ATOM 11693 C CA . SER B 1 704 ? -16.237 -37.353 27.19 1 18.86 704 SER B CA 1
ATOM 11694 C C . SER B 1 704 ? -15.552 -36.871 28.465 1 18.86 704 SER B C 1
ATOM 11696 O O . SER B 1 704 ? -15.959 -35.868 29.054 1 18.86 704 SER B O 1
ATOM 11698 N N . GLY B 1 705 ? -14.761 -37.75 29.183 1 19.5 705 GLY B N 1
ATOM 11699 C CA . GLY B 1 705 ? -13.922 -37.867 30.365 1 19.5 705 GLY B CA 1
ATOM 11700 C C . GLY B 1 705 ? -12.788 -36.86 30.394 1 19.5 705 GLY B C 1
ATOM 11701 O O . GLY B 1 705 ? -12.428 -36.292 29.361 1 19.5 705 GLY B O 1
ATOM 11702 N N . LEU B 1 706 ? -12.356 -36.402 31.613 1 22.48 706 LEU B N 1
ATOM 11703 C CA . LEU B 1 706 ? -11.52 -35.538 32.439 1 22.48 706 LEU B CA 1
ATOM 11704 C C . LEU B 1 706 ? -10.046 -35.897 32.283 1 22.48 706 LEU B C 1
ATOM 11706 O O . LEU B 1 706 ? -9.588 -36.908 32.82 1 22.48 706 LEU B O 1
ATOM 11710 N N . MET B 1 707 ? -9.406 -35.973 31.012 1 22.15 707 MET B N 1
ATOM 11711 C CA . MET B 1 707 ? -8.06 -36.533 30.924 1 22.15 707 MET B CA 1
ATOM 11712 C C . MET B 1 707 ? -7.103 -35.794 31.853 1 22.15 707 MET B C 1
ATOM 11714 O O . MET B 1 707 ? -7.083 -34.562 31.879 1 22.15 707 MET B O 1
ATOM 11718 N N . THR B 1 708 ? -6.476 -36.483 32.834 1 22.99 708 THR B N 1
ATOM 11719 C CA . THR B 1 708 ? -5.641 -36.337 34.022 1 22.99 708 THR B CA 1
ATOM 11720 C C . THR B 1 708 ? -4.272 -35.773 33.654 1 22.99 708 THR B C 1
ATOM 11722 O O . THR B 1 708 ? -3.873 -35.808 32.488 1 22.99 708 THR B O 1
ATOM 11725 N N . GLU B 1 709 ? -3.297 -35.565 34.608 1 23.88 709 GLU B N 1
ATOM 11726 C CA . GLU B 1 709 ? -2.033 -34.935 34.974 1 23.88 709 GLU B CA 1
ATOM 11727 C C . GLU B 1 709 ? -0.875 -35.508 34.162 1 23.88 709 GLU B C 1
ATOM 11729 O O . GLU B 1 709 ? 0.132 -34.831 33.943 1 23.88 709 GLU B O 1
ATOM 11734 N N . LYS B 1 710 ? -0.834 -36.92 33.947 1 27.98 710 LYS B N 1
ATOM 11735 C CA . LYS B 1 710 ? 0.259 -37.815 33.576 1 27.98 710 LYS B CA 1
ATOM 11736 C C . LYS B 1 710 ? 0.739 -37.537 32.155 1 27.98 710 LYS B C 1
ATOM 11738 O O . LYS B 1 710 ? 1.917 -37.725 31.844 1 27.98 710 LYS B O 1
ATOM 11743 N N . ALA B 1 711 ? -0.271 -37.176 31.216 1 24.71 711 ALA B N 1
ATOM 11744 C CA . ALA B 1 711 ? 0.117 -37.318 29.814 1 24.71 711 ALA B CA 1
ATOM 11745 C C . ALA B 1 711 ? 1.021 -36.169 29.376 1 24.71 711 ALA B C 1
ATOM 11747 O O . ALA B 1 711 ? 1.442 -36.11 28.219 1 24.71 711 ALA B O 1
ATOM 11748 N N . LYS B 1 712 ? 1.081 -35.08 30.196 1 29.2 712 LYS B N 1
ATOM 11749 C CA . LYS B 1 712 ? 1.909 -33.923 29.871 1 29.2 712 LYS B CA 1
ATOM 11750 C C . LYS B 1 712 ? 3.39 -34.293 29.859 1 29.2 712 LYS B C 1
ATOM 11752 O O . LYS B 1 712 ? 4.14 -33.842 28.99 1 29.2 712 LYS B O 1
ATOM 11757 N N . ASP B 1 713 ? 3.845 -35.168 30.891 1 27.87 713 ASP B N 1
ATOM 11758 C CA . ASP B 1 713 ? 5.252 -35.451 31.158 1 27.87 713 ASP B CA 1
ATOM 11759 C C . ASP B 1 713 ? 5.87 -36.275 30.031 1 27.87 713 ASP B C 1
ATOM 11761 O O . ASP B 1 713 ? 7.029 -36.068 29.665 1 27.87 713 ASP B O 1
ATOM 11765 N N . GLU B 1 714 ? 5.003 -37.3 29.44 1 30.04 714 GLU B N 1
ATOM 11766 C CA . GLU B 1 714 ? 5.613 -38.293 28.561 1 30.04 714 GLU B CA 1
ATOM 11767 C C . GLU B 1 714 ? 6.053 -37.666 27.241 1 30.04 714 GLU B C 1
ATOM 11769 O O . GLU B 1 714 ? 7.007 -38.132 26.614 1 30.04 714 GLU B O 1
ATOM 11774 N N . LEU B 1 715 ? 5.376 -36.561 26.845 1 27.59 715 LEU B N 1
ATOM 11775 C CA . LEU B 1 715 ? 5.674 -36.066 25.505 1 27.59 715 LEU B CA 1
ATOM 11776 C C . LEU B 1 715 ? 7.04 -35.389 25.467 1 27.59 715 LEU B C 1
ATOM 11778 O O . LEU B 1 715 ? 7.804 -35.576 24.517 1 27.59 715 LEU B O 1
ATOM 11782 N N . LEU B 1 716 ? 7.538 -34.83 26.583 1 27.1 716 LEU B N 1
ATOM 11783 C CA . LEU B 1 716 ? 8.818 -34.13 26.618 1 27.1 716 LEU B CA 1
ATOM 11784 C C . LEU B 1 716 ? 9.973 -35.098 26.383 1 27.1 716 LEU B C 1
ATOM 11786 O O . LEU B 1 716 ? 10.93 -34.77 25.678 1 27.1 716 LEU B O 1
ATOM 11790 N N . ASN B 1 717 ? 9.896 -36.289 27.01 1 30.27 717 ASN B N 1
ATOM 11791 C CA . ASN B 1 717 ? 11.027 -37.21 26.992 1 30.27 717 ASN B CA 1
ATOM 11792 C C . ASN B 1 717 ? 11.319 -37.712 25.581 1 30.27 717 ASN B C 1
ATOM 11794 O O . ASN B 1 717 ? 12.476 -37.953 25.231 1 30.27 717 ASN B O 1
ATOM 11798 N N . ARG B 1 718 ? 10.238 -38.006 24.765 1 29.05 718 ARG B N 1
ATOM 11799 C CA . ARG B 1 718 ? 10.484 -38.712 23.512 1 29.05 718 ARG B CA 1
ATOM 11800 C C . ARG B 1 718 ? 11.287 -37.848 22.545 1 29.05 718 ARG B C 1
ATOM 11802 O O . ARG B 1 718 ? 11.987 -38.369 21.675 1 29.05 718 ARG B O 1
ATOM 11809 N N . ILE B 1 719 ? 11.164 -36.534 22.687 1 24.55 719 ILE B N 1
ATOM 11810 C CA . ILE B 1 719 ? 11.848 -35.73 21.68 1 24.55 719 ILE B CA 1
ATOM 11811 C C . ILE B 1 719 ? 13.356 -35.791 21.908 1 24.55 719 ILE B C 1
ATOM 11813 O O . ILE B 1 719 ? 14.132 -35.883 20.954 1 24.55 719 ILE B O 1
ATOM 11817 N N . THR B 1 720 ? 13.841 -35.963 23.145 1 22.7 720 THR B N 1
ATOM 11818 C CA . THR B 1 720 ? 15.269 -35.881 23.429 1 22.7 720 THR B CA 1
ATOM 11819 C C . THR B 1 720 ? 16.007 -37.082 22.843 1 22.7 720 THR B C 1
ATOM 11821 O O . THR B 1 720 ? 17.156 -36.962 22.413 1 22.7 720 THR B O 1
ATOM 11824 N N . ALA B 1 721 ? 15.393 -38.305 22.93 1 23.34 721 ALA B N 1
ATOM 11825 C CA . ALA B 1 721 ? 16.216 -39.495 22.731 1 23.34 721 ALA B CA 1
ATOM 11826 C C . ALA B 1 721 ? 16.732 -39.572 21.297 1 23.34 721 ALA B C 1
ATOM 11828 O O . ALA B 1 721 ? 17.786 -40.158 21.04 1 23.34 721 ALA B O 1
ATOM 11829 N N . GLU B 1 722 ? 15.898 -39.283 20.34 1 20.54 722 GLU B N 1
ATOM 11830 C CA . GLU B 1 722 ? 16.279 -39.856 19.052 1 20.54 722 GLU B CA 1
ATOM 11831 C C . GLU B 1 722 ? 17.508 -39.156 18.478 1 20.54 722 GLU B C 1
ATOM 11833 O O . GLU B 1 722 ? 17.935 -39.457 17.361 1 20.54 722 GLU B O 1
ATOM 11838 N N . ILE B 1 723 ? 18.058 -38.155 19.172 1 20.26 723 ILE B N 1
ATOM 11839 C CA . ILE B 1 723 ? 19.178 -37.441 18.569 1 20.26 723 ILE B CA 1
ATOM 11840 C C . ILE B 1 723 ? 20.437 -38.303 18.635 1 20.26 723 ILE B C 1
ATOM 11842 O O . ILE B 1 723 ? 21.515 -37.87 18.222 1 20.26 723 ILE B O 1
ATOM 11846 N N . ARG B 1 724 ? 20.45 -39.379 19.441 1 19.51 724 ARG B N 1
ATOM 11847 C CA . ARG B 1 724 ? 21.78 -39.843 19.82 1 19.51 724 ARG B CA 1
ATOM 11848 C C . ARG B 1 724 ? 22.572 -40.293 18.597 1 19.51 724 ARG B C 1
ATOM 11850 O O . ARG B 1 724 ? 23.763 -39.997 18.478 1 19.51 724 ARG B O 1
ATOM 11857 N N . HIS B 1 725 ? 22.277 -41.488 17.951 1 18.21 725 HIS B N 1
ATOM 11858 C CA . HIS B 1 725 ? 23.293 -42.521 17.784 1 18.21 725 HIS B CA 1
ATOM 11859 C C . HIS B 1 725 ? 24.205 -42.211 16.602 1 18.21 725 HIS B C 1
ATOM 11861 O O . HIS B 1 725 ? 25.324 -42.724 16.525 1 18.21 725 HIS B O 1
ATOM 11867 N N . THR B 1 726 ? 23.731 -41.912 15.368 1 17.72 726 THR B N 1
ATOM 11868 C CA . THR B 1 726 ? 24.414 -42.65 14.312 1 17.72 726 THR B CA 1
ATOM 11869 C C . THR B 1 726 ? 25.793 -42.054 14.041 1 17.72 726 THR B C 1
ATOM 11871 O O . THR B 1 726 ? 25.912 -40.866 13.731 1 17.72 726 THR B O 1
ATOM 11874 N N . GLN B 1 727 ? 27.004 -42.701 14.461 1 18.1 727 GLN B N 1
ATOM 11875 C CA . GLN B 1 727 ? 28.454 -42.566 14.538 1 18.1 727 GLN B CA 1
ATOM 11876 C C . GLN B 1 727 ? 29.084 -42.593 13.149 1 18.1 727 GLN B C 1
ATOM 11878 O O . GLN B 1 727 ? 30.286 -42.362 13.002 1 18.1 727 GLN B O 1
ATOM 11883 N N . PRO B 1 728 ? 28.445 -42.759 11.993 1 17.74 728 PRO B N 1
ATOM 11884 C CA . PRO B 1 728 ? 29.306 -43.581 11.139 1 17.74 728 PRO B CA 1
ATOM 11885 C C . PRO B 1 728 ? 30.689 -42.969 10.93 1 17.74 728 PRO B C 1
ATOM 11887 O O . PRO B 1 728 ? 30.866 -41.76 11.105 1 17.74 728 PRO B O 1
ATOM 11890 N N . SER B 1 729 ? 31.739 -43.852 10.612 1 15.93 729 SER B N 1
ATOM 11891 C CA . SER B 1 729 ? 33.154 -44.13 10.39 1 15.93 729 SER B CA 1
ATOM 11892 C C . SER B 1 729 ? 33.657 -43.453 9.119 1 15.93 729 SER B C 1
ATOM 11894 O O . SER B 1 729 ? 33.102 -43.659 8.038 1 15.93 729 SER B O 1
ATOM 11896 N N . ARG B 1 730 ? 34.324 -42.359 9.203 1 17.44 730 ARG B N 1
ATOM 11897 C CA . ARG B 1 730 ? 34.956 -41.527 8.184 1 17.44 730 ARG B CA 1
ATOM 11898 C C . ARG B 1 730 ? 36.1 -42.27 7.503 1 17.44 730 ARG B C 1
ATOM 11900 O O . ARG B 1 730 ? 37.248 -42.193 7.945 1 17.44 730 ARG B O 1
ATOM 11907 N N . ASP B 1 731 ? 35.936 -43.598 7.067 1 15.7 731 ASP B N 1
ATOM 11908 C CA . ASP B 1 731 ? 37.137 -44.221 6.519 1 15.7 731 ASP B CA 1
ATOM 11909 C C . ASP B 1 731 ? 37.775 -43.338 5.449 1 15.7 731 ASP B C 1
ATOM 11911 O O . ASP B 1 731 ? 37.132 -42.426 4.925 1 15.7 731 ASP B O 1
ATOM 11915 N N . SER B 1 732 ? 38.786 -43.998 4.469 1 16.23 732 SER B N 1
ATOM 11916 C CA . SER B 1 732 ? 40.156 -44.037 3.967 1 16.23 732 SER B CA 1
ATOM 11917 C C . SER B 1 732 ? 40.267 -43.35 2.61 1 16.23 732 SER B C 1
ATOM 11919 O O . SER B 1 732 ? 41.316 -42.8 2.27 1 16.23 732 SER B O 1
ATOM 11921 N N . PHE B 1 733 ? 39.516 -43.792 1.504 1 16.02 733 PHE B N 1
ATOM 11922 C CA . PHE B 1 733 ? 40.247 -44.267 0.335 1 16.02 733 PHE B CA 1
ATOM 11923 C C . PHE B 1 733 ? 41.049 -43.136 -0.298 1 16.02 733 PHE B C 1
ATOM 11925 O O . PHE B 1 733 ? 40.66 -41.97 -0.215 1 16.02 733 PHE B O 1
ATOM 11932 N N . SER B 1 734 ? 42.264 -43.486 -1.187 1 15.92 734 SER B N 1
ATOM 11933 C CA . SER B 1 734 ? 43.609 -43.393 -1.746 1 15.92 734 SER B CA 1
ATOM 11934 C C . SER B 1 734 ? 43.648 -42.439 -2.935 1 15.92 734 SER B C 1
ATOM 11936 O O . SER B 1 734 ? 44.471 -41.521 -2.975 1 15.92 734 SER B O 1
ATOM 11938 N N . ALA B 1 735 ? 43.89 -43.078 -4.335 1 15.01 735 ALA B N 1
ATOM 11939 C CA . ALA B 1 735 ? 45.019 -43.135 -5.259 1 15.01 735 ALA B CA 1
ATOM 11940 C C . ALA B 1 735 ? 44.996 -41.956 -6.227 1 15.01 735 ALA B C 1
ATOM 11942 O O . ALA B 1 735 ? 46.001 -41.261 -6.393 1 15.01 735 ALA B O 1
ATOM 11943 N N . VAL B 1 736 ? 44.453 -42.173 -7.648 1 14.96 736 VAL B N 1
ATOM 11944 C CA . VAL B 1 736 ? 45.149 -42.307 -8.924 1 14.96 736 VAL B CA 1
ATOM 11945 C C . VAL B 1 736 ? 45.538 -40.926 -9.447 1 14.96 736 VAL B C 1
ATOM 11947 O O . VAL B 1 736 ? 44.93 -39.92 -9.075 1 14.96 736 VAL B O 1
ATOM 11950 N N . GLY B 1 737 ? 46.389 -40.853 -10.904 1 15.06 737 GLY B N 1
ATOM 11951 C CA . GLY B 1 737 ? 47.506 -40.554 -11.785 1 15.06 737 GLY B CA 1
ATOM 11952 C C . GLY B 1 737 ? 47.356 -39.23 -12.511 1 15.06 737 GLY B C 1
ATOM 11953 O O . GLY B 1 737 ? 46.293 -38.608 -12.465 1 15.06 737 GLY B O 1
ATOM 11954 N N . LEU B 1 738 ? 48.108 -39.159 -13.955 1 15.19 738 LEU B N 1
ATOM 11955 C CA . LEU B 1 738 ? 49.138 -38.611 -14.831 1 15.19 738 LEU B CA 1
ATOM 11956 C C . LEU B 1 738 ? 48.557 -37.543 -15.752 1 15.19 738 LEU B C 1
ATOM 11958 O O . LEU B 1 738 ? 49.09 -36.435 -15.838 1 15.19 738 LEU B O 1
ATOM 11962 N N . ALA B 1 739 ? 48.492 -37.885 -17.348 1 14.14 739 ALA B N 1
ATOM 11963 C CA . ALA B 1 739 ? 49.205 -37.565 -18.581 1 14.14 739 ALA B CA 1
ATOM 11964 C C . ALA B 1 739 ? 48.502 -36.449 -19.348 1 14.14 739 ALA B C 1
ATOM 11966 O O . ALA B 1 739 ? 49.133 -35.469 -19.749 1 14.14 739 ALA B O 1
ATOM 11967 N N . ALA B 1 740 ? 47.623 -36.847 -20.468 1 14.04 740 ALA B N 1
ATOM 11968 C CA . ALA B 1 740 ? 47.829 -36.751 -21.911 1 14.04 740 ALA B CA 1
ATOM 11969 C C . ALA B 1 740 ? 47.584 -35.328 -22.406 1 14.04 740 ALA B C 1
ATOM 11971 O O . ALA B 1 740 ? 48.456 -34.725 -23.036 1 14.04 740 ALA B O 1
ATOM 11972 N N . PHE B 1 741 ? 46.677 -35.218 -23.617 1 14.12 741 PHE B N 1
ATOM 11973 C CA . PHE B 1 741 ? 46.83 -35.13 -25.065 1 14.12 741 PHE B CA 1
ATOM 11974 C C . PHE B 1 741 ? 46.833 -33.675 -25.521 1 14.12 741 PHE B C 1
ATOM 11976 O O . PHE B 1 741 ? 46.332 -32.797 -24.815 1 14.12 741 PHE B O 1
ATOM 11983 N N . LEU B 1 742 ? 46.661 -33.455 -27.171 1 14.78 742 LEU B N 1
ATOM 11984 C CA . LEU B 1 742 ? 47.177 -33.177 -28.507 1 14.78 742 LEU B CA 1
ATOM 11985 C C . LEU B 1 742 ? 46.801 -31.768 -28.952 1 14.78 742 LEU B C 1
ATOM 11987 O O . LEU B 1 742 ? 45.963 -31.116 -28.324 1 14.78 742 LEU B O 1
ATOM 11991 N N . GLY B 1 743 ? 46.379 -31.655 -30.477 1 14.34 743 GLY B N 1
ATOM 11992 C CA . GLY B 1 743 ? 46.753 -31.232 -31.817 1 14.34 743 GLY B CA 1
ATOM 11993 C C . GLY B 1 743 ? 46.119 -29.916 -32.226 1 14.34 743 GLY B C 1
ATOM 11994 O O . GLY B 1 743 ? 46.811 -29.002 -32.68 1 14.34 743 GLY B O 1
ATOM 11995 N N . SER B 1 744 ? 44.957 -29.889 -33.193 1 14.06 744 SER B N 1
ATOM 11996 C CA . SER B 1 744 ? 44.965 -29.601 -34.624 1 14.06 744 SER B CA 1
ATOM 11997 C C . SER B 1 744 ? 44.938 -28.099 -34.886 1 14.06 744 SER B C 1
ATOM 11999 O O . SER B 1 744 ? 44.645 -27.311 -33.984 1 14.06 744 SER B O 1
ATOM 12001 N N . VAL B 1 745 ? 44.269 -27.654 -36.323 1 15.27 745 VAL B N 1
ATOM 12002 C CA . VAL B 1 745 ? 44.482 -27.311 -37.725 1 15.27 745 VAL B CA 1
ATOM 12003 C C . VAL B 1 745 ? 44.28 -25.811 -37.926 1 15.27 745 VAL B C 1
ATOM 12005 O O . VAL B 1 745 ? 43.689 -25.138 -37.078 1 15.27 745 VAL B O 1
ATOM 12008 N N . GLY B 1 746 ? 43.86 -25.406 -39.424 1 15.07 746 GLY B N 1
ATOM 12009 C CA . GLY B 1 746 ? 44.097 -24.819 -40.733 1 15.07 746 GLY B CA 1
ATOM 12010 C C . GLY B 1 746 ? 43.421 -23.473 -40.915 1 15.07 746 GLY B C 1
ATOM 12011 O O . GLY B 1 746 ? 44.072 -22.488 -41.269 1 15.07 746 GLY B O 1
ATOM 12012 N N . GLY B 1 747 ? 42.383 -23.432 -41.99 1 14.77 747 GLY B N 1
ATOM 12013 C CA . GLY B 1 747 ? 42.274 -22.887 -43.334 1 14.77 747 GLY B CA 1
ATOM 12014 C C . GLY B 1 747 ? 41.835 -21.435 -43.354 1 14.77 747 GLY B C 1
ATOM 12015 O O . GLY B 1 747 ? 42.512 -20.584 -43.935 1 14.77 747 GLY B O 1
ATOM 12016 N N . PHE B 1 748 ? 40.617 -21.163 -44.085 1 15.23 748 PHE B N 1
ATOM 12017 C CA . PHE B 1 748 ? 40.329 -20.647 -45.418 1 15.23 748 PHE B CA 1
ATOM 12018 C C . PHE B 1 748 ? 40.259 -19.125 -45.406 1 15.23 748 PHE B C 1
ATOM 12020 O O . PHE B 1 748 ? 40.128 -18.513 -44.344 1 15.23 748 PHE B O 1
ATOM 12027 N N . ALA B 1 749 ? 39.446 -18.574 -46.527 1 15.55 749 ALA B N 1
ATOM 12028 C CA . ALA B 1 749 ? 39.301 -17.94 -47.835 1 15.55 749 ALA B CA 1
ATOM 12029 C C . ALA B 1 749 ? 38.87 -16.483 -47.693 1 15.55 749 ALA B C 1
ATOM 12031 O O . ALA B 1 749 ? 39.494 -15.586 -48.265 1 15.55 749 ALA B O 1
ATOM 12032 N N . ALA B 1 750 ? 37.548 -16.14 -48.053 1 15.08 750 ALA B N 1
ATOM 12033 C CA . ALA B 1 750 ? 37.073 -15.506 -49.28 1 15.08 750 ALA B CA 1
ATOM 12034 C C . ALA B 1 750 ? 37.027 -13.988 -49.13 1 15.08 750 ALA B C 1
ATOM 12036 O O . ALA B 1 750 ? 37.208 -13.256 -50.105 1 15.08 750 ALA B O 1
ATOM 12037 N N . ALA B 1 751 ? 36.443 -13.329 -48.211 1 15.86 751 ALA B N 1
ATOM 12038 C CA . ALA B 1 751 ? 35.687 -12.269 -48.872 1 15.86 751 ALA B CA 1
ATOM 12039 C C . ALA B 1 751 ? 36.622 -11.242 -49.505 1 15.86 751 ALA B C 1
ATOM 12041 O O . ALA B 1 751 ? 37.503 -10.698 -48.835 1 15.86 751 ALA B O 1
ATOM 12042 N N . TRP B 1 752 ? 36.796 -11.211 -51.019 1 16.75 752 TRP B N 1
ATOM 12043 C CA . TRP B 1 752 ? 36.948 -10.637 -52.352 1 16.75 752 TRP B CA 1
ATOM 12044 C C . TRP B 1 752 ? 36.546 -9.166 -52.361 1 16.75 752 TRP B C 1
ATOM 12046 O O . TRP B 1 752 ? 37.291 -8.316 -52.854 1 16.75 752 TRP B O 1
ATOM 12056 N N . PHE B 1 753 ? 35.206 -8.797 -52.878 1 16.47 753 PHE B N 1
ATOM 12057 C CA . PHE B 1 753 ? 34.834 -8.092 -54.1 1 16.47 753 PHE B CA 1
ATOM 12058 C C . PHE B 1 753 ? 34.926 -6.584 -53.904 1 16.47 753 PHE B C 1
ATOM 12060 O O . PHE B 1 753 ? 35.002 -5.83 -54.877 1 16.47 753 PHE B O 1
ATOM 12067 N N . MET B 1 754 ? 34.515 -5.732 -52.976 1 19.83 754 MET B N 1
ATOM 12068 C CA . MET B 1 754 ? 33.916 -4.652 -53.754 1 19.83 754 MET B CA 1
ATOM 12069 C C . MET B 1 754 ? 34.986 -3.855 -54.492 1 19.83 754 MET B C 1
ATOM 12071 O O . MET B 1 754 ? 35.869 -3.265 -53.867 1 19.83 754 MET B O 1
ATOM 12075 N N . GLN B 1 755 ? 35.427 -4.375 -55.659 1 18.17 755 GLN B N 1
ATOM 12076 C CA . GLN B 1 755 ? 36.107 -3.898 -56.858 1 18.17 755 GLN B CA 1
ATOM 12077 C C . GLN B 1 755 ? 35.71 -2.46 -57.18 1 18.17 755 GLN B C 1
ATOM 12079 O O . GLN B 1 755 ? 34.796 -1.91 -56.563 1 18.17 755 GLN B O 1
ATOM 12084 N N . HIS B 1 756 ? 35.578 -2.14 -58.651 1 19.86 756 HIS B N 1
ATOM 12085 C CA . HIS B 1 756 ? 35.586 -1.63 -60.017 1 19.86 756 HIS B CA 1
ATOM 12086 C C . HIS B 1 756 ? 34.25 -0.987 -60.374 1 19.86 756 HIS B C 1
ATOM 12088 O O . HIS B 1 756 ? 34.113 -0.38 -61.438 1 19.86 756 HIS B O 1
ATOM 12094 N N . GLN B 1 757 ? 33.006 -1.496 -60.528 1 19.19 757 GLN B N 1
ATOM 12095 C CA . GLN B 1 757 ? 32.309 -0.574 -61.419 1 19.19 757 GLN B CA 1
ATOM 12096 C C . GLN B 1 757 ? 32.029 0.756 -60.726 1 19.19 757 GLN B C 1
ATOM 12098 O O . GLN B 1 757 ? 31.605 0.782 -59.569 1 19.19 757 GLN B O 1
#

Foldseek 3Di:
DDQDDLQRLLQLLVVLVVLLCLFPPDFDADPDDDALVQWDWDDDLLAIFIDGPPDPDGPDDHDDLVVLVVSLVSNCCSQVDPNLQVVLVVLLVLLLVLLVLCCVACVVVQVVLLVVLPPDFLQQAAFEQEFAALLQNAALVLLLVLLLCCCVPPQQCFQDADPNDTDGNVNVCVVVVHDNVNGDSVQQQLAFALVQAQPVVSNVLSCGGSSDVSNSQRQRDCDGPLNNQNSLVSLVVVLVVLVVSVRYAYAYEDEDALLALCSLVSVLCQQCQNNDNNSNHHSDDPRYAYEYEYEQCQLVCLVVPSDQWQSSSSCSPQVNLLCCLSPVVVVVSSVVSVLRHQAYEYDDDQQDDQPPPPVPVVCSVHRGVRGRDSGGDDLLVVLVSVQNNLVSSQNSNVNVVGAGHFYEYAAQLNHDCSNLSSCSNRGQAYEANQRVVVGSSSLSSQQLVLHEYAHELQVSCSYYDNSLPGCVVSCVSSLRLYAYHHNRNHHGPDDRDRRVVRVVVCCVNVVDDRLSSLSNSLSSLVSHSPDLVVSCVQQVHSVSVQDGDCSRSSHDPVVVVVSVVSSVVVVVSSVVPDPPVVVVCVSVVLSPDDPPVSVPPPPPPPPPPPPPPPPPPPPPPPDDDDDPDDDDVPPPPDDDPDDDDDDDPDDDPPPPPPPDDDDPPPDDDPDDDPDDPPDDPDDPDDDDDDDDDDDDDDDDDDDDDDDDDPPVPVVVVVVPPPPDDDDDDDDDDDDDDDDDYDDDDDDDDDDDDDDDD/DDQDDLQRLLQLLVVLVVLLCLFPPDFDADPDDDALVQWDWDDDLLAIFIDGPPDPDGPDDHDDLVVLVVSLVSNCCSQVDPNLQVVLVVLLVLLLVLLVLCCVQCVVVQVVLLVVLPPDFLQQAAFEQEFAALLQNAALVLLLVLLLCCCVPPQQCFQDADPNDTDGNVNVCVVVVHDNVNGDSVQQQLAFDLVQAQCVVSNVLSCGGSSHVSNSQRQRDCDGPLNNQNSLVSLVVVLVVLVVSVRYAYAYEDEDALLALCSLVSVLCQQCQNNDNNSNHHSDDPRYAYEYEYEQCQLVCLVVPSDQWQSSSSCSVQVNLLCCLSPVVVVVSSVVSVLRHQAYEYDDDQQDPFPPPPVPVVCSVHRGVRGRDSGGHDLLVVLVSVQNNLVSSQNSNVNVVGAGHFYEYAAQLNHDCSSLSSCSNRGQAYEANQRVVVGSSSLSSQQLVLHEYAHELQVSCSYYDNSLPGCVVSSVSSLRLYAYHHNRNHHGPDDRDRRVVRVVVCCVNVVDDRLSSLSNSLSSLVSHSPDLVVSCVQQVHSVSVQDGDCSRSSHDPVVVVVSVVSSVVVVVSSVVPDDPVVVVCVSVVLSPDDPPVSVPPPPPPPPPCPPPDPPPPPPPPPDDDDDDDDPCVPDPPDDDDDDDYYDDPDDDPCPVPVDDDDDDDPDDDPDDDPDDPDDPDDDDDDDDDDDDDDDDDDPDDPPPDDDDDPPVVVVVVVVPPPPDDDDDDPDDDDDDDDDDDDDDDDYDDDDDDPDDD

Radius of gyration: 39.18 Å; Cα contacts (8 Å, |Δi|>4): 2084; chains: 2; bounding box: 113×109×115 Å

Secondary structure (DSSP, 8-state):
-----HHHHHHHHHHHHHHHHHHHPPP---S----GGGEEEEEETTEEEEEETT--SBSS----HHHHHHHHHHHHHHHT-HHHHHHHHHHHHHHHHHHHHHHHHHHHHHHHHHHHT-S--GGGS-EEEEEEEGGG-S-HHHHHHHHHHHHHH-TT-EEEEETTEEEEHHHHHHHTT--GGG--HHHHT-S--GGGTT-HHHHHHTTSGGG-HHHHHHHH-SSSTTTTHHHHHHHHHHHHHHHHSTTEEEEEEEE--SS-THHHHHHHHHHTT-SBTTB-S----TTEEEEEEEE--HHHHHHTTS-SSHHHHHHHHHHHHHHHHH-TTTSHHHHHHHTTEEEEEEE--TTS---GGGTTSGGGG--GGG--SSSPPPHHHHHHHHHHHHHHHHHHHHHTT----EE--EESSSS-HHHHHHHHHH-SEEEE-GGGGG-HHHHHHHHHHT-EEEE-HHHHHHHTS-GGG-SHHHHHHHT--EEE--B-HHHH--SS-HHHHHHHHHHHHH---HHHHHHHHHHHHHHS-S-HHHHHHHHTSTTTTT---HHHH---HHHHHHHHHHHHHHHHHHHT-S-THHHHHHHHHHHHS-HHHHHHHS---------------------S--S--S-STTS-TT----------------------------------TTS-TT------------------------------STHHHHHHHHHHHTTS---------------------------------/-----HHHHHHHHHHHHHHHHHHHPPP---S----GGGEEEEEETTEEEEEETT--SBSS----HHHHHHHHHHHHHHHT-HHHHHHHHHHHHHHHHHHHHHHHHHHHHHHHHHHHT-S--GGGS-EEEEEEEGGG-S-HHHHHHHHHHHHHH-TT-EEEEETTEEEEHHHHHHHTT--GGG--HHHHT-S--GGGTT-HHHHHHTTSGGG-HHHHHHHH-SSSTTTTHHHHHHHHHHHHHHHHSTTEEEEEEEE--SS-THHHHHHHHHHTT-SBTTB-S----TTEEEEEEEE--HHHHHHTTS-SSHHHHHHHHHHHHHHHHH-TTTSHHHHHHHTTEEEEEEE--TTS---GGGTTSGGGG--GGG--SSSPPPHHHHHHHHHHHHHHHHHHHHHTT----EE--EESSSS-HHHHHHHHHH-SEEEE-GGGGG-HHHHHHHHHHT-EEEE-HHHHHHHTS-GGG-SHHHHHHHT--EEE--B-HHHH--SS-HHHHHHHHHHHHH---HHHHHHHHHHHHHHS-S-HHHHHHHHTSTTTTT---HHHH---HHHHHHHHHHHHHHHHHHTT-S-THHHHHHHHHHHHS-HHHHHHHS---------------------S-----S--TTS-TT--------------------------------S-------------------------------------TTHHHHHHHHHHHTTS---------------------------------

Organism: NCBI:txid2562239

Solvent-accessible surface area (backbone atoms only — not comparable to full-atom values): 86994 Å² total; per-residue (Å²): 132,80,81,68,50,69,64,56,46,25,48,44,53,49,49,47,53,51,57,22,43,72,63,61,50,80,82,76,75,65,94,76,71,79,55,57,90,42,47,41,80,43,80,53,77,59,35,74,31,47,17,44,66,97,42,88,58,56,78,62,87,73,85,49,71,68,55,47,52,52,50,49,51,50,42,51,55,45,41,67,28,64,65,38,26,55,50,25,42,52,52,47,51,46,37,32,51,50,40,54,51,46,45,72,72,42,40,65,57,44,51,49,46,30,28,66,49,19,53,29,28,70,80,66,23,60,32,30,31,66,36,32,38,44,78,28,59,50,31,48,67,58,53,49,53,49,52,44,48,41,54,71,75,44,28,75,43,64,50,43,70,57,100,87,42,75,36,25,46,44,55,57,32,52,74,68,71,45,53,75,63,40,54,25,62,58,36,28,38,27,60,67,46,80,78,22,49,78,27,62,70,54,46,60,43,26,64,12,46,57,66,34,64,66,51,21,44,57,48,50,24,67,80,37,77,38,43,12,27,55,30,51,54,50,48,52,54,51,49,50,54,39,59,71,39,73,33,44,32,37,32,36,31,43,80,50,76,26,72,45,54,59,54,53,54,53,50,22,22,45,42,59,16,65,57,40,69,76,27,71,56,53,73,75,52,96,48,48,36,34,25,39,29,32,52,72,50,56,23,60,35,35,73,30,65,62,41,73,23,49,22,54,29,51,45,23,56,45,48,57,58,53,46,14,69,60,38,33,84,84,30,50,54,44,36,56,45,55,72,49,39,21,26,38,30,39,42,70,74,47,69,57,76,67,64,77,68,44,79,70,62,56,56,76,78,49,43,30,67,65,38,58,60,67,55,56,70,40,70,59,60,48,48,48,49,52,47,51,42,49,49,50,48,29,48,52,27,49,66,70,72,46,80,55,63,43,40,38,29,60,28,13,64,65,28,55,64,64,49,42,55,43,39,60,37,59,37,64,24,30,32,40,38,59,41,44,78,78,32,42,21,52,42,44,49,37,41,76,67,51,42,29,26,40,24,28,60,69,52,37,33,46,33,78,40,52,60,89,69,51,59,59,68,60,43,51,43,43,59,37,40,44,24,67,24,49,42,38,24,25,35,66,35,81,56,97,46,44,62,59,50,54,52,43,50,46,30,68,75,68,62,52,48,69,51,52,53,18,46,32,25,48,39,17,52,68,64,37,59,68,54,66,70,58,52,15,62,57,33,71,33,84,54,47,89,84,46,83,39,35,69,34,43,33,35,37,65,68,60,53,50,49,54,50,48,56,49,50,51,55,52,36,49,45,71,69,72,51,70,72,77,56,51,62,47,45,51,49,45,47,68,66,40,60,81,72,70,44,67,67,70,48,81,64,77,79,68,85,68,76,66,74,76,71,74,69,74,72,76,70,68,74,76,77,72,83,74,92,72,50,69,67,59,75,69,48,87,66,77,80,80,72,83,91,83,88,86,77,86,68,87,81,80,78,74,82,76,85,74,83,77,85,81,78,84,81,80,79,92,74,80,76,90,77,75,73,94,71,76,91,74,79,77,89,73,82,95,79,89,81,95,79,92,80,93,77,90,76,88,92,86,93,90,90,89,83,87,80,82,66,73,67,61,60,61,63,56,60,67,64,55,73,73,61,66,91,67,85,81,80,77,88,87,77,88,86,93,86,83,90,91,87,90,86,90,90,94,88,79,93,90,90,89,90,73,92,120,133,81,82,66,52,69,64,55,46,25,48,45,52,49,48,46,53,50,55,23,42,73,62,60,50,80,82,74,75,65,95,77,72,80,57,57,89,43,46,41,82,44,78,52,78,58,34,74,31,46,18,43,66,97,43,89,57,56,77,63,87,72,84,49,71,69,56,47,54,53,50,50,52,52,42,50,54,45,41,67,28,64,65,38,26,55,50,26,42,52,50,46,50,48,36,32,50,49,39,54,52,45,46,72,72,40,40,66,56,43,52,49,46,30,27,67,48,19,54,29,26,70,79,66,23,60,29,28,32,66,38,31,38,44,78,29,58,49,31,50,67,57,53,49,52,50,53,44,49,40,54,71,74,43,28,75,44,64,50,42,72,57,99,88,42,75,34,26,46,44,55,56,32,51,75,69,71,46,52,73,62,39,52,25,61,58,34,29,39,28,59,69,46,81,77,21,48,77,29,62,68,55,46,60,42,26,65,12,46,57,66,34,65,65,51,23,45,56,46,50,25,66,82,37,77,38,44,12,26,55,30,51,55,52,48,52,53,51,51,52,54,40,60,70,40,74,34,42,30,36,32,36,31,42,80,50,76,28,72,44,52,60,53,52,53,53,52,22,21,45,43,58,16,64,57,42,69,75,28,70,55,53,71,75,52,96,49,49,36,33,24,40,27,33,51,72,50,56,23,50,34,36,53,23,66,62,42,74,24,50,24,55,29,51,45,23,56,45,49,57,58,51,46,14,70,59,39,33,85,84,30,49,55,45,36,56,44,54,72,49,40,21,28,36,28,37,43,69,74,49,69,59,74,70,62,79,66,46,79,68,60,57,54,76,77,49,42,28,66,67,37,58,61,68,55,57,69,41,71,59,60,48,48,45,49,54,46,50,41,48,49,50,47,28,48,54,27,49,66,71,72,46,80,56,64,43,42,38,29,60,28,13,64,66,26,55,63,64,48,41,54,43,39,60,38,60,36,65,25,30,32,42,39,58,39,43,79,78,33,43,22,53,43,44,48,37,40,76,66,51,42,29,26,39,24,31,60,69,54,37,32,46,34,78,39,53,60,90,69,51,59,60,69,60,42,50,44,46,58,36,40,45,23,66,25,47,41,37,23,25,35,67,36,80,57,98,46,42,63,59,50,53,52,44,51,47,31,69,74,68,63,53,50,68,51,53,52,19,45,32,24,48,38,18,50,70,63,38,59,68,54,65,69,59,51,15,62,56,34,71,32,86,53,46,89,83,47,84,40,36,68,33,45,33,36,37,64,67,58,54,50,49,54,50,49,57,49,50,51,55,53,37,49,46,70,69,72,50,69,70,76,58,50,61,47,45,51,49,44,47,68,67,40,62,79,71,70,45,67,67,72,48,81,65,76,78,70,84,67,75,67,73,78,71,76,69,75,74,75,72,69,76,76,78,71,86,81,77,89,57,84,63,67,76,72,73,91,72,79,91,96,83,86,85,88,85,85,76,84,63,85,74,84,76,73,78,67,87,74,82,73,92,73,79,75,86,79,74,92,72,75,73,92,72,79,72,90,76,90,86,76,86,95,79,82,77,83,85,84,82,86,85,76,91,78,79,85,78,85,78,80,86,75,85,78,83,84,73,82,69,69,68,62,61,60,62,58,62,66,65,59,77,72,67,70,91,70,83,82,85,80,81,93,88,85,93,98,92,86,86,91,97,82,93,97,88,85,93,85,66,104,79,63,100,80,76,134

InterPro domains:
  IPR006329 AMP deaminase [PF19326] (29-575)
  IPR006329 AMP deaminase [PTHR11359] (33-577)
  IPR006650 Adenosine/AMP deaminase active site [PS00485] (483-489)
  IPR032466 Metal-dependent hydrolase [SSF51556] (6-572)